Protein 5BY6 (pdb70)

Foldseek 3Di:
DDAPVQLLVLLVVLVCQLVPFDWDADPVRFIWGKDFKDKGKDWCAPQFAPQWFLEHDPVVLLLLVLLCLQVLAQFQVVVVVVVRCVCQVLQDCVLCVVLVNNPAHRRWFFRFRSCQQQANPFDDDTRVDDQPPHHHNLNVVLLVCCQPPQQDPPSKGARDDPVRCSGGSHGDQFGMKHWHDDPQEIEMEIEGAAAASPHGVSSVSRNVSVVQVLSCLQNVGHYTMYMYMYGIYIHGPVCSVVSVVSSVDRIDGGWGKAFQDSANDSSRDDSVRIDTGPRNHDYD/DDAPVQLLVLLVVLVCQVVPFDWAQDPVRQIWRKDFKDKGKDWCPPQFAQQWFLEHDPVLLLLLVLLCLQVLAQFCVVSVVVVRCVCQCFFACVNCVVLVNNVADRRHFFRFRSVQQQANPFDDDTRPDDRVPHHDNLVVVLLVCCQPPQQDFPSKGAGDDPVRCSGGSHRDQFGIKDWHDDPQEIEMEIEGADEASPRGDSSVRNNVRVVQVLSCLQSVGHYGMYMYIYGIYIHGPQCSVQSVSSSVDRTDRGWGKAQQDRDNDDSRDDPVRIDTGPNNHDYHTDTD/DAPVQLLVLLVVLVCQVVPFDWDQDPVRFIKRKDFKDKGKDWCFPQFAQQWFLEHDPVLLLLLVLLCLQVLAQFQVSVVVVVRCPCQVLQACVLCVVLVNNVADRRWFFRFRSNQQQANPFDDDTRPDDRVPHHDNLNVVLLVCCQPPQQDFPSKGARDDPVRCSGGSHRAQQGIKHWHDDPQEIEMETEGAAEASPRGVSSVRNNVSVVQVLSCLQSVGGYGMYMYMYGIYIHGPVCSVLSVSSSVDRIDGGWGKAFQDRDNDSSPDDSVRIDTGPNNHDYHGDD/DAPVQLLVLLVVLVCQVVPFDWDQDPVSFIWGKDFKDKGKAWCAPQFAPQFFLDHDPVVLLLLVLLCLQQLAQFCVVVVVVVRCVCQVLQACVLCVVLVNNVADRRWQFRFRSCQQQANPFDTDTRVDDRVPHHDNLNVVLLVCCQPPQQDPPSKGAGDDPVRCSGGSHGDFFGMKGWHDDPQEIEMEIEGAAAASPRGVSSVSNNVQVVQVLSCLLSVGHYGMYMYMYGIYIHGPVCSVVSVVSSVDGIDGGWGKAFQDSADDSSRDDPVRIDTGPRHHDD

Radius of gyration: 35.72 Å; Cα contacts (8 Å, |Δi|>4): 2442; chains: 4; bounding box: 71×80×104 Å

CATH classification: 3.30.572.10

Organism: Trichinella spiralis (NCBI:txid6334)

InterPro domains:
  IPR000398 Thymidylate synthase [MF_00008] (23-307)
  IPR000398 Thymidylate synthase [PR00108] (65-86)
  IPR000398 Thymidylate synthase [PR00108] (158-177)
  IPR000398 Thymidylate synthase [PR00108] (184-199)
  IPR000398 Thymidylate synthase [PR00108] (202-228)
  IPR000398 Thymidylate synthase [PR00108] (240-257)
  IPR000398 Thymidylate synthase [TIGR03284] (25-307)
  IPR020940 Thymidylate synthase, active site [PS00091] (169-197)
  IPR023451 Thymidylate synthase/dCMP hydroxymethylase domain [PF00303] (25-307)
  IPR023451 Thymidylate synthase/dCMP hydroxymethylase domain [cd00351] (26-260)
  IPR036926 Thymidylate synthase/dCMP hydroxymethylase superfamily [G3DSA:3.30.572.10] (18-307)
  IPR036926 Thymidylate synthase/dCMP hydroxymethylase superfamily [SSF55831] (19-307)
  IPR045097 Thymidylate synthase/dCMP hydroxymethylase [PTHR11548] (14-307)

Sequence (1140 aa):
DYVNQEELNYLNQLKDIIDHGVVRRKNDRTGIGTLSTFGTQSRYCLRDDIFPLLTTKRRVFWRGVVEELLWFISGSTNAKQLSEKNVNNIWDGNSSREEFLDSRGLYNYEEGDLGPVYGFQWRHFGCPYSSMTADYKGKGYYDQLQQQCIKMIREEPESRRIIMTAWNPCDLEKKVALPPCHHCFVQFYVADGELSCQMYQRSSADMGLGVPFNIASYSLLTRMIAHITSLKPGFFIHTIGDAHVVYLTHVDALKVQMERKPRPFPKLKILRNVENIDDFRAEDFELLINNYKKPYPKDYVNQEELNYLNQLKDIIDHGVRRKNDRTGIGTLSTFGTQSRRYCLRDDIFPLLTTKRVFWRGVVEELLWFISGSTNAKQLSEKNVNIWDGNSSRREFLDSSRGLYNYEEEGDLGPVYGFQWRHFGCPYSSMTADYKGKGYDQLQQQQCIKMIREEPESRRIIMTAWNPCDLEEKVALPPCHHCFVQFYVADGELSCQMYQRSADMGLGVPFNIASSYSLLTRMIAHITSLKPGFFIHTIGDAHVYLTHVDALKVQMERKPRPFPKKLKILRRNVEENIDDFRAEDFELIINYKPYPKISMPYVNQEELNYLNQQLKDDIIDHGVRKNDRTGIGTLSTFGTQSRYCLRDDIFPLLTTKRVFWRGVVEELLWFISGSTNAKQLSEKNVNIWDGNSSREFLDSRGLYNNYEEGDLGPVYGFQWRHFGCPYSSMTADYKGKGYDQLQQCIKMIREEPESRRIIMTAWNPCDLEEKVALPPCHHCFVQFYVADGELSCQMYQRSADMGLGVPFNIASYSLLTRMIAHITSLKPGFFIHTIGDAHVYLTHVDALKVQMERKPRPFPKLKILRNVEENIDDFRAEDFELINNYKPYPKISMYVNQEELNYLNQLKDIIDHGVRKNDRTGIGTLSTFGTQSRYCLRDDIFPLLTTKRVFWRGVVEELLWFISGSTNAKQLSEKNVNNIWDGNSSREEFLDSRRGLYNYEEGDLGPVYGFQWRHFGCPYSSMTADYKGKGYDQLQQCIKMIRREEPESRRIIMTAWNPCDLEKVALPPCHHCFVQFYVADGELSCQMYQRSADMGLGVPFNIASSYSLLTRMIAHITSLKKPGFFIHTIGDAHVYLTHVDALKVQMERKPRPFPKLKILRNVENIDDFRAEDFELINYKPYP

Secondary structure (DSSP, 8-state):
----HHHHHHHHHHHHHHHHPEEEE-TTS-EEEEEEEEEEEEE-GGGB----SSS---HHHHHHHHHHHHTT--BTHHHHTTT--TTTGGGSHHHHHHTT-TTSPTTB--S-HHHHHHHBTPPP--TTS--TT-SB-HHHHHHHHHHH-TT-S--EEE---GGGGGGSSS--SEEEEEEEEETTEEEEEEEEEEEETTTTHHHHHHHHHHHHHHHHHHTT-EEEEEEEEEEEEEEEGGGHHHHHHHHHSPP-PPPEEEE-S---SGGG--GGGEEEES------/----HHHHHHHHHHHHHHHHPEEEE-TTSSEEEEEEEEEEEEE-GGGB----TTTT--HHHHHHHHHHHHHT--BHHHHHTTT--TTTGGGSHHHHHHTT-TTSPTTB--S-HHHHHHHBTSPP--TTS--TT-SB-HHHHHHHHHHH-TT-S--EEE---GGGGGGSSS--SEEEEEEEEETTEEEEEEEEEEEETTTTHHHHHHHHHHHHHHHHHHTT-EEEEEEEEEEEEEEEGGGHHHHHHHHTSPPPPPPEEEE-S---SGGG--GGGEEEES--PPPP----/---HHHHHHHHHHHHHHHHPEEEE-TTSSEEEEEEEEEEEEE-GGGB----SSS---HHHHHHHHHHHHTT--BTHHHHTTT--TTTGGGSHHHHHHTT-TTSPTTB--S-HHHHHHHBTPPP--TTS--TT-SB-HHHHHHHHHHH-TT-S--EEE---GGGGGGSSS--SEEEEEEEEETTEEEEEEEEEEEETTTTHHHHHHHHHHHHHHHHHHTT-EEEEEEEEEEEEEEEGGGHHHHHHHTTS-PPPPPEEEE-S---SGGG--GGGEEEES--PPPP---/---HHHHHHHHHHHHHHHHPEEEE-TTSSEEEEEEEEEEEEE-GGGB----SSS---HHHHHHHHHHHHHT--BTHHHHTTT--TTTTTTSHHHHHHHT-TTSPTTB--S-HHHHHHHBTSPP--TTS--TT-SB-HHHHHHHHHHH-TT-S--EEE---GGGTTSSSS--SEEEEEEEEETTEEEEEEEEEEEETTTTHHHHHHHHHHHHHHHHHHHT-EEEEEEEEEEEEEEEGGGHHHHHHHTTSPPPPP-EEEE-S---SGGG--GGGEEEE------

Structure (mmCIF, N/CA/C/O backbone):
data_5BY6
#
_entry.id   5BY6
#
_cell.length_a   51.695
_cell.length_b   65.914
_cell.length_c   96.511
_cell.angle_alpha   85.310
_cell.angle_beta   85.330
_cell.angle_gamma   67.120
#
_symmetry.space_group_name_H-M   'P 1'
#
loop_
_entity.id
_entity.type
_entity.pdbx_description
1 polymer 'Thymidylate synthase'
2 non-polymer "2'-DEOXYURIDINE 5'-MONOPHOSPHATE"
3 non-polymer 2,3-DIHYDROXY-1,4-DITHIOBUTANE
4 non-polymer GLYCEROL
5 water water
#
loop_
_atom_site.group_PDB
_atom_site.id
_atom_site.type_symbol
_atom_site.label_atom_id
_atom_site.label_alt_id
_atom_site.label_comp_id
_atom_site.label_asym_id
_atom_site.label_entity_id
_atom_site.label_seq_id
_atom_site.pdbx_PDB_ins_code
_atom_site.Cartn_x
_atom_site.Cartn_y
_atom_site.Cartn_z
_atom_site.occupancy
_atom_site.B_iso_or_equiv
_atom_site.auth_seq_id
_atom_site.auth_comp_id
_atom_site.auth_asym_id
_atom_site.auth_atom_id
_atom_site.pdbx_PDB_model_num
ATOM 1 N N . ASP A 1 17 ? 4.987 -20.330 18.837 1.00 82.02 17 ASP A N 1
ATOM 2 C CA . ASP A 1 17 ? 3.973 -19.716 17.941 1.00 82.18 17 ASP A CA 1
ATOM 3 C C . ASP A 1 17 ? 4.625 -18.865 16.849 1.00 80.11 17 ASP A C 1
ATOM 4 O O . ASP A 1 17 ? 4.818 -17.648 17.009 1.00 78.41 17 ASP A O 1
ATOM 9 N N . TYR A 1 18 ? 4.941 -19.491 15.722 1.00 77.85 18 TYR A N 1
ATOM 10 C CA . TYR A 1 18 ? 5.468 -18.731 14.614 1.00 71.40 18 TYR A CA 1
ATOM 11 C C . TYR A 1 18 ? 4.324 -18.157 13.774 1.00 66.65 18 TYR A C 1
ATOM 12 O O . TYR A 1 18 ? 3.345 -18.850 13.488 1.00 70.36 18 TYR A O 1
ATOM 21 N N . VAL A 1 19 ? 4.443 -16.890 13.398 1.00 57.44 19 VAL A N 1
ATOM 22 C CA . VAL A 1 19 ? 3.484 -16.286 12.490 1.00 52.33 19 VAL A CA 1
ATOM 23 C C . VAL A 1 19 ? 4.211 -15.881 11.196 1.00 47.23 19 VAL A C 1
ATOM 24 O O . VAL A 1 19 ? 5.244 -15.218 11.224 1.00 45.35 19 VAL A O 1
ATOM 28 N N . ASN A 1 20 ? 3.699 -16.326 10.059 1.00 41.99 20 ASN A N 1
ATOM 29 C CA . ASN A 1 20 ? 4.259 -15.865 8.778 1.00 37.12 20 ASN A CA 1
ATOM 30 C C . ASN A 1 20 ? 3.415 -14.696 8.392 1.00 35.70 20 ASN A C 1
ATOM 31 O O . ASN A 1 20 ? 2.338 -14.846 7.772 1.00 36.01 20 ASN A O 1
ATOM 36 N N . GLN A 1 21 ? 3.900 -13.509 8.731 1.00 35.28 21 GLN A N 1
ATOM 37 C CA . GLN A 1 21 ? 3.059 -12.305 8.611 1.00 36.04 21 GLN A CA 1
ATOM 38 C C . GLN A 1 21 ? 2.819 -11.999 7.150 1.00 32.86 21 GLN A C 1
ATOM 39 O O . GLN A 1 21 ? 1.748 -11.553 6.778 1.00 32.11 21 GLN A O 1
ATOM 45 N N . GLU A 1 22 ? 3.828 -12.221 6.312 1.00 34.04 22 GLU A N 1
ATOM 46 C CA . GLU A 1 22 ? 3.717 -11.902 4.908 1.00 30.66 22 GLU A CA 1
ATOM 47 C C . GLU A 1 22 ? 2.646 -12.760 4.200 1.00 30.13 22 GLU A C 1
ATOM 48 O O . GLU A 1 22 ? 1.808 -12.269 3.397 1.00 26.91 22 GLU A O 1
ATOM 54 N N . GLU A 1 23 ? 2.655 -14.058 4.472 1.00 30.92 23 GLU A N 1
ATOM 55 C CA . GLU A 1 23 ? 1.633 -14.911 3.878 1.00 31.30 23 GLU A CA 1
ATOM 56 C C . GLU A 1 23 ? 0.233 -14.650 4.455 1.00 31.98 23 GLU A C 1
ATOM 57 O O . GLU A 1 23 ? -0.773 -14.693 3.720 1.00 31.14 23 GLU A O 1
ATOM 63 N N . LEU A 1 24 ? 0.153 -14.331 5.741 1.00 33.68 24 LEU A N 1
ATOM 64 C CA . LEU A 1 24 ? -1.100 -13.969 6.336 1.00 34.83 24 LEU A CA 1
ATOM 65 C C . LEU A 1 24 ? -1.735 -12.724 5.629 1.00 32.77 24 LEU A C 1
ATOM 66 O O . LEU A 1 24 ? -2.942 -12.697 5.377 1.00 30.95 24 LEU A O 1
ATOM 71 N N . ASN A 1 25 ? -0.915 -11.723 5.314 1.00 32.38 25 ASN A N 1
ATOM 72 C CA . ASN A 1 25 ? -1.333 -10.555 4.608 1.00 33.35 25 ASN A CA 1
ATOM 73 C C . ASN A 1 25 ? -1.923 -10.899 3.251 1.00 32.58 25 ASN A C 1
ATOM 74 O O . ASN A 1 25 ? -2.897 -10.305 2.786 1.00 29.74 25 ASN A O 1
ATOM 79 N N . TYR A 1 26 ? -1.251 -11.825 2.584 1.00 30.89 26 TYR A N 1
ATOM 80 C CA . TYR A 1 26 ? -1.732 -12.299 1.287 1.00 28.67 26 TYR A CA 1
ATOM 81 C C . TYR A 1 26 ? -3.108 -12.938 1.492 1.00 28.07 26 TYR A C 1
ATOM 82 O O . TYR A 1 26 ? -4.030 -12.609 0.796 1.00 26.29 26 TYR A O 1
ATOM 91 N N . LEU A 1 27 ? -3.283 -13.772 2.516 1.00 30.56 27 LEU A N 1
ATOM 92 C CA . LEU A 1 27 ? -4.588 -14.411 2.791 1.00 31.21 27 LEU A CA 1
ATOM 93 C C . LEU A 1 27 ? -5.657 -13.368 3.112 1.00 31.52 27 LEU A C 1
ATOM 94 O O . LEU A 1 27 ? -6.814 -13.523 2.724 1.00 31.76 27 LEU A O 1
ATOM 99 N N . ASN A 1 28 ? -5.269 -12.316 3.814 1.00 30.23 28 ASN A N 1
ATOM 100 C CA . ASN A 1 28 ? -6.220 -11.264 4.164 1.00 31.31 28 ASN A CA 1
ATOM 101 C C . ASN A 1 28 ? -6.614 -10.477 2.945 1.00 28.87 28 ASN A C 1
ATOM 102 O O . ASN A 1 28 ? -7.794 -10.009 2.826 1.00 27.46 28 ASN A O 1
ATOM 107 N N . GLN A 1 29 ? -5.668 -10.386 1.993 1.00 28.34 29 GLN A N 1
ATOM 108 C CA . GLN A 1 29 ? -5.936 -9.669 0.788 1.00 30.75 29 GLN A CA 1
ATOM 109 C C . GLN A 1 29 ? -6.951 -10.462 -0.042 1.00 28.86 29 GLN A C 1
ATOM 110 O O . GLN A 1 29 ? -7.863 -9.901 -0.583 1.00 27.01 29 GLN A O 1
ATOM 116 N N . LEU A 1 30 ? -6.832 -11.784 -0.078 1.00 28.27 30 LEU A N 1
ATOM 117 C CA . LEU A 1 30 ? -7.825 -12.633 -0.727 1.00 28.44 30 LEU A CA 1
ATOM 118 C C . LEU A 1 30 ? -9.182 -12.442 -0.079 1.00 28.53 30 LEU A C 1
ATOM 119 O O . LEU A 1 30 ? -10.193 -12.271 -0.775 1.00 27.72 30 LEU A O 1
ATOM 124 N N . LYS A 1 31 ? -9.235 -12.456 1.257 1.00 29.51 31 LYS A N 1
ATOM 125 C CA . LYS A 1 31 ? -10.483 -12.323 1.934 1.00 30.80 31 LYS A CA 1
ATOM 126 C C . LYS A 1 31 ? -11.158 -10.986 1.605 1.00 30.81 31 LYS A C 1
ATOM 127 O O . LYS A 1 31 ? -12.346 -10.930 1.408 1.00 30.25 31 LYS A O 1
ATOM 133 N N . ASP A 1 32 ? -10.372 -9.922 1.572 1.00 31.60 32 ASP A N 1
ATOM 134 C CA . ASP A 1 32 ? -10.877 -8.602 1.336 1.00 32.82 32 ASP A CA 1
ATOM 135 C C . ASP A 1 32 ? -11.452 -8.497 -0.085 1.00 31.04 32 ASP A C 1
ATOM 136 O O . ASP A 1 32 ? -12.461 -7.820 -0.304 1.00 30.36 32 ASP A O 1
ATOM 141 N N . ILE A 1 33 ? -10.764 -9.102 -1.033 1.00 26.99 33 ILE A N 1
ATOM 142 C CA . ILE A 1 33 ? -11.252 -9.110 -2.395 1.00 26.97 33 ILE A CA 1
ATOM 143 C C . ILE A 1 33 ? -12.526 -9.937 -2.502 1.00 27.99 33 ILE A C 1
ATOM 144 O O . ILE A 1 33 ? -13.511 -9.516 -3.126 1.00 26.64 33 ILE A O 1
ATOM 149 N N . ILE A 1 34 ? -12.506 -11.118 -1.895 1.00 29.23 34 ILE A N 1
ATOM 150 C CA . ILE A 1 34 ? -13.687 -11.973 -1.877 1.00 31.36 34 ILE A CA 1
ATOM 151 C C . ILE A 1 34 ? -14.902 -11.273 -1.249 1.00 34.14 34 ILE A C 1
ATOM 152 O O . ILE A 1 34 ? -16.007 -11.299 -1.826 1.00 36.21 34 ILE A O 1
ATOM 157 N N . ASP A 1 35 ? -14.695 -10.593 -0.136 1.00 33.42 35 ASP A N 1
ATOM 158 C CA . ASP A 1 35 ? -15.818 -10.051 0.643 1.00 38.04 35 ASP A CA 1
ATOM 159 C C . ASP A 1 35 ? -16.265 -8.692 0.100 1.00 37.50 35 ASP A C 1
ATOM 160 O O . ASP A 1 35 ? -17.435 -8.374 0.116 1.00 35.96 35 ASP A O 1
ATOM 165 N N . HIS A 1 36 ? -15.309 -7.886 -0.364 1.00 36.09 36 HIS A N 1
ATOM 166 C CA . HIS A 1 36 ? -15.609 -6.496 -0.728 1.00 35.17 36 HIS A CA 1
ATOM 167 C C . HIS A 1 36 ? -15.208 -6.098 -2.140 1.00 33.33 36 HIS A C 1
ATOM 168 O O . HIS A 1 36 ? -15.382 -4.956 -2.522 1.00 34.48 36 HIS A O 1
ATOM 175 N N . GLY A 1 37 ? -14.623 -6.989 -2.925 1.00 30.91 37 GLY A N 1
ATOM 176 C CA . GLY A 1 37 ? -14.218 -6.602 -4.261 1.00 29.90 37 GLY A CA 1
ATOM 177 C C . GLY A 1 37 ? -15.428 -6.426 -5.155 1.00 29.92 37 GLY A C 1
ATOM 178 O O . GLY A 1 37 ? -16.485 -6.975 -4.907 1.00 29.34 37 GLY A O 1
ATOM 179 N N . VAL A 1 38 ? -15.262 -5.673 -6.215 1.00 29.09 38 VAL A N 1
ATOM 180 C CA A VAL A 1 38 ? -16.381 -5.377 -7.077 0.50 30.10 38 VAL A CA 1
ATOM 181 C CA B VAL A 1 38 ? -16.351 -5.337 -7.105 0.50 29.93 38 VAL A CA 1
ATOM 182 C C . VAL A 1 38 ? -16.442 -6.424 -8.180 1.00 29.67 38 VAL A C 1
ATOM 183 O O . VAL A 1 38 ? -15.417 -6.942 -8.626 1.00 27.65 38 VAL A O 1
ATOM 190 N N . ARG A 1 39 ? -17.651 -6.764 -8.593 1.00 30.18 39 ARG A N 1
ATOM 191 C CA A ARG A 1 39 ? -17.829 -7.691 -9.707 0.50 30.66 39 ARG A CA 1
ATOM 192 C CA B ARG A 1 39 ? -17.837 -7.683 -9.709 0.50 31.78 39 ARG A CA 1
ATOM 193 C C . ARG A 1 39 ? -17.352 -7.020 -10.981 1.00 32.89 39 ARG A C 1
ATOM 194 O O . ARG A 1 39 ? -17.647 -5.837 -11.248 1.00 32.31 39 ARG A O 1
ATOM 209 N N . LYS A 1 40 ? -16.622 -7.749 -11.773 1.00 30.23 40 LYS A N 1
ATOM 210 C CA . LYS A 1 40 ? -16.101 -7.181 -12.972 1.00 34.71 40 LYS A CA 1
ATOM 211 C C . LYS A 1 40 ? -16.079 -8.339 -13.954 1.00 40.63 40 LYS A C 1
ATOM 212 O O . LYS A 1 40 ? -15.934 -9.507 -13.554 1.00 40.41 40 LYS A O 1
ATOM 218 N N . ASN A 1 41 ? -16.299 -8.055 -15.232 1.00 47.46 41 ASN A N 1
ATOM 219 C CA . ASN A 1 41 ? -16.033 -9.037 -16.274 1.00 52.20 41 ASN A CA 1
ATOM 220 C C . ASN A 1 41 ? -14.585 -8.980 -16.797 1.00 56.60 41 ASN A C 1
ATOM 221 O O . ASN A 1 41 ? -13.963 -7.910 -16.817 1.00 57.27 41 ASN A O 1
ATOM 226 N N . ASP A 1 42 ? -14.029 -10.135 -17.175 1.00 56.81 42 ASP A N 1
ATOM 227 C CA . ASP A 1 42 ? -12.706 -10.183 -17.836 1.00 55.68 42 ASP A CA 1
ATOM 228 C C . ASP A 1 42 ? -12.999 -10.091 -19.324 1.00 54.80 42 ASP A C 1
ATOM 229 O O . ASP A 1 42 ? -14.177 -9.974 -19.700 1.00 47.40 42 ASP A O 1
ATOM 234 N N . ARG A 1 43 ? -11.970 -10.157 -20.172 1.00 63.63 43 ARG A N 1
ATOM 235 C CA . ARG A 1 43 ? -12.175 -9.975 -21.636 1.00 68.61 43 ARG A CA 1
ATOM 236 C C . ARG A 1 43 ? -12.842 -11.177 -22.352 1.00 71.24 43 ARG A C 1
ATOM 237 O O . ARG A 1 43 ? -13.207 -11.055 -23.522 1.00 71.14 43 ARG A O 1
ATOM 245 N N . THR A 1 44 ? -12.986 -12.312 -21.651 1.00 73.55 44 THR A N 1
ATOM 246 C CA . THR A 1 44 ? -13.771 -13.477 -22.122 1.00 78.08 44 THR A CA 1
ATOM 247 C C . THR A 1 44 ? -15.239 -13.562 -21.586 1.00 79.93 44 THR A C 1
ATOM 248 O O . THR A 1 44 ? -15.893 -14.602 -21.749 1.00 84.84 44 THR A O 1
ATOM 252 N N . GLY A 1 45 ? -15.759 -12.507 -20.945 1.00 72.26 45 GLY A N 1
ATOM 253 C CA . GLY A 1 45 ? -17.141 -12.544 -20.370 1.00 73.39 45 GLY A CA 1
ATOM 254 C C . GLY A 1 45 ? -17.310 -13.299 -19.038 1.00 66.72 45 GLY A C 1
ATOM 255 O O . GLY A 1 45 ? -18.404 -13.375 -18.480 1.00 62.29 45 GLY A O 1
ATOM 256 N N . ILE A 1 46 ? -16.201 -13.849 -18.544 1.00 60.23 46 ILE A N 1
ATOM 257 C CA . ILE A 1 46 ? -16.118 -14.564 -17.282 1.00 54.23 46 ILE A CA 1
ATOM 258 C C . ILE A 1 46 ? -16.049 -13.513 -16.175 1.00 44.75 46 ILE A C 1
ATOM 259 O O . ILE A 1 46 ? -15.612 -12.393 -16.405 1.00 49.54 46 ILE A O 1
ATOM 264 N N . GLY A 1 47 ? -16.454 -13.884 -14.977 1.00 35.38 47 GLY A N 1
ATOM 265 C CA . GLY A 1 47 ? -16.560 -12.931 -13.897 1.00 31.60 47 GLY A CA 1
ATOM 266 C C . GLY A 1 47 ? -15.413 -13.007 -12.910 1.00 28.94 47 GLY A C 1
ATOM 267 O O . GLY A 1 47 ? -14.883 -14.088 -12.671 1.00 28.13 47 GLY A O 1
ATOM 268 N N . THR A 1 48 ? -15.029 -11.849 -12.372 1.00 25.35 48 THR A N 1
ATOM 269 C CA . THR A 1 48 ? -14.123 -11.730 -11.292 1.00 24.59 48 THR A CA 1
ATOM 270 C C . THR A 1 48 ? -14.656 -10.839 -10.184 1.00 24.64 48 THR A C 1
ATOM 271 O O . THR A 1 48 ? -15.559 -10.039 -10.403 1.00 23.99 48 THR A O 1
ATOM 275 N N . LEU A 1 49 ? -14.058 -10.946 -9.007 1.00 23.01 49 LEU A N 1
ATOM 276 C CA . LEU A 1 49 ? -14.136 -9.946 -7.984 1.00 23.61 49 LEU A CA 1
ATOM 277 C C . LEU A 1 49 ? -12.791 -9.193 -7.949 1.00 22.97 49 LEU A C 1
ATOM 278 O O . LEU A 1 49 ? -11.718 -9.811 -7.828 1.00 21.08 49 LEU A O 1
ATOM 283 N N . SER A 1 50 ? -12.855 -7.879 -7.917 1.00 23.32 50 SER A N 1
ATOM 284 C CA . SER A 1 50 ? -11.642 -7.080 -8.181 1.00 24.05 50 SER A CA 1
ATOM 285 C C . SER A 1 50 ? -11.505 -5.905 -7.217 1.00 23.52 50 SER A C 1
ATOM 286 O O . SER A 1 50 ? -12.510 -5.328 -6.779 1.00 24.59 50 SER A O 1
ATOM 289 N N . THR A 1 51 ? -10.256 -5.548 -6.930 1.00 22.04 51 THR A N 1
ATOM 290 C CA . THR A 1 51 ? -9.904 -4.274 -6.360 1.00 21.99 51 THR A CA 1
ATOM 291 C C . THR A 1 51 ? -8.774 -3.663 -7.230 1.00 21.00 51 THR A C 1
ATOM 292 O O . THR A 1 51 ? -7.967 -4.402 -7.874 1.00 19.72 51 THR A O 1
ATOM 296 N N . PHE A 1 52 ? -8.639 -2.341 -7.164 1.00 18.32 52 PHE A N 1
ATOM 297 C CA . PHE A 1 52 ? -7.593 -1.617 -7.900 1.00 18.61 52 PHE A CA 1
ATOM 298 C C . PHE A 1 52 ? -6.595 -0.963 -6.949 1.00 18.48 52 PHE A C 1
ATOM 299 O O . PHE A 1 52 ? -6.975 -0.165 -6.071 1.00 18.45 52 PHE A O 1
ATOM 307 N N . GLY A 1 53 ? -5.340 -1.390 -7.053 1.00 17.56 53 GLY A N 1
ATOM 308 C CA . GLY A 1 53 ? -4.224 -0.729 -6.381 1.00 16.63 53 GLY A CA 1
ATOM 309 C C . GLY A 1 53 ? -3.922 -1.356 -5.048 1.00 17.73 53 GLY A C 1
ATOM 310 O O . GLY A 1 53 ? -4.572 -1.007 -4.030 1.00 16.66 53 GLY A O 1
ATOM 311 N N . THR A 1 54 ? -2.908 -2.244 -5.020 1.00 17.50 54 THR A N 1
ATOM 312 C CA . THR A 1 54 ? -2.489 -2.908 -3.830 1.00 19.08 54 THR A CA 1
ATOM 313 C C . THR A 1 54 ? -0.935 -2.846 -3.805 1.00 19.31 54 THR A C 1
ATOM 314 O O . THR A 1 54 ? -0.285 -2.640 -4.874 1.00 18.31 54 THR A O 1
ATOM 318 N N . GLN A 1 55 ? -0.348 -3.059 -2.625 1.00 18.53 55 GLN A N 1
ATOM 319 C CA . GLN A 1 55 ? 1.061 -3.055 -2.454 1.00 18.97 55 GLN A CA 1
ATOM 320 C C . GLN A 1 55 ? 1.404 -3.914 -1.278 1.00 20.69 55 GLN A C 1
ATOM 321 O O . GLN A 1 55 ? 0.814 -3.764 -0.174 1.00 20.64 55 GLN A O 1
ATOM 327 N N . SER A 1 56 ? 2.385 -4.782 -1.509 1.00 20.68 56 SER A N 1
ATOM 328 C CA . SER A 1 56 ? 2.788 -5.777 -0.555 1.00 22.64 56 SER A CA 1
ATOM 329 C C . SER A 1 56 ? 4.331 -5.854 -0.557 1.00 23.29 56 SER A C 1
ATOM 330 O O . SER A 1 56 ? 4.979 -5.833 -1.622 1.00 22.28 56 SER A O 1
ATOM 333 N N . ARG A 1 57 ? 4.892 -6.014 0.629 1.00 23.35 57 ARG A N 1
ATOM 334 C CA . ARG A 1 57 ? 6.344 -6.064 0.839 1.00 25.23 57 ARG A CA 1
ATOM 335 C C . ARG A 1 57 ? 6.778 -7.466 1.306 1.00 25.50 57 ARG A C 1
ATOM 336 O O . ARG A 1 57 ? 6.123 -8.081 2.192 1.00 26.20 57 ARG A O 1
ATOM 344 N N . TYR A 1 58 ? 7.885 -7.955 0.766 1.00 23.13 58 TYR A N 1
ATOM 345 C CA . TYR A 1 58 ? 8.447 -9.265 1.131 1.00 24.49 58 TYR A CA 1
ATOM 346 C C . TYR A 1 58 ? 9.906 -9.052 1.468 1.00 24.77 58 TYR A C 1
ATOM 347 O O . TYR A 1 58 ? 10.650 -8.589 0.650 1.00 22.96 58 TYR A O 1
ATOM 356 N N . CYS A 1 59 ? 10.274 -9.336 2.709 1.00 26.05 59 CYS A N 1
ATOM 357 C CA . CYS A 1 59 ? 11.665 -9.223 3.199 1.00 28.60 59 CYS A CA 1
ATOM 358 C C . CYS A 1 59 ? 12.529 -10.391 2.781 1.00 29.10 59 CYS A C 1
ATOM 359 O O . CYS A 1 59 ? 12.173 -11.538 3.021 1.00 30.17 59 CYS A O 1
ATOM 362 N N . LEU A 1 60 ? 13.681 -10.083 2.176 1.00 28.87 60 LEU A N 1
ATOM 363 C CA . LEU A 1 60 ? 14.588 -11.073 1.619 1.00 28.76 60 LEU A CA 1
ATOM 364 C C . LEU A 1 60 ? 15.763 -11.220 2.529 1.00 31.04 60 LEU A C 1
ATOM 365 O O . LEU A 1 60 ? 16.734 -11.850 2.162 1.00 31.46 60 LEU A O 1
ATOM 370 N N . ARG A 1 61 ? 15.730 -10.637 3.734 1.00 32.80 61 ARG A N 1
ATOM 371 C CA . ARG A 1 61 ? 16.928 -10.745 4.568 1.00 34.49 61 ARG A CA 1
ATOM 372 C C . ARG A 1 61 ? 17.127 -12.170 5.063 1.00 34.61 61 ARG A C 1
ATOM 373 O O . ARG A 1 61 ? 16.190 -12.948 5.101 1.00 33.50 61 ARG A O 1
ATOM 381 N N . ASP A 1 62 ? 18.352 -12.502 5.447 1.00 37.90 62 ASP A N 1
ATOM 382 C CA . ASP A 1 62 ? 18.670 -13.798 6.084 1.00 40.24 62 ASP A CA 1
ATOM 383 C C . ASP A 1 62 ? 18.332 -14.991 5.177 1.00 39.95 62 ASP A C 1
ATOM 384 O O . ASP A 1 62 ? 18.001 -16.073 5.646 1.00 39.51 62 ASP A O 1
ATOM 389 N N . ASP A 1 63 ? 18.415 -14.769 3.863 1.00 38.44 63 ASP A N 1
ATOM 390 C CA . ASP A 1 63 ? 18.056 -15.764 2.856 1.00 38.98 63 ASP A CA 1
ATOM 391 C C . ASP A 1 63 ? 16.605 -16.257 2.813 1.00 36.99 63 ASP A C 1
ATOM 392 O O . ASP A 1 63 ? 16.261 -17.142 2.009 1.00 35.74 63 ASP A O 1
ATOM 397 N N . ILE A 1 64 ? 15.731 -15.637 3.587 1.00 34.68 64 ILE A N 1
ATOM 398 C CA . ILE A 1 64 ? 14.343 -16.038 3.635 1.00 34.29 64 ILE A CA 1
ATOM 399 C C . ILE A 1 64 ? 13.663 -15.765 2.294 1.00 31.25 64 ILE A C 1
ATOM 400 O O . ILE A 1 64 ? 13.889 -14.746 1.680 1.00 31.72 64 ILE A O 1
ATOM 405 N N . PHE A 1 65 ? 12.882 -16.714 1.811 1.00 30.39 65 PHE A N 1
ATOM 406 C CA . PHE A 1 65 ? 12.437 -16.702 0.411 1.00 29.30 65 PHE A CA 1
ATOM 407 C C . PHE A 1 65 ? 10.918 -16.914 0.317 1.00 28.96 65 PHE A C 1
ATOM 408 O O . PHE A 1 65 ? 10.396 -17.963 0.753 1.00 28.97 65 PHE A O 1
ATOM 416 N N . PRO A 1 66 ? 10.205 -15.893 -0.176 1.00 26.92 66 PRO A N 1
ATOM 417 C CA . PRO A 1 66 ? 8.733 -15.848 -0.040 1.00 27.80 66 PRO A CA 1
ATOM 418 C C . PRO A 1 66 ? 8.001 -16.746 -1.051 1.00 26.95 66 PRO A C 1
ATOM 419 O O . PRO A 1 66 ? 7.279 -16.283 -1.911 1.00 26.58 66 PRO A O 1
ATOM 423 N N . LEU A 1 67 ? 8.272 -18.035 -0.958 1.00 29.00 67 LEU A N 1
ATOM 424 C CA . LEU A 1 67 ? 7.499 -19.036 -1.622 1.00 29.02 67 LEU A CA 1
ATOM 425 C C . LEU A 1 67 ? 6.326 -19.485 -0.729 1.00 30.49 67 LEU A C 1
ATOM 426 O O . LEU A 1 67 ? 6.531 -20.053 0.362 1.00 32.32 67 LEU A O 1
ATOM 431 N N . LEU A 1 68 ? 5.097 -19.284 -1.200 1.00 30.83 68 LEU A N 1
ATOM 432 C CA . LEU A 1 68 ? 3.903 -19.508 -0.370 1.00 31.94 68 LEU A CA 1
ATOM 433 C C . LEU A 1 68 ? 3.689 -20.965 0.064 1.00 34.97 68 LEU A C 1
ATOM 434 O O . LEU A 1 68 ? 3.805 -21.888 -0.724 1.00 33.93 68 LEU A O 1
ATOM 439 N N . THR A 1 69 ? 3.334 -21.125 1.333 1.00 34.36 69 THR A N 1
ATOM 440 C CA . THR A 1 69 ? 3.165 -22.398 1.924 1.00 36.08 69 THR A CA 1
ATOM 441 C C . THR A 1 69 ? 1.708 -22.910 1.908 1.00 36.38 69 THR A C 1
ATOM 442 O O . THR A 1 69 ? 1.511 -24.139 1.972 1.00 38.42 69 THR A O 1
ATOM 446 N N . THR A 1 70 ? 0.701 -22.044 1.775 1.00 33.79 70 THR A N 1
ATOM 447 C CA . THR A 1 70 ? -0.700 -22.521 1.838 1.00 34.87 70 THR A CA 1
ATOM 448 C C . THR A 1 70 ? -1.240 -23.161 0.532 1.00 35.74 70 THR A C 1
ATOM 449 O O . THR A 1 70 ? -2.306 -23.769 0.516 1.00 35.10 70 THR A O 1
ATOM 453 N N . LYS A 1 71 ? -0.475 -23.059 -0.548 1.00 37.53 71 LYS A N 1
ATOM 454 C CA . LYS A 1 71 ? -0.723 -23.881 -1.720 1.00 40.50 71 LYS A CA 1
ATOM 455 C C . LYS A 1 71 ? 0.590 -23.936 -2.447 1.00 40.70 71 LYS A C 1
ATOM 456 O O . LYS A 1 71 ? 1.105 -22.870 -2.787 1.00 36.33 71 LYS A O 1
ATOM 462 N N . ARG A 1 72 ? 1.131 -25.162 -2.641 1.00 41.32 72 ARG A N 1
ATOM 463 C CA A ARG A 1 72 ? 2.409 -25.394 -3.374 0.50 41.02 72 ARG A CA 1
ATOM 464 C CA B ARG A 1 72 ? 2.431 -25.350 -3.331 0.50 41.43 72 ARG A CA 1
ATOM 465 C C . ARG A 1 72 ? 2.550 -24.544 -4.650 1.00 37.96 72 ARG A C 1
ATOM 466 O O . ARG A 1 72 ? 1.613 -24.481 -5.463 1.00 39.61 72 ARG A O 1
ATOM 481 N N . VAL A 1 73 ? 3.700 -23.878 -4.811 1.00 34.00 73 VAL A N 1
ATOM 482 C CA . VAL A 1 73 ? 4.003 -23.093 -6.001 1.00 30.72 73 VAL A CA 1
ATOM 483 C C . VAL A 1 73 ? 4.970 -23.877 -6.883 1.00 29.79 73 VAL A C 1
ATOM 484 O O . VAL A 1 73 ? 5.908 -24.525 -6.383 1.00 30.53 73 VAL A O 1
ATOM 488 N N . PHE A 1 74 ? 4.795 -23.755 -8.192 1.00 29.83 74 PHE A N 1
ATOM 489 C CA . PHE A 1 74 ? 5.614 -24.525 -9.174 1.00 28.53 74 PHE A CA 1
ATOM 490 C C . PHE A 1 74 ? 7.017 -23.926 -9.341 1.00 28.11 74 PHE A C 1
ATOM 491 O O . PHE A 1 74 ? 7.344 -23.262 -10.341 1.00 27.65 74 PHE A O 1
ATOM 499 N N . TRP A 1 75 ? 7.846 -24.178 -8.328 1.00 27.99 75 TRP A N 1
ATOM 500 C CA . TRP A 1 75 ? 9.182 -23.612 -8.275 1.00 28.78 75 TRP A CA 1
ATOM 501 C C . TRP A 1 75 ? 10.109 -23.972 -9.463 1.00 28.19 75 TRP A C 1
ATOM 502 O O . TRP A 1 75 ? 10.908 -23.171 -9.905 1.00 27.58 75 TRP A O 1
ATOM 513 N N . ARG A 1 76 ? 10.076 -25.209 -9.906 1.00 28.83 76 ARG A N 1
ATOM 514 C CA . ARG A 1 76 ? 10.857 -25.605 -11.066 1.00 27.40 76 ARG A CA 1
ATOM 515 C C . ARG A 1 76 ? 10.491 -24.784 -12.314 1.00 26.47 76 ARG A C 1
ATOM 516 O O . ARG A 1 76 ? 11.366 -24.401 -13.102 1.00 25.59 76 ARG A O 1
ATOM 524 N N . GLY A 1 77 ? 9.187 -24.450 -12.443 1.00 25.72 77 GLY A N 1
ATOM 525 C CA . GLY A 1 77 ? 8.668 -23.547 -13.478 1.00 24.05 77 GLY A CA 1
ATOM 526 C C . GLY A 1 77 ? 9.150 -22.117 -13.287 1.00 22.98 77 GLY A C 1
ATOM 527 O O . GLY A 1 77 ? 9.580 -21.469 -14.232 1.00 21.21 77 GLY A O 1
ATOM 528 N N . VAL A 1 78 ? 9.118 -21.625 -12.058 1.00 22.78 78 VAL A N 1
ATOM 529 C CA . VAL A 1 78 ? 9.603 -20.249 -11.797 1.00 22.62 78 VAL A CA 1
ATOM 530 C C . VAL A 1 78 ? 11.068 -20.094 -12.251 1.00 22.80 78 VAL A C 1
ATOM 531 O O . VAL A 1 78 ? 11.446 -19.107 -12.936 1.00 24.52 78 VAL A O 1
ATOM 535 N N . VAL A 1 79 ? 11.900 -21.030 -11.814 1.00 23.93 79 VAL A N 1
ATOM 536 C CA . VAL A 1 79 ? 13.329 -21.002 -12.117 1.00 23.04 79 VAL A CA 1
ATOM 537 C C . VAL A 1 79 ? 13.558 -21.055 -13.638 1.00 22.50 79 VAL A C 1
ATOM 538 O O . VAL A 1 79 ? 14.266 -20.258 -14.204 1.00 20.86 79 VAL A O 1
ATOM 542 N N . GLU A 1 80 ? 12.991 -22.041 -14.294 1.00 24.18 80 GLU A N 1
ATOM 543 C CA . GLU A 1 80 ? 13.255 -22.245 -15.734 1.00 24.76 80 GLU A CA 1
ATOM 544 C C . GLU A 1 80 ? 12.686 -21.118 -16.613 1.00 23.23 80 GLU A C 1
ATOM 545 O O . GLU A 1 80 ? 13.361 -20.677 -17.505 1.00 23.82 80 GLU A O 1
ATOM 551 N N . GLU A 1 81 ? 11.461 -20.649 -16.339 1.00 22.96 81 GLU A N 1
ATOM 552 C CA . GLU A 1 81 ? 10.911 -19.481 -17.007 1.00 20.97 81 GLU A CA 1
ATOM 553 C C . GLU A 1 81 ? 11.835 -18.279 -16.876 1.00 20.20 81 GLU A C 1
ATOM 554 O O . GLU A 1 81 ? 12.125 -17.614 -17.863 1.00 18.04 81 GLU A O 1
ATOM 560 N N . LEU A 1 82 ? 12.320 -18.023 -15.663 1.00 18.51 82 LEU A N 1
ATOM 561 C CA . LEU A 1 82 ? 13.150 -16.873 -15.434 1.00 18.82 82 LEU A CA 1
ATOM 562 C C . LEU A 1 82 ? 14.458 -17.002 -16.148 1.00 18.27 82 LEU A C 1
ATOM 563 O O . LEU A 1 82 ? 14.883 -16.056 -16.712 1.00 18.36 82 LEU A O 1
ATOM 568 N N . LEU A 1 83 ? 15.105 -18.146 -16.171 1.00 19.59 83 LEU A N 1
ATOM 569 C CA . LEU A 1 83 ? 16.342 -18.195 -16.865 1.00 20.39 83 LEU A CA 1
ATOM 570 C C . LEU A 1 83 ? 16.095 -18.029 -18.373 1.00 20.08 83 LEU A C 1
ATOM 571 O O . LEU A 1 83 ? 16.943 -17.446 -19.097 1.00 21.49 83 LEU A O 1
ATOM 576 N N . TRP A 1 84 ? 14.964 -18.557 -18.835 1.00 19.92 84 TRP A N 1
ATOM 577 C CA . TRP A 1 84 ? 14.507 -18.363 -20.233 1.00 20.08 84 TRP A CA 1
ATOM 578 C C . TRP A 1 84 ? 14.264 -16.866 -20.575 1.00 20.00 84 TRP A C 1
ATOM 579 O O . TRP A 1 84 ? 14.783 -16.402 -21.625 1.00 21.10 84 TRP A O 1
ATOM 590 N N . PHE A 1 85 ? 13.623 -16.108 -19.692 1.00 21.59 85 PHE A N 1
ATOM 591 C CA . PHE A 1 85 ? 13.398 -14.675 -19.892 1.00 20.84 85 PHE A CA 1
ATOM 592 C C . PHE A 1 85 ? 14.792 -14.024 -20.004 1.00 20.72 85 PHE A C 1
ATOM 593 O O . PHE A 1 85 ? 15.043 -13.263 -20.885 1.00 20.28 85 PHE A O 1
ATOM 601 N N . ILE A 1 86 ? 15.656 -14.274 -19.046 1.00 19.72 86 ILE A N 1
ATOM 602 C CA . ILE A 1 86 ? 16.978 -13.634 -19.030 1.00 21.78 86 ILE A CA 1
ATOM 603 C C . ILE A 1 86 ? 17.759 -13.890 -20.333 1.00 22.44 86 ILE A C 1
ATOM 604 O O . ILE A 1 86 ? 18.392 -12.963 -20.857 1.00 24.54 86 ILE A O 1
ATOM 609 N N . SER A 1 87 ? 17.666 -15.085 -20.883 1.00 21.37 87 SER A N 1
ATOM 610 C CA . SER A 1 87 ? 18.265 -15.408 -22.207 1.00 22.95 87 SER A CA 1
ATOM 611 C C . SER A 1 87 ? 17.770 -14.605 -23.398 1.00 22.78 87 SER A C 1
ATOM 612 O O . SER A 1 87 ? 18.354 -14.671 -24.481 1.00 22.18 87 SER A O 1
ATOM 615 N N . GLY A 1 88 ? 16.666 -13.884 -23.236 1.00 22.05 88 GLY A N 1
ATOM 616 C CA . GLY A 1 88 ? 16.094 -13.126 -24.281 1.00 23.46 88 GLY A CA 1
ATOM 617 C C . GLY A 1 88 ? 15.249 -13.952 -25.220 1.00 23.06 88 GLY A C 1
ATOM 618 O O . GLY A 1 88 ? 14.736 -13.397 -26.150 1.00 25.58 88 GLY A O 1
ATOM 619 N N . SER A 1 89 ? 15.071 -15.255 -24.967 1.00 22.52 89 SER A N 1
ATOM 620 C CA . SER A 1 89 ? 14.278 -16.068 -25.885 1.00 21.94 89 SER A CA 1
ATOM 621 C C . SER A 1 89 ? 12.782 -15.738 -25.911 1.00 20.69 89 SER A C 1
ATOM 622 O O . SER A 1 89 ? 12.171 -15.368 -24.869 1.00 21.96 89 SER A O 1
ATOM 625 N N . THR A 1 90 ? 12.220 -15.915 -27.090 1.00 19.63 90 THR A N 1
ATOM 626 C CA . THR A 1 90 ? 10.801 -15.841 -27.267 1.00 19.96 90 THR A CA 1
ATOM 627 C C . THR A 1 90 ? 10.174 -17.158 -27.794 1.00 19.89 90 THR A C 1
ATOM 628 O O . THR A 1 90 ? 9.089 -17.141 -28.315 1.00 19.82 90 THR A O 1
ATOM 632 N N . ASN A 1 91 ? 10.899 -18.280 -27.689 1.00 20.08 91 ASN A N 1
ATOM 633 C CA . ASN A 1 91 ? 10.474 -19.533 -28.295 1.00 21.84 91 ASN A CA 1
ATOM 634 C C . ASN A 1 91 ? 10.028 -20.429 -27.161 1.00 21.38 91 ASN A C 1
ATOM 635 O O . ASN A 1 91 ? 10.885 -20.858 -26.365 1.00 21.94 91 ASN A O 1
ATOM 640 N N . ALA A 1 92 ? 8.718 -20.636 -27.014 1.00 20.35 92 ALA A N 1
ATOM 641 C CA . ALA A 1 92 ? 8.212 -21.408 -25.888 1.00 20.58 92 ALA A CA 1
ATOM 642 C C . ALA A 1 92 ? 8.665 -22.905 -25.969 1.00 21.70 92 ALA A C 1
ATOM 643 O O . ALA A 1 92 ? 8.649 -23.624 -24.990 1.00 20.65 92 ALA A O 1
ATOM 645 N N . LYS A 1 93 ? 9.046 -23.347 -27.149 1.00 22.51 93 LYS A N 1
ATOM 646 C CA . LYS A 1 93 ? 9.631 -24.730 -27.287 1.00 25.07 93 LYS A CA 1
ATOM 647 C C . LYS A 1 93 ? 10.895 -24.911 -26.468 1.00 24.70 93 LYS A C 1
ATOM 648 O O . LYS A 1 93 ? 11.179 -26.024 -26.024 1.00 24.41 93 LYS A O 1
ATOM 654 N N . GLN A 1 94 ? 11.658 -23.847 -26.247 1.00 25.46 94 GLN A N 1
ATOM 655 C CA . GLN A 1 94 ? 12.843 -23.977 -25.424 1.00 29.18 94 GLN A CA 1
ATOM 656 C C . GLN A 1 94 ? 12.511 -24.251 -23.976 1.00 28.81 94 GLN A C 1
ATOM 657 O O . GLN A 1 94 ? 13.278 -24.918 -23.290 1.00 31.53 94 GLN A O 1
ATOM 663 N N . LEU A 1 95 ? 11.347 -23.816 -23.512 1.00 25.53 95 LEU A N 1
ATOM 664 C CA . LEU A 1 95 ? 10.867 -24.126 -22.154 1.00 25.98 95 LEU A CA 1
ATOM 665 C C . LEU A 1 95 ? 10.232 -25.503 -22.108 1.00 27.11 95 LEU A C 1
ATOM 666 O O . LEU A 1 95 ? 10.497 -26.328 -21.214 1.00 27.50 95 LEU A O 1
ATOM 671 N N . SER A 1 96 ? 9.411 -25.755 -23.118 1.00 27.94 96 SER A N 1
ATOM 672 C CA . SER A 1 96 ? 8.689 -26.993 -23.229 1.00 31.45 96 SER A CA 1
ATOM 673 C C . SER A 1 96 ? 9.623 -28.223 -23.262 1.00 32.08 96 SER A C 1
ATOM 674 O O . SER A 1 96 ? 9.337 -29.270 -22.650 1.00 32.78 96 SER A O 1
ATOM 677 N N . GLU A 1 97 ? 10.764 -28.059 -23.921 1.00 31.27 97 GLU A N 1
ATOM 678 C CA . GLU A 1 97 ? 11.821 -29.091 -23.966 1.00 33.85 97 GLU A CA 1
ATOM 679 C C . GLU A 1 97 ? 12.547 -29.377 -22.648 1.00 33.77 97 GLU A C 1
ATOM 680 O O . GLU A 1 97 ? 13.223 -30.424 -22.546 1.00 33.15 97 GLU A O 1
ATOM 686 N N . LYS A 1 98 ? 12.455 -28.430 -21.720 1.00 30.30 98 LYS A N 1
ATOM 687 C CA . LYS A 1 98 ? 12.793 -28.567 -20.301 1.00 31.92 98 LYS A CA 1
ATOM 688 C C . LYS A 1 98 ? 11.617 -29.024 -19.428 1.00 28.14 98 LYS A C 1
ATOM 689 O O . LYS A 1 98 ? 11.682 -28.978 -18.203 1.00 28.01 98 LYS A O 1
ATOM 695 N N . ASN A 1 99 ? 10.556 -29.514 -20.057 1.00 27.40 99 ASN A N 1
ATOM 696 C CA . ASN A 1 99 ? 9.390 -30.040 -19.332 1.00 27.62 99 ASN A CA 1
ATOM 697 C C . ASN A 1 99 ? 8.662 -28.955 -18.488 1.00 26.91 99 ASN A C 1
ATOM 698 O O . ASN A 1 99 ? 8.178 -29.201 -17.386 1.00 25.59 99 ASN A O 1
ATOM 703 N N . VAL A 1 100 ? 8.632 -27.750 -19.034 1.00 25.85 100 VAL A N 1
ATOM 704 C CA . VAL A 1 100 ? 7.869 -26.637 -18.474 1.00 25.53 100 VAL A CA 1
ATOM 705 C C . VAL A 1 100 ? 6.913 -26.157 -19.579 1.00 25.08 100 VAL A C 1
ATOM 706 O O . VAL A 1 100 ? 7.352 -25.615 -20.592 1.00 23.28 100 VAL A O 1
ATOM 710 N N . ASN A 1 101 ? 5.630 -26.394 -19.378 1.00 25.80 101 ASN A N 1
ATOM 711 C CA A ASN A 1 101 ? 4.674 -26.217 -20.483 0.50 27.32 101 ASN A CA 1
ATOM 712 C CA B ASN A 1 101 ? 4.577 -26.285 -20.400 0.50 27.23 101 ASN A CA 1
ATOM 713 C C . ASN A 1 101 ? 3.769 -24.980 -20.329 1.00 27.26 101 ASN A C 1
ATOM 714 O O . ASN A 1 101 ? 2.751 -24.815 -21.043 1.00 28.03 101 ASN A O 1
ATOM 723 N N . ILE A 1 102 ? 4.149 -24.113 -19.407 1.00 26.01 102 ILE A N 1
ATOM 724 C CA . ILE A 1 102 ? 3.315 -22.964 -19.087 1.00 27.60 102 ILE A CA 1
ATOM 725 C C . ILE A 1 102 ? 3.014 -22.021 -20.263 1.00 24.99 102 ILE A C 1
ATOM 726 O O . ILE A 1 102 ? 1.964 -21.382 -20.219 1.00 24.77 102 ILE A O 1
ATOM 731 N N . TRP A 1 103 ? 3.876 -21.935 -21.290 1.00 23.94 103 TRP A N 1
ATOM 732 C CA . TRP A 1 103 ? 3.633 -21.046 -22.460 1.00 25.75 103 TRP A CA 1
ATOM 733 C C . TRP A 1 103 ? 3.141 -21.756 -23.717 1.00 29.18 103 TRP A C 1
ATOM 734 O O . TRP A 1 103 ? 2.925 -21.118 -24.788 1.00 26.19 103 TRP A O 1
ATOM 745 N N . ASP A 1 104 ? 2.917 -23.072 -23.591 1.00 31.07 104 ASP A N 1
ATOM 746 C CA . ASP A 1 104 ? 2.522 -23.873 -24.718 1.00 31.18 104 ASP A CA 1
ATOM 747 C C . ASP A 1 104 ? 1.141 -23.451 -25.261 1.00 30.97 104 ASP A C 1
ATOM 748 O O . ASP A 1 104 ? 0.973 -23.317 -26.479 1.00 30.15 104 ASP A O 1
ATOM 753 N N . GLY A 1 105 ? 0.194 -23.211 -24.373 1.00 32.01 105 GLY A N 1
ATOM 754 C CA . GLY A 1 105 ? -1.171 -22.832 -24.779 1.00 35.47 105 GLY A CA 1
ATOM 755 C C . GLY A 1 105 ? -1.247 -21.523 -25.593 1.00 34.46 105 GLY A C 1
ATOM 756 O O . GLY A 1 105 ? -2.076 -21.400 -26.495 1.00 36.99 105 GLY A O 1
ATOM 757 N N . ASN A 1 106 ? -0.339 -20.590 -25.336 1.00 31.74 106 ASN A N 1
ATOM 758 C CA . ASN A 1 106 ? -0.327 -19.291 -26.050 1.00 33.40 106 ASN A CA 1
ATOM 759 C C . ASN A 1 106 ? 0.595 -19.216 -27.257 1.00 31.30 106 ASN A C 1
ATOM 760 O O . ASN A 1 106 ? 0.844 -18.113 -27.791 1.00 29.19 106 ASN A O 1
ATOM 765 N N . SER A 1 107 ? 1.141 -20.359 -27.671 1.00 29.42 107 SER A N 1
ATOM 766 C CA . SER A 1 107 ? 2.031 -20.412 -28.815 1.00 29.78 107 SER A CA 1
ATOM 767 C C . SER A 1 107 ? 1.669 -21.544 -29.763 1.00 32.49 107 SER A C 1
ATOM 768 O O . SER A 1 107 ? 2.494 -21.950 -30.589 1.00 31.30 107 SER A O 1
ATOM 771 N N . SER A 1 108 ? 0.450 -22.082 -29.624 1.00 34.28 108 SER A N 1
ATOM 772 C CA . SER A 1 108 ? -0.069 -23.067 -30.557 1.00 35.10 108 SER A CA 1
ATOM 773 C C . SER A 1 108 ? -0.414 -22.433 -31.879 1.00 32.57 108 SER A C 1
ATOM 774 O O . SER A 1 108 ? -0.855 -21.292 -31.901 1.00 36.65 108 SER A O 1
ATOM 777 N N . ARG A 1 109 ? -0.250 -23.154 -32.970 1.00 33.51 109 ARG A N 1
ATOM 778 C CA . ARG A 1 109 ? -0.790 -22.721 -34.284 1.00 36.66 109 ARG A CA 1
ATOM 779 C C . ARG A 1 109 ? -2.133 -22.016 -34.165 1.00 36.93 109 ARG A C 1
ATOM 780 O O . ARG A 1 109 ? -2.321 -20.892 -34.672 1.00 34.07 109 ARG A O 1
ATOM 788 N N . GLU A 1 110 ? -3.052 -22.678 -33.450 1.00 38.65 110 GLU A N 1
ATOM 789 C CA A GLU A 1 110 ? -4.431 -22.194 -33.328 0.50 37.74 110 GLU A CA 1
ATOM 790 C CA B GLU A 1 110 ? -4.435 -22.208 -33.284 0.50 39.80 110 GLU A CA 1
ATOM 791 C C . GLU A 1 110 ? -4.526 -20.893 -32.522 1.00 39.03 110 GLU A C 1
ATOM 792 O O . GLU A 1 110 ? -5.192 -19.942 -32.952 1.00 38.27 110 GLU A O 1
ATOM 803 N N . PHE A 1 111 ? -3.865 -20.823 -31.361 1.00 36.24 111 PHE A N 1
ATOM 804 C CA . PHE A 1 111 ? -3.933 -19.594 -30.590 1.00 33.64 111 PHE A CA 1
ATOM 805 C C . PHE A 1 111 ? -3.268 -18.461 -31.370 1.00 31.00 111 PHE A C 1
ATOM 806 O O . PHE A 1 111 ? -3.747 -17.308 -31.360 1.00 28.19 111 PHE A O 1
ATOM 814 N N . LEU A 1 112 ? -2.152 -18.750 -32.024 1.00 29.89 112 LEU A N 1
ATOM 815 C CA . LEU A 1 112 ? -1.466 -17.676 -32.792 1.00 29.64 112 LEU A CA 1
ATOM 816 C C . LEU A 1 112 ? -2.323 -17.127 -33.922 1.00 29.49 112 LEU A C 1
ATOM 817 O O . LEU A 1 112 ? -2.377 -15.919 -34.134 1.00 28.63 112 LEU A O 1
ATOM 822 N N . ASP A 1 113 ? -3.042 -17.997 -34.594 1.00 33.73 113 ASP A N 1
ATOM 823 C CA . ASP A 1 113 ? -3.999 -17.565 -35.632 1.00 38.91 113 ASP A CA 1
ATOM 824 C C . ASP A 1 113 ? -5.131 -16.691 -35.113 1.00 38.74 113 ASP A C 1
ATOM 825 O O . ASP A 1 113 ? -5.514 -15.746 -35.794 1.00 41.27 113 ASP A O 1
ATOM 830 N N . SER A 1 114 ? -5.635 -16.994 -33.913 1.00 38.54 114 SER A N 1
ATOM 831 C CA . SER A 1 114 ? -6.662 -16.212 -33.246 1.00 35.87 114 SER A CA 1
ATOM 832 C C . SER A 1 114 ? -6.138 -14.805 -32.901 1.00 36.52 114 SER A C 1
ATOM 833 O O . SER A 1 114 ? -6.899 -13.840 -32.806 1.00 34.97 114 SER A O 1
ATOM 836 N N . ARG A 1 115 ? -4.823 -14.661 -32.739 1.00 30.58 115 ARG A N 1
ATOM 837 C CA . ARG A 1 115 ? -4.232 -13.352 -32.490 1.00 30.65 115 ARG A CA 1
ATOM 838 C C . ARG A 1 115 ? -3.835 -12.642 -33.802 1.00 31.24 115 ARG A C 1
ATOM 839 O O . ARG A 1 115 ? -3.224 -11.552 -33.775 1.00 34.63 115 ARG A O 1
ATOM 847 N N . GLY A 1 116 ? -4.143 -13.274 -34.932 1.00 29.10 116 GLY A N 1
ATOM 848 C CA . GLY A 1 116 ? -3.759 -12.741 -36.208 1.00 30.94 116 GLY A CA 1
ATOM 849 C C . GLY A 1 116 ? -2.278 -12.956 -36.535 1.00 30.90 116 GLY A C 1
ATOM 850 O O . GLY A 1 116 ? -1.784 -12.366 -37.495 1.00 33.59 116 GLY A O 1
ATOM 851 N N . LEU A 1 117 ? -1.567 -13.775 -35.758 1.00 27.24 117 LEU A N 1
ATOM 852 C CA . LEU A 1 117 ? -0.126 -13.993 -35.985 1.00 27.98 117 LEU A CA 1
ATOM 853 C C . LEU A 1 117 ? 0.120 -15.200 -36.918 1.00 28.24 117 LEU A C 1
ATOM 854 O O . LEU A 1 117 ? 0.756 -16.175 -36.546 1.00 22.99 117 LEU A O 1
ATOM 859 N N . TYR A 1 118 ? -0.385 -15.080 -38.156 1.00 30.80 118 TYR A N 1
ATOM 860 C CA . TYR A 1 118 ? -0.457 -16.212 -39.090 1.00 32.22 118 TYR A CA 1
ATOM 861 C C . TYR A 1 118 ? 0.923 -16.707 -39.519 1.00 32.13 118 TYR A C 1
ATOM 862 O O . TYR A 1 118 ? 1.078 -17.884 -39.823 1.00 35.92 118 TYR A O 1
ATOM 871 N N . ASN A 1 119 ? 1.895 -15.811 -39.597 1.00 30.01 119 ASN A N 1
ATOM 872 C CA . ASN A 1 119 ? 3.272 -16.138 -40.014 1.00 32.47 119 ASN A CA 1
ATOM 873 C C . ASN A 1 119 ? 4.227 -16.533 -38.908 1.00 30.02 119 ASN A C 1
ATOM 874 O O . ASN A 1 119 ? 5.366 -16.885 -39.204 1.00 32.07 119 ASN A O 1
ATOM 879 N N . TYR A 1 120 ? 3.790 -16.535 -37.652 1.00 26.14 120 TYR A N 1
ATOM 880 C CA . TYR A 1 120 ? 4.619 -17.074 -36.611 1.00 25.74 120 TYR A CA 1
ATOM 881 C C . TYR A 1 120 ? 4.553 -18.623 -36.639 1.00 25.71 120 TYR A C 1
ATOM 882 O O . TYR A 1 120 ? 3.489 -19.230 -36.729 1.00 24.58 120 TYR A O 1
ATOM 891 N N . GLU A 1 121 ? 5.662 -19.269 -36.431 1.00 28.13 121 GLU A N 1
ATOM 892 C CA . GLU A 1 121 ? 5.556 -20.749 -36.369 1.00 31.87 121 GLU A CA 1
ATOM 893 C C . GLU A 1 121 ? 5.211 -21.072 -34.954 1.00 29.42 121 GLU A C 1
ATOM 894 O O . GLU A 1 121 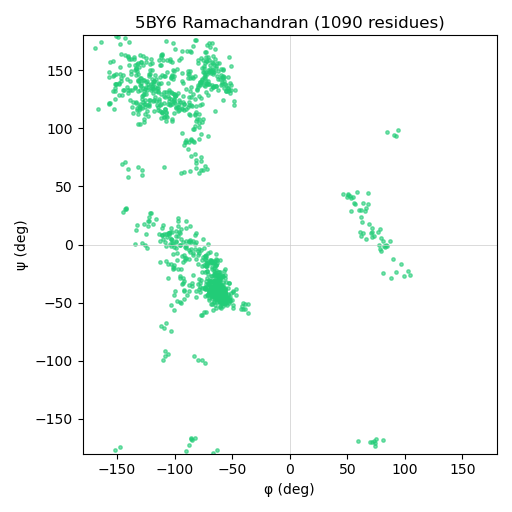? 5.369 -20.224 -34.054 1.00 25.97 121 GLU A O 1
ATOM 900 N N . GLU A 1 122 ? 4.780 -22.305 -34.741 1.00 27.27 122 GLU A N 1
ATOM 901 C CA . GLU A 1 122 ? 4.460 -22.785 -33.415 1.00 28.65 122 GLU A CA 1
ATOM 902 C C . GLU A 1 122 ? 5.672 -22.591 -32.470 1.00 27.85 122 GLU A C 1
ATOM 903 O O . GLU A 1 122 ? 6.796 -22.896 -32.850 1.00 26.20 122 GLU A O 1
ATOM 909 N N . GLY A 1 123 ? 5.397 -22.032 -31.276 1.00 26.58 123 GLY A N 1
ATOM 910 C CA . GLY A 1 123 ? 6.396 -21.744 -30.227 1.00 25.66 123 GLY A CA 1
ATOM 911 C C . GLY A 1 123 ? 6.697 -20.233 -30.200 1.00 24.26 123 GLY A C 1
ATOM 912 O O . GLY A 1 123 ? 7.082 -19.722 -29.176 1.00 24.46 123 GLY A O 1
ATOM 913 N N . ASP A 1 124 ? 6.521 -19.543 -31.321 1.00 22.99 124 ASP A N 1
ATOM 914 C CA . ASP A 1 124 ? 6.828 -18.057 -31.418 1.00 23.16 124 ASP A CA 1
ATOM 915 C C . ASP A 1 124 ? 5.744 -17.149 -30.731 1.00 23.78 124 ASP A C 1
ATOM 916 O O . ASP A 1 124 ? 4.646 -16.897 -31.266 1.00 24.90 124 ASP A O 1
ATOM 921 N N . LEU A 1 125 ? 6.098 -16.620 -29.567 1.00 22.53 125 LEU A N 1
ATOM 922 C CA . LEU A 1 125 ? 5.253 -15.747 -28.795 1.00 21.21 125 LEU A CA 1
ATOM 923 C C . LEU A 1 125 ? 5.362 -14.281 -29.202 1.00 20.55 125 LEU A C 1
ATOM 924 O O . LEU A 1 125 ? 4.733 -13.408 -28.593 1.00 19.61 125 LEU A O 1
ATOM 929 N N . GLY A 1 126 ? 6.248 -13.973 -30.130 1.00 19.85 126 GLY A N 1
ATOM 930 C CA . GLY A 1 126 ? 6.561 -12.575 -30.407 1.00 18.82 126 GLY A CA 1
ATOM 931 C C . GLY A 1 126 ? 7.398 -11.952 -29.282 1.00 17.38 126 GLY A C 1
ATOM 932 O O . GLY A 1 126 ? 7.999 -12.665 -28.458 1.00 16.93 126 GLY A O 1
ATOM 933 N N . PRO A 1 127 ? 7.551 -10.641 -29.323 1.00 17.54 127 PRO A N 1
ATOM 934 C CA . PRO A 1 127 ? 8.502 -9.963 -28.453 1.00 17.55 127 PRO A CA 1
ATOM 935 C C . PRO A 1 127 ? 7.931 -9.730 -27.038 1.00 17.48 127 PRO A C 1
ATOM 936 O O . PRO A 1 127 ? 7.650 -8.589 -26.626 1.00 18.66 127 PRO A O 1
ATOM 940 N N . VAL A 1 128 ? 7.850 -10.835 -26.302 1.00 17.55 128 VAL A N 1
ATOM 941 C CA . VAL A 1 128 ? 7.402 -10.880 -24.900 1.00 16.81 128 VAL A CA 1
ATOM 942 C C . VAL A 1 128 ? 8.555 -10.579 -23.993 1.00 16.37 128 VAL A C 1
ATOM 943 O O . VAL A 1 128 ? 9.639 -10.072 -24.439 1.00 16.83 128 VAL A O 1
ATOM 947 N N . TYR A 1 129 ? 8.366 -10.821 -22.677 1.00 15.55 129 TYR A N 1
ATOM 948 C CA . TYR A 1 129 ? 9.319 -10.366 -21.682 1.00 16.11 129 TYR A CA 1
ATOM 949 C C . TYR A 1 129 ? 10.787 -10.399 -22.031 1.00 17.28 129 TYR A C 1
ATOM 950 O O . TYR A 1 129 ? 11.430 -9.396 -21.965 1.00 18.53 129 TYR A O 1
ATOM 959 N N . GLY A 1 130 ? 11.339 -11.544 -22.365 1.00 18.28 130 GLY A N 1
ATOM 960 C CA . GLY A 1 130 ? 12.794 -11.645 -22.560 1.00 19.46 130 GLY A CA 1
ATOM 961 C C . GLY A 1 130 ? 13.371 -10.756 -23.646 1.00 20.05 130 GLY A C 1
ATOM 962 O O . GLY A 1 130 ? 14.494 -10.251 -23.533 1.00 18.86 130 GLY A O 1
ATOM 963 N N . PHE A 1 131 ? 12.587 -10.606 -24.707 1.00 18.19 131 PHE A N 1
ATOM 964 C CA . PHE A 1 131 ? 12.949 -9.701 -25.794 1.00 17.27 131 PHE A CA 1
ATOM 965 C C . PHE A 1 131 ? 12.917 -8.258 -25.291 1.00 16.05 131 PHE A C 1
ATOM 966 O O . PHE A 1 131 ? 13.804 -7.473 -25.591 1.00 16.20 131 PHE A O 1
ATOM 974 N N . GLN A 1 132 ? 11.912 -7.882 -24.522 1.00 16.95 132 GLN A N 1
ATOM 975 C CA . GLN A 1 132 ? 11.850 -6.484 -24.045 1.00 16.70 132 GLN A CA 1
ATOM 976 C C . GLN A 1 132 ? 12.986 -6.181 -23.043 1.00 17.66 132 GLN A C 1
ATOM 977 O O . GLN A 1 132 ? 13.578 -5.051 -22.983 1.00 16.29 132 GLN A O 1
ATOM 983 N N . TRP A 1 133 ? 13.288 -7.173 -22.218 1.00 16.62 133 TRP A N 1
ATOM 984 C CA . TRP A 1 133 ? 14.321 -7.016 -21.215 1.00 17.75 133 TRP A CA 1
ATOM 985 C C . TRP A 1 133 ? 15.694 -6.801 -21.857 1.00 18.63 133 TRP A C 1
ATOM 986 O O . TRP A 1 133 ? 16.500 -5.972 -21.362 1.00 17.60 133 TRP A O 1
ATOM 997 N N . ARG A 1 134 ? 15.984 -7.559 -22.920 1.00 16.30 134 ARG A N 1
ATOM 998 C CA . ARG A 1 134 ? 17.325 -7.585 -23.440 1.00 17.94 134 ARG A CA 1
ATOM 999 C C . ARG A 1 134 ? 17.505 -6.860 -24.757 1.00 17.60 134 ARG A C 1
ATOM 1000 O O . ARG A 1 134 ? 18.634 -6.655 -25.151 1.00 17.02 134 ARG A O 1
ATOM 1008 N N . HIS A 1 135 ? 16.391 -6.547 -25.429 1.00 16.06 135 HIS A N 1
ATOM 1009 C CA . HIS A 1 135 ? 16.395 -6.014 -26.805 1.00 15.72 135 HIS A CA 1
ATOM 1010 C C . HIS A 1 135 ? 15.367 -4.963 -27.090 1.00 16.07 135 HIS A C 1
ATOM 1011 O O . HIS A 1 135 ? 14.890 -4.820 -28.253 1.00 17.17 135 HIS A O 1
ATOM 1018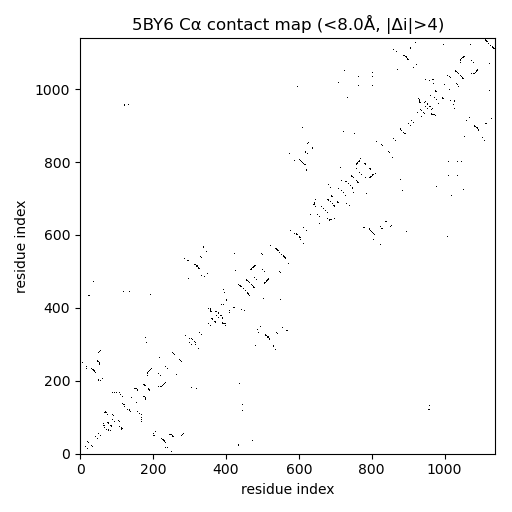 N N . PHE A 1 136 ? 15.057 -4.197 -26.067 1.00 16.53 136 PHE A N 1
ATOM 1019 C CA . PHE A 1 136 ? 14.010 -3.201 -26.168 1.00 16.76 136 PHE A CA 1
ATOM 1020 C C . PHE A 1 136 ? 14.235 -2.262 -27.338 1.00 17.02 136 PHE A C 1
ATOM 1021 O O . PHE A 1 136 ? 15.313 -1.681 -27.542 1.00 16.94 136 PHE A O 1
ATOM 1029 N N . GLY A 1 137 ? 13.172 -2.101 -28.072 1.00 18.32 137 GLY A N 1
ATOM 1030 C CA . GLY A 1 137 ? 13.167 -1.236 -29.236 1.00 19.81 137 GLY A CA 1
ATOM 1031 C C . GLY A 1 137 ? 13.725 -1.798 -30.529 1.00 22.38 137 GLY A C 1
ATOM 1032 O O . GLY A 1 137 ? 13.734 -1.122 -31.538 1.00 23.57 137 GLY A O 1
ATOM 1033 N N . CYS A 1 138 ? 14.216 -3.043 -30.522 1.00 21.21 138 CYS A N 1
ATOM 1034 C CA . CYS A 1 138 ? 14.660 -3.672 -31.728 1.00 20.60 138 CYS A CA 1
ATOM 1035 C C . CYS A 1 138 ? 13.416 -4.143 -32.508 1.00 20.98 138 CYS A C 1
ATOM 1036 O O . CYS A 1 138 ? 12.542 -4.706 -31.897 1.00 18.28 138 CYS A O 1
ATOM 1039 N N . PRO A 1 139 ? 13.371 -3.974 -33.855 1.00 21.01 139 PRO A N 1
ATOM 1040 C CA . PRO A 1 139 ? 12.253 -4.586 -34.603 1.00 22.31 139 PRO A CA 1
ATOM 1041 C C . PRO A 1 139 ? 12.274 -6.072 -34.482 1.00 20.97 139 PRO A C 1
ATOM 1042 O O . PRO A 1 139 ? 13.341 -6.687 -34.608 1.00 20.01 139 PRO A O 1
ATOM 1046 N N . TYR A 1 140 ? 11.118 -6.673 -34.194 1.00 19.38 140 TYR A N 1
ATOM 1047 C CA . TYR A 1 140 ? 11.014 -8.113 -34.142 1.00 20.91 140 TYR A CA 1
ATOM 1048 C C . TYR A 1 140 ? 10.727 -8.756 -35.522 1.00 23.67 140 TYR A C 1
ATOM 1049 O O . TYR A 1 140 ? 9.823 -8.319 -36.237 1.00 26.60 140 TYR A O 1
ATOM 1058 N N . SER A 1 141 ? 11.463 -9.799 -35.894 1.00 23.60 141 SER A N 1
ATOM 1059 C CA . SER A 1 141 ? 11.069 -10.577 -37.056 1.00 25.99 141 SER A CA 1
ATOM 1060 C C . SER A 1 141 ? 10.503 -11.954 -36.627 1.00 26.32 141 SER A C 1
ATOM 1061 O O . SER A 1 141 ? 9.317 -12.252 -36.811 1.00 27.14 141 SER A O 1
ATOM 1064 N N . SER A 1 142 ? 11.350 -12.802 -36.090 1.00 26.32 142 SER A N 1
ATOM 1065 C CA . SER A 1 142 ? 10.877 -14.023 -35.489 1.00 24.73 142 SER A CA 1
ATOM 1066 C C . SER A 1 142 ? 11.823 -14.453 -34.371 1.00 24.90 142 SER A C 1
ATOM 1067 O O . SER A 1 142 ? 12.903 -13.804 -34.067 1.00 22.90 142 SER A O 1
ATOM 1070 N N . MET A 1 143 ? 11.432 -15.566 -33.773 1.00 23.95 143 MET A N 1
ATOM 1071 C CA . MET A 1 143 ? 12.145 -16.165 -32.650 1.00 24.56 143 MET A CA 1
ATOM 1072 C C . MET A 1 143 ? 13.465 -16.804 -33.000 1.00 25.16 143 MET A C 1
ATOM 1073 O O . MET A 1 143 ? 14.218 -17.117 -32.127 1.00 26.53 143 MET A O 1
ATOM 1078 N N . THR A 1 144 ? 13.721 -17.058 -34.254 1.00 27.01 144 THR A N 1
ATOM 1079 C CA . THR A 1 144 ? 14.983 -17.643 -34.642 1.00 29.65 144 THR A CA 1
ATOM 1080 C C . THR A 1 144 ? 16.047 -16.641 -35.032 1.00 27.89 144 THR A C 1
ATOM 1081 O O . THR A 1 144 ? 17.160 -17.070 -35.202 1.00 25.57 144 THR A O 1
ATOM 1085 N N . ALA A 1 145 ? 15.716 -15.349 -35.191 1.00 25.64 145 ALA A N 1
ATOM 1086 C CA . ALA A 1 145 ? 16.695 -14.313 -35.631 1.00 26.69 145 ALA A CA 1
ATOM 1087 C C . ALA A 1 145 ? 17.714 -14.066 -34.522 1.00 26.49 145 ALA A C 1
ATOM 1088 O O . ALA A 1 145 ? 17.389 -14.258 -33.343 1.00 28.38 145 ALA A O 1
ATOM 1090 N N . ASP A 1 146 ? 18.906 -13.608 -34.867 1.00 28.85 146 ASP A N 1
ATOM 1091 C CA . ASP A 1 146 ? 19.880 -13.276 -33.834 1.00 30.40 146 ASP A CA 1
ATOM 1092 C C . ASP A 1 146 ? 19.728 -11.784 -33.535 1.00 25.54 146 ASP A C 1
ATOM 1093 O O . ASP A 1 146 ? 19.909 -10.926 -34.388 1.00 25.48 146 ASP A O 1
ATOM 1098 N N . TYR A 1 147 ? 19.345 -11.488 -32.320 1.00 24.06 147 TYR A N 1
ATOM 1099 C CA . TYR A 1 147 ? 19.194 -10.105 -31.928 1.00 21.75 147 TYR A CA 1
ATOM 1100 C C . TYR A 1 147 ? 20.376 -9.588 -31.084 1.00 22.72 147 TYR A C 1
ATOM 1101 O O . TYR A 1 147 ? 20.312 -8.491 -30.559 1.00 20.21 147 TYR A O 1
ATOM 1110 N N . LYS A 1 148 ? 21.467 -10.361 -31.002 1.00 23.21 148 LYS A N 1
ATOM 1111 C CA . LYS A 1 148 ? 22.596 -10.009 -30.179 1.00 27.13 148 LYS A CA 1
ATOM 1112 C C . LYS A 1 148 ? 23.128 -8.596 -30.543 1.00 25.64 148 LYS A C 1
ATOM 1113 O O . LYS A 1 148 ? 23.272 -8.265 -31.724 1.00 24.41 148 LYS A O 1
ATOM 1119 N N . GLY A 1 149 ? 23.352 -7.745 -29.547 1.00 25.35 149 GLY A N 1
ATOM 1120 C CA . GLY A 1 149 ? 23.831 -6.396 -29.812 1.00 26.13 149 GLY A CA 1
ATOM 1121 C C . GLY A 1 149 ? 22.749 -5.425 -30.291 1.00 26.01 149 GLY A C 1
ATOM 1122 O O . GLY A 1 149 ? 23.071 -4.256 -30.551 1.00 25.81 149 GLY A O 1
ATOM 1123 N N . LYS A 1 150 ? 21.508 -5.904 -30.496 1.00 23.60 150 LYS A N 1
ATOM 1124 C CA . LYS A 1 150 ? 20.428 -5.040 -31.062 1.00 23.25 150 LYS A CA 1
ATOM 1125 C C . LYS A 1 150 ? 19.401 -4.644 -29.966 1.00 21.66 150 LYS A C 1
ATOM 1126 O O . LYS A 1 150 ? 19.121 -5.421 -29.051 1.00 19.48 150 LYS A O 1
ATOM 1132 N N . GLY A 1 151 ? 18.835 -3.459 -30.131 1.00 19.53 151 GLY A N 1
ATOM 1133 C CA . GLY A 1 151 ? 17.978 -2.882 -29.104 1.00 20.66 151 GLY A CA 1
ATOM 1134 C C . GLY A 1 151 ? 18.757 -2.463 -27.858 1.00 19.84 151 GLY A C 1
ATOM 1135 O O . GLY A 1 151 ? 19.998 -2.510 -27.791 1.00 19.53 151 GLY A O 1
ATOM 1136 N N . TYR A 1 152 ? 17.992 -2.142 -26.831 1.00 19.50 152 TYR A N 1
ATOM 1137 C CA A TYR A 1 152 ? 18.500 -1.680 -25.519 0.60 19.87 152 TYR A CA 1
ATOM 1138 C CA B TYR A 1 152 ? 18.576 -1.738 -25.543 0.40 20.28 152 TYR A CA 1
ATOM 1139 C C . TYR A 1 152 ? 18.502 -2.841 -24.510 1.00 19.54 152 TYR A C 1
ATOM 1140 O O . TYR A 1 152 ? 17.432 -3.379 -24.174 1.00 18.73 152 TYR A O 1
ATOM 1157 N N . ASP A 1 153 ? 19.671 -3.232 -24.020 1.00 18.49 153 ASP A N 1
ATOM 1158 C CA . ASP A 1 153 ? 19.741 -4.315 -23.092 1.00 17.54 153 ASP A CA 1
ATOM 1159 C C . ASP A 1 153 ? 19.508 -3.674 -21.700 1.00 17.95 153 ASP A C 1
ATOM 1160 O O . ASP A 1 153 ? 20.411 -3.239 -21.033 1.00 17.24 153 ASP A O 1
ATOM 1165 N N . GLN A 1 154 ? 18.249 -3.637 -21.302 1.00 16.82 154 GLN A N 1
ATOM 1166 C CA . GLN A 1 154 ? 17.857 -2.977 -20.072 1.00 16.22 154 GLN A CA 1
ATOM 1167 C C . GLN A 1 154 ? 18.358 -3.711 -18.879 1.00 16.77 154 GLN A C 1
ATOM 1168 O O . GLN A 1 154 ? 18.738 -3.075 -17.867 1.00 17.53 154 GLN A O 1
ATOM 1174 N N . LEU A 1 155 ? 18.277 -5.032 -18.919 1.00 17.17 155 LEU A N 1
ATOM 1175 C CA . LEU A 1 155 ? 18.796 -5.854 -17.814 1.00 18.81 155 LEU A CA 1
ATOM 1176 C C . LEU A 1 155 ? 20.293 -5.589 -17.509 1.00 20.20 155 LEU A C 1
ATOM 1177 O O . LEU A 1 155 ? 20.650 -5.327 -16.391 1.00 21.14 155 LEU A O 1
ATOM 1182 N N . GLN A 1 156 ? 21.152 -5.559 -18.501 1.00 20.40 156 GLN A N 1
ATOM 1183 C CA . GLN A 1 156 ? 22.538 -5.233 -18.248 1.00 23.18 156 GLN A CA 1
ATOM 1184 C C . GLN A 1 156 ? 22.740 -3.767 -17.866 1.00 22.10 156 GLN A C 1
ATOM 1185 O O . GLN A 1 156 ? 23.620 -3.438 -17.070 1.00 20.42 156 GLN A O 1
ATOM 1191 N N . GLN A 1 157 ? 21.944 -2.872 -18.441 1.00 21.54 157 GLN A N 1
ATOM 1192 C CA A GLN A 1 157 ? 22.070 -1.495 -18.071 0.60 22.63 157 GLN A CA 1
ATOM 1193 C CA B GLN A 1 157 ? 22.022 -1.483 -18.083 0.40 22.01 157 GLN A CA 1
ATOM 1194 C C . GLN A 1 157 ? 21.677 -1.325 -16.595 1.00 23.21 157 GLN A C 1
ATOM 1195 O O . GLN A 1 157 ? 22.323 -0.547 -15.893 1.00 20.40 157 GLN A O 1
ATOM 1206 N N . CYS A 1 158 ? 20.652 -2.062 -16.116 1.00 20.72 158 CYS A N 1
ATOM 1207 C CA . CYS A 1 158 ? 20.274 -1.946 -14.660 1.00 21.08 158 CYS A CA 1
ATOM 1208 C C . CYS A 1 158 ? 21.435 -2.425 -13.765 1.00 21.70 158 CYS A C 1
ATOM 1209 O O . CYS A 1 158 ? 21.774 -1.777 -12.789 1.00 20.52 158 CYS A O 1
ATOM 1212 N N . ILE A 1 159 ? 22.009 -3.587 -14.101 1.00 21.33 159 ILE A N 1
ATOM 1213 C CA . ILE A 1 159 ? 23.192 -4.104 -13.397 1.00 23.56 159 ILE A CA 1
ATOM 1214 C C . ILE A 1 159 ? 24.380 -3.116 -13.389 1.00 24.11 159 ILE A C 1
ATOM 1215 O O . ILE A 1 159 ? 24.979 -2.840 -12.331 1.00 22.59 159 ILE A O 1
ATOM 1220 N N . LYS A 1 160 ? 24.711 -2.557 -14.552 1.00 23.60 160 LYS A N 1
ATOM 1221 C CA . LYS A 1 160 ? 25.733 -1.498 -14.605 1.00 26.15 160 LYS A CA 1
ATOM 1222 C C . LYS A 1 160 ? 25.427 -0.302 -13.647 1.00 24.22 160 LYS A C 1
ATOM 1223 O O . LYS A 1 160 ? 26.296 0.174 -12.881 1.00 24.96 160 LYS A O 1
ATOM 1229 N N . MET A 1 161 ? 24.180 0.161 -13.666 1.00 23.15 161 MET A N 1
ATOM 1230 C CA . MET A 1 161 ? 23.751 1.278 -12.819 1.00 23.34 161 MET A CA 1
ATOM 1231 C C . MET A 1 161 ? 23.820 0.926 -11.362 1.00 22.86 161 MET A C 1
ATOM 1232 O O . MET A 1 161 ? 24.307 1.713 -10.583 1.00 22.11 161 MET A O 1
ATOM 1237 N N . ILE A 1 162 ? 23.474 -0.306 -11.018 1.00 22.27 162 ILE A N 1
ATOM 1238 C CA . ILE A 1 162 ? 23.581 -0.767 -9.628 1.00 23.01 162 ILE A CA 1
ATOM 1239 C C . ILE A 1 162 ? 25.022 -0.688 -9.116 1.00 24.72 162 ILE A C 1
ATOM 1240 O O . ILE A 1 162 ? 25.283 -0.234 -8.002 1.00 25.13 162 ILE A O 1
ATOM 1245 N N . ARG A 1 163 ? 25.947 -1.131 -9.926 1.00 25.49 163 ARG A N 1
ATOM 1246 C CA . ARG A 1 163 ? 27.370 -1.143 -9.554 1.00 27.15 163 ARG A CA 1
ATOM 1247 C C . ARG A 1 163 ? 28.010 0.221 -9.679 1.00 27.33 163 ARG A C 1
ATOM 1248 O O . ARG A 1 163 ? 28.815 0.576 -8.821 1.00 28.80 163 ARG A O 1
ATOM 1256 N N . GLU A 1 164 ? 27.664 1.011 -10.692 1.00 25.44 164 GLU A N 1
ATOM 1257 C CA . GLU A 1 164 ? 28.355 2.263 -10.935 1.00 27.27 164 GLU A CA 1
ATOM 1258 C C . GLU A 1 164 ? 27.687 3.494 -10.318 1.00 28.06 164 GLU A C 1
ATOM 1259 O O . GLU A 1 164 ? 28.380 4.477 -10.010 1.00 27.78 164 GLU A O 1
ATOM 1265 N N . GLU A 1 165 ? 26.365 3.424 -10.131 1.00 29.09 165 GLU A N 1
ATOM 1266 C CA . GLU A 1 165 ? 25.625 4.533 -9.497 1.00 31.80 165 GLU A CA 1
ATOM 1267 C C . GLU A 1 165 ? 24.460 4.001 -8.651 1.00 30.44 165 GLU A C 1
ATOM 1268 O O . GLU A 1 165 ? 23.267 4.183 -9.009 1.00 26.08 165 GLU A O 1
ATOM 1274 N N . PRO A 1 166 ? 24.807 3.332 -7.514 1.00 29.97 166 PRO A N 1
ATOM 1275 C CA . PRO A 1 166 ? 23.797 2.695 -6.705 1.00 28.52 166 PRO A CA 1
ATOM 1276 C C . PRO A 1 166 ? 22.798 3.705 -6.126 1.00 28.88 166 PRO A C 1
ATOM 1277 O O . PRO A 1 166 ? 21.682 3.353 -5.920 1.00 30.32 166 PRO A O 1
ATOM 1281 N N . GLU A 1 167 ? 23.179 4.949 -5.942 1.00 29.42 167 GLU A N 1
ATOM 1282 C CA . GLU A 1 167 ? 22.265 5.982 -5.423 1.00 31.47 167 GLU A CA 1
ATOM 1283 C C . GLU A 1 167 ? 21.137 6.311 -6.398 1.00 28.95 167 GLU A C 1
ATOM 1284 O O . GLU A 1 167 ? 20.151 6.937 -6.019 1.00 26.34 167 GLU A O 1
ATOM 1290 N N . SER A 1 168 ? 21.301 5.894 -7.660 1.00 26.03 168 SER A N 1
ATOM 1291 C CA . SER A 1 168 ? 20.442 6.319 -8.755 1.00 25.50 168 SER A CA 1
ATOM 1292 C C . SER A 1 168 ? 18.951 6.014 -8.511 1.00 22.95 168 SER A C 1
ATOM 1293 O O . SER A 1 168 ? 18.579 4.910 -8.182 1.00 23.21 168 SER A O 1
ATOM 1296 N N . ARG A 1 169 ? 18.113 6.977 -8.791 1.00 22.08 169 ARG A N 1
ATOM 1297 C CA . ARG A 1 169 ? 16.721 6.745 -8.752 1.00 22.19 169 ARG A CA 1
ATOM 1298 C C . ARG A 1 169 ? 16.097 6.425 -10.138 1.00 21.16 169 ARG A C 1
ATOM 1299 O O . ARG A 1 169 ? 14.871 6.485 -10.260 1.00 20.16 169 ARG A O 1
ATOM 1307 N N . ARG A 1 170 ? 16.936 6.002 -11.091 1.00 21.93 170 ARG A N 1
ATOM 1308 C CA . ARG A 1 170 ? 16.543 5.749 -12.453 1.00 22.03 170 ARG A CA 1
ATOM 1309 C C . ARG A 1 170 ? 16.838 4.312 -12.901 1.00 21.66 170 ARG A C 1
ATOM 1310 O O . ARG A 1 170 ? 16.929 4.040 -14.142 1.00 21.28 170 ARG A O 1
ATOM 1318 N N . ILE A 1 171 ? 16.934 3.369 -11.937 1.00 20.53 171 ILE A N 1
ATOM 1319 C CA . ILE A 1 171 ? 17.325 1.991 -12.274 1.00 20.56 171 ILE A CA 1
ATOM 1320 C C . ILE A 1 171 ? 16.057 1.228 -12.641 1.00 20.16 171 ILE A C 1
ATOM 1321 O O . ILE A 1 171 ? 15.458 0.638 -11.755 1.00 17.48 171 ILE A O 1
ATOM 1326 N N . ILE A 1 172 ? 15.681 1.272 -13.932 1.00 17.63 172 ILE A N 1
ATOM 1327 C CA . ILE A 1 172 ? 14.386 0.792 -14.371 1.00 18.18 172 ILE A CA 1
ATOM 1328 C C . ILE A 1 172 ? 14.497 -0.184 -15.489 1.00 17.91 172 ILE A C 1
ATOM 1329 O O . ILE A 1 172 ? 15.317 0.045 -16.394 1.00 16.57 172 ILE A O 1
ATOM 1334 N N . MET A 1 173 ? 13.655 -1.219 -15.459 1.00 16.40 173 MET A N 1
ATOM 1335 C CA . MET A 1 173 ? 13.460 -2.096 -16.593 1.00 17.31 173 MET A CA 1
ATOM 1336 C C . MET A 1 173 ? 11.942 -2.189 -16.985 1.00 17.39 173 MET A C 1
ATOM 1337 O O . MET A 1 173 ? 11.094 -2.514 -16.140 1.00 17.34 173 MET A O 1
ATOM 1342 N N . THR A 1 174 ? 11.586 -1.783 -18.191 1.00 15.15 174 THR A N 1
ATOM 1343 C CA . THR A 1 174 ? 10.218 -1.875 -18.642 1.00 15.98 174 THR A CA 1
ATOM 1344 C C . THR A 1 174 ? 9.974 -3.041 -19.566 1.00 15.38 174 THR A C 1
ATOM 1345 O O . THR A 1 174 ? 10.820 -3.396 -20.396 1.00 17.64 174 THR A O 1
ATOM 1349 N N . ALA A 1 175 ? 8.820 -3.665 -19.420 1.00 16.02 175 ALA A N 1
ATOM 1350 C CA . ALA A 1 175 ? 8.379 -4.656 -20.417 1.00 16.23 175 ALA A CA 1
ATOM 1351 C C . ALA A 1 175 ? 7.239 -4.191 -21.346 1.00 15.90 175 ALA A C 1
ATOM 1352 O O . ALA A 1 175 ? 6.709 -4.998 -22.127 1.00 18.42 175 ALA A O 1
ATOM 1354 N N . TRP A 1 176 ? 6.871 -2.935 -21.259 1.00 14.43 176 TRP A N 1
ATOM 1355 C CA . TRP A 1 176 ? 5.703 -2.380 -21.902 1.00 14.09 176 TRP A CA 1
ATOM 1356 C C . TRP A 1 176 ? 6.136 -1.487 -23.078 1.00 14.94 176 TRP A C 1
ATOM 1357 O O . TRP A 1 176 ? 6.721 -0.419 -22.875 1.00 16.29 176 TRP A O 1
ATOM 1368 N N . ASN A 1 177 ? 5.861 -1.927 -24.297 1.00 14.32 177 ASN A N 1
ATOM 1369 C CA . ASN A 1 177 ? 6.083 -1.172 -25.508 1.00 16.64 177 ASN A CA 1
ATOM 1370 C C . ASN A 1 177 ? 4.799 -1.274 -26.300 1.00 16.43 177 ASN A C 1
ATOM 1371 O O . ASN A 1 177 ? 4.501 -2.332 -26.918 1.00 15.75 177 ASN A O 1
ATOM 1376 N N . PRO A 1 178 ? 3.990 -0.192 -26.303 1.00 17.84 178 PRO A N 1
ATOM 1377 C CA . PRO A 1 178 ? 2.737 -0.276 -26.990 1.00 17.93 178 PRO A CA 1
ATOM 1378 C C . PRO A 1 178 ? 2.906 -0.545 -28.506 1.00 18.59 178 PRO A C 1
ATOM 1379 O O . PRO A 1 178 ? 2.002 -1.118 -29.100 1.00 17.40 178 PRO A O 1
ATOM 1383 N N . CYS A 1 179 ? 4.034 -0.156 -29.103 1.00 18.53 179 CYS A N 1
ATOM 1384 C CA . CYS A 1 179 ? 4.264 -0.475 -30.506 1.00 20.05 179 CYS A CA 1
ATOM 1385 C C . CYS A 1 179 ? 4.376 -1.973 -30.769 1.00 21.67 179 CYS A C 1
ATOM 1386 O O . CYS A 1 179 ? 4.228 -2.384 -31.908 1.00 21.53 179 CYS A O 1
ATOM 1389 N N . ASP A 1 180 ? 4.614 -2.769 -29.738 1.00 19.32 180 ASP A N 1
ATOM 1390 C CA . ASP A 1 180 ? 4.782 -4.199 -29.878 1.00 20.77 180 ASP A CA 1
ATOM 1391 C C . ASP A 1 180 ? 3.512 -4.980 -29.541 1.00 21.86 180 ASP A C 1
ATOM 1392 O O . ASP A 1 180 ? 3.465 -6.204 -29.709 1.00 20.66 180 ASP A O 1
ATOM 1397 N N . LEU A 1 181 ? 2.442 -4.279 -29.101 1.00 22.06 181 LEU A N 1
ATOM 1398 C CA . LEU A 1 181 ? 1.234 -4.959 -28.653 1.00 22.76 181 LEU A CA 1
ATOM 1399 C C . LEU A 1 181 ? 0.604 -5.790 -29.702 1.00 24.20 181 LEU A C 1
ATOM 1400 O O . LEU A 1 181 ? 0.087 -6.833 -29.372 1.00 25.88 181 LEU A O 1
ATOM 1405 N N . GLU A 1 182 ? 0.620 -5.366 -30.966 1.00 23.76 182 GLU A N 1
ATOM 1406 C CA . GLU A 1 182 ? 0.054 -6.236 -31.994 1.00 25.79 182 GLU A CA 1
ATOM 1407 C C . GLU A 1 182 ? 0.946 -7.419 -32.428 1.00 22.78 182 GLU A C 1
ATOM 1408 O O . GLU A 1 182 ? 0.515 -8.195 -33.256 1.00 24.12 182 GLU A O 1
ATOM 1414 N N . LYS A 1 183 ? 2.162 -7.509 -31.932 1.00 20.75 183 LYS A N 1
ATOM 1415 C CA A LYS A 1 183 ? 3.097 -8.573 -32.339 0.50 21.90 183 LYS A CA 1
ATOM 1416 C CA B LYS A 1 183 ? 3.102 -8.569 -32.330 0.50 21.53 183 LYS A CA 1
ATOM 1417 C C . LYS A 1 183 ? 3.174 -9.712 -31.329 1.00 20.59 183 LYS A C 1
ATOM 1418 O O . LYS A 1 183 ? 3.876 -10.696 -31.558 1.00 19.30 183 LYS A O 1
ATOM 1429 N N . VAL A 1 184 ? 2.495 -9.568 -30.172 1.00 20.14 184 VAL A N 1
ATOM 1430 C CA . VAL A 1 184 ? 2.672 -10.482 -29.085 1.00 20.55 184 VAL A CA 1
ATOM 1431 C C . VAL A 1 184 ? 1.457 -11.380 -28.899 1.00 21.53 184 VAL A C 1
ATOM 1432 O O . VAL A 1 184 ? 0.327 -10.967 -29.077 1.00 21.11 184 VAL A O 1
ATOM 1436 N N . ALA A 1 185 ? 1.714 -12.600 -28.514 1.00 21.30 185 ALA A N 1
ATOM 1437 C CA . ALA A 1 185 ? 0.645 -13.579 -28.301 1.00 25.45 185 ALA A CA 1
ATOM 1438 C C . ALA A 1 185 ? -0.276 -13.110 -27.200 1.00 27.33 185 ALA A C 1
ATOM 1439 O O . ALA A 1 185 ? -1.490 -13.299 -27.284 1.00 27.84 185 ALA A O 1
ATOM 1441 N N . LEU A 1 186 ? 0.327 -12.473 -26.193 1.00 28.95 186 LEU A N 1
ATOM 1442 C CA . LEU A 1 186 ? -0.400 -11.814 -25.121 1.00 29.99 186 LEU A CA 1
ATOM 1443 C C . LEU A 1 186 ? 0.425 -10.668 -24.501 1.00 26.45 186 LEU A C 1
ATOM 1444 O O . LEU A 1 186 ? 1.645 -10.708 -24.428 1.00 25.73 186 LEU A O 1
ATOM 1449 N N . PRO A 1 187 ? -0.251 -9.625 -24.101 1.00 22.15 187 PRO A N 1
ATOM 1450 C CA . PRO A 1 187 ? 0.432 -8.417 -23.658 1.00 24.89 187 PRO A CA 1
ATOM 1451 C C . PRO A 1 187 ? 1.034 -8.594 -22.261 1.00 24.76 187 PRO A C 1
ATOM 1452 O O . PRO A 1 187 ? 0.473 -9.305 -21.416 1.00 27.63 187 PRO A O 1
ATOM 1456 N N . PRO A 1 188 ? 2.139 -7.944 -21.988 1.00 22.78 188 PRO A N 1
ATOM 1457 C CA . PRO A 1 188 ? 2.823 -8.236 -20.695 1.00 23.17 188 PRO A CA 1
ATOM 1458 C C . PRO A 1 188 ? 1.948 -7.951 -19.452 1.00 23.11 188 PRO A C 1
ATOM 1459 O O . PRO A 1 188 ? 1.294 -6.883 -19.449 1.00 21.41 188 PRO A O 1
ATOM 1463 N N . CYS A 1 189 ? 1.935 -8.815 -18.434 1.00 22.34 189 CYS A N 1
ATOM 1464 C CA . CYS A 1 189 ? 1.317 -8.463 -17.118 1.00 25.66 189 CYS A CA 1
ATOM 1465 C C . CYS A 1 189 ? 2.256 -7.859 -16.087 1.00 21.62 189 CYS A C 1
ATOM 1466 O O . CYS A 1 189 ? 1.871 -6.978 -15.383 1.00 23.08 189 CYS A O 1
ATOM 1469 N N . HIS A 1 190 ? 3.474 -8.327 -15.984 1.00 18.68 190 HIS A N 1
ATOM 1470 C CA A HIS A 1 190 ? 4.418 -7.775 -15.086 0.65 19.56 190 HIS A CA 1
ATOM 1471 C CA B HIS A 1 190 ? 4.456 -7.708 -15.073 0.35 19.82 190 HIS A CA 1
ATOM 1472 C C . HIS A 1 190 ? 5.261 -6.713 -15.856 1.00 19.63 190 HIS A C 1
ATOM 1473 O O . HIS A 1 190 ? 6.203 -7.026 -16.547 1.00 20.28 190 HIS A O 1
ATOM 1486 N N . CYS A 1 191 ? 4.824 -5.470 -15.752 1.00 17.51 191 CYS A N 1
ATOM 1487 C CA . CYS A 1 191 ? 5.099 -4.437 -16.660 1.00 20.42 191 CYS A CA 1
ATOM 1488 C C . CYS A 1 191 ? 6.330 -3.625 -16.484 1.00 18.38 191 CYS A C 1
ATOM 1489 O O . CYS A 1 191 ? 6.870 -3.159 -17.473 1.00 18.71 191 CYS A O 1
ATOM 1492 N N . PHE A 1 192 ? 6.707 -3.390 -15.254 1.00 17.44 192 PHE A N 1
ATOM 1493 C CA . PHE A 1 192 ? 7.655 -2.333 -14.956 1.00 19.73 192 PHE A CA 1
ATOM 1494 C C . PHE A 1 192 ? 8.418 -2.731 -13.678 1.00 21.03 192 PHE A C 1
ATOM 1495 O O . PHE A 1 192 ? 7.792 -3.199 -12.693 1.00 20.80 192 PHE A O 1
ATOM 1503 N N . VAL A 1 193 ? 9.741 -2.582 -13.680 1.00 20.90 193 VAL A N 1
ATOM 1504 C CA . VAL A 1 193 ? 10.518 -3.005 -12.530 1.00 20.31 193 VAL A CA 1
ATOM 1505 C C . VAL A 1 193 ? 11.464 -1.857 -12.135 1.00 18.98 193 VAL A C 1
ATOM 1506 O O . VAL A 1 193 ? 12.035 -1.193 -12.998 1.00 18.04 193 VAL A O 1
ATOM 1510 N N . GLN A 1 194 ? 11.654 -1.613 -10.873 1.00 17.24 194 GLN A N 1
ATOM 1511 C CA . GLN A 1 194 ? 12.655 -0.671 -10.446 1.00 16.84 194 GLN A CA 1
ATOM 1512 C C . GLN A 1 194 ? 13.521 -1.298 -9.367 1.00 17.75 194 GLN A C 1
ATOM 1513 O O . GLN A 1 194 ? 13.002 -1.968 -8.526 1.00 17.02 194 GLN A O 1
ATOM 1519 N N . PHE A 1 195 ? 14.815 -0.979 -9.378 1.00 18.19 195 PHE A N 1
ATOM 1520 C CA . PHE A 1 195 ? 15.726 -1.375 -8.353 1.00 20.46 195 PHE A CA 1
ATOM 1521 C C . PHE A 1 195 ? 16.215 -0.194 -7.557 1.00 20.05 195 PHE A C 1
ATOM 1522 O O . PHE A 1 195 ? 16.195 0.993 -8.007 1.00 20.84 195 PHE A O 1
ATOM 1530 N N . TYR A 1 196 ? 16.601 -0.507 -6.337 1.00 21.76 196 TYR A N 1
ATOM 1531 C CA . TYR A 1 196 ? 17.014 0.506 -5.337 1.00 22.45 196 TYR A CA 1
ATOM 1532 C C . TYR A 1 196 ? 18.103 -0.057 -4.455 1.00 23.35 196 TYR A C 1
ATOM 1533 O O . TYR A 1 196 ? 18.008 -1.201 -4.043 1.00 22.87 196 TYR A O 1
ATOM 1542 N N . VAL A 1 197 ? 19.094 0.759 -4.114 1.00 24.61 197 VAL A N 1
ATOM 1543 C CA . VAL A 1 197 ? 20.172 0.321 -3.245 1.00 25.91 197 VAL A CA 1
ATOM 1544 C C . VAL A 1 197 ? 20.292 1.303 -2.067 1.00 27.52 197 VAL A C 1
ATOM 1545 O O . VAL A 1 197 ? 20.308 2.507 -2.291 1.00 27.65 197 VAL A O 1
ATOM 1549 N N . ALA A 1 198 ? 20.363 0.776 -0.857 1.00 27.88 198 ALA A N 1
ATOM 1550 C CA . ALA A 1 198 ? 20.622 1.588 0.322 1.00 32.10 198 ALA A CA 1
ATOM 1551 C C . ALA A 1 198 ? 21.309 0.712 1.362 1.00 35.55 198 ALA A C 1
ATOM 1552 O O . ALA A 1 198 ? 20.939 -0.461 1.536 1.00 33.08 198 ALA A O 1
ATOM 1554 N N . ASP A 1 199 ? 22.323 1.281 2.023 1.00 39.42 199 ASP A N 1
ATOM 1555 C CA . ASP A 1 199 ? 22.968 0.576 3.125 1.00 42.82 199 ASP A CA 1
ATOM 1556 C C . ASP A 1 199 ? 23.419 -0.826 2.690 1.00 40.46 199 ASP A C 1
ATOM 1557 O O . ASP A 1 199 ? 23.229 -1.794 3.427 1.00 40.73 199 ASP A O 1
ATOM 1562 N N . GLY A 1 200 ? 23.937 -0.942 1.479 1.00 36.95 200 GLY A N 1
ATOM 1563 C CA . GLY A 1 200 ? 24.446 -2.235 0.995 1.00 37.47 200 GLY A CA 1
ATOM 1564 C C . GLY A 1 200 ? 23.422 -3.336 0.668 1.00 35.15 200 GLY A C 1
ATOM 1565 O O . GLY A 1 200 ? 23.776 -4.519 0.516 1.00 32.51 200 GLY A O 1
ATOM 1566 N N . GLU A 1 201 ? 22.143 -2.965 0.568 1.00 32.15 201 GLU A N 1
ATOM 1567 C CA . GLU A 1 201 ? 21.113 -3.941 0.267 1.00 31.74 201 GLU A CA 1
ATOM 1568 C C . GLU A 1 201 ? 20.400 -3.592 -1.020 1.00 28.88 201 GLU A C 1
ATOM 1569 O O . GLU A 1 201 ? 20.062 -2.403 -1.211 1.00 28.22 201 GLU A O 1
ATOM 1575 N N . LEU A 1 202 ? 20.049 -4.613 -1.808 1.00 28.03 202 LEU A N 1
ATOM 1576 C CA . LEU A 1 202 ? 19.337 -4.393 -3.012 1.00 26.32 202 LEU A CA 1
ATOM 1577 C C . LEU A 1 202 ? 17.836 -4.722 -2.862 1.00 25.95 202 LEU A C 1
ATOM 1578 O O . LEU A 1 202 ? 17.464 -5.816 -2.423 1.00 25.68 202 LEU A O 1
ATOM 1583 N N . SER A 1 203 ? 17.007 -3.771 -3.302 1.00 24.65 203 SER A N 1
ATOM 1584 C CA . SER A 1 203 ? 15.543 -3.956 -3.371 1.00 23.84 203 SER A CA 1
ATOM 1585 C C . SER A 1 203 ? 15.002 -3.833 -4.740 1.00 21.85 203 SER A C 1
ATOM 1586 O O . SER A 1 203 ? 15.600 -3.192 -5.644 1.00 21.20 203 SER A O 1
ATOM 1589 N N . CYS A 1 204 ? 13.865 -4.460 -4.919 1.00 20.94 204 CYS A N 1
ATOM 1590 C CA . CYS A 1 204 ? 13.193 -4.420 -6.188 1.00 20.30 204 CYS A CA 1
ATOM 1591 C C . CYS A 1 204 ? 11.666 -4.132 -6.044 1.00 19.29 204 CYS A C 1
ATOM 1592 O O . CYS A 1 204 ? 10.990 -4.764 -5.242 1.00 20.05 204 CYS A O 1
ATOM 1595 N N . GLN A 1 205 ? 11.132 -3.259 -6.874 1.00 17.71 205 GLN A N 1
ATOM 1596 C CA . GLN A 1 205 ? 9.688 -3.070 -6.937 1.00 16.14 205 GLN A CA 1
ATOM 1597 C C . GLN A 1 205 ? 9.245 -3.500 -8.303 1.00 16.00 205 GLN A C 1
ATOM 1598 O O . GLN A 1 205 ? 9.818 -3.039 -9.308 1.00 16.18 205 GLN A O 1
ATOM 1604 N N . MET A 1 206 ? 8.170 -4.268 -8.379 1.00 15.70 206 MET A N 1
ATOM 1605 C CA . MET A 1 206 ? 7.566 -4.637 -9.689 1.00 15.72 206 MET A CA 1
ATOM 1606 C C . MET A 1 206 ? 6.099 -4.191 -9.699 1.00 15.77 206 MET A C 1
ATOM 1607 O O . MET A 1 206 ? 5.383 -4.387 -8.747 1.00 15.15 206 MET A O 1
ATOM 1612 N N . TYR A 1 207 ? 5.680 -3.642 -10.811 1.00 15.25 207 TYR A N 1
ATOM 1613 C CA . TYR A 1 207 ? 4.331 -3.205 -11.064 1.00 15.15 207 TYR A CA 1
ATOM 1614 C C . TYR A 1 207 ? 3.662 -4.175 -12.007 1.00 14.73 207 TYR A C 1
ATOM 1615 O O . TYR A 1 207 ? 4.100 -4.401 -13.194 1.00 14.53 207 TYR A O 1
ATOM 1624 N N . GLN A 1 208 ? 2.560 -4.735 -11.494 1.00 13.92 208 GLN A N 1
ATOM 1625 C CA . GLN A 1 208 ? 1.804 -5.761 -12.206 1.00 15.14 208 GLN A CA 1
ATOM 1626 C C . GLN A 1 208 ? 0.411 -5.194 -12.553 1.00 14.49 208 GLN A C 1
ATOM 1627 O O . GLN A 1 208 ? -0.358 -4.888 -11.667 1.00 15.01 208 GLN A O 1
ATOM 1633 N N . ARG A 1 209 ? 0.095 -5.050 -13.822 1.00 13.89 209 ARG A N 1
ATOM 1634 C CA . ARG A 1 209 ? -1.204 -4.394 -14.189 1.00 15.69 209 ARG A CA 1
ATOM 1635 C C . ARG A 1 209 ? -2.415 -5.229 -13.807 1.00 15.56 209 ARG A C 1
ATOM 1636 O O . ARG A 1 209 ? -3.503 -4.696 -13.673 1.00 16.09 209 ARG A O 1
ATOM 1644 N N . SER A 1 210 ? -2.266 -6.535 -13.828 1.00 16.09 210 SER A N 1
ATOM 1645 C CA A SER A 1 210 ? -3.400 -7.450 -13.650 0.50 17.45 210 SER A CA 1
ATOM 1646 C CA B SER A 1 210 ? -3.391 -7.452 -13.700 0.50 15.58 210 SER A CA 1
ATOM 1647 C C . SER A 1 210 ? -2.860 -8.657 -12.998 1.00 17.01 210 SER A C 1
ATOM 1648 O O . SER A 1 210 ? -1.905 -9.221 -13.448 1.00 15.37 210 SER A O 1
ATOM 1653 N N . ALA A 1 211 ? -3.455 -9.025 -11.878 1.00 17.78 211 ALA A N 1
ATOM 1654 C CA . ALA A 1 211 ? -2.955 -10.139 -11.122 1.00 18.18 211 ALA A CA 1
ATOM 1655 C C . ALA A 1 211 ? -4.115 -11.024 -10.671 1.00 18.89 211 ALA A C 1
ATOM 1656 O O . ALA A 1 211 ? -4.996 -10.551 -9.928 1.00 19.72 211 ALA A O 1
ATOM 1658 N N . ASP A 1 212 ? -4.088 -12.306 -11.046 1.00 17.62 212 ASP A N 1
ATOM 1659 C CA . ASP A 1 212 ? -4.998 -13.337 -10.505 1.00 18.79 212 ASP A CA 1
ATOM 1660 C C . ASP A 1 212 ? -4.400 -13.779 -9.194 1.00 19.44 212 ASP A C 1
ATOM 1661 O O . ASP A 1 212 ? -3.343 -14.472 -9.157 1.00 18.73 212 ASP A O 1
ATOM 1666 N N . MET A 1 213 ? -5.069 -13.438 -8.105 1.00 21.32 213 MET A N 1
ATOM 1667 C CA . MET A 1 213 ? -4.505 -13.649 -6.775 1.00 23.04 213 MET A CA 1
ATOM 1668 C C . MET A 1 213 ? -4.326 -15.093 -6.445 1.00 25.58 213 MET A C 1
ATOM 1669 O O . MET A 1 213 ? -3.435 -15.439 -5.647 1.00 26.26 213 MET A O 1
ATOM 1674 N N . GLY A 1 214 ? -5.216 -15.927 -6.980 1.00 27.52 214 GLY A N 1
ATOM 1675 C CA . GLY A 1 214 ? -5.166 -17.390 -6.734 1.00 30.42 214 GLY A CA 1
ATOM 1676 C C . GLY A 1 214 ? -4.047 -18.044 -7.501 1.00 29.81 214 GLY A C 1
ATOM 1677 O O . GLY A 1 214 ? -3.192 -18.646 -6.930 1.00 33.30 214 GLY A O 1
ATOM 1678 N N . LEU A 1 215 ? -4.029 -17.929 -8.807 1.00 30.18 215 LEU A N 1
ATOM 1679 C CA . LEU A 1 215 ? -3.133 -18.709 -9.604 1.00 32.14 215 LEU A CA 1
ATOM 1680 C C . LEU A 1 215 ? -1.920 -17.986 -10.083 1.00 31.51 215 LEU A C 1
ATOM 1681 O O . LEU A 1 215 ? -0.949 -18.632 -10.418 1.00 31.58 215 LEU A O 1
ATOM 1686 N N . GLY A 1 216 ? -1.924 -16.657 -10.140 1.00 25.81 216 GLY A N 1
ATOM 1687 C CA . GLY A 1 216 ? -0.799 -15.977 -10.735 1.00 25.08 216 GLY A CA 1
ATOM 1688 C C . GLY A 1 216 ? 0.130 -15.435 -9.671 1.00 25.38 216 GLY A C 1
ATOM 1689 O O . GLY A 1 216 ? 1.327 -15.764 -9.668 1.00 24.37 216 GLY A O 1
ATOM 1690 N N . VAL A 1 217 ? -0.436 -14.606 -8.771 1.00 23.27 217 VAL A N 1
ATOM 1691 C CA . VAL A 1 217 ? 0.368 -13.949 -7.734 1.00 23.70 217 VAL A CA 1
ATOM 1692 C C . VAL A 1 217 ? 1.496 -14.777 -7.021 1.00 21.81 217 VAL A C 1
ATOM 1693 O O . VAL A 1 217 ? 2.617 -14.318 -6.896 1.00 21.62 217 VAL A O 1
ATOM 1697 N N . PRO A 1 218 ? 1.199 -15.961 -6.533 1.00 21.96 218 PRO A N 1
ATOM 1698 C CA . PRO A 1 218 ? 2.247 -16.677 -5.847 1.00 22.55 218 PRO A CA 1
ATOM 1699 C C . PRO A 1 218 ? 3.497 -16.992 -6.715 1.00 22.45 218 PRO A C 1
ATOM 1700 O O . PRO A 1 218 ? 4.656 -16.828 -6.264 1.00 20.28 218 PRO A O 1
ATOM 1704 N N . PHE A 1 219 ? 3.252 -17.359 -7.969 1.00 22.70 219 PHE A N 1
ATOM 1705 C CA . PHE A 1 219 ? 4.300 -17.611 -8.922 1.00 23.14 219 PHE A CA 1
ATOM 1706 C C . PHE A 1 219 ? 5.024 -16.274 -9.223 1.00 22.08 219 PHE A C 1
ATOM 1707 O O . PHE A 1 219 ? 6.241 -16.216 -9.218 1.00 19.96 219 PHE A O 1
ATOM 1715 N N . ASN A 1 220 ? 4.270 -15.177 -9.423 1.00 21.91 220 ASN A N 1
ATOM 1716 C CA . ASN A 1 220 ? 4.912 -13.916 -9.679 1.00 21.06 220 ASN A CA 1
ATOM 1717 C C . ASN A 1 220 ? 5.862 -13.448 -8.576 1.00 20.56 220 ASN A C 1
ATOM 1718 O O . ASN A 1 220 ? 6.920 -12.930 -8.812 1.00 20.02 220 ASN A O 1
ATOM 1723 N N . ILE A 1 221 ? 5.446 -13.583 -7.326 1.00 19.68 221 ILE A N 1
ATOM 1724 C CA . ILE A 1 221 ? 6.252 -13.141 -6.201 1.00 20.05 221 ILE A CA 1
ATOM 1725 C C . ILE A 1 221 ? 7.544 -13.889 -6.245 1.00 20.53 221 ILE A C 1
ATOM 1726 O O . ILE A 1 221 ? 8.624 -13.338 -5.938 1.00 19.97 221 ILE A O 1
ATOM 1731 N N . ALA A 1 222 ? 7.450 -15.177 -6.561 1.00 20.36 222 ALA A N 1
ATOM 1732 C CA . ALA A 1 222 ? 8.636 -15.975 -6.539 1.00 21.17 222 ALA A CA 1
ATOM 1733 C C . ALA A 1 222 ? 9.585 -15.595 -7.681 1.00 21.63 222 ALA A C 1
ATOM 1734 O O . ALA A 1 222 ? 10.783 -15.528 -7.422 1.00 22.52 222 ALA A O 1
ATOM 1736 N N . SER A 1 223 ? 9.099 -15.320 -8.909 1.00 22.00 223 SER A N 1
ATOM 1737 C CA . SER A 1 223 ? 9.987 -14.976 -10.006 1.00 21.53 223 SER A CA 1
ATOM 1738 C C . SER A 1 223 ? 10.805 -13.725 -9.706 1.00 20.93 223 SER A C 1
ATOM 1739 O O . SER A 1 223 ? 12.005 -13.702 -9.833 1.00 19.03 223 SER A O 1
ATOM 1742 N N . TYR A 1 224 ? 10.124 -12.678 -9.270 1.00 20.52 224 TYR A N 1
ATOM 1743 C CA . TYR A 1 224 ? 10.806 -11.402 -8.972 1.00 19.58 224 TYR A CA 1
ATOM 1744 C C . TYR A 1 224 ? 11.719 -11.414 -7.764 1.00 20.40 224 TYR A C 1
ATOM 1745 O O . TYR A 1 224 ? 12.752 -10.749 -7.807 1.00 21.59 224 TYR A O 1
ATOM 1754 N N . SER A 1 225 ? 11.358 -12.136 -6.709 1.00 21.64 225 SER A N 1
ATOM 1755 C CA . SER A 1 225 ? 12.212 -12.306 -5.550 1.00 21.51 225 SER A CA 1
ATOM 1756 C C . SER A 1 225 ? 13.460 -13.038 -6.032 1.00 21.63 225 SER A C 1
ATOM 1757 O O . SER A 1 225 ? 14.587 -12.757 -5.649 1.00 21.57 225 SER A O 1
ATOM 1760 N N . LEU A 1 226 ? 13.285 -14.000 -6.914 1.00 22.56 226 LEU A N 1
ATOM 1761 C CA . LEU A 1 226 ? 14.441 -14.809 -7.320 1.00 23.02 226 LEU A CA 1
ATOM 1762 C C . LEU A 1 226 ? 15.296 -13.893 -8.213 1.00 23.92 226 LEU A C 1
ATOM 1763 O O . LEU A 1 226 ? 16.527 -13.937 -8.132 1.00 22.37 226 LEU A O 1
ATOM 1768 N N . LEU A 1 227 ? 14.649 -13.010 -8.991 1.00 21.31 227 LEU A N 1
ATOM 1769 C CA . LEU A 1 227 ? 15.495 -12.157 -9.870 1.00 22.15 227 LEU A CA 1
ATOM 1770 C C . LEU A 1 227 ? 16.301 -11.219 -8.986 1.00 21.01 227 LEU A C 1
ATOM 1771 O O . LEU A 1 227 ? 17.438 -10.935 -9.226 1.00 21.18 227 LEU A O 1
ATOM 1776 N N . THR A 1 228 ? 15.682 -10.777 -7.912 1.00 21.45 228 THR A N 1
ATOM 1777 C CA . THR A 1 228 ? 16.344 -9.885 -6.953 1.00 21.40 228 THR A CA 1
ATOM 1778 C C . THR A 1 228 ? 17.573 -10.496 -6.324 1.00 21.95 228 THR A C 1
ATOM 1779 O O . THR A 1 228 ? 18.610 -9.852 -6.240 1.00 22.77 228 THR A O 1
ATOM 1783 N N . ARG A 1 229 ? 17.473 -11.738 -5.908 1.00 21.91 229 ARG A N 1
ATOM 1784 C CA . ARG A 1 229 ? 18.626 -12.507 -5.409 1.00 22.68 229 ARG A CA 1
ATOM 1785 C C . ARG A 1 229 ? 19.749 -12.705 -6.412 1.00 22.90 229 ARG A C 1
ATOM 1786 O O . ARG A 1 229 ? 20.921 -12.630 -6.101 1.00 22.23 229 ARG A O 1
ATOM 1794 N N . MET A 1 230 ? 19.361 -12.999 -7.639 1.00 22.53 230 MET A N 1
ATOM 1795 C CA . MET A 1 230 ? 20.322 -13.134 -8.725 1.00 22.89 230 MET A CA 1
ATOM 1796 C C . MET A 1 230 ? 21.128 -11.883 -8.931 1.00 22.68 230 MET A C 1
ATOM 1797 O O . MET A 1 230 ? 22.368 -11.910 -8.987 1.00 22.33 230 MET A O 1
ATOM 1802 N N . ILE A 1 231 ? 20.423 -10.745 -8.970 1.00 22.67 231 ILE A N 1
ATOM 1803 C CA . ILE A 1 231 ? 21.109 -9.511 -9.276 1.00 23.39 231 ILE A CA 1
ATOM 1804 C C . ILE A 1 231 ? 21.958 -9.068 -8.083 1.00 25.45 231 ILE A C 1
ATOM 1805 O O . ILE A 1 231 ? 23.084 -8.583 -8.252 1.00 26.34 231 ILE A O 1
ATOM 1810 N N . ALA A 1 232 ? 21.452 -9.251 -6.861 1.00 25.07 232 ALA A N 1
ATOM 1811 C CA . ALA A 1 232 ? 22.229 -8.907 -5.702 1.00 26.76 232 ALA A CA 1
ATOM 1812 C C . ALA A 1 232 ? 23.531 -9.765 -5.676 1.00 28.67 232 ALA A C 1
ATOM 1813 O O . ALA A 1 232 ? 24.603 -9.303 -5.314 1.00 29.19 232 ALA A O 1
ATOM 1815 N N . HIS A 1 233 ? 23.444 -11.016 -6.076 1.00 28.86 233 HIS A N 1
ATOM 1816 C CA . HIS A 1 233 ? 24.646 -11.820 -6.122 1.00 30.35 233 HIS A CA 1
ATOM 1817 C C . HIS A 1 233 ? 25.729 -11.282 -7.073 1.00 31.39 233 HIS A C 1
ATOM 1818 O O . HIS A 1 233 ? 26.893 -11.162 -6.698 1.00 30.75 233 HIS A O 1
ATOM 1825 N N . ILE A 1 234 ? 25.362 -10.939 -8.298 1.00 30.32 234 ILE A N 1
ATOM 1826 C CA . ILE A 1 234 ? 26.399 -10.542 -9.269 1.00 33.06 234 ILE A CA 1
ATOM 1827 C C . ILE A 1 234 ? 26.725 -9.029 -9.199 1.00 35.26 234 ILE A C 1
ATOM 1828 O O . ILE A 1 234 ? 27.564 -8.512 -9.959 1.00 34.27 234 ILE A O 1
ATOM 1833 N N . THR A 1 235 ? 26.085 -8.313 -8.251 1.00 33.61 235 THR A N 1
ATOM 1834 C CA . THR A 1 235 ? 26.487 -6.943 -7.954 1.00 31.86 235 THR A CA 1
ATOM 1835 C C . THR A 1 235 ? 27.047 -6.801 -6.594 1.00 32.14 235 THR A C 1
ATOM 1836 O O . THR A 1 235 ? 27.261 -5.696 -6.144 1.00 32.08 235 THR A O 1
ATOM 1840 N N . SER A 1 236 ? 27.290 -7.918 -5.904 1.00 33.54 236 SER A N 1
ATOM 1841 C CA . SER A 1 236 ? 27.975 -7.868 -4.633 1.00 34.25 236 SER A CA 1
ATOM 1842 C C . SER A 1 236 ? 27.212 -7.142 -3.540 1.00 33.98 236 SER A C 1
ATOM 1843 O O . SER A 1 236 ? 27.818 -6.651 -2.606 1.00 36.32 236 SER A O 1
ATOM 1846 N N . LEU A 1 237 ? 25.874 -7.170 -3.622 1.00 32.00 237 LEU A N 1
ATOM 1847 C CA . LEU A 1 237 ? 24.978 -6.605 -2.593 1.00 31.31 237 LEU A CA 1
ATOM 1848 C C . LEU A 1 237 ? 24.227 -7.671 -1.815 1.00 31.60 237 LEU A C 1
ATOM 1849 O O . LEU A 1 237 ? 24.157 -8.839 -2.238 1.00 30.15 237 LEU A O 1
ATOM 1854 N N . LYS A 1 238 ? 23.761 -7.279 -0.615 1.00 32.19 238 LYS A N 1
ATOM 1855 C CA . LYS A 1 238 ? 22.896 -8.128 0.176 1.00 34.37 238 LYS A CA 1
ATOM 1856 C C . LYS A 1 238 ? 21.454 -7.872 -0.271 1.00 32.76 238 LYS A C 1
ATOM 1857 O O . LYS A 1 238 ? 21.162 -6.781 -0.703 1.00 32.27 238 LYS A O 1
ATOM 1863 N N . PRO A 1 239 ? 20.564 -8.879 -0.194 1.00 31.70 239 PRO A N 1
ATOM 1864 C CA . PRO A 1 239 ? 19.157 -8.701 -0.550 1.00 31.27 239 PRO A CA 1
ATOM 1865 C C . PRO A 1 239 ? 18.338 -7.951 0.537 1.00 30.12 239 PRO A C 1
ATOM 1866 O O . PRO A 1 239 ? 18.558 -8.177 1.730 1.00 29.89 239 PRO A O 1
ATOM 1870 N N . GLY A 1 240 ? 17.448 -7.052 0.106 1.00 27.59 240 GLY A N 1
ATOM 1871 C CA . GLY A 1 240 ? 16.577 -6.343 1.014 1.00 28.65 240 GLY A CA 1
ATOM 1872 C C . GLY A 1 240 ? 15.125 -6.798 0.859 1.00 28.32 240 GLY A C 1
ATOM 1873 O O . GLY A 1 240 ? 14.730 -7.774 1.435 1.00 29.59 240 GLY A O 1
ATOM 1874 N N . PHE A 1 241 ? 14.330 -6.022 0.131 1.00 26.60 241 PHE A N 1
ATOM 1875 C CA . PHE A 1 241 ? 12.927 -6.298 -0.071 1.00 26.59 241 PHE A CA 1
ATOM 1876 C C . PHE A 1 241 ? 12.535 -6.433 -1.534 1.00 24.55 241 PHE A C 1
ATOM 1877 O O . PHE A 1 241 ? 13.085 -5.771 -2.430 1.00 25.30 241 PHE A O 1
ATOM 1885 N N . PHE A 1 242 ? 11.569 -7.305 -1.724 1.00 23.13 242 PHE A N 1
ATOM 1886 C CA . PHE A 1 242 ? 10.733 -7.275 -2.889 1.00 21.01 242 PHE A CA 1
ATOM 1887 C C . PHE A 1 242 ? 9.357 -6.636 -2.599 1.00 20.26 242 PHE A C 1
ATOM 1888 O O . PHE A 1 242 ? 8.639 -7.032 -1.682 1.00 19.57 242 PHE A O 1
ATOM 1896 N N . ILE A 1 243 ? 9.069 -5.603 -3.366 1.00 19.47 243 ILE A N 1
ATOM 1897 C CA . ILE A 1 243 ? 7.784 -4.878 -3.305 1.00 19.06 243 ILE A CA 1
ATOM 1898 C C . ILE A 1 243 ? 6.955 -5.137 -4.518 1.00 16.91 243 ILE A C 1
ATOM 1899 O O . ILE A 1 243 ? 7.352 -4.892 -5.649 1.00 15.77 243 ILE A O 1
ATOM 1904 N N . HIS A 1 244 ? 5.752 -5.661 -4.269 1.00 17.38 244 HIS A N 1
ATOM 1905 C CA . HIS A 1 244 ? 4.839 -6.008 -5.306 1.00 16.94 244 HIS A CA 1
ATOM 1906 C C . HIS A 1 244 ? 3.700 -5.052 -5.329 1.00 16.29 244 HIS A C 1
ATOM 1907 O O . HIS A 1 244 ? 2.883 -4.982 -4.378 1.00 16.76 244 HIS A O 1
ATOM 1914 N N . THR A 1 245 ? 3.600 -4.333 -6.426 1.00 15.43 245 THR A N 1
ATOM 1915 C CA . THR A 1 245 ? 2.486 -3.430 -6.584 1.00 16.52 245 THR A CA 1
ATOM 1916 C C . THR A 1 245 ? 1.581 -3.868 -7.716 1.00 16.01 245 THR A C 1
ATOM 1917 O O . THR A 1 245 ? 2.103 -4.132 -8.820 1.00 14.88 245 THR A O 1
ATOM 1921 N N . ILE A 1 246 ? 0.254 -3.904 -7.471 1.00 15.69 246 ILE A N 1
ATOM 1922 C CA . ILE A 1 246 ? -0.756 -4.359 -8.430 1.00 15.41 246 ILE A CA 1
ATOM 1923 C C . ILE A 1 246 ? -1.735 -3.290 -8.814 1.00 16.88 246 ILE A C 1
ATOM 1924 O O . ILE A 1 246 ? -2.125 -2.482 -7.950 1.00 16.27 246 ILE A O 1
ATOM 1929 N N . GLY A 1 247 ? -2.107 -3.262 -10.132 1.00 15.38 247 GLY A N 1
ATOM 1930 C CA . GLY A 1 247 ? -3.327 -2.561 -10.649 1.00 16.26 247 GLY A CA 1
ATOM 1931 C C . GLY A 1 247 ? -4.572 -3.366 -10.340 1.00 16.49 247 GLY A C 1
ATOM 1932 O O . GLY A 1 247 ? -5.025 -3.395 -9.191 1.00 16.06 247 GLY A O 1
ATOM 1933 N N . ASP A 1 248 ? -5.090 -4.121 -11.314 1.00 17.34 248 ASP A N 1
ATOM 1934 C CA . ASP A 1 248 ? -6.324 -4.910 -11.062 1.00 16.82 248 ASP A CA 1
ATOM 1935 C C . ASP A 1 248 ? -5.971 -6.251 -10.374 1.00 17.08 248 ASP A C 1
ATOM 1936 O O . ASP A 1 248 ? -5.512 -7.202 -11.027 1.00 15.83 248 ASP A O 1
ATOM 1941 N N . ALA A 1 249 ? -6.140 -6.302 -9.071 1.00 17.05 249 ALA A N 1
ATOM 1942 C CA . ALA A 1 249 ? -5.970 -7.473 -8.262 1.00 18.26 249 ALA A CA 1
ATOM 1943 C C . ALA A 1 249 ? -7.337 -8.183 -8.154 1.00 19.86 249 ALA A C 1
ATOM 1944 O O . ALA A 1 249 ? -8.335 -7.575 -7.627 1.00 20.11 249 ALA A O 1
ATOM 1946 N N . HIS A 1 250 ? -7.393 -9.446 -8.593 1.00 18.87 250 HIS A N 1
ATOM 1947 C CA . HIS A 1 250 ? -8.666 -10.117 -8.727 1.00 20.26 250 HIS A CA 1
ATOM 1948 C C . HIS A 1 250 ? -8.639 -11.599 -8.446 1.00 21.57 250 HIS A C 1
ATOM 1949 O O . HIS A 1 250 ? -7.569 -12.247 -8.384 1.00 22.15 250 HIS A O 1
ATOM 1956 N N . VAL A 1 251 ? -9.820 -12.129 -8.237 1.00 22.53 251 VAL A N 1
ATOM 1957 C CA A VAL A 1 251 ? -10.007 -13.602 -8.116 0.50 22.90 251 VAL A CA 1
ATOM 1958 C CA B VAL A 1 251 ? -10.070 -13.593 -8.038 0.50 23.23 251 VAL A CA 1
ATOM 1959 C C . VAL A 1 251 ? -11.161 -13.986 -9.000 1.00 23.25 251 VAL A C 1
ATOM 1960 O O . VAL A 1 251 ? -12.173 -13.246 -9.136 1.00 22.61 251 VAL A O 1
ATOM 1967 N N . TYR A 1 252 ? -11.045 -15.108 -9.655 1.00 24.79 252 TYR A N 1
ATOM 1968 C CA . TYR A 1 252 ? -12.136 -15.542 -10.544 1.00 26.25 252 TYR A CA 1
ATOM 1969 C C . TYR A 1 252 ? -13.260 -16.113 -9.716 1.00 26.74 252 TYR A C 1
ATOM 1970 O O . TYR A 1 252 ? -12.994 -16.785 -8.724 1.00 27.13 252 TYR A O 1
ATOM 1979 N N . LEU A 1 253 ? -14.517 -15.814 -10.095 1.00 27.77 253 LEU A N 1
ATOM 1980 C CA . LEU A 1 253 ? -15.693 -16.378 -9.389 1.00 30.47 253 LEU A CA 1
ATOM 1981 C C . LEU A 1 253 ? -15.692 -17.877 -9.280 1.00 31.28 253 LEU A C 1
ATOM 1982 O O . LEU A 1 253 ? -16.116 -18.431 -8.286 1.00 31.82 253 LEU A O 1
ATOM 1987 N N . THR A 1 254 ? -15.229 -18.554 -10.312 1.00 33.26 254 THR A N 1
ATOM 1988 C CA . THR A 1 254 ? -15.174 -20.038 -10.245 1.00 34.39 254 THR A CA 1
ATOM 1989 C C . THR A 1 254 ? -14.133 -20.565 -9.255 1.00 35.08 254 THR A C 1
ATOM 1990 O O . THR A 1 254 ? -14.181 -21.761 -8.925 1.00 38.39 254 THR A O 1
ATOM 1994 N N . HIS A 1 255 ? -13.188 -19.727 -8.808 1.00 33.03 255 HIS A N 1
ATOM 1995 C CA . HIS A 1 255 ? -12.147 -20.143 -7.854 1.00 34.76 255 HIS A CA 1
ATOM 1996 C C . HIS A 1 255 ? -12.578 -19.898 -6.434 1.00 35.64 255 HIS A C 1
ATOM 1997 O O . HIS A 1 255 ? -11.899 -20.342 -5.496 1.00 35.40 255 HIS A O 1
ATOM 2004 N N . VAL A 1 256 ? -13.647 -19.121 -6.239 1.00 35.42 256 VAL A N 1
ATOM 2005 C CA . VAL A 1 256 ? -13.930 -18.605 -4.915 1.00 35.56 256 VAL A CA 1
ATOM 2006 C C . VAL A 1 256 ? -14.059 -19.682 -3.864 1.00 38.37 256 VAL A C 1
ATOM 2007 O O . VAL A 1 256 ? -13.568 -19.515 -2.754 1.00 40.35 256 VAL A O 1
ATOM 2011 N N . ASP A 1 257 ? -14.696 -20.796 -4.200 1.00 41.85 257 ASP A N 1
ATOM 2012 C CA . ASP A 1 257 ? -14.849 -21.885 -3.228 1.00 45.04 257 ASP A CA 1
ATOM 2013 C C . ASP A 1 257 ? -13.524 -22.490 -2.800 1.00 44.32 257 ASP A C 1
ATOM 2014 O O . ASP A 1 257 ? -13.295 -22.695 -1.608 1.00 46.84 257 ASP A O 1
ATOM 2019 N N . ALA A 1 258 ? -12.647 -22.740 -3.757 1.00 44.32 258 ALA A N 1
ATOM 2020 C CA . ALA A 1 258 ? -11.340 -23.336 -3.471 1.00 42.66 258 ALA A CA 1
ATOM 2021 C C . ALA A 1 258 ? -10.501 -22.373 -2.648 1.00 44.02 258 ALA A C 1
ATOM 2022 O O . ALA A 1 258 ? -9.766 -22.786 -1.760 1.00 43.65 258 ALA A O 1
ATOM 2024 N N . LEU A 1 259 ? -10.617 -21.076 -2.918 1.00 40.92 259 LEU A N 1
ATOM 2025 C CA . LEU A 1 259 ? -9.768 -20.122 -2.195 1.00 41.24 259 LEU A CA 1
ATOM 2026 C C . LEU A 1 259 ? -10.234 -19.975 -0.750 1.00 42.00 259 LEU A C 1
ATOM 2027 O O . LEU A 1 259 ? -9.417 -19.744 0.136 1.00 42.50 259 LEU A O 1
ATOM 2032 N N . LYS A 1 260 ? -11.536 -20.121 -0.524 1.00 44.24 260 LYS A N 1
ATOM 2033 C CA . LYS A 1 260 ? -12.073 -20.123 0.852 1.00 47.03 260 LYS A CA 1
ATOM 2034 C C . LYS A 1 260 ? -11.463 -21.219 1.688 1.00 49.05 260 LYS A C 1
ATOM 2035 O O . LYS A 1 260 ? -11.231 -21.049 2.885 1.00 52.08 260 LYS A O 1
ATOM 2041 N N . VAL A 1 261 ? -11.263 -22.365 1.066 1.00 48.06 261 VAL A N 1
ATOM 2042 C CA . VAL A 1 261 ? -10.620 -23.503 1.723 1.00 50.06 261 VAL A CA 1
ATOM 2043 C C . VAL A 1 261 ? -9.156 -23.183 1.985 1.00 47.32 261 VAL A C 1
ATOM 2044 O O . VAL A 1 261 ? -8.671 -23.329 3.085 1.00 52.40 261 VAL A O 1
ATOM 2048 N N . GLN A 1 262 ? -8.445 -22.737 0.984 1.00 43.40 262 GLN A N 1
ATOM 2049 C CA . GLN A 1 262 ? -7.078 -22.303 1.227 1.00 42.61 262 GLN A CA 1
ATOM 2050 C C . GLN A 1 262 ? -6.967 -21.313 2.391 1.00 42.87 262 GLN A C 1
ATOM 2051 O O . GLN A 1 262 ? -6.034 -21.398 3.183 1.00 44.13 262 GLN A O 1
ATOM 2057 N N . MET A 1 263 ? -7.900 -20.362 2.474 1.00 42.19 263 MET A N 1
ATOM 2058 C CA . MET A 1 263 ? -7.848 -19.333 3.517 1.00 42.85 263 MET A CA 1
ATOM 2059 C C . MET A 1 263 ? -7.990 -19.870 4.956 1.00 46.33 263 MET A C 1
ATOM 2060 O O . MET A 1 263 ? -7.557 -19.203 5.903 1.00 48.03 263 MET A O 1
ATOM 2065 N N . GLU A 1 264 ? -8.563 -21.057 5.128 1.00 46.28 264 GLU A N 1
ATOM 2066 C CA . GLU A 1 264 ? -8.600 -21.680 6.480 1.00 50.60 264 GLU A CA 1
ATOM 2067 C C . GLU A 1 264 ? -7.227 -22.199 6.931 1.00 49.93 264 GLU A C 1
ATOM 2068 O O . GLU A 1 264 ? -6.999 -22.397 8.119 1.00 50.66 264 GLU A O 1
ATOM 2074 N N . ARG A 1 265 ? -6.305 -22.394 5.992 1.00 47.11 265 ARG A N 1
ATOM 2075 C CA . ARG A 1 265 ? -4.999 -22.966 6.314 1.00 47.52 265 ARG A CA 1
ATOM 2076 C C . ARG A 1 265 ? -4.096 -21.963 7.016 1.00 47.44 265 ARG A C 1
ATOM 2077 O O . ARG A 1 265 ? -4.204 -20.769 6.784 1.00 47.08 265 ARG A O 1
ATOM 2085 N N . LYS A 1 266 ? -3.230 -22.465 7.899 1.00 48.05 266 LYS A N 1
ATOM 2086 C CA . LYS A 1 266 ? -2.333 -21.621 8.677 1.00 47.99 266 LYS A CA 1
ATOM 2087 C C . LYS A 1 266 ? -1.007 -21.627 7.961 1.00 44.26 266 LYS A C 1
ATOM 2088 O O . LYS A 1 266 ? -0.389 -22.681 7.864 1.00 42.68 266 LYS A O 1
ATOM 2094 N N . PRO A 1 267 ? -0.548 -20.460 7.497 1.00 41.27 267 PRO A N 1
ATOM 2095 C CA . PRO A 1 267 ? 0.720 -20.420 6.793 1.00 41.18 267 PRO A CA 1
ATOM 2096 C C . PRO A 1 267 ? 1.852 -20.959 7.634 1.00 41.64 267 PRO A C 1
ATOM 2097 O O . PRO A 1 267 ? 1.798 -20.838 8.881 1.00 38.72 267 PRO A O 1
ATOM 2101 N N . ARG A 1 268 ? 2.854 -21.540 6.961 1.00 41.37 268 ARG A N 1
ATOM 2102 C CA . ARG A 1 268 ? 4.057 -22.034 7.635 1.00 41.94 268 ARG A CA 1
ATOM 2103 C C . ARG A 1 268 ? 5.224 -21.134 7.342 1.00 40.57 268 ARG A C 1
ATOM 2104 O O . ARG A 1 268 ? 5.110 -20.193 6.508 1.00 40.77 268 ARG A O 1
ATOM 2112 N N . PRO A 1 269 ? 6.371 -21.405 7.971 1.00 40.54 269 PRO A N 1
ATOM 2113 C CA . PRO A 1 269 ? 7.425 -20.456 7.688 1.00 39.61 269 PRO A CA 1
ATOM 2114 C C . PRO A 1 269 ? 7.927 -20.583 6.244 1.00 36.97 269 PRO A C 1
ATOM 2115 O O . PRO A 1 269 ? 7.883 -21.694 5.674 1.00 37.11 269 PRO A O 1
ATOM 2119 N N . PHE A 1 270 ? 8.362 -19.458 5.661 1.00 33.88 270 PHE A N 1
ATOM 2120 C CA . PHE A 1 270 ? 8.975 -19.468 4.346 1.00 32.66 270 PHE A CA 1
ATOM 2121 C C . PHE A 1 270 ? 10.260 -20.290 4.303 1.00 33.71 270 PHE A C 1
ATOM 2122 O O . PHE A 1 270 ? 11.002 -20.306 5.283 1.00 34.32 270 PHE A O 1
ATOM 2130 N N . PRO A 1 271 ? 10.562 -20.897 3.141 1.00 34.44 271 PRO A N 1
ATOM 2131 C CA . PRO A 1 271 ? 11.830 -21.550 2.923 1.00 35.57 271 PRO A CA 1
ATOM 2132 C C . PRO A 1 271 ? 12.979 -20.532 2.883 1.00 36.49 271 PRO A C 1
ATOM 2133 O O . PRO A 1 271 ? 12.744 -19.282 2.890 1.00 32.92 271 PRO A O 1
ATOM 2137 N N . LYS A 1 272 ? 14.210 -21.044 2.828 1.00 37.19 272 LYS A N 1
ATOM 2138 C CA . LYS A 1 272 ? 15.340 -20.200 2.496 1.00 37.95 272 LYS A CA 1
ATOM 2139 C C . LYS A 1 272 ? 15.882 -20.578 1.115 1.00 36.85 272 LYS A C 1
ATOM 2140 O O . LYS A 1 272 ? 15.492 -21.595 0.570 1.00 37.00 272 LYS A O 1
ATOM 2146 N N . LEU A 1 273 ? 16.680 -19.678 0.531 1.00 36.09 273 LEU A N 1
ATOM 2147 C CA . LEU A 1 273 ? 17.293 -19.857 -0.767 1.00 35.52 273 LEU A CA 1
ATOM 2148 C C . LEU A 1 273 ? 18.771 -19.470 -0.697 1.00 36.94 273 LEU A C 1
ATOM 2149 O O . LEU A 1 273 ? 19.120 -18.331 -0.360 1.00 35.92 273 LEU A O 1
ATOM 2154 N N . LYS A 1 274 ? 19.628 -20.423 -1.036 1.00 38.30 274 LYS A N 1
ATOM 2155 C CA . LYS A 1 274 ? 21.088 -20.198 -1.195 1.00 40.25 274 LYS A CA 1
ATOM 2156 C C . LYS A 1 274 ? 21.508 -20.320 -2.642 1.00 37.35 274 LYS A C 1
ATOM 2157 O O . LYS A 1 274 ? 20.990 -21.146 -3.359 1.00 36.14 274 LYS A O 1
ATOM 2163 N N . ILE A 1 275 ? 22.490 -19.513 -3.023 1.00 36.37 275 ILE A N 1
ATOM 2164 C CA . ILE A 1 275 ? 23.117 -19.587 -4.323 1.00 35.56 275 ILE A CA 1
ATOM 2165 C C . ILE A 1 275 ? 24.436 -20.341 -4.166 1.00 38.70 275 ILE A C 1
ATOM 2166 O O . ILE A 1 275 ? 25.276 -19.931 -3.365 1.00 42.14 275 ILE A O 1
ATOM 2171 N N . LEU A 1 276 ? 24.636 -21.414 -4.933 1.00 38.93 276 LEU A N 1
ATOM 2172 C CA . LEU A 1 276 ? 25.726 -22.381 -4.654 1.00 41.34 276 LEU A CA 1
ATOM 2173 C C . LEU A 1 276 ? 27.042 -22.197 -5.380 1.00 42.26 276 LEU A C 1
ATOM 2174 O O . LEU A 1 276 ? 27.939 -23.005 -5.197 1.00 43.75 276 LEU A O 1
ATOM 2179 N N . ARG A 1 277 ? 27.194 -21.141 -6.148 1.00 40.20 277 ARG A N 1
ATOM 2180 C CA . ARG A 1 277 ? 28.354 -20.965 -6.979 1.00 40.99 277 ARG A CA 1
ATOM 2181 C C . ARG A 1 277 ? 28.631 -19.453 -7.056 1.00 40.48 277 ARG A C 1
ATOM 2182 O O . ARG A 1 277 ? 27.700 -18.641 -6.928 1.00 37.35 277 ARG A O 1
ATOM 2190 N N . ASN A 1 278 ? 29.891 -19.077 -7.267 1.00 40.34 278 ASN A N 1
ATOM 2191 C CA . ASN A 1 278 ? 30.243 -17.705 -7.643 1.00 39.69 278 ASN A CA 1
ATOM 2192 C C . ASN A 1 278 ? 29.988 -17.479 -9.114 1.00 38.90 278 ASN A C 1
ATOM 2193 O O . ASN A 1 278 ? 30.853 -17.727 -9.944 1.00 37.83 278 ASN A O 1
ATOM 2198 N N . VAL A 1 279 ? 28.785 -17.018 -9.433 1.00 36.84 279 VAL A N 1
ATOM 2199 C CA . VAL A 1 279 ? 28.304 -16.962 -10.813 1.00 36.90 279 VAL A CA 1
ATOM 2200 C C . VAL A 1 279 ? 28.960 -15.775 -11.540 1.00 37.72 279 VAL A C 1
ATOM 2201 O O . VAL A 1 279 ? 29.216 -14.735 -10.948 1.00 39.85 279 VAL A O 1
ATOM 2205 N N . GLU A 1 280 ? 29.307 -15.973 -12.799 1.00 39.20 280 GLU A N 1
ATOM 2206 C CA . GLU A 1 280 ? 30.150 -15.005 -13.520 1.00 40.48 280 GLU A CA 1
ATOM 2207 C C . GLU A 1 280 ? 29.356 -13.674 -13.797 1.00 39.75 280 GLU A C 1
ATOM 2208 O O . GLU A 1 280 ? 29.856 -12.598 -13.494 1.00 39.73 280 GLU A O 1
ATOM 2214 N N . ASN A 1 281 ? 28.126 -13.790 -14.313 1.00 34.64 281 ASN A N 1
ATOM 2215 C CA . ASN A 1 281 ? 27.319 -12.657 -14.747 1.00 32.80 281 ASN A CA 1
ATOM 2216 C C . ASN A 1 281 ? 25.870 -13.142 -14.889 1.00 29.41 281 ASN A C 1
ATOM 2217 O O . ASN A 1 281 ? 25.588 -14.328 -14.745 1.00 28.83 281 ASN A O 1
ATOM 2222 N N . ILE A 1 282 ? 24.960 -12.221 -15.169 1.00 27.93 282 ILE A N 1
ATOM 2223 C CA . ILE A 1 282 ? 23.543 -12.528 -15.170 1.00 27.25 282 ILE A CA 1
ATOM 2224 C C . ILE A 1 282 ? 23.200 -13.588 -16.213 1.00 27.47 282 ILE A C 1
ATOM 2225 O O . ILE A 1 282 ? 22.237 -14.328 -16.023 1.00 27.30 282 ILE A O 1
ATOM 2230 N N . ASP A 1 283 ? 23.967 -13.681 -17.291 1.00 27.16 283 ASP A N 1
ATOM 2231 C CA . ASP A 1 283 ? 23.707 -14.741 -18.243 1.00 28.35 283 ASP A CA 1
ATOM 2232 C C . ASP A 1 283 ? 24.309 -16.143 -17.921 1.00 29.73 283 ASP A C 1
ATOM 2233 O O . ASP A 1 283 ? 24.054 -17.064 -18.690 1.00 27.18 283 ASP A O 1
ATOM 2238 N N . ASP A 1 284 ? 25.024 -16.294 -16.796 1.00 29.17 284 ASP A N 1
ATOM 2239 C CA . ASP A 1 284 ? 25.801 -17.528 -16.488 1.00 30.37 284 ASP A CA 1
ATOM 2240 C C . ASP A 1 284 ? 25.027 -18.369 -15.474 1.00 29.30 284 ASP A C 1
ATOM 2241 O O . ASP A 1 284 ? 25.561 -19.377 -15.011 1.00 28.76 284 ASP A O 1
ATOM 2246 N N . PHE A 1 285 ? 23.824 -17.923 -15.050 1.00 28.36 285 PHE A N 1
ATOM 2247 C CA . PHE A 1 285 ? 23.073 -18.664 -14.000 1.00 28.51 285 PHE A CA 1
ATOM 2248 C C . PHE A 1 285 ? 22.492 -19.948 -14.572 1.00 30.45 285 PHE A C 1
ATOM 2249 O O . PHE A 1 285 ? 22.050 -19.980 -15.707 1.00 30.36 285 PHE A O 1
ATOM 2257 N N . ARG A 1 286 ? 22.482 -20.988 -13.752 1.00 32.62 286 ARG A N 1
ATOM 2258 C CA . ARG A 1 286 ? 21.998 -22.325 -14.121 1.00 31.91 286 ARG A CA 1
ATOM 2259 C C . ARG A 1 286 ? 21.061 -22.797 -13.054 1.00 30.41 286 ARG A C 1
ATOM 2260 O O . ARG A 1 286 ? 21.175 -22.346 -11.878 1.00 29.87 286 ARG A O 1
ATOM 2268 N N . ALA A 1 287 ? 20.112 -23.659 -13.419 1.00 28.31 287 ALA A N 1
ATOM 2269 C CA . ALA A 1 287 ? 19.095 -24.063 -12.477 1.00 29.81 287 ALA A CA 1
ATOM 2270 C C . ALA A 1 287 ? 19.662 -24.698 -11.228 1.00 31.32 287 ALA A C 1
ATOM 2271 O O . ALA A 1 287 ? 19.118 -24.544 -10.194 1.00 30.51 287 ALA A O 1
ATOM 2273 N N . GLU A 1 288 ? 20.772 -25.444 -11.348 1.00 33.31 288 GLU A N 1
ATOM 2274 C CA . GLU A 1 288 ? 21.386 -26.089 -10.196 1.00 34.79 288 GLU A CA 1
ATOM 2275 C C . GLU A 1 288 ? 22.110 -25.174 -9.231 1.00 35.57 288 GLU A C 1
ATOM 2276 O O . GLU A 1 288 ? 22.550 -25.609 -8.174 1.00 37.34 288 GLU A O 1
ATOM 2282 N N . ASP A 1 289 ? 22.278 -23.907 -9.596 1.00 35.29 289 ASP A N 1
ATOM 2283 C CA . ASP A 1 289 ? 22.831 -22.899 -8.690 1.00 35.28 289 ASP A CA 1
ATOM 2284 C C . ASP A 1 289 ? 21.938 -22.526 -7.516 1.00 34.67 289 ASP A C 1
ATOM 2285 O O . ASP A 1 289 ? 22.409 -21.855 -6.617 1.00 35.88 289 ASP A O 1
ATOM 2290 N N . PHE A 1 290 ? 20.667 -22.901 -7.513 1.00 34.76 290 PHE A N 1
ATOM 2291 C CA . PHE A 1 290 ? 19.736 -22.436 -6.498 1.00 34.78 290 PHE A CA 1
ATOM 2292 C C . PHE A 1 290 ? 19.321 -23.625 -5.684 1.00 36.63 290 PHE A C 1
ATOM 2293 O O . PHE A 1 290 ? 18.958 -24.617 -6.272 1.00 36.86 290 PHE A O 1
ATOM 2301 N N . GLU A 1 291 ? 19.384 -23.488 -4.354 1.00 35.37 291 GLU A N 1
ATOM 2302 C CA . GLU A 1 291 ? 18.956 -24.521 -3.409 1.00 38.20 291 GLU A CA 1
ATOM 2303 C C . GLU A 1 291 ? 17.878 -23.941 -2.508 1.00 36.78 291 GLU A C 1
ATOM 2304 O O . GLU A 1 291 ? 18.125 -22.980 -1.822 1.00 34.16 291 GLU A O 1
ATOM 2310 N N . LEU A 1 292 ? 16.711 -24.572 -2.541 1.00 37.06 292 LEU A N 1
ATOM 2311 C CA A LEU A 1 292 ? 15.566 -24.149 -1.774 0.50 37.88 292 LEU A CA 1
ATOM 2312 C CA B LEU A 1 292 ? 15.530 -24.171 -1.800 0.50 38.26 292 LEU A CA 1
ATOM 2313 C C . LEU A 1 292 ? 15.530 -25.005 -0.524 1.00 40.46 292 LEU A C 1
ATOM 2314 O O . LEU A 1 292 ? 15.369 -26.214 -0.593 1.00 41.51 292 LEU A O 1
ATOM 2323 N N . ILE A 1 293 ? 15.720 -24.376 0.632 1.00 41.62 293 ILE A N 1
ATOM 2324 C CA . ILE A 1 293 ? 15.815 -25.145 1.885 1.00 44.63 293 ILE A CA 1
ATOM 2325 C C . ILE A 1 293 ? 14.497 -25.098 2.665 1.00 45.23 293 ILE A C 1
ATOM 2326 O O . ILE A 1 293 ? 13.918 -24.007 2.858 1.00 41.44 293 ILE A O 1
ATOM 2331 N N . ASN A 1 294 ? 14.025 -26.285 3.052 1.00 45.04 294 ASN A N 1
ATOM 2332 C CA A ASN A 1 294 ? 12.877 -26.396 3.954 0.60 45.36 294 ASN A CA 1
ATOM 2333 C CA B ASN A 1 294 ? 12.847 -26.496 3.896 0.40 45.80 294 ASN A CA 1
ATOM 2334 C C . ASN A 1 294 ? 11.545 -25.816 3.406 1.00 44.68 294 ASN A C 1
ATOM 2335 O O . ASN A 1 294 ? 10.781 -25.247 4.163 1.00 43.69 294 ASN A O 1
ATOM 2344 N N . TYR A 1 295 ? 11.273 -25.947 2.105 1.00 43.40 295 TYR A N 1
ATOM 2345 C CA . TYR A 1 295 ? 9.982 -25.560 1.553 1.00 42.14 295 TYR A CA 1
ATOM 2346 C C . TYR A 1 295 ? 9.001 -26.664 1.891 1.00 44.08 295 TYR A C 1
ATOM 2347 O O . TYR A 1 295 ? 9.230 -27.822 1.536 1.00 46.72 295 TYR A O 1
ATOM 2356 N N . LYS A 1 296 ? 7.955 -26.303 2.628 1.00 43.60 296 LYS A N 1
ATOM 2357 C CA A LYS A 1 296 ? 7.026 -27.263 3.196 0.50 44.50 296 LYS A CA 1
ATOM 2358 C CA B LYS A 1 296 ? 7.031 -27.260 3.217 0.50 44.62 296 LYS A CA 1
ATOM 2359 C C . LYS A 1 296 ? 5.581 -26.820 3.039 1.00 43.80 296 LYS A C 1
ATOM 2360 O O . LYS A 1 296 ? 4.883 -26.538 4.018 1.00 44.44 296 LYS A O 1
ATOM 2371 N N . PRO A 1 297 ? 5.103 -26.782 1.791 1.00 41.85 297 PRO A N 1
ATOM 2372 C CA . PRO A 1 297 ? 3.744 -26.290 1.533 1.00 40.83 297 PRO A CA 1
ATOM 2373 C C . PRO A 1 297 ? 2.705 -27.310 1.895 1.00 41.40 297 PRO A C 1
ATOM 2374 O O . PRO A 1 297 ? 3.038 -28.477 2.042 1.00 43.13 297 PRO A O 1
ATOM 2378 N N . TYR A 1 298 ? 1.471 -26.880 2.081 1.00 40.74 298 TYR A N 1
ATOM 2379 C CA . TYR A 1 298 ? 0.321 -27.783 2.082 1.00 43.96 298 TYR A CA 1
ATOM 2380 C C . TYR A 1 298 ? 0.216 -28.295 0.659 1.00 47.33 298 TYR A C 1
ATOM 2381 O O . TYR A 1 298 ? 1.027 -27.914 -0.164 1.00 49.03 298 TYR A O 1
ATOM 2390 N N . PRO A 1 299 ? -0.776 -29.142 0.347 1.00 52.10 299 PRO A N 1
ATOM 2391 C CA . PRO A 1 299 ? -0.872 -29.646 -1.045 1.00 57.04 299 PRO A CA 1
ATOM 2392 C C . PRO A 1 299 ? -1.130 -28.648 -2.219 1.00 58.98 299 PRO A C 1
ATOM 2393 O O . PRO A 1 299 ? -1.216 -27.441 -2.026 1.00 54.45 299 PRO A O 1
ATOM 2397 N N . LYS A 1 300 ? -1.259 -29.225 -3.413 1.00 65.37 300 LYS A N 1
ATOM 2398 C CA . LYS A 1 300 ? -1.643 -28.563 -4.670 1.00 66.25 300 LYS A CA 1
ATOM 2399 C C . LYS A 1 300 ? -0.423 -28.368 -5.556 1.00 67.71 300 LYS A C 1
ATOM 2400 O O . LYS A 1 300 ? -0.551 -27.971 -6.724 1.00 72.30 300 LYS A O 1
ATOM 2406 N N . ASP B 1 17 ? -13.481 18.614 15.035 1.00 75.71 17 ASP B N 1
ATOM 2407 C CA . ASP B 1 17 ? -13.773 19.254 13.725 1.00 74.21 17 ASP B CA 1
ATOM 2408 C C . ASP B 1 17 ? -13.655 18.223 12.585 1.00 71.10 17 ASP B C 1
ATOM 2409 O O . ASP B 1 17 ? -13.671 17.006 12.817 1.00 69.99 17 ASP B O 1
ATOM 2414 N N . TYR B 1 18 ? -13.563 18.703 11.351 1.00 64.40 18 TYR B N 1
ATOM 2415 C CA . TYR B 1 18 ? -13.312 17.821 10.234 1.00 58.51 18 TYR B CA 1
ATOM 2416 C C . TYR B 1 18 ? -11.858 17.305 10.258 1.00 52.81 18 TYR B C 1
ATOM 2417 O O . TYR B 1 18 ? -10.922 18.056 10.532 1.00 49.14 18 TYR B O 1
ATOM 2426 N N . VAL B 1 19 ? -11.683 16.018 9.968 1.00 49.27 19 VAL B N 1
ATOM 2427 C CA . VAL B 1 19 ? -10.356 15.405 9.886 1.00 45.79 19 VAL B CA 1
ATOM 2428 C C . VAL B 1 19 ? -10.028 15.023 8.440 1.00 39.56 19 VAL B C 1
ATOM 2429 O O . VAL B 1 19 ? -10.666 14.167 7.844 1.00 37.67 19 VAL B O 1
ATOM 2433 N N . ASN B 1 20 ? -9.038 15.688 7.869 1.00 35.42 20 ASN B N 1
ATOM 2434 C CA . ASN B 1 20 ? -8.552 15.339 6.523 1.00 32.04 20 ASN B CA 1
ATOM 2435 C C . ASN B 1 20 ? -7.556 14.179 6.621 1.00 30.29 20 ASN B C 1
ATOM 2436 O O . ASN B 1 20 ? -6.347 14.383 6.760 1.00 28.07 20 ASN B O 1
ATOM 2441 N N . GLN B 1 21 ? -8.078 12.962 6.576 1.00 29.45 21 GLN B N 1
ATOM 2442 C CA . GLN B 1 21 ? -7.246 11.783 6.745 1.00 30.92 21 GLN B CA 1
ATOM 2443 C C . GLN B 1 21 ? -6.180 11.578 5.646 1.00 28.34 21 GLN B C 1
ATOM 2444 O O . GLN B 1 21 ? -5.089 11.131 5.927 1.00 28.20 21 GLN B O 1
ATOM 2450 N N . GLU B 1 22 ? -6.494 11.881 4.401 1.00 25.55 22 GLU B N 1
ATOM 2451 C CA . GLU B 1 22 ? -5.529 11.699 3.316 1.00 25.57 22 GLU B CA 1
ATOM 2452 C C . GLU B 1 22 ? -4.357 12.684 3.489 1.00 24.82 22 GLU B C 1
ATOM 2453 O O . GLU B 1 22 ? -3.186 12.352 3.298 1.00 23.85 22 GLU B O 1
ATOM 2459 N N . GLU B 1 23 ? -4.651 13.895 3.912 1.00 25.38 23 GLU B N 1
ATOM 2460 C CA . GLU B 1 23 ? -3.566 14.830 4.134 1.00 27.09 23 GLU B CA 1
ATOM 2461 C C . GLU B 1 23 ? -2.754 14.510 5.384 1.00 27.46 23 GLU B C 1
ATOM 2462 O O . GLU B 1 23 ? -1.533 14.579 5.360 1.00 28.18 23 GLU B O 1
ATOM 2468 N N . LEU B 1 24 ? -3.405 14.064 6.433 1.00 30.33 24 LEU B N 1
ATOM 2469 C CA . LEU B 1 24 ? -2.686 13.533 7.626 1.00 32.18 24 LEU B CA 1
ATOM 2470 C C . LEU B 1 24 ? -1.732 12.351 7.274 1.00 31.05 24 LEU B C 1
ATOM 2471 O O . LEU B 1 24 ? -0.639 12.225 7.822 1.00 30.22 24 LEU B O 1
ATOM 2476 N N . ASN B 1 25 ? -2.177 11.485 6.365 1.00 29.96 25 ASN B N 1
ATOM 2477 C CA . ASN B 1 25 ? -1.365 10.372 5.930 1.00 28.73 25 ASN B CA 1
ATOM 2478 C C . ASN B 1 25 ? -0.103 10.855 5.222 1.00 27.77 25 ASN B C 1
ATOM 2479 O O . ASN B 1 25 ? 0.967 10.251 5.348 1.00 25.90 25 ASN B O 1
ATOM 2484 N N . TYR B 1 26 ? -0.243 11.865 4.406 1.00 26.11 26 TYR B N 1
ATOM 2485 C CA . TYR B 1 26 ? 0.901 12.450 3.753 1.00 27.24 26 TYR B CA 1
ATOM 2486 C C . TYR B 1 26 ? 1.848 12.969 4.846 1.00 28.99 26 TYR B C 1
ATOM 2487 O O . TYR B 1 26 ? 3.086 12.686 4.810 1.00 29.35 26 TYR B O 1
ATOM 2496 N N . LEU B 1 27 ? 1.301 13.710 5.802 1.00 28.47 27 LEU B N 1
ATOM 2497 C CA . LEU B 1 27 ? 2.166 14.269 6.833 1.00 30.29 27 LEU B CA 1
ATOM 2498 C C . LEU B 1 27 ? 2.881 13.182 7.637 1.00 29.13 27 LEU B C 1
ATOM 2499 O O . LEU B 1 27 ? 3.997 13.379 8.019 1.00 28.01 27 LEU B O 1
ATOM 2504 N N . ASN B 1 28 ? 2.190 12.086 7.920 1.00 30.54 28 ASN B N 1
ATOM 2505 C CA . ASN B 1 28 ? 2.745 10.864 8.575 1.00 32.37 28 ASN B CA 1
ATOM 2506 C C . ASN B 1 28 ? 3.853 10.151 7.783 1.00 31.17 28 ASN B C 1
ATOM 2507 O O . ASN B 1 28 ? 4.818 9.608 8.337 1.00 29.59 28 ASN B O 1
ATOM 2512 N N . GLN B 1 29 ? 3.696 10.140 6.476 1.00 30.23 29 GLN B N 1
ATOM 2513 C CA . GLN B 1 29 ? 4.723 9.626 5.594 1.00 30.93 29 GLN B CA 1
ATOM 2514 C C . GLN B 1 29 ? 5.945 10.568 5.570 1.00 30.67 29 GLN B C 1
ATOM 2515 O O . GLN B 1 29 ? 7.130 10.125 5.616 1.00 29.66 29 GLN B O 1
ATOM 2521 N N . LEU B 1 30 ? 5.702 11.860 5.556 1.00 29.65 30 LEU B N 1
ATOM 2522 C CA . LEU B 1 30 ? 6.798 12.802 5.785 1.00 32.89 30 LEU B CA 1
ATOM 2523 C C . LEU B 1 30 ? 7.553 12.465 7.087 1.00 33.89 30 LEU B C 1
ATOM 2524 O O . LEU B 1 30 ? 8.815 12.355 7.109 1.00 31.50 30 LEU B O 1
ATOM 2529 N N . LYS B 1 31 ? 6.772 12.256 8.156 1.00 33.23 31 LYS B N 1
ATOM 2530 C CA . LYS B 1 31 ? 7.356 12.026 9.523 1.00 36.92 31 LYS B CA 1
ATOM 2531 C C . LYS B 1 31 ? 8.211 10.781 9.569 1.00 38.09 31 LYS B C 1
ATOM 2532 O O . LYS B 1 31 ? 9.287 10.738 10.232 1.00 37.20 31 LYS B O 1
ATOM 2538 N N . ASP B 1 32 ? 7.687 9.755 8.901 1.00 37.89 32 ASP B N 1
ATOM 2539 C CA . ASP B 1 32 ? 8.340 8.468 8.794 1.00 39.05 32 ASP B CA 1
ATOM 2540 C C . ASP B 1 32 ? 9.643 8.488 8.062 1.00 37.66 32 ASP B C 1
ATOM 2541 O O . ASP B 1 32 ? 10.556 7.788 8.464 1.00 38.28 32 ASP B O 1
ATOM 2546 N N . ILE B 1 33 ? 9.680 9.171 6.916 1.00 34.45 33 ILE B N 1
ATOM 2547 C CA . ILE B 1 33 ? 10.916 9.324 6.163 1.00 32.78 33 ILE B CA 1
ATOM 2548 C C . ILE B 1 33 ? 11.922 10.145 6.984 1.00 34.54 33 ILE B C 1
ATOM 2549 O O . ILE B 1 33 ? 13.116 9.808 7.084 1.00 34.09 33 ILE B O 1
ATOM 2554 N N . ILE B 1 34 ? 11.447 11.219 7.597 1.00 33.67 34 ILE B N 1
ATOM 2555 C CA . ILE B 1 34 ? 12.333 12.093 8.359 1.00 35.31 34 ILE B CA 1
ATOM 2556 C C . ILE B 1 34 ? 12.873 11.332 9.531 1.00 36.99 34 ILE B C 1
ATOM 2557 O O . ILE B 1 34 ? 14.052 11.385 9.728 1.00 36.59 34 ILE B O 1
ATOM 2562 N N . ASP B 1 35 ? 12.048 10.542 10.221 1.00 38.82 35 ASP B N 1
ATOM 2563 C CA . ASP B 1 35 ? 12.501 9.870 11.443 1.00 43.60 35 ASP B CA 1
ATOM 2564 C C . ASP B 1 35 ? 13.212 8.563 11.179 1.00 44.30 35 ASP B C 1
ATOM 2565 O O . ASP B 1 35 ? 14.092 8.204 11.944 1.00 42.27 35 ASP B O 1
ATOM 2570 N N . HIS B 1 36 ? 12.808 7.847 10.130 1.00 42.03 36 HIS B N 1
ATOM 2571 C CA . HIS B 1 36 ? 13.284 6.479 9.917 1.00 43.88 36 HIS B CA 1
ATOM 2572 C C . HIS B 1 36 ? 13.857 6.230 8.516 1.00 40.34 36 HIS B C 1
ATOM 2573 O O . HIS B 1 36 ? 14.371 5.147 8.253 1.00 40.15 36 HIS B O 1
ATOM 2580 N N . GLY B 1 37 ? 13.889 7.248 7.672 1.00 38.76 37 GLY B N 1
ATOM 2581 C CA . GLY B 1 37 ? 14.418 7.081 6.317 1.00 37.73 37 GLY B CA 1
ATOM 2582 C C . GLY B 1 37 ? 15.914 6.797 6.338 1.00 38.71 37 GLY B C 1
ATOM 2583 O O . GLY B 1 37 ? 16.617 7.237 7.220 1.00 38.76 37 GLY B O 1
ATOM 2584 N N . VAL B 1 38 ? 16.400 6.065 5.348 1.00 36.83 38 VAL B N 1
ATOM 2585 C CA . VAL B 1 38 ? 17.850 5.861 5.191 1.00 39.25 38 VAL B CA 1
ATOM 2586 C C . VAL B 1 38 ? 18.485 7.082 4.518 1.00 37.29 38 VAL B C 1
ATOM 2587 O O . VAL B 1 38 ? 17.988 7.663 3.583 1.00 34.97 38 VAL B O 1
ATOM 2591 N N . ARG B 1 39 ? 19.599 7.449 5.054 1.00 41.22 39 ARG B N 1
ATOM 2592 C CA A ARG B 1 39 ? 20.450 8.474 4.478 0.50 43.27 39 ARG B CA 1
ATOM 2593 C CA B ARG B 1 39 ? 20.487 8.453 4.493 0.50 43.13 39 ARG B CA 1
ATOM 2594 C C . ARG B 1 39 ? 21.082 7.906 3.197 1.00 45.58 39 ARG B C 1
ATOM 2595 O O . ARG B 1 39 ? 21.564 6.777 3.150 1.00 43.70 39 ARG B O 1
ATOM 2610 N N . LYS B 1 40 ? 21.017 8.685 2.140 1.00 46.08 40 LYS B N 1
ATOM 2611 C CA . LYS B 1 40 ? 21.342 8.199 0.861 1.00 46.31 40 LYS B CA 1
ATOM 2612 C C . LYS B 1 40 ? 21.820 9.457 0.182 1.00 50.61 40 LYS B C 1
ATOM 2613 O O . LYS B 1 40 ? 21.133 10.465 0.209 1.00 53.64 40 LYS B O 1
ATOM 2619 N N . ASN B 1 41 ? 23.020 9.476 -0.371 1.00 52.61 41 ASN B N 1
ATOM 2620 C CA . ASN B 1 41 ? 23.345 10.657 -1.142 1.00 57.37 41 ASN B CA 1
ATOM 2621 C C . ASN B 1 41 ? 22.740 10.485 -2.522 1.00 56.99 41 ASN B C 1
ATOM 2622 O O . ASN B 1 41 ? 22.091 9.482 -2.816 1.00 56.25 41 ASN B O 1
ATOM 2627 N N . ASP B 1 42 ? 22.846 11.492 -3.355 1.00 55.73 42 ASP B N 1
ATOM 2628 C CA . ASP B 1 42 ? 22.148 11.384 -4.599 1.00 57.29 42 ASP B CA 1
ATOM 2629 C C . ASP B 1 42 ? 22.868 12.189 -5.639 1.00 57.19 42 ASP B C 1
ATOM 2630 O O . ASP B 1 42 ? 23.941 12.709 -5.395 1.00 55.09 42 ASP B O 1
ATOM 2635 N N . ARG B 1 43 ? 22.268 12.222 -6.813 1.00 58.76 43 ARG B N 1
ATOM 2636 C CA . ARG B 1 43 ? 22.891 12.760 -7.989 1.00 62.46 43 ARG B CA 1
ATOM 2637 C C . ARG B 1 43 ? 23.185 14.227 -7.744 1.00 62.05 43 ARG B C 1
ATOM 2638 O O . ARG B 1 43 ? 24.183 14.742 -8.236 1.00 58.85 43 ARG B O 1
ATOM 2646 N N . THR B 1 44 ? 22.304 14.880 -6.971 1.00 62.58 44 THR B N 1
ATOM 2647 C CA . THR B 1 44 ? 22.351 16.323 -6.760 1.00 62.12 44 THR B CA 1
ATOM 2648 C C . THR B 1 44 ? 23.463 16.773 -5.823 1.00 62.02 44 THR B C 1
ATOM 2649 O O . THR B 1 44 ? 23.786 17.957 -5.787 1.00 62.17 44 THR B O 1
ATOM 2653 N N . GLY B 1 45 ? 24.012 15.857 -5.034 1.00 58.61 45 GLY B N 1
ATOM 2654 C CA . GLY B 1 45 ? 25.006 16.206 -4.056 1.00 58.78 45 GLY B CA 1
ATOM 2655 C C . GLY B 1 45 ? 24.399 16.614 -2.727 1.00 59.36 45 GLY B C 1
ATOM 2656 O O . GLY B 1 45 ? 25.040 16.431 -1.698 1.00 63.42 45 GLY B O 1
ATOM 2657 N N . ILE B 1 46 ? 23.185 17.170 -2.720 1.00 56.78 46 ILE B N 1
ATOM 2658 C CA . ILE B 1 46 ? 22.443 17.322 -1.457 1.00 56.43 46 ILE B CA 1
ATOM 2659 C C . ILE B 1 46 ? 22.240 15.873 -1.051 1.00 51.31 46 ILE B C 1
ATOM 2660 O O . ILE B 1 46 ? 22.203 14.995 -1.925 1.00 57.12 46 ILE B O 1
ATOM 2665 N N . GLY B 1 47 ? 22.131 15.588 0.235 1.00 44.80 47 GLY B N 1
ATOM 2666 C CA . GLY B 1 47 ? 21.736 14.243 0.632 1.00 39.82 47 GLY B CA 1
ATOM 2667 C C . GLY B 1 47 ? 20.224 14.162 0.716 1.00 36.05 47 GLY B C 1
ATOM 2668 O O . GLY B 1 47 ? 19.559 15.190 0.735 1.00 34.78 47 GLY B O 1
ATOM 2669 N N . THR B 1 48 ? 19.694 12.946 0.796 1.00 32.80 48 THR B N 1
ATOM 2670 C CA . THR B 1 48 ? 18.290 12.729 1.087 1.00 33.35 48 THR B CA 1
ATOM 2671 C C . THR B 1 48 ? 18.109 11.748 2.257 1.00 32.65 48 THR B C 1
ATOM 2672 O O . THR B 1 48 ? 19.031 11.013 2.629 1.00 31.14 48 THR B O 1
ATOM 2676 N N . LEU B 1 49 ? 16.911 11.763 2.836 1.00 31.44 49 LEU B N 1
ATOM 2677 C CA . LEU B 1 49 ? 16.437 10.686 3.674 1.00 31.94 49 LEU B CA 1
ATOM 2678 C C . LEU B 1 49 ? 15.414 9.988 2.783 1.00 31.10 49 LEU B C 1
ATOM 2679 O O . LEU B 1 49 ? 14.655 10.653 2.101 1.00 30.19 49 LEU B O 1
ATOM 2684 N N . SER B 1 50 ? 15.399 8.669 2.788 1.00 30.42 50 SER B N 1
ATOM 2685 C CA . SER B 1 50 ? 14.735 7.965 1.714 1.00 29.25 50 SER B CA 1
ATOM 2686 C C . SER B 1 50 ? 14.087 6.669 2.193 1.00 28.17 50 SER B C 1
ATOM 2687 O O . SER B 1 50 ? 14.574 6.021 3.100 1.00 30.11 50 SER B O 1
ATOM 2690 N N . THR B 1 51 ? 12.928 6.358 1.630 1.00 27.21 51 THR B N 1
ATOM 2691 C CA . THR B 1 51 ? 12.330 5.022 1.725 1.00 27.74 51 THR B CA 1
ATOM 2692 C C . THR B 1 51 ? 11.958 4.566 0.305 1.00 24.41 51 THR B C 1
ATOM 2693 O O . THR B 1 51 ? 11.738 5.356 -0.597 1.00 24.27 51 THR B O 1
ATOM 2697 N N . PHE B 1 52 ? 11.861 3.266 0.127 1.00 24.17 52 PHE B N 1
ATOM 2698 C CA . PHE B 1 52 ? 11.546 2.725 -1.184 1.00 21.37 52 PHE B CA 1
ATOM 2699 C C . PHE B 1 52 ? 10.253 1.949 -1.107 1.00 21.73 52 PHE B C 1
ATOM 2700 O O . PHE B 1 52 ? 10.115 1.062 -0.305 1.00 21.38 52 PHE B O 1
ATOM 2708 N N . GLY B 1 53 ? 9.278 2.322 -1.939 1.00 21.42 53 GLY B N 1
ATOM 2709 C CA . GLY B 1 53 ? 8.029 1.579 -2.114 1.00 20.76 53 GLY B CA 1
ATOM 2710 C C . GLY B 1 53 ? 6.948 2.051 -1.161 1.00 22.20 53 GLY B C 1
ATOM 2711 O O . GLY B 1 53 ? 6.873 1.618 0.019 1.00 22.34 53 GLY B O 1
ATOM 2712 N N . THR B 1 54 ? 6.123 2.976 -1.642 1.00 22.04 54 THR B N 1
ATOM 2713 C CA . THR B 1 54 ? 4.984 3.441 -0.864 1.00 22.27 54 THR B CA 1
ATOM 2714 C C . THR B 1 54 ? 3.761 3.508 -1.767 1.00 21.45 54 THR B C 1
ATOM 2715 O O . THR B 1 54 ? 3.876 3.600 -3.008 1.00 19.68 54 THR B O 1
ATOM 2719 N N . GLN B 1 55 ? 2.581 3.495 -1.163 1.00 19.49 55 GLN B N 1
ATOM 2720 C CA . GLN B 1 55 ? 1.332 3.597 -1.909 1.00 19.80 55 GLN B CA 1
ATOM 2721 C C . GLN B 1 55 ? 0.264 4.363 -1.126 1.00 21.54 55 GLN B C 1
ATOM 2722 O O . GLN B 1 55 ? 0.074 4.088 0.062 1.00 22.74 55 GLN B O 1
ATOM 2728 N N . SER B 1 56 ? -0.342 5.370 -1.752 1.00 20.28 56 SER B N 1
ATOM 2729 C CA . SER B 1 56 ? -1.365 6.213 -1.070 1.00 21.59 56 SER B CA 1
ATOM 2730 C C . SER B 1 56 ? -2.572 6.377 -2.019 1.00 20.99 56 SER B C 1
ATOM 2731 O O . SER B 1 56 ? -2.400 6.412 -3.255 1.00 19.38 56 SER B O 1
ATOM 2734 N N . ARG B 1 57 ? -3.768 6.433 -1.416 1.00 20.03 57 ARG B N 1
ATOM 2735 C CA A ARG B 1 57 ? -5.039 6.529 -2.147 0.50 20.53 57 ARG B CA 1
ATOM 2736 C CA B ARG B 1 57 ? -5.049 6.500 -2.087 0.50 20.85 57 ARG B CA 1
ATOM 2737 C C . ARG B 1 57 ? -5.723 7.860 -1.807 1.00 19.95 57 ARG B C 1
ATOM 2738 O O . ARG B 1 57 ? -5.743 8.293 -0.641 1.00 18.80 57 ARG B O 1
ATOM 2753 N N . TYR B 1 58 ? -6.258 8.491 -2.844 1.00 18.32 58 TYR B N 1
ATOM 2754 C CA . TYR B 1 58 ? -6.969 9.721 -2.793 1.00 19.51 58 TYR B CA 1
ATOM 2755 C C . TYR B 1 58 ? -8.370 9.607 -3.431 1.00 20.68 58 TYR B C 1
ATOM 2756 O O . TYR B 1 58 ? -8.506 9.279 -4.624 1.00 19.89 58 TYR B O 1
ATOM 2765 N N . CYS B 1 59 ? -9.400 9.891 -2.637 1.00 20.72 59 CYS B N 1
ATOM 2766 C CA . CYS B 1 59 ? -10.757 9.722 -3.095 1.00 22.21 59 CYS B CA 1
ATOM 2767 C C . CYS B 1 59 ? -11.213 10.966 -3.825 1.00 23.72 59 CYS B C 1
ATOM 2768 O O . CYS B 1 59 ? -11.062 12.071 -3.304 1.00 23.03 59 CYS B O 1
ATOM 2771 N N . LEU B 1 60 ? -11.709 10.776 -5.051 1.00 22.24 60 LEU B N 1
ATOM 2772 C CA . LEU B 1 60 ? -12.152 11.852 -5.932 1.00 23.31 60 LEU B CA 1
ATOM 2773 C C . LEU B 1 60 ? -13.675 11.976 -5.993 1.00 23.89 60 LEU B C 1
ATOM 2774 O O . LEU B 1 60 ? -14.201 12.715 -6.784 1.00 23.17 60 LEU B O 1
ATOM 2779 N N . ARG B 1 61 ? -14.370 11.194 -5.191 1.00 25.87 61 ARG B N 1
ATOM 2780 C CA . ARG B 1 61 ? -15.834 11.265 -5.123 1.00 29.12 61 ARG B CA 1
ATOM 2781 C C . ARG B 1 61 ? -16.365 12.600 -4.613 1.00 28.17 61 ARG B C 1
ATOM 2782 O O . ARG B 1 61 ? -15.673 13.286 -3.877 1.00 27.34 61 ARG B O 1
ATOM 2790 N N . ASP B 1 62 ? -17.584 12.947 -5.021 1.00 29.49 62 ASP B N 1
ATOM 2791 C CA . ASP B 1 62 ? -18.290 14.145 -4.550 1.00 30.96 62 ASP B CA 1
ATOM 2792 C C . ASP B 1 62 ? -17.548 15.424 -4.910 1.00 29.52 62 ASP B C 1
ATOM 2793 O O . ASP B 1 62 ? -17.617 16.430 -4.203 1.00 30.59 62 ASP B O 1
ATOM 2798 N N . ASP B 1 63 ? -16.819 15.363 -6.025 1.00 29.33 63 ASP B N 1
ATOM 2799 C CA . ASP B 1 63 ? -15.932 16.414 -6.553 1.00 28.61 63 ASP B CA 1
ATOM 2800 C C . ASP B 1 63 ? -14.767 16.809 -5.654 1.00 26.40 63 ASP B C 1
ATOM 2801 O O . ASP B 1 63 ? -14.111 17.806 -5.910 1.00 24.20 63 ASP B O 1
ATOM 2806 N N . ILE B 1 64 ? -14.502 16.049 -4.600 1.00 25.99 64 ILE B N 1
ATOM 2807 C CA . ILE B 1 64 ? -13.419 16.423 -3.717 1.00 25.91 64 ILE B CA 1
ATOM 2808 C C . ILE B 1 64 ? -12.083 16.211 -4.385 1.00 24.10 64 ILE B C 1
ATOM 2809 O O . ILE B 1 64 ? -11.845 15.201 -5.069 1.00 21.93 64 ILE B O 1
ATOM 2814 N N . PHE B 1 65 ? -11.200 17.180 -4.179 1.00 22.12 65 PHE B N 1
ATOM 2815 C CA . PHE B 1 65 ? -9.997 17.276 -4.966 1.00 21.40 65 PHE B CA 1
ATOM 2816 C C . PHE B 1 65 ? -8.774 17.434 -4.075 1.00 21.23 65 PHE B C 1
ATOM 2817 O O . PHE B 1 65 ? -8.677 18.445 -3.385 1.00 20.18 65 PHE B O 1
ATOM 2825 N N . PRO B 1 66 ? -7.818 16.444 -4.119 1.00 20.41 66 PRO B N 1
ATOM 2826 C CA . PRO B 1 66 ? -6.703 16.383 -3.171 1.00 20.35 66 PRO B CA 1
ATOM 2827 C C . PRO B 1 66 ? -5.565 17.362 -3.429 1.00 20.37 66 PRO B C 1
ATOM 2828 O O . PRO B 1 66 ? -4.434 17.021 -3.760 1.00 20.47 66 PRO B O 1
ATOM 2832 N N . LEU B 1 67 ? -5.906 18.629 -3.312 1.00 22.75 67 LEU B N 1
ATOM 2833 C CA . LEU B 1 67 ? -4.942 19.703 -3.282 1.00 23.22 67 LEU B CA 1
ATOM 2834 C C . LEU B 1 67 ? -4.601 20.022 -1.832 1.00 26.16 67 LEU B C 1
ATOM 2835 O O . LEU B 1 67 ? -5.447 20.511 -1.033 1.00 24.42 67 LEU B O 1
ATOM 2840 N N . LEU B 1 68 ? -3.326 19.833 -1.493 1.00 26.52 68 LEU B N 1
ATOM 2841 C CA . LEU B 1 68 ? -2.920 19.964 -0.089 1.00 27.41 68 LEU B CA 1
ATOM 2842 C C . LEU B 1 68 ? -3.170 21.350 0.500 1.00 29.03 68 LEU B C 1
ATOM 2843 O O . LEU B 1 68 ? -2.965 22.377 -0.177 1.00 28.53 68 LEU B O 1
ATOM 2848 N N . THR B 1 69 ? -3.573 21.352 1.782 1.00 27.93 69 THR B N 1
ATOM 2849 C CA . THR B 1 69 ? -3.958 22.570 2.489 1.00 31.62 69 THR B CA 1
ATOM 2850 C C . THR B 1 69 ? -2.925 23.055 3.497 1.00 32.43 69 THR B C 1
ATOM 2851 O O . THR B 1 69 ? -3.010 24.193 3.941 1.00 32.98 69 THR B O 1
ATOM 2855 N N . THR B 1 70 ? -1.978 22.213 3.891 1.00 32.18 70 THR B N 1
ATOM 2856 C CA . THR B 1 70 ? -0.962 22.663 4.849 1.00 31.87 70 THR B CA 1
ATOM 2857 C C . THR B 1 70 ? 0.125 23.497 4.183 1.00 32.51 70 THR B C 1
ATOM 2858 O O . THR B 1 70 ? 1.008 24.020 4.850 1.00 33.06 70 THR B O 1
ATOM 2862 N N . LYS B 1 71 ? 0.050 23.633 2.862 1.00 33.60 71 LYS B N 1
ATOM 2863 C CA . LYS B 1 71 ? 0.784 24.666 2.127 1.00 35.30 71 LYS B CA 1
ATOM 2864 C C . LYS B 1 71 ? 0.047 24.981 0.851 1.00 36.48 71 LYS B C 1
ATOM 2865 O O . LYS B 1 71 ? -0.728 24.147 0.370 1.00 38.43 71 LYS B O 1
ATOM 2871 N N . ARG B 1 72 ? 0.289 26.158 0.290 1.00 36.58 72 ARG B N 1
ATOM 2872 C CA . ARG B 1 72 ? -0.351 26.553 -0.951 1.00 37.89 72 ARG B CA 1
ATOM 2873 C C . ARG B 1 72 ? 0.374 25.873 -2.095 1.00 36.11 72 ARG B C 1
ATOM 2874 O O . ARG B 1 72 ? 1.513 26.172 -2.364 1.00 37.89 72 ARG B O 1
ATOM 2882 N N . VAL B 1 73 ? -0.313 24.954 -2.749 1.00 31.48 73 VAL B N 1
ATOM 2883 C CA . VAL B 1 73 ? 0.194 24.299 -3.942 1.00 30.22 73 VAL B CA 1
ATOM 2884 C C . VAL B 1 73 ? -0.037 25.181 -5.176 1.00 30.36 73 VAL B C 1
ATOM 2885 O O . VAL B 1 73 ? -1.084 25.874 -5.280 1.00 31.37 73 VAL B O 1
ATOM 2889 N N . PHE B 1 74 ? 0.920 25.125 -6.118 1.00 29.71 74 PHE B N 1
ATOM 2890 C CA . PHE B 1 74 ? 0.918 25.892 -7.367 1.00 29.22 74 PHE B CA 1
ATOM 2891 C C . PHE B 1 74 ? -0.069 25.395 -8.399 1.00 27.80 74 PHE B C 1
ATOM 2892 O O . PHE B 1 74 ? 0.314 24.888 -9.534 1.00 27.82 74 PHE B O 1
ATOM 2900 N N . TRP B 1 75 ? -1.336 25.569 -8.051 1.00 27.46 75 TRP B N 1
ATOM 2901 C CA . TRP B 1 75 ? -2.461 25.088 -8.877 1.00 26.96 75 TRP B CA 1
ATOM 2902 C C . TRP B 1 75 ? -2.397 25.557 -10.324 1.00 28.27 75 TRP B C 1
ATOM 2903 O O . TRP B 1 75 ? -2.661 24.783 -11.259 1.00 26.94 75 TRP B O 1
ATOM 2914 N N . ARG B 1 76 ? -2.115 26.832 -10.528 1.00 28.16 76 ARG B N 1
ATOM 2915 C CA . ARG B 1 76 ? -2.117 27.355 -11.881 1.00 29.15 76 ARG B CA 1
ATOM 2916 C C . ARG B 1 76 ? -1.040 26.632 -12.740 1.00 29.44 76 ARG B C 1
ATOM 2917 O O . ARG B 1 76 ? -1.197 26.453 -13.952 1.00 28.63 76 ARG B O 1
ATOM 2925 N N . GLY B 1 77 ? 0.073 26.268 -12.088 1.00 28.13 77 GLY B N 1
ATOM 2926 C CA . GLY B 1 77 ? 1.117 25.520 -12.701 1.00 26.01 77 GLY B CA 1
ATOM 2927 C C . GLY B 1 77 ? 0.650 24.133 -13.043 1.00 24.44 77 GLY B C 1
ATOM 2928 O O . GLY B 1 77 ? 0.953 23.592 -14.124 1.00 22.16 77 GLY B O 1
ATOM 2929 N N . VAL B 1 78 ? -0.053 23.505 -12.102 1.00 24.16 78 VAL B N 1
ATOM 2930 C CA . VAL B 1 78 ? -0.526 22.143 -12.357 1.00 22.51 78 VAL B CA 1
ATOM 2931 C C . VAL B 1 78 ? -1.391 22.141 -13.620 1.00 21.98 78 VAL B C 1
ATOM 2932 O O . VAL B 1 78 ? -1.189 21.333 -14.537 1.00 21.33 78 VAL B O 1
ATOM 2936 N N . VAL B 1 79 ? -2.361 23.075 -13.690 1.00 22.25 79 VAL B N 1
ATOM 2937 C CA . VAL B 1 79 ? -3.277 23.091 -14.804 1.00 21.96 79 VAL B CA 1
ATOM 2938 C C . VAL B 1 79 ? -2.578 23.367 -16.108 1.00 22.02 79 VAL B C 1
ATOM 2939 O O . VAL B 1 79 ? -2.730 22.632 -17.042 1.00 22.85 79 VAL B O 1
ATOM 2943 N N . GLU B 1 80 ? -1.828 24.457 -16.197 1.00 23.88 80 GLU B N 1
ATOM 2944 C CA . GLU B 1 80 ? -1.130 24.781 -17.471 1.00 25.02 80 GLU B CA 1
ATOM 2945 C C . GLU B 1 80 ? -0.137 23.651 -17.922 1.00 23.60 80 GLU B C 1
ATOM 2946 O O . GLU B 1 80 ? -0.082 23.311 -19.089 1.00 23.30 80 GLU B O 1
ATOM 2952 N N . GLU B 1 81 ? 0.640 23.101 -17.014 1.00 22.79 81 GLU B N 1
ATOM 2953 C CA . GLU B 1 81 ? 1.569 22.036 -17.402 1.00 23.23 81 GLU B CA 1
ATOM 2954 C C . GLU B 1 81 ? 0.801 20.832 -17.958 1.00 23.48 81 GLU B C 1
ATOM 2955 O O . GLU B 1 81 ? 1.195 20.227 -18.982 1.00 22.96 81 GLU B O 1
ATOM 2961 N N . LEU B 1 82 ? -0.293 20.483 -17.340 1.00 22.34 82 LEU B N 1
ATOM 2962 C CA . LEU B 1 82 ? -1.010 19.298 -17.824 1.00 22.66 82 LEU B CA 1
ATOM 2963 C C . LEU B 1 82 ? -1.634 19.511 -19.190 1.00 22.81 82 LEU B C 1
ATOM 2964 O O . LEU B 1 82 ? -1.591 18.630 -20.007 1.00 22.17 82 LEU B O 1
ATOM 2969 N N . LEU B 1 83 ? -2.136 20.712 -19.464 1.00 22.16 83 LEU B N 1
ATOM 2970 C CA . LEU B 1 83 ? -2.681 21.019 -20.752 1.00 23.04 83 LEU B CA 1
ATOM 2971 C C . LEU B 1 83 ? -1.585 20.981 -21.817 1.00 23.35 83 LEU B C 1
ATOM 2972 O O . LEU B 1 83 ? -1.825 20.595 -22.963 1.00 23.69 83 LEU B O 1
ATOM 2977 N N . TRP B 1 84 ? -0.386 21.401 -21.414 1.00 24.25 84 TRP B N 1
ATOM 2978 C CA . TRP B 1 84 ? 0.788 21.424 -22.280 1.00 25.54 84 TRP B CA 1
ATOM 2979 C C . TRP B 1 84 ? 1.280 19.961 -22.531 1.00 25.14 84 TRP B C 1
ATOM 2980 O O . TRP B 1 84 ? 1.560 19.631 -23.695 1.00 28.04 84 TRP B O 1
ATOM 2991 N N . PHE B 1 85 ? 1.334 19.117 -21.497 1.00 23.31 85 PHE B N 1
ATOM 2992 C CA . PHE B 1 85 ? 1.588 17.623 -21.661 1.00 23.54 85 PHE B CA 1
ATOM 2993 C C . PHE B 1 85 ? 0.599 17.083 -22.646 1.00 22.90 85 PHE B C 1
ATOM 2994 O O . PHE B 1 85 ? 0.999 16.437 -23.603 1.00 23.84 85 PHE B O 1
ATOM 3002 N N . ILE B 1 86 ? -0.692 17.389 -22.446 1.00 22.07 86 ILE B N 1
ATOM 3003 C CA . ILE B 1 86 ? -1.751 16.839 -23.328 1.00 21.88 86 ILE B CA 1
ATOM 3004 C C . ILE B 1 86 ? -1.518 17.280 -24.785 1.00 22.27 86 ILE B C 1
ATOM 3005 O O . ILE B 1 86 ? -1.752 16.522 -25.691 1.00 22.32 86 ILE B O 1
ATOM 3010 N N . SER B 1 87 ? -1.082 18.508 -25.026 1.00 24.41 87 SER B N 1
ATOM 3011 C CA . SER B 1 87 ? -0.861 18.960 -26.395 1.00 25.60 87 SER B CA 1
ATOM 3012 C C . SER B 1 87 ? 0.237 18.205 -27.127 1.00 26.22 87 SER B C 1
ATOM 3013 O O . SER B 1 87 ? 0.338 18.283 -28.357 1.00 28.48 87 SER B O 1
ATOM 3016 N N . GLY B 1 88 ? 1.044 17.426 -26.418 1.00 26.16 88 GLY B N 1
ATOM 3017 C CA . GLY B 1 88 ? 2.113 16.709 -27.024 1.00 25.08 88 GLY B CA 1
ATOM 3018 C C . GLY B 1 88 ? 3.355 17.571 -27.177 1.00 26.58 88 GLY B C 1
ATOM 3019 O O . GLY B 1 88 ? 4.357 17.083 -27.678 1.00 28.55 88 GLY B O 1
ATOM 3020 N N . SER B 1 89 ? 3.319 18.835 -26.764 1.00 26.08 89 SER B N 1
ATOM 3021 C CA . SER B 1 89 ? 4.474 19.727 -26.941 1.00 27.58 89 SER B CA 1
ATOM 3022 C C . SER B 1 89 ? 5.689 19.324 -26.127 1.00 27.74 89 SER B C 1
ATOM 3023 O O . SER B 1 89 ? 5.582 18.849 -24.984 1.00 26.79 89 SER B O 1
ATOM 3026 N N . THR B 1 90 ? 6.856 19.609 -26.667 1.00 29.96 90 THR B N 1
ATOM 3027 C CA . THR B 1 90 ? 8.113 19.476 -25.893 1.00 29.29 90 THR B CA 1
ATOM 3028 C C . THR B 1 90 ? 8.884 20.816 -25.846 1.00 30.30 90 THR B C 1
ATOM 3029 O O . THR B 1 90 ? 10.109 20.898 -25.551 1.00 30.07 90 THR B O 1
ATOM 3033 N N . ASN B 1 91 ? 8.166 21.891 -26.102 1.00 30.36 91 ASN B N 1
ATOM 3034 C CA . ASN B 1 91 ? 8.800 23.245 -26.115 1.00 30.26 91 ASN B CA 1
ATOM 3035 C C . ASN B 1 91 ? 8.399 24.023 -24.874 1.00 30.49 91 ASN B C 1
ATOM 3036 O O . ASN B 1 91 ? 7.229 24.433 -24.737 1.00 28.48 91 ASN B O 1
ATOM 3041 N N . ALA B 1 92 ? 9.365 24.229 -23.974 1.00 30.68 92 ALA B N 1
ATOM 3042 C CA . ALA B 1 92 ? 9.085 24.898 -22.688 1.00 32.03 92 ALA B CA 1
ATOM 3043 C C . ALA B 1 92 ? 8.575 26.334 -22.847 1.00 33.52 92 ALA B C 1
ATOM 3044 O O . ALA B 1 92 ? 7.911 26.896 -21.952 1.00 32.20 92 ALA B O 1
ATOM 3046 N N . LYS B 1 93 ? 8.905 26.934 -23.982 1.00 37.03 93 LYS B N 1
ATOM 3047 C CA . LYS B 1 93 ? 8.493 28.300 -24.267 1.00 39.96 93 LYS B CA 1
ATOM 3048 C C . LYS B 1 93 ? 6.977 28.423 -24.397 1.00 40.36 93 LYS B C 1
ATOM 3049 O O . LYS B 1 93 ? 6.410 29.458 -24.016 1.00 40.96 93 LYS B O 1
ATOM 3055 N N . GLN B 1 94 ? 6.320 27.369 -24.889 1.00 40.22 94 GLN B N 1
ATOM 3056 C CA . GLN B 1 94 ? 4.857 27.363 -24.954 1.00 42.43 94 GLN B CA 1
ATOM 3057 C C . GLN B 1 94 ? 4.243 27.440 -23.551 1.00 41.27 94 GLN B C 1
ATOM 3058 O O . GLN B 1 94 ? 3.144 27.944 -23.383 1.00 45.31 94 GLN B O 1
ATOM 3064 N N . LEU B 1 95 ? 4.980 26.975 -22.546 1.00 39.22 95 LEU B N 1
ATOM 3065 C CA . LEU B 1 95 ? 4.533 27.004 -21.149 1.00 37.55 95 LEU B CA 1
ATOM 3066 C C . LEU B 1 95 ? 4.892 28.298 -20.511 1.00 37.73 95 LEU B C 1
ATOM 3067 O O . LEU B 1 95 ? 4.098 28.853 -19.717 1.00 38.82 95 LEU B O 1
ATOM 3072 N N . SER B 1 96 ? 6.096 28.765 -20.838 1.00 37.15 96 SER B N 1
ATOM 3073 C CA . SER B 1 96 ? 6.592 30.050 -20.365 1.00 39.83 96 SER B CA 1
ATOM 3074 C C . SER B 1 96 ? 5.690 31.224 -20.770 1.00 40.47 96 SER B C 1
ATOM 3075 O O . SER B 1 96 ? 5.488 32.154 -19.976 1.00 40.96 96 SER B O 1
ATOM 3078 N N . GLU B 1 97 ? 5.149 31.180 -21.981 1.00 40.63 97 GLU B N 1
ATOM 3079 C CA . GLU B 1 97 ? 4.156 32.174 -22.422 1.00 45.60 97 GLU B CA 1
ATOM 3080 C C . GLU B 1 97 ? 2.873 32.192 -21.542 1.00 42.48 97 GLU B C 1
ATOM 3081 O O . GLU B 1 97 ? 2.168 33.196 -21.513 1.00 44.17 97 GLU B O 1
ATOM 3087 N N . LYS B 1 98 ? 2.569 31.091 -20.851 1.00 39.55 98 LYS B N 1
ATOM 3088 C CA . LYS B 1 98 ? 1.500 31.045 -19.859 1.00 38.33 98 LYS B CA 1
ATOM 3089 C C . LYS B 1 98 ? 1.945 31.481 -18.424 1.00 37.16 98 LYS B C 1
ATOM 3090 O O . LYS B 1 98 ? 1.215 31.292 -17.431 1.00 35.85 98 LYS B O 1
ATOM 3096 N N . ASN B 1 99 ? 3.103 32.137 -18.335 1.00 37.41 99 ASN B N 1
ATOM 3097 C CA . ASN B 1 99 ? 3.742 32.509 -17.080 1.00 38.17 99 ASN B CA 1
ATOM 3098 C C . ASN B 1 99 ? 3.862 31.392 -16.133 1.00 36.22 99 ASN B C 1
ATOM 3099 O O . ASN B 1 99 ? 3.600 31.559 -14.934 1.00 35.46 99 ASN B O 1
ATOM 3104 N N . VAL B 1 100 ? 4.262 30.238 -16.672 1.00 34.31 100 VAL B N 1
ATOM 3105 C CA . VAL B 1 100 ? 4.592 29.107 -15.864 1.00 33.46 100 VAL B CA 1
ATOM 3106 C C . VAL B 1 100 ? 6.013 28.719 -16.259 1.00 33.74 100 VAL B C 1
ATOM 3107 O O . VAL B 1 100 ? 6.297 28.354 -17.407 1.00 31.77 100 VAL B O 1
ATOM 3111 N N . ASN B 1 101 ? 6.927 28.853 -15.319 1.00 35.37 101 ASN B N 1
ATOM 3112 C CA . ASN B 1 101 ? 8.347 28.839 -15.688 1.00 37.64 101 ASN B CA 1
ATOM 3113 C C . ASN B 1 101 ? 9.089 27.599 -15.206 1.00 36.41 101 ASN B C 1
ATOM 3114 O O . ASN B 1 101 ? 10.317 27.516 -15.281 1.00 35.26 101 ASN B O 1
ATOM 3119 N N . ILE B 1 102 ? 8.332 26.593 -14.788 1.00 35.02 102 ILE B N 1
ATOM 3120 C CA . ILE B 1 102 ? 8.950 25.471 -14.112 1.00 35.20 102 ILE B CA 1
ATOM 3121 C C . ILE B 1 102 ? 9.878 24.601 -14.994 1.00 33.69 102 ILE B C 1
ATOM 3122 O O . ILE B 1 102 ? 10.698 23.900 -14.449 1.00 33.75 102 ILE B O 1
ATOM 3127 N N . TRP B 1 103 ? 9.743 24.628 -16.320 1.00 32.38 103 TRP B N 1
ATOM 3128 C CA . TRP B 1 103 ? 10.640 23.896 -17.205 1.00 33.06 103 TRP B CA 1
ATOM 3129 C C . TRP B 1 103 ? 11.745 24.733 -17.828 1.00 35.18 103 TRP B C 1
ATOM 3130 O O . TRP B 1 103 ? 12.546 24.230 -18.622 1.00 33.09 103 TRP B O 1
ATOM 3141 N N . ASP B 1 104 ? 11.814 26.018 -17.470 1.00 36.10 104 ASP B N 1
ATOM 3142 C CA . ASP B 1 104 ? 12.786 26.918 -18.107 1.00 39.18 104 ASP B CA 1
ATOM 3143 C C . ASP B 1 104 ? 14.224 26.569 -17.741 1.00 41.40 104 ASP B C 1
ATOM 3144 O O . ASP B 1 104 ? 15.107 26.654 -18.598 1.00 43.96 104 ASP B O 1
ATOM 3149 N N . GLY B 1 105 ? 14.463 26.222 -16.469 1.00 43.26 105 GLY B N 1
ATOM 3150 C CA . GLY B 1 105 ? 15.789 25.784 -15.984 1.00 44.75 105 GLY B CA 1
ATOM 3151 C C . GLY B 1 105 ? 16.404 24.696 -16.849 1.00 45.21 105 GLY B C 1
ATOM 3152 O O . GLY B 1 105 ? 17.558 24.767 -17.308 1.00 45.22 105 GLY B O 1
ATOM 3153 N N . ASN B 1 106 ? 15.598 23.693 -17.136 1.00 47.44 106 ASN B N 1
ATOM 3154 C CA . ASN B 1 106 ? 16.060 22.550 -17.894 1.00 46.82 106 ASN B CA 1
ATOM 3155 C C . ASN B 1 106 ? 16.077 22.711 -19.405 1.00 47.43 106 ASN B C 1
ATOM 3156 O O . ASN B 1 106 ? 16.346 21.752 -20.106 1.00 45.48 106 ASN B O 1
ATOM 3161 N N . SER B 1 107 ? 15.836 23.915 -19.924 1.00 47.97 107 SER B N 1
ATOM 3162 C CA . SER B 1 107 ? 15.840 24.111 -21.385 1.00 48.75 107 SER B CA 1
ATOM 3163 C C . SER B 1 107 ? 16.623 25.341 -21.862 1.00 48.93 107 SER B C 1
ATOM 3164 O O . SER B 1 107 ? 16.516 25.734 -23.027 1.00 49.32 107 SER B O 1
ATOM 3167 N N . SER B 1 108 ? 17.417 25.937 -20.978 1.00 51.53 108 SER B N 1
ATOM 3168 C CA . SER B 1 108 ? 18.262 27.077 -21.363 1.00 53.35 108 SER B CA 1
ATOM 3169 C C . SER B 1 108 ? 19.403 26.578 -22.270 1.00 54.14 108 SER B C 1
ATOM 3170 O O . SER B 1 108 ? 19.803 25.396 -22.181 1.00 48.32 108 SER B O 1
ATOM 3173 N N . ARG B 1 109 ? 19.854 27.461 -23.171 1.00 55.37 109 ARG B N 1
ATOM 3174 C CA A ARG B 1 109 ? 21.039 27.224 -24.008 0.50 58.34 109 ARG B CA 1
ATOM 3175 C CA B ARG B 1 109 ? 21.045 27.230 -24.003 0.50 57.72 109 ARG B CA 1
ATOM 3176 C C . ARG B 1 109 ? 22.121 26.550 -23.145 1.00 59.42 109 ARG B C 1
ATOM 3177 O O . ARG B 1 109 ? 22.532 25.414 -23.403 1.00 57.63 109 ARG B O 1
ATOM 3192 N N . GLU B 1 110 ? 22.525 27.257 -22.092 1.00 64.28 110 GLU B N 1
ATOM 3193 C CA . GLU B 1 110 ? 23.515 26.812 -21.125 1.00 68.97 110 GLU B CA 1
ATOM 3194 C C . GLU B 1 110 ? 23.234 25.397 -20.600 1.00 68.04 110 GLU B C 1
ATOM 3195 O O . GLU B 1 110 ? 24.079 24.518 -20.676 1.00 73.57 110 GLU B O 1
ATOM 3201 N N . PHE B 1 111 ? 22.044 25.149 -20.077 1.00 70.13 111 PHE B N 1
ATOM 3202 C CA . PHE B 1 111 ? 21.799 23.863 -19.415 1.00 69.58 111 PHE B CA 1
ATOM 3203 C C . PHE B 1 111 ? 21.852 22.660 -20.362 1.00 69.30 111 PHE B C 1
ATOM 3204 O O . PHE B 1 111 ? 22.263 21.568 -19.956 1.00 70.45 111 PHE B O 1
ATOM 3212 N N . LEU B 1 112 ? 21.409 22.853 -21.603 1.00 67.40 112 LEU B N 1
ATOM 3213 C CA . LEU B 1 112 ? 21.372 21.776 -22.602 1.00 62.28 112 LEU B CA 1
ATOM 3214 C C . LEU B 1 112 ? 22.785 21.356 -23.041 1.00 65.02 112 LEU B C 1
ATOM 3215 O O . LEU B 1 112 ? 23.051 20.173 -23.260 1.00 64.87 112 LEU B O 1
ATOM 3220 N N . ASP B 1 113 ? 23.674 22.335 -23.188 1.00 67.05 113 ASP B N 1
ATOM 3221 C CA . ASP B 1 113 ? 25.084 22.070 -23.484 1.00 69.29 113 ASP B CA 1
ATOM 3222 C C . ASP B 1 113 ? 25.715 21.095 -22.498 1.00 72.76 113 ASP B C 1
ATOM 3223 O O . ASP B 1 113 ? 26.585 20.304 -22.873 1.00 73.14 113 ASP B O 1
ATOM 3228 N N . SER B 1 114 ? 25.260 21.159 -21.245 1.00 75.03 114 SER B N 1
ATOM 3229 C CA A SER B 1 114 ? 25.792 20.327 -20.166 0.50 73.68 114 SER B CA 1
ATOM 3230 C CA B SER B 1 114 ? 25.803 20.333 -20.177 0.50 73.01 114 SER B CA 1
ATOM 3231 C C . SER B 1 114 ? 25.388 18.865 -20.320 1.00 75.00 114 SER B C 1
ATOM 3232 O O . SER B 1 114 ? 26.223 17.973 -20.116 1.00 78.42 114 SER B O 1
ATOM 3237 N N . ARG B 1 115 ? 24.119 18.596 -20.681 1.00 69.22 115 ARG B N 1
ATOM 3238 C CA . ARG B 1 115 ? 23.707 17.205 -21.000 1.00 66.15 115 ARG B CA 1
ATOM 3239 C C . ARG B 1 115 ? 24.227 16.781 -22.395 1.00 64.20 115 ARG B C 1
ATOM 3240 O O . ARG B 1 115 ? 23.904 15.679 -22.865 1.00 67.34 115 ARG B O 1
ATOM 3248 N N . GLY B 1 116 ? 25.025 17.640 -23.048 1.00 58.58 116 GLY B N 1
ATOM 3249 C CA . GLY B 1 116 ? 25.542 17.381 -24.399 1.00 59.50 116 GLY B CA 1
ATOM 3250 C C . GLY B 1 116 ? 24.504 17.380 -25.527 1.00 56.54 116 GLY B C 1
ATOM 3251 O O . GLY B 1 116 ? 24.624 16.602 -26.472 1.00 55.37 116 GLY B O 1
ATOM 3252 N N . LEU B 1 117 ? 23.489 18.247 -25.408 1.00 52.16 117 LEU B N 1
ATOM 3253 C CA . LEU B 1 117 ? 22.414 18.420 -26.393 1.00 49.10 117 LEU B CA 1
ATOM 3254 C C . LEU B 1 117 ? 22.694 19.778 -27.010 1.00 51.69 117 LEU B C 1
ATOM 3255 O O . LEU B 1 117 ? 21.937 20.742 -26.781 1.00 47.68 117 LEU B O 1
ATOM 3260 N N . TYR B 1 118 ? 23.814 19.860 -27.745 1.00 54.28 118 TYR B N 1
ATOM 3261 C CA . TYR B 1 118 ? 24.277 21.126 -28.297 1.00 59.04 118 TYR B CA 1
ATOM 3262 C C . TYR B 1 118 ? 23.440 21.504 -29.506 1.00 58.22 118 TYR B C 1
ATOM 3263 O O . TYR B 1 118 ? 23.464 22.656 -29.929 1.00 59.60 118 TYR B O 1
ATOM 3272 N N . ASN B 1 119 ? 22.736 20.546 -30.094 1.00 55.27 119 ASN B N 1
ATOM 3273 C CA . ASN B 1 119 ? 21.960 20.840 -31.305 1.00 58.49 119 ASN B CA 1
ATOM 3274 C C . ASN B 1 119 ? 20.488 21.253 -31.034 1.00 54.74 119 ASN B C 1
ATOM 3275 O O . ASN B 1 119 ? 19.779 21.671 -31.952 1.00 54.43 119 ASN B O 1
ATOM 3280 N N . TYR B 1 120 ? 20.029 21.126 -29.791 1.00 48.81 120 TYR B N 1
ATOM 3281 C CA . TYR B 1 120 ? 18.696 21.572 -29.446 1.00 45.42 120 TYR B CA 1
ATOM 3282 C C . TYR B 1 120 ? 18.653 23.117 -29.288 1.00 45.54 120 TYR B C 1
ATOM 3283 O O . TYR B 1 120 ? 19.514 23.684 -28.667 1.00 44.96 120 TYR B O 1
ATOM 3292 N N . GLU B 1 121 ? 17.613 23.761 -29.808 1.00 44.92 121 GLU B N 1
ATOM 3293 C CA A GLU B 1 121 ? 17.403 25.189 -29.565 0.50 45.50 121 GLU B CA 1
ATOM 3294 C CA B GLU B 1 121 ? 17.360 25.188 -29.591 0.50 45.91 121 GLU B CA 1
ATOM 3295 C C . GLU B 1 121 ? 16.781 25.409 -28.187 1.00 44.85 121 GLU B C 1
ATOM 3296 O O . GLU B 1 121 ? 16.171 24.507 -27.606 1.00 41.35 121 GLU B O 1
ATOM 3307 N N . GLU B 1 122 ? 16.983 26.604 -27.645 1.00 45.24 122 GLU B N 1
ATOM 3308 C CA . GLU B 1 122 ? 16.471 26.957 -26.326 1.00 46.45 122 GLU B CA 1
ATOM 3309 C C . GLU B 1 122 ? 14.981 26.626 -26.245 1.00 43.78 122 GLU B C 1
ATOM 3310 O O . GLU B 1 122 ? 14.239 26.888 -27.171 1.00 44.58 122 GLU B O 1
ATOM 3316 N N . GLY B 1 123 ? 14.561 26.046 -25.134 1.00 41.96 123 GLY B N 1
ATOM 3317 C CA . GLY B 1 123 ? 13.216 25.493 -25.002 1.00 39.14 123 GLY B CA 1
ATOM 3318 C C . GLY B 1 123 ? 13.062 24.021 -25.356 1.00 36.56 123 GLY B C 1
ATOM 3319 O O . GLY B 1 123 ? 12.096 23.364 -24.928 1.00 33.72 123 GLY B O 1
ATOM 3320 N N . ASP B 1 124 ? 13.959 23.489 -26.167 1.00 35.96 124 ASP B N 1
ATOM 3321 C CA . ASP B 1 124 ? 13.793 22.070 -26.548 1.00 34.47 124 ASP B CA 1
ATOM 3322 C C . ASP B 1 124 ? 14.183 21.117 -25.446 1.00 32.94 124 ASP B C 1
ATOM 3323 O O . ASP B 1 124 ? 15.362 20.899 -25.182 1.00 32.66 124 ASP B O 1
ATOM 3328 N N . LEU B 1 125 ? 13.162 20.494 -24.870 1.00 31.85 125 LEU B N 1
ATOM 3329 C CA . LEU B 1 125 ? 13.319 19.554 -23.803 1.00 31.06 125 LEU B CA 1
ATOM 3330 C C . LEU B 1 125 ? 13.579 18.119 -24.273 1.00 29.15 125 LEU B C 1
ATOM 3331 O O . LEU B 1 125 ? 13.739 17.238 -23.455 1.00 29.09 125 LEU B O 1
ATOM 3336 N N . GLY B 1 126 ? 13.508 17.865 -25.553 1.00 27.93 126 GLY B N 1
ATOM 3337 C CA . GLY B 1 126 ? 13.532 16.492 -26.013 1.00 28.05 126 GLY B CA 1
ATOM 3338 C C . GLY B 1 126 ? 12.204 15.781 -25.759 1.00 26.64 126 GLY B C 1
ATOM 3339 O O . GLY B 1 126 ? 11.172 16.442 -25.457 1.00 25.42 126 GLY B O 1
ATOM 3340 N N . PRO B 1 127 ? 12.202 14.446 -25.902 1.00 25.46 127 PRO B N 1
ATOM 3341 C CA . PRO B 1 127 ? 10.899 13.755 -25.874 1.00 25.14 127 PRO B CA 1
ATOM 3342 C C . PRO B 1 127 ? 10.477 13.435 -24.480 1.00 25.16 127 PRO B C 1
ATOM 3343 O O . PRO B 1 127 ? 10.530 12.295 -24.041 1.00 25.14 127 PRO B O 1
ATOM 3347 N N . VAL B 1 128 ? 10.019 14.457 -23.801 1.00 25.08 128 VAL B N 1
ATOM 3348 C CA . VAL B 1 128 ? 9.509 14.307 -22.454 1.00 25.28 128 VAL B CA 1
ATOM 3349 C C . VAL B 1 128 ? 8.021 13.916 -22.498 1.00 23.93 128 VAL B C 1
ATOM 3350 O O . VAL B 1 128 ? 7.516 13.473 -23.521 1.00 22.13 128 VAL B O 1
ATOM 3354 N N . TYR B 1 129 ? 7.376 14.027 -21.353 1.00 25.40 129 TYR B N 1
ATOM 3355 C CA . TYR B 1 129 ? 6.081 13.421 -21.113 1.00 24.51 129 TYR B CA 1
ATOM 3356 C C . TYR B 1 129 ? 5.117 13.568 -22.282 1.00 25.69 129 TYR B C 1
ATOM 3357 O O . TYR B 1 129 ? 4.563 12.580 -22.759 1.00 25.86 129 TYR B O 1
ATOM 3366 N N . GLY B 1 130 ? 4.871 14.786 -22.723 1.00 23.63 130 GLY B N 1
ATOM 3367 C CA . GLY B 1 130 ? 3.891 14.950 -23.767 1.00 25.44 130 GLY B CA 1
ATOM 3368 C C . GLY B 1 130 ? 4.148 14.199 -25.055 1.00 24.50 130 GLY B C 1
ATOM 3369 O O . GLY B 1 130 ? 3.193 13.712 -25.712 1.00 26.17 130 GLY B O 1
ATOM 3370 N N . PHE B 1 131 ? 5.419 14.100 -25.442 1.00 23.33 131 PHE B N 1
ATOM 3371 C CA . PHE B 1 131 ? 5.786 13.393 -26.638 1.00 21.57 131 PHE B CA 1
ATOM 3372 C C . PHE B 1 131 ? 5.513 11.910 -26.411 1.00 20.69 131 PHE B C 1
ATOM 3373 O O . PHE B 1 131 ? 4.961 11.254 -27.290 1.00 21.68 131 PHE B O 1
ATOM 3381 N N . GLN B 1 132 ? 5.857 11.405 -25.235 1.00 20.29 132 GLN B N 1
ATOM 3382 C CA . GLN B 1 132 ? 5.667 9.976 -24.944 1.00 21.42 132 GLN B CA 1
ATOM 3383 C C . GLN B 1 132 ? 4.179 9.623 -24.898 1.00 19.96 132 GLN B C 1
ATOM 3384 O O . GLN B 1 132 ? 3.803 8.583 -25.360 1.00 18.22 132 GLN B O 1
ATOM 3390 N N . TRP B 1 133 ? 3.367 10.521 -24.379 1.00 19.14 133 TRP B N 1
ATOM 3391 C CA . TRP B 1 133 ? 1.932 10.261 -24.282 1.00 20.87 133 TRP B CA 1
ATOM 3392 C C . TRP B 1 133 ? 1.254 10.207 -25.674 1.00 21.50 133 TRP B C 1
ATOM 3393 O O . TRP B 1 133 ? 0.337 9.396 -25.882 1.00 20.82 133 TRP B O 1
ATOM 3404 N N . ARG B 1 134 ? 1.665 11.107 -26.572 1.00 21.56 134 ARG B N 1
ATOM 3405 C CA . ARG B 1 134 ? 0.975 11.286 -27.834 1.00 20.89 134 ARG B CA 1
ATOM 3406 C C . ARG B 1 134 ? 1.635 10.630 -29.032 1.00 21.37 134 ARG B C 1
ATOM 3407 O O . ARG B 1 134 ? 0.962 10.431 -30.044 1.00 22.13 134 ARG B O 1
ATOM 3415 N N . HIS B 1 135 ? 2.920 10.303 -28.938 1.00 21.11 135 HIS B N 1
ATOM 3416 C CA . HIS B 1 135 ? 3.761 9.954 -30.064 1.00 22.60 135 HIS B CA 1
ATOM 3417 C C . HIS B 1 135 ? 4.789 8.823 -29.710 1.00 23.29 135 HIS B C 1
ATOM 3418 O O . HIS B 1 135 ? 5.889 8.810 -30.256 1.00 23.72 135 HIS B O 1
ATOM 3425 N N . PHE B 1 136 ? 4.444 7.920 -28.786 1.00 21.26 136 PHE B N 1
ATOM 3426 C CA . PHE B 1 136 ? 5.400 6.978 -28.283 1.00 22.02 136 PHE B CA 1
ATOM 3427 C C . PHE B 1 136 ? 6.021 6.204 -29.475 1.00 22.09 136 PHE B C 1
ATOM 3428 O O . PHE B 1 136 ? 5.338 5.744 -30.376 1.00 22.17 136 PHE B O 1
ATOM 3436 N N . GLY B 1 137 ? 7.322 6.040 -29.385 1.00 23.87 137 GLY B N 1
ATOM 3437 C CA . GLY B 1 137 ? 8.088 5.236 -30.346 1.00 24.56 137 GLY B CA 1
ATOM 3438 C C . GLY B 1 137 ? 8.398 5.931 -31.655 1.00 25.08 137 GLY B C 1
ATOM 3439 O O . GLY B 1 137 ? 9.055 5.357 -32.477 1.00 27.83 137 GLY B O 1
ATOM 3440 N N . CYS B 1 138 ? 7.888 7.137 -31.896 1.00 27.03 138 CYS B N 1
ATOM 3441 C CA . CYS B 1 138 ? 8.276 7.927 -33.071 1.00 26.84 138 CYS B CA 1
ATOM 3442 C C . CYS B 1 138 ? 9.708 8.440 -32.827 1.00 27.65 138 CYS B C 1
ATOM 3443 O O . CYS B 1 138 ? 10.041 8.826 -31.710 1.00 26.37 138 CYS B O 1
ATOM 3446 N N . PRO B 1 139 ? 10.560 8.451 -33.849 1.00 28.72 139 PRO B N 1
ATOM 3447 C CA . PRO B 1 139 ? 11.883 9.056 -33.598 1.00 31.02 139 PRO B CA 1
ATOM 3448 C C . PRO B 1 139 ? 11.776 10.572 -33.346 1.00 30.49 139 PRO B C 1
ATOM 3449 O O . PRO B 1 139 ? 11.045 11.262 -34.014 1.00 30.71 139 PRO B O 1
ATOM 3453 N N . TYR B 1 140 ? 12.467 11.062 -32.344 1.00 32.22 140 TYR B N 1
ATOM 3454 C CA . TYR B 1 140 ? 12.487 12.478 -32.095 1.00 32.90 140 TYR B CA 1
ATOM 3455 C C . TYR B 1 140 ? 13.609 13.170 -32.828 1.00 35.06 140 TYR B C 1
ATOM 3456 O O . TYR B 1 140 ? 14.723 12.700 -32.762 1.00 35.69 140 TYR B O 1
ATOM 3465 N N . SER B 1 141 ? 13.317 14.309 -33.487 1.00 34.50 141 SER B N 1
ATOM 3466 C CA . SER B 1 141 ? 14.350 15.128 -34.127 1.00 37.02 141 SER B CA 1
ATOM 3467 C C . SER B 1 141 ? 14.495 16.387 -33.311 1.00 37.53 141 SER B C 1
ATOM 3468 O O . SER B 1 141 ? 15.473 16.526 -32.605 1.00 36.83 141 SER B O 1
ATOM 3471 N N . SER B 1 142 ? 13.494 17.266 -33.384 1.00 37.61 142 SER B N 1
ATOM 3472 C CA . SER B 1 142 ? 13.446 18.509 -32.582 1.00 39.08 142 SER B CA 1
ATOM 3473 C C . SER B 1 142 ? 12.005 18.868 -32.237 1.00 39.44 142 SER B C 1
ATOM 3474 O O . SER B 1 142 ? 11.036 18.234 -32.706 1.00 37.22 142 SER B O 1
ATOM 3477 N N . MET B 1 143 ? 11.874 19.883 -31.387 1.00 40.16 143 MET B N 1
ATOM 3478 C CA . MET B 1 143 ? 10.582 20.296 -30.872 1.00 39.35 143 MET B CA 1
ATOM 3479 C C . MET B 1 143 ? 9.703 20.935 -31.939 1.00 42.49 143 MET B C 1
ATOM 3480 O O . MET B 1 143 ? 8.485 21.106 -31.726 1.00 46.32 143 MET B O 1
ATOM 3485 N N . THR B 1 144 ? 10.312 21.278 -33.064 1.00 43.08 144 THR B N 1
ATOM 3486 C CA . THR B 1 144 ? 9.637 21.925 -34.182 1.00 46.71 144 THR B CA 1
ATOM 3487 C C . THR B 1 144 ? 9.316 21.012 -35.363 1.00 46.93 144 THR B C 1
ATOM 3488 O O . THR B 1 144 ? 8.862 21.501 -36.392 1.00 51.26 144 THR B O 1
ATOM 3492 N N . ALA B 1 145 ? 9.585 19.703 -35.248 1.00 42.88 145 ALA B N 1
ATOM 3493 C CA . ALA B 1 145 ? 9.226 18.784 -36.305 1.00 39.95 145 ALA B CA 1
ATOM 3494 C C . ALA B 1 145 ? 7.767 18.454 -36.213 1.00 37.70 145 ALA B C 1
ATOM 3495 O O . ALA B 1 145 ? 7.125 18.624 -35.161 1.00 36.65 145 ALA B O 1
ATOM 3497 N N . ASP B 1 146 ? 7.223 18.005 -37.331 1.00 37.88 146 ASP B N 1
ATOM 3498 C CA . ASP B 1 146 ? 5.825 17.620 -37.394 1.00 38.21 146 ASP B CA 1
ATOM 3499 C C . ASP B 1 146 ? 5.685 16.149 -36.958 1.00 36.38 146 ASP B C 1
ATOM 3500 O O . ASP B 1 146 ? 6.146 15.254 -37.645 1.00 36.19 146 ASP B O 1
ATOM 3505 N N . TYR B 1 147 ? 5.060 15.937 -35.805 1.00 35.04 147 TYR B N 1
ATOM 3506 C CA . TYR B 1 147 ? 4.852 14.586 -35.286 1.00 34.30 147 TYR B CA 1
ATOM 3507 C C . TYR B 1 147 ? 3.406 14.125 -35.475 1.00 35.83 147 TYR B C 1
ATOM 3508 O O . TYR B 1 147 ? 3.068 13.003 -35.082 1.00 33.86 147 TYR B O 1
ATOM 3517 N N . LYS B 1 148 ? 2.548 14.984 -36.072 1.00 39.21 148 LYS B N 1
ATOM 3518 C CA . LYS B 1 148 ? 1.107 14.717 -36.134 1.00 41.36 148 LYS B CA 1
ATOM 3519 C C . LYS B 1 148 ? 0.838 13.385 -36.847 1.00 41.84 148 LYS B C 1
ATOM 3520 O O . LYS B 1 148 ? 1.326 13.146 -37.927 1.00 45.94 148 LYS B O 1
ATOM 3526 N N . GLY B 1 149 ? 0.120 12.484 -36.192 1.00 42.94 149 GLY B N 1
ATOM 3527 C CA . GLY B 1 149 ? -0.087 11.127 -36.715 1.00 41.01 149 GLY B CA 1
ATOM 3528 C C . GLY B 1 149 ? 1.108 10.186 -36.708 1.00 40.12 149 GLY B C 1
ATOM 3529 O O . GLY B 1 149 ? 1.033 9.059 -37.234 1.00 40.92 149 GLY B O 1
ATOM 3530 N N . LYS B 1 150 ? 2.225 10.593 -36.114 1.00 36.99 150 LYS B N 1
ATOM 3531 C CA . LYS B 1 150 ? 3.352 9.656 -35.965 1.00 33.01 150 LYS B CA 1
ATOM 3532 C C . LYS B 1 150 ? 3.380 9.124 -34.540 1.00 29.50 150 LYS B C 1
ATOM 3533 O O . LYS B 1 150 ? 2.997 9.826 -33.562 1.00 26.71 150 LYS B O 1
ATOM 3539 N N . GLY B 1 151 ? 3.885 7.897 -34.415 1.00 27.00 151 GLY B N 1
ATOM 3540 C CA . GLY B 1 151 ? 4.016 7.232 -33.127 1.00 25.43 151 GLY B CA 1
ATOM 3541 C C . GLY B 1 151 ? 2.679 6.771 -32.624 1.00 24.55 151 GLY B C 1
ATOM 3542 O O . GLY B 1 151 ? 1.670 6.959 -33.322 1.00 25.98 151 GLY B O 1
ATOM 3543 N N . TYR B 1 152 ? 2.651 6.271 -31.386 1.00 21.66 152 TYR B N 1
ATOM 3544 C CA . TYR B 1 152 ? 1.481 5.654 -30.807 1.00 22.01 152 TYR B CA 1
ATOM 3545 C C . TYR B 1 152 ? 0.824 6.613 -29.817 1.00 21.46 152 TYR B C 1
ATOM 3546 O O . TYR B 1 152 ? 1.462 7.042 -28.838 1.00 18.46 152 TYR B O 1
ATOM 3555 N N . ASP B 1 153 ? -0.455 6.942 -30.090 1.00 20.51 153 ASP B N 1
ATOM 3556 C CA . ASP B 1 153 ? -1.151 7.948 -29.317 1.00 21.28 153 ASP B CA 1
ATOM 3557 C C . ASP B 1 153 ? -1.788 7.244 -28.135 1.00 20.06 153 ASP B C 1
ATOM 3558 O O . ASP B 1 153 ? -2.953 6.906 -28.148 1.00 20.25 153 ASP B O 1
ATOM 3563 N N . GLN B 1 154 ? -0.981 7.030 -27.120 1.00 18.36 154 GLN B N 1
ATOM 3564 C CA . GLN B 1 154 ? -1.428 6.313 -25.894 1.00 18.24 154 GLN B CA 1
ATOM 3565 C C . GLN B 1 154 ? -2.622 7.009 -25.197 1.00 18.75 154 GLN B C 1
ATOM 3566 O O . GLN B 1 154 ? -3.572 6.324 -24.767 1.00 19.06 154 GLN B O 1
ATOM 3572 N N . LEU B 1 155 ? -2.554 8.325 -25.058 1.00 17.64 155 LEU B N 1
ATOM 3573 C CA . LEU B 1 155 ? -3.608 8.995 -24.372 1.00 19.33 155 LEU B CA 1
ATOM 3574 C C . LEU B 1 155 ? -4.962 8.756 -25.053 1.00 20.80 155 LEU B C 1
ATOM 3575 O O . LEU B 1 155 ? -5.930 8.420 -24.394 1.00 20.81 155 LEU B O 1
ATOM 3580 N N . GLN B 1 156 ? -5.042 8.855 -26.381 1.00 21.61 156 GLN B N 1
ATOM 3581 C CA A GLN B 1 156 ? -6.324 8.693 -27.051 0.50 23.19 156 GLN B CA 1
ATOM 3582 C CA B GLN B 1 156 ? -6.317 8.693 -27.053 0.50 22.22 156 GLN B CA 1
ATOM 3583 C C . GLN B 1 156 ? -6.703 7.228 -27.068 1.00 22.23 156 GLN B C 1
ATOM 3584 O O . GLN B 1 156 ? -7.899 6.889 -27.014 1.00 21.28 156 GLN B O 1
ATOM 3595 N N . GLN B 1 157 ? -5.711 6.328 -27.155 1.00 21.27 157 GLN B N 1
ATOM 3596 C CA A GLN B 1 157 ? -6.008 4.925 -27.024 0.50 20.20 157 GLN B CA 1
ATOM 3597 C CA B GLN B 1 157 ? -6.035 4.937 -27.031 0.50 21.51 157 GLN B CA 1
ATOM 3598 C C . GLN B 1 157 ? -6.588 4.593 -25.638 1.00 19.55 157 GLN B C 1
ATOM 3599 O O . GLN B 1 157 ? -7.479 3.744 -25.525 1.00 19.44 157 GLN B O 1
ATOM 3610 N N . CYS B 1 158 ? -6.091 5.218 -24.579 1.00 17.47 158 CYS B N 1
ATOM 3611 C CA . CYS B 1 158 ? -6.642 4.917 -23.242 1.00 17.90 158 CYS B CA 1
ATOM 3612 C C . CYS B 1 158 ? -8.075 5.418 -23.196 1.00 19.03 158 CYS B C 1
ATOM 3613 O O . CYS B 1 158 ? -8.967 4.706 -22.773 1.00 18.00 158 CYS B O 1
ATOM 3616 N N . ILE B 1 159 ? -8.302 6.626 -23.720 1.00 18.47 159 ILE B N 1
ATOM 3617 C CA . ILE B 1 159 ? -9.664 7.161 -23.790 1.00 20.01 159 ILE B CA 1
ATOM 3618 C C . ILE B 1 159 ? -10.652 6.255 -24.539 1.00 21.20 159 ILE B C 1
ATOM 3619 O O . ILE B 1 159 ? -11.765 5.928 -24.038 1.00 20.31 159 ILE B O 1
ATOM 3624 N N . LYS B 1 160 ? -10.227 5.778 -25.717 1.00 21.73 160 LYS B N 1
ATOM 3625 C CA . LYS B 1 160 ? -11.037 4.882 -26.476 1.00 23.44 160 LYS B CA 1
ATOM 3626 C C . LYS B 1 160 ? -11.322 3.610 -25.689 1.00 21.55 160 LYS B C 1
ATOM 3627 O O . LYS B 1 160 ? -12.452 3.141 -25.684 1.00 21.04 160 LYS B O 1
ATOM 3633 N N . MET B 1 161 ? -10.319 3.053 -25.012 1.00 20.18 161 MET B N 1
ATOM 3634 C CA . MET B 1 161 ? -10.567 1.805 -24.292 1.00 21.71 161 MET B CA 1
ATOM 3635 C C . MET B 1 161 ? -11.526 2.030 -23.109 1.00 20.33 161 MET B C 1
ATOM 3636 O O . MET B 1 161 ? -12.367 1.216 -22.812 1.00 21.30 161 MET B O 1
ATOM 3641 N N . ILE B 1 162 ? -11.355 3.128 -22.416 1.00 19.74 162 ILE B N 1
ATOM 3642 C CA . ILE B 1 162 ? -12.276 3.434 -21.332 1.00 21.29 162 ILE B CA 1
ATOM 3643 C C . ILE B 1 162 ? -13.750 3.508 -21.861 1.00 21.81 162 ILE B C 1
ATOM 3644 O O . ILE B 1 162 ? -14.682 2.980 -21.235 1.00 22.17 162 ILE B O 1
ATOM 3649 N N . ARG B 1 163 ? -13.938 4.081 -23.039 1.00 22.36 163 ARG B N 1
ATOM 3650 C CA . ARG B 1 163 ? -15.281 4.206 -23.640 1.00 23.26 163 ARG B CA 1
ATOM 3651 C C . ARG B 1 163 ? -15.821 2.887 -24.174 1.00 23.53 163 ARG B C 1
ATOM 3652 O O . ARG B 1 163 ? -17.045 2.616 -24.094 1.00 21.70 163 ARG B O 1
ATOM 3660 N N . GLU B 1 164 ? -14.923 2.081 -24.748 1.00 22.68 164 GLU B N 1
ATOM 3661 C CA . GLU B 1 164 ? -15.340 0.918 -25.539 1.00 25.07 164 GLU B CA 1
ATOM 3662 C C . GLU B 1 164 ? -15.131 -0.395 -24.845 1.00 25.50 164 GLU B C 1
ATOM 3663 O O . GLU B 1 164 ? -15.859 -1.336 -25.102 1.00 25.92 164 GLU B O 1
ATOM 3669 N N . GLU B 1 165 ? -14.136 -0.453 -23.967 1.00 23.60 165 GLU B N 1
ATOM 3670 C CA . GLU B 1 165 ? -13.809 -1.648 -23.289 1.00 24.86 165 GLU B CA 1
ATOM 3671 C C . GLU B 1 165 ? -13.449 -1.353 -21.823 1.00 22.18 165 GLU B C 1
ATOM 3672 O O . GLU B 1 165 ? -12.307 -1.682 -21.401 1.00 22.48 165 GLU B O 1
ATOM 3678 N N . PRO B 1 166 ? -14.388 -0.728 -21.056 1.00 21.35 166 PRO B N 1
ATOM 3679 C CA . PRO B 1 166 ? -14.091 -0.237 -19.706 1.00 20.81 166 PRO B CA 1
ATOM 3680 C C . PRO B 1 166 ? -13.550 -1.309 -18.750 1.00 21.55 166 PRO B C 1
ATOM 3681 O O . PRO B 1 166 ? -12.795 -0.987 -17.827 1.00 20.95 166 PRO B O 1
ATOM 3685 N N . GLU B 1 167 ? -13.931 -2.553 -18.962 1.00 22.24 167 GLU B N 1
ATOM 3686 C CA . GLU B 1 167 ? -13.478 -3.650 -18.083 1.00 23.05 167 GLU B CA 1
ATOM 3687 C C . GLU B 1 167 ? -11.978 -4.041 -18.288 1.00 21.17 167 GLU B C 1
ATOM 3688 O O . GLU B 1 167 ? -11.390 -4.797 -17.472 1.00 20.25 167 GLU B O 1
ATOM 3694 N N . SER B 1 168 ? -11.349 -3.523 -19.334 1.00 19.20 168 SER B N 1
ATOM 3695 C CA . SER B 1 168 ? -9.986 -3.964 -19.672 1.00 18.90 168 SER B CA 1
ATOM 3696 C C . SER B 1 168 ? -8.956 -3.734 -18.541 1.00 18.76 168 SER B C 1
ATOM 3697 O O . SER B 1 168 ? -8.917 -2.685 -17.918 1.00 17.59 168 SER B O 1
ATOM 3700 N N . ARG B 1 169 ? -8.065 -4.716 -18.362 1.00 16.27 169 ARG B N 1
ATOM 3701 C CA . ARG B 1 169 ? -6.980 -4.578 -17.434 1.00 16.71 169 ARG B CA 1
ATOM 3702 C C . ARG B 1 169 ? -5.652 -4.083 -18.063 1.00 15.52 169 ARG B C 1
ATOM 3703 O O . ARG B 1 169 ? -4.566 -4.278 -17.495 1.00 16.13 169 ARG B O 1
ATOM 3711 N N . ARG B 1 170 ? -5.752 -3.590 -19.284 1.00 16.45 170 ARG B N 1
ATOM 3712 C CA . ARG B 1 170 ? -4.630 -3.191 -20.134 1.00 16.97 170 ARG B CA 1
ATOM 3713 C C . ARG B 1 170 ? -4.731 -1.700 -20.516 1.00 16.49 170 ARG B C 1
ATOM 3714 O O . ARG B 1 170 ? -4.206 -1.314 -21.579 1.00 15.12 170 ARG B O 1
ATOM 3722 N N . ILE B 1 171 ? -5.370 -0.850 -19.696 1.00 14.93 171 ILE B N 1
ATOM 3723 C CA . ILE B 1 171 ? -5.511 0.596 -20.084 1.00 14.39 171 ILE B CA 1
ATOM 3724 C C . ILE B 1 171 ? -4.306 1.334 -19.536 1.00 14.58 171 ILE B C 1
ATOM 3725 O O . ILE B 1 171 ? -4.312 1.801 -18.390 1.00 14.71 171 ILE B O 1
ATOM 3730 N N . ILE B 1 172 ? -3.261 1.406 -20.324 1.00 13.44 172 ILE B N 1
ATOM 3731 C CA . ILE B 1 172 ? -1.931 1.767 -19.824 1.00 14.85 172 ILE B CA 1
ATOM 3732 C C . ILE B 1 172 ? -1.376 2.899 -20.613 1.00 14.51 172 ILE B C 1
ATOM 3733 O O . ILE B 1 172 ? -1.553 2.972 -21.873 1.00 14.78 172 ILE B O 1
ATOM 3738 N N . MET B 1 173 ? -0.701 3.789 -19.942 1.00 13.79 173 MET B N 1
ATOM 3739 C CA . MET B 1 173 ? 0.027 4.825 -20.646 1.00 14.74 173 MET B CA 1
ATOM 3740 C C . MET B 1 173 ? 1.443 4.896 -20.038 1.00 15.11 173 MET B C 1
ATOM 3741 O O . MET B 1 173 ? 1.585 5.032 -18.787 1.00 14.63 173 MET B O 1
ATOM 3746 N N . THR B 1 174 ? 2.467 4.625 -20.838 1.00 14.89 174 THR B N 1
ATOM 3747 C CA . THR B 1 174 ? 3.809 4.688 -20.348 1.00 15.04 174 THR B CA 1
ATOM 3748 C C . THR B 1 174 ? 4.545 5.969 -20.769 1.00 17.17 174 THR B C 1
ATOM 3749 O O . THR B 1 174 ? 4.441 6.382 -21.877 1.00 18.37 174 THR B O 1
ATOM 3753 N N . ALA B 1 175 ? 5.406 6.485 -19.907 1.00 18.75 175 ALA B N 1
ATOM 3754 C CA . ALA B 1 175 ? 6.328 7.561 -20.317 1.00 19.88 175 ALA B CA 1
ATOM 3755 C C . ALA B 1 175 ? 7.765 7.132 -20.412 1.00 19.48 175 ALA B C 1
ATOM 3756 O O . ALA B 1 175 ? 8.630 7.983 -20.603 1.00 19.79 175 ALA B O 1
ATOM 3758 N N . TRP B 1 176 ? 8.043 5.806 -20.301 1.00 18.63 176 TRP B N 1
ATOM 3759 C CA . TRP B 1 176 ? 9.362 5.328 -20.205 1.00 18.93 176 TRP B CA 1
ATOM 3760 C C . TRP B 1 176 ? 9.765 4.614 -21.453 1.00 18.83 176 TRP B C 1
ATOM 3761 O O . TRP B 1 176 ? 9.247 3.537 -21.794 1.00 18.06 176 TRP B O 1
ATOM 3772 N N . ASN B 1 177 ? 10.665 5.262 -22.190 1.00 19.54 177 ASN B N 1
ATOM 3773 C CA . ASN B 1 177 ? 11.287 4.629 -23.337 1.00 19.58 177 ASN B CA 1
ATOM 3774 C C . ASN B 1 177 ? 12.803 4.691 -23.248 1.00 20.77 177 ASN B C 1
ATOM 3775 O O . ASN B 1 177 ? 13.394 5.743 -23.478 1.00 19.61 177 ASN B O 1
ATOM 3780 N N . PRO B 1 178 ? 13.441 3.555 -22.938 1.00 20.93 178 PRO B N 1
ATOM 3781 C CA . PRO B 1 178 ? 14.899 3.535 -22.810 1.00 22.73 178 PRO B CA 1
ATOM 3782 C C . PRO B 1 178 ? 15.584 4.112 -24.048 1.00 23.50 178 PRO B C 1
ATOM 3783 O O . PRO B 1 178 ? 16.627 4.729 -23.916 1.00 24.36 178 PRO B O 1
ATOM 3787 N N . CYS B 1 179 ? 15.017 3.934 -25.231 1.00 23.03 179 CYS B N 1
ATOM 3788 C CA . CYS B 1 179 ? 15.689 4.506 -26.401 1.00 27.39 179 CYS B CA 1
ATOM 3789 C C . CYS B 1 179 ? 15.731 6.044 -26.404 1.00 29.76 179 CYS B C 1
ATOM 3790 O O . CYS B 1 179 ? 16.473 6.638 -27.203 1.00 29.06 179 CYS B O 1
ATOM 3793 N N . ASP B 1 180 ? 14.915 6.686 -25.569 1.00 28.20 180 ASP B N 1
ATOM 3794 C CA . ASP B 1 180 ? 14.835 8.153 -25.565 1.00 29.46 180 ASP B CA 1
ATOM 3795 C C . ASP B 1 180 ? 15.580 8.791 -24.409 1.00 32.63 180 ASP B C 1
ATOM 3796 O O . ASP B 1 180 ? 15.602 10.040 -24.278 1.00 29.31 180 ASP B O 1
ATOM 3801 N N . LEU B 1 181 ? 16.183 7.969 -23.536 1.00 32.37 181 LEU B N 1
ATOM 3802 C CA . LEU B 1 181 ? 16.713 8.533 -22.270 1.00 34.78 181 LEU B CA 1
ATOM 3803 C C . LEU B 1 181 ? 17.852 9.516 -22.496 1.00 37.04 181 LEU B C 1
ATOM 3804 O O . LEU B 1 181 ? 17.974 10.489 -21.764 1.00 40.08 181 LEU B O 1
ATOM 3809 N N . GLU B 1 182 ? 18.643 9.309 -23.527 1.00 39.46 182 GLU B N 1
ATOM 3810 C CA A GLU B 1 182 ? 19.785 10.191 -23.741 0.50 40.66 182 GLU B CA 1
ATOM 3811 C CA B GLU B 1 182 ? 19.790 10.151 -23.837 0.50 42.11 182 GLU B CA 1
ATOM 3812 C C . GLU B 1 182 ? 19.362 11.481 -24.494 1.00 42.46 182 GLU B C 1
ATOM 3813 O O . GLU B 1 182 ? 20.185 12.317 -24.795 1.00 38.21 182 GLU B O 1
ATOM 3824 N N . LYS B 1 183 ? 18.056 11.665 -24.728 1.00 39.60 183 LYS B N 1
ATOM 3825 C CA . LYS B 1 183 ? 17.570 12.787 -25.507 1.00 40.00 183 LYS B CA 1
ATOM 3826 C C . LYS B 1 183 ? 16.875 13.858 -24.742 1.00 35.62 183 LYS B C 1
ATOM 3827 O O . LYS B 1 183 ? 16.473 14.840 -25.345 1.00 34.87 183 LYS B O 1
ATOM 3833 N N . VAL B 1 184 ? 16.753 13.678 -23.441 1.00 34.46 184 VAL B N 1
ATOM 3834 C CA . VAL B 1 184 ? 15.986 14.560 -22.573 1.00 36.08 184 VAL B CA 1
ATOM 3835 C C . VAL B 1 184 ? 16.915 15.005 -21.482 1.00 38.73 184 VAL B C 1
ATOM 3836 O O . VAL B 1 184 ? 17.888 14.327 -21.204 1.00 37.27 184 VAL B O 1
ATOM 3840 N N . ALA B 1 185 ? 16.621 16.138 -20.857 1.00 43.42 185 ALA B N 1
ATOM 3841 C CA . ALA B 1 185 ? 17.469 16.641 -19.780 1.00 45.41 185 ALA B CA 1
ATOM 3842 C C . ALA B 1 185 ? 17.372 15.748 -18.554 1.00 46.86 185 ALA B C 1
ATOM 3843 O O . ALA B 1 185 ? 18.369 15.453 -17.843 1.00 42.76 185 ALA B O 1
ATOM 3845 N N . LEU B 1 186 ? 16.140 15.313 -18.301 1.00 43.70 186 LEU B N 1
ATOM 3846 C CA . LEU B 1 186 ? 15.876 14.499 -17.165 1.00 43.24 186 LEU B CA 1
ATOM 3847 C C . LEU B 1 186 ? 14.867 13.450 -17.557 1.00 39.28 186 LEU B C 1
ATOM 3848 O O . LEU B 1 186 ? 13.887 13.744 -18.288 1.00 36.85 186 LEU B O 1
ATOM 3853 N N . PRO B 1 187 ? 15.149 12.216 -17.134 1.00 33.71 187 PRO B N 1
ATOM 3854 C CA . PRO B 1 187 ? 14.275 11.129 -17.458 1.00 31.94 187 PRO B CA 1
ATOM 3855 C C . PRO B 1 187 ? 12.937 11.315 -16.709 1.00 31.11 187 PRO B C 1
ATOM 3856 O O . PRO B 1 187 ? 12.937 11.818 -15.578 1.00 30.51 187 PRO B O 1
ATOM 3860 N N . PRO B 1 188 ? 11.835 10.850 -17.283 1.00 30.31 188 PRO B N 1
ATOM 3861 C CA . PRO B 1 188 ? 10.534 11.054 -16.651 1.00 29.39 188 PRO B CA 1
ATOM 3862 C C . PRO B 1 188 ? 10.513 10.496 -15.234 1.00 26.74 188 PRO B C 1
ATOM 3863 O O . PRO B 1 188 ? 11.083 9.434 -14.995 1.00 26.68 188 PRO B O 1
ATOM 3867 N N . CYS B 1 189 ? 9.923 11.217 -14.303 1.00 24.63 189 CYS B N 1
ATOM 3868 C CA . CYS B 1 189 ? 9.702 10.712 -12.908 1.00 26.76 189 CYS B CA 1
ATOM 3869 C C . CYS B 1 189 ? 8.374 9.981 -12.740 1.00 23.95 189 CYS B C 1
ATOM 3870 O O . CYS B 1 189 ? 8.319 8.960 -12.071 1.00 23.94 189 CYS B O 1
ATOM 3873 N N . HIS B 1 190 ? 7.319 10.523 -13.306 1.00 23.48 190 HIS B N 1
ATOM 3874 C CA A HIS B 1 190 ? 6.037 9.850 -13.277 0.60 23.11 190 HIS B CA 1
ATOM 3875 C CA B HIS B 1 190 ? 6.016 9.809 -13.297 0.40 23.37 190 HIS B CA 1
ATOM 3876 C C . HIS B 1 190 ? 5.920 8.967 -14.554 1.00 23.58 190 HIS B C 1
ATOM 3877 O O . HIS B 1 190 ? 5.648 9.465 -15.635 1.00 23.49 190 HIS B O 1
ATOM 3890 N N . CYS B 1 191 ? 6.229 7.674 -14.399 1.00 20.09 191 CYS B N 1
ATOM 3891 C CA . CYS B 1 191 ? 6.628 6.818 -15.490 1.00 22.59 191 CYS B CA 1
ATOM 3892 C C . CYS B 1 191 ? 5.566 6.071 -16.151 1.00 20.83 191 CYS B C 1
ATOM 3893 O O . CYS B 1 191 ? 5.684 5.756 -17.292 1.00 23.37 191 CYS B O 1
ATOM 3896 N N . PHE B 1 192 ? 4.651 5.575 -15.336 1.00 19.20 192 PHE B N 1
ATOM 3897 C CA . PHE B 1 192 ? 3.722 4.543 -15.749 1.00 20.12 192 PHE B CA 1
ATOM 3898 C C . PHE B 1 192 ? 2.310 4.860 -15.139 1.00 19.16 192 PHE B C 1
ATOM 3899 O O . PHE B 1 192 ? 2.227 5.144 -13.963 1.00 17.92 192 PHE B O 1
ATOM 3907 N N . VAL B 1 193 ? 1.269 4.788 -15.963 1.00 16.81 193 VAL B N 1
ATOM 3908 C CA . VAL B 1 193 ? -0.120 5.074 -15.598 1.00 16.93 193 VAL B CA 1
ATOM 3909 C C . VAL B 1 193 ? -1.039 3.995 -16.064 1.00 16.11 193 VAL B C 1
ATOM 3910 O O . VAL B 1 193 ? -0.939 3.557 -17.229 1.00 16.41 193 VAL B O 1
ATOM 3914 N N . GLN B 1 194 ? -1.908 3.538 -15.153 1.00 14.20 194 GLN B N 1
ATOM 3915 C CA . GLN B 1 194 ? -2.961 2.608 -15.455 1.00 14.14 194 GLN B CA 1
ATOM 3916 C C . GLN B 1 194 ? -4.334 3.145 -15.065 1.00 14.61 194 GLN B C 1
ATOM 3917 O O . GLN B 1 194 ? -4.510 3.645 -13.961 1.00 14.47 194 GLN B O 1
ATOM 3923 N N . PHE B 1 195 ? -5.302 3.020 -15.964 1.00 15.53 195 PHE B N 1
ATOM 3924 C CA . PHE B 1 195 ? -6.741 3.383 -15.655 1.00 17.62 195 PHE B CA 1
ATOM 3925 C C . PHE B 1 195 ? -7.573 2.140 -15.402 1.00 17.66 195 PHE B C 1
ATOM 3926 O O . PHE B 1 195 ? -7.229 1.089 -15.855 1.00 16.78 195 PHE B O 1
ATOM 3934 N N . TYR B 1 196 ? -8.673 2.301 -14.687 1.00 16.57 196 TYR B N 1
ATOM 3935 C CA . TYR B 1 196 ? -9.485 1.172 -14.239 1.00 16.83 196 TYR B CA 1
ATOM 3936 C C . TYR B 1 196 ? -10.887 1.648 -14.120 1.00 17.25 196 TYR B C 1
ATOM 3937 O O . TYR B 1 196 ? -11.131 2.792 -13.658 1.00 16.05 196 TYR B O 1
ATOM 3946 N N . VAL B 1 197 ? -11.849 0.831 -14.558 1.00 17.24 197 VAL B N 1
ATOM 3947 C CA . VAL B 1 197 ? -13.269 1.250 -14.435 1.00 18.08 197 VAL B CA 1
ATOM 3948 C C . VAL B 1 197 ? -14.053 0.168 -13.753 1.00 19.61 197 VAL B C 1
ATOM 3949 O O . VAL B 1 197 ? -13.958 -0.983 -14.155 1.00 18.19 197 VAL B O 1
ATOM 3953 N N . ALA B 1 198 ? -14.795 0.543 -12.707 1.00 20.25 198 ALA B N 1
ATOM 3954 C CA . ALA B 1 198 ? -15.680 -0.355 -12.042 1.00 21.52 198 ALA B CA 1
ATOM 3955 C C . ALA B 1 198 ? -16.902 0.387 -11.472 1.00 22.44 198 ALA B C 1
ATOM 3956 O O . ALA B 1 198 ? -16.788 1.531 -11.037 1.00 21.28 198 ALA B O 1
ATOM 3958 N N . ASP B 1 199 ? -18.085 -0.214 -11.621 1.00 25.99 199 ASP B N 1
ATOM 3959 C CA . ASP B 1 199 ? -19.363 0.362 -11.115 1.00 26.67 199 ASP B CA 1
ATOM 3960 C C . ASP B 1 199 ? -19.435 1.833 -11.492 1.00 26.74 199 ASP B C 1
ATOM 3961 O O . ASP B 1 199 ? -19.741 2.668 -10.647 1.00 25.69 199 ASP B O 1
ATOM 3966 N N . GLY B 1 200 ? -19.053 2.148 -12.750 1.00 26.40 200 GLY B N 1
ATOM 3967 C CA . GLY B 1 200 ? -19.281 3.457 -13.332 1.00 26.32 200 GLY B CA 1
ATOM 3968 C C . GLY B 1 200 ? -18.313 4.559 -12.894 1.00 24.67 200 GLY B C 1
ATOM 3969 O O . GLY B 1 200 ? -18.595 5.750 -13.068 1.00 24.82 200 GLY B O 1
ATOM 3970 N N . GLU B 1 201 ? -17.223 4.171 -12.272 1.00 23.55 201 GLU B N 1
ATOM 3971 C CA . GLU B 1 201 ? -16.269 5.111 -11.673 1.00 22.30 201 GLU B CA 1
ATOM 3972 C C . GLU B 1 201 ? -14.932 4.819 -12.322 1.00 20.42 201 GLU B C 1
ATOM 3973 O O . GLU B 1 201 ? -14.485 3.682 -12.339 1.00 20.40 201 GLU B O 1
ATOM 3979 N N . LEU B 1 202 ? -14.219 5.847 -12.705 1.00 20.55 202 LEU B N 1
ATOM 3980 C CA . LEU B 1 202 ? -12.871 5.753 -13.220 1.00 20.05 202 LEU B CA 1
ATOM 3981 C C . LEU B 1 202 ? -11.829 5.997 -12.167 1.00 18.62 202 LEU B C 1
ATOM 3982 O O . LEU B 1 202 ? -11.874 7.096 -11.592 1.00 18.85 202 LEU B O 1
ATOM 3987 N N . SER B 1 203 ? -10.865 5.058 -11.947 1.00 17.00 203 SER B N 1
ATOM 3988 C CA . SER B 1 203 ? -9.681 5.282 -11.158 1.00 16.35 203 SER B CA 1
ATOM 3989 C C . SER B 1 203 ? -8.375 5.259 -11.956 1.00 16.09 203 SER B C 1
ATOM 3990 O O . SER B 1 203 ? -8.328 4.785 -13.068 1.00 15.45 203 SER B O 1
ATOM 3993 N N . CYS B 1 204 ? -7.347 5.879 -11.389 1.00 15.81 204 CYS B N 1
ATOM 3994 C CA . CYS B 1 204 ? -6.042 6.013 -12.009 1.00 16.37 204 CYS B CA 1
ATOM 3995 C C . CYS B 1 204 ? -4.992 5.687 -10.989 1.00 16.44 204 CYS B C 1
ATOM 3996 O O . CYS B 1 204 ? -5.044 6.141 -9.836 1.00 15.12 204 CYS B O 1
ATOM 3999 N N . GLN B 1 205 ? -4.003 4.882 -11.398 1.00 15.63 205 GLN B N 1
ATOM 4000 C CA . GLN B 1 205 ? -2.823 4.587 -10.583 1.00 14.26 205 GLN B CA 1
ATOM 4001 C C . GLN B 1 205 ? -1.645 5.101 -11.403 1.00 14.03 205 GLN B C 1
ATOM 4002 O O . GLN B 1 205 ? -1.512 4.852 -12.616 1.00 13.48 205 GLN B O 1
ATOM 4008 N N . MET B 1 206 ? -0.761 5.792 -10.755 1.00 13.74 206 MET B N 1
ATOM 4009 C CA . MET B 1 206 ? 0.418 6.300 -11.406 1.00 14.39 206 MET B CA 1
ATOM 4010 C C . MET B 1 206 ? 1.618 5.811 -10.611 1.00 13.80 206 MET B C 1
ATOM 4011 O O . MET B 1 206 ? 1.642 5.988 -9.331 1.00 13.55 206 MET B O 1
ATOM 4016 N N . TYR B 1 207 ? 2.601 5.305 -11.330 1.00 12.37 207 TYR B N 1
ATOM 4017 C CA . TYR B 1 207 ? 3.900 4.888 -10.703 1.00 13.71 207 TYR B CA 1
ATOM 4018 C C . TYR B 1 207 ? 4.981 5.920 -10.848 1.00 15.55 207 TYR B C 1
ATOM 4019 O O . TYR B 1 207 ? 5.306 6.317 -11.986 1.00 16.56 207 TYR B O 1
ATOM 4028 N N . GLN B 1 208 ? 5.455 6.449 -9.707 1.00 15.50 208 GLN B N 1
ATOM 4029 C CA . GLN B 1 208 ? 6.483 7.456 -9.706 1.00 16.36 208 GLN B CA 1
ATOM 4030 C C . GLN B 1 208 ? 7.816 6.840 -9.205 1.00 16.15 208 GLN B C 1
ATOM 4031 O O . GLN B 1 208 ? 7.982 6.595 -7.981 1.00 17.69 208 GLN B O 1
ATOM 4037 N N . ARG B 1 209 ? 8.797 6.756 -10.075 1.00 14.98 209 ARG B N 1
ATOM 4038 C CA . ARG B 1 209 ? 10.147 6.158 -9.726 1.00 17.32 209 ARG B CA 1
ATOM 4039 C C . ARG B 1 209 ? 10.916 6.923 -8.693 1.00 16.84 209 ARG B C 1
ATOM 4040 O O . ARG B 1 209 ? 11.686 6.337 -7.954 1.00 15.99 209 ARG B O 1
ATOM 4048 N N . SER B 1 210 ? 10.627 8.238 -8.596 1.00 17.80 210 SER B N 1
ATOM 4049 C CA . SER B 1 210 ? 11.399 9.196 -7.803 1.00 18.70 210 SER B CA 1
ATOM 4050 C C . SER B 1 210 ? 10.510 10.343 -7.356 1.00 17.96 210 SER B C 1
ATOM 4051 O O . SER B 1 210 ? 9.933 10.966 -8.167 1.00 17.44 210 SER B O 1
ATOM 4054 N N . ALA B 1 211 ? 10.304 10.510 -6.056 1.00 18.75 211 ALA B N 1
ATOM 4055 C CA . ALA B 1 211 ? 9.420 11.529 -5.566 1.00 20.68 211 ALA B CA 1
ATOM 4056 C C . ALA B 1 211 ? 10.019 12.366 -4.422 1.00 22.36 211 ALA B C 1
ATOM 4057 O O . ALA B 1 211 ? 10.354 11.827 -3.372 1.00 22.77 211 ALA B O 1
ATOM 4059 N N . ASP B 1 212 ? 10.198 13.643 -4.698 1.00 23.52 212 ASP B N 1
ATOM 4060 C CA . ASP B 1 212 ? 10.610 14.639 -3.719 1.00 26.07 212 ASP B CA 1
ATOM 4061 C C . ASP B 1 212 ? 9.356 14.996 -2.901 1.00 26.84 212 ASP B C 1
ATOM 4062 O O . ASP B 1 212 ? 8.442 15.685 -3.390 1.00 26.77 212 ASP B O 1
ATOM 4067 N N . MET B 1 213 ? 9.294 14.480 -1.678 1.00 28.07 213 MET B N 1
ATOM 4068 C CA . MET B 1 213 ? 8.078 14.512 -0.861 1.00 29.84 213 MET B CA 1
ATOM 4069 C C . MET B 1 213 ? 7.702 15.961 -0.533 1.00 28.53 213 MET B C 1
ATOM 4070 O O . MET B 1 213 ? 6.525 16.265 -0.407 1.00 28.66 213 MET B O 1
ATOM 4075 N N . GLY B 1 214 ? 8.691 16.848 -0.453 1.00 29.67 214 GLY B N 1
ATOM 4076 C CA . GLY B 1 214 ? 8.402 18.242 -0.199 1.00 30.91 214 GLY B CA 1
ATOM 4077 C C . GLY B 1 214 ? 7.872 18.983 -1.405 1.00 31.47 214 GLY B C 1
ATOM 4078 O O . GLY B 1 214 ? 6.791 19.559 -1.387 1.00 35.04 214 GLY B O 1
ATOM 4079 N N . LEU B 1 215 ? 8.675 19.027 -2.450 1.00 31.52 215 LEU B N 1
ATOM 4080 C CA . LEU B 1 215 ? 8.444 19.958 -3.516 1.00 32.70 215 LEU B CA 1
ATOM 4081 C C . LEU B 1 215 ? 7.687 19.314 -4.609 1.00 33.15 215 LEU B C 1
ATOM 4082 O O . LEU B 1 215 ? 7.009 20.011 -5.329 1.00 34.69 215 LEU B O 1
ATOM 4087 N N . GLY B 1 216 ? 7.818 18.011 -4.785 1.00 26.10 216 GLY B N 1
ATOM 4088 C CA . GLY B 1 216 ? 7.155 17.404 -5.909 1.00 25.39 216 GLY B CA 1
ATOM 4089 C C . GLY B 1 216 ? 5.834 16.724 -5.690 1.00 25.10 216 GLY B C 1
ATOM 4090 O O . GLY B 1 216 ? 4.904 16.980 -6.436 1.00 27.09 216 GLY B O 1
ATOM 4091 N N . VAL B 1 217 ? 5.741 15.862 -4.687 1.00 23.29 217 VAL B N 1
ATOM 4092 C CA . VAL B 1 217 ? 4.537 15.077 -4.467 1.00 22.95 217 VAL B CA 1
ATOM 4093 C C . VAL B 1 217 ? 3.144 15.837 -4.465 1.00 22.66 217 VAL B C 1
ATOM 4094 O O . VAL B 1 217 ? 2.238 15.420 -5.190 1.00 24.06 217 VAL B O 1
ATOM 4098 N N . PRO B 1 218 ? 2.970 16.912 -3.686 1.00 22.45 218 PRO B N 1
ATOM 4099 C CA . PRO B 1 218 ? 1.699 17.659 -3.697 1.00 22.24 218 PRO B CA 1
ATOM 4100 C C . PRO B 1 218 ? 1.293 18.080 -5.088 1.00 23.00 218 PRO B C 1
ATOM 4101 O O . PRO B 1 218 ? 0.129 17.923 -5.511 1.00 22.50 218 PRO B O 1
ATOM 4105 N N . PHE B 1 219 ? 2.250 18.561 -5.847 1.00 22.82 219 PHE B N 1
ATOM 4106 C CA . PHE B 1 219 ? 1.978 18.944 -7.257 1.00 22.61 219 PHE B CA 1
ATOM 4107 C C . PHE B 1 219 ? 1.619 17.769 -8.159 1.00 21.57 219 PHE B C 1
ATOM 4108 O O . PHE B 1 219 ? 0.646 17.797 -8.907 1.00 19.59 219 PHE B O 1
ATOM 4116 N N . ASN B 1 220 ? 2.388 16.696 -7.993 1.00 22.83 220 ASN B N 1
ATOM 4117 C CA . ASN B 1 220 ? 2.221 15.466 -8.719 1.00 20.91 220 ASN B CA 1
ATOM 4118 C C . ASN B 1 220 ? 0.864 14.824 -8.474 1.00 19.46 220 ASN B C 1
ATOM 4119 O O . ASN B 1 220 ? 0.205 14.412 -9.415 1.00 17.28 220 ASN B O 1
ATOM 4124 N N . ILE B 1 221 ? 0.414 14.821 -7.228 1.00 19.86 221 ILE B N 1
ATOM 4125 C CA . ILE B 1 221 ? -0.913 14.305 -6.889 1.00 19.84 221 ILE B CA 1
ATOM 4126 C C . ILE B 1 221 ? -2.055 15.082 -7.556 1.00 19.38 221 ILE B C 1
ATOM 4127 O O . ILE B 1 221 ? -3.043 14.520 -8.009 1.00 17.84 221 ILE B O 1
ATOM 4132 N N . ALA B 1 222 ? -1.924 16.412 -7.514 1.00 19.27 222 ALA B N 1
ATOM 4133 C CA . ALA B 1 222 ? -2.873 17.306 -8.143 1.00 19.28 222 ALA B CA 1
ATOM 4134 C C . ALA B 1 222 ? -2.916 17.085 -9.691 1.00 19.19 222 ALA B C 1
ATOM 4135 O O . ALA B 1 222 ? -4.000 17.030 -10.298 1.00 18.81 222 ALA B O 1
ATOM 4137 N N . SER B 1 223 ? -1.730 16.897 -10.295 1.00 19.09 223 SER B N 1
ATOM 4138 C CA A SER B 1 223 ? -1.605 16.682 -11.747 0.50 18.90 223 SER B CA 1
ATOM 4139 C CA B SER B 1 223 ? -1.579 16.665 -11.742 0.50 18.88 223 SER B CA 1
ATOM 4140 C C . SER B 1 223 ? -2.415 15.443 -12.184 1.00 18.88 223 SER B C 1
ATOM 4141 O O . SER B 1 223 ? -3.303 15.557 -13.038 1.00 18.06 223 SER B O 1
ATOM 4146 N N . TYR B 1 224 ? -2.127 14.299 -11.570 1.00 18.42 224 TYR B N 1
ATOM 4147 C CA . TYR B 1 224 ? -2.843 13.054 -11.926 1.00 19.31 224 TYR B CA 1
ATOM 4148 C C . TYR B 1 224 ? -4.289 12.972 -11.530 1.00 19.11 224 TYR B C 1
ATOM 4149 O O . TYR B 1 224 ? -5.087 12.369 -12.256 1.00 18.94 224 TYR B O 1
ATOM 4158 N N . SER B 1 225 ? -4.648 13.622 -10.411 1.00 18.93 225 SER B N 1
ATOM 4159 C CA . SER B 1 225 ? -6.028 13.739 -10.031 1.00 19.04 225 SER B CA 1
ATOM 4160 C C . SER B 1 225 ? -6.785 14.554 -11.038 1.00 19.29 225 SER B C 1
ATOM 4161 O O . SER B 1 225 ? -7.942 14.238 -11.345 1.00 18.99 225 SER B O 1
ATOM 4164 N N . LEU B 1 226 ? -6.170 15.591 -11.539 1.00 19.02 226 LEU B N 1
ATOM 4165 C CA . LEU B 1 226 ? -6.840 16.432 -12.508 1.00 20.06 226 LEU B CA 1
ATOM 4166 C C . LEU B 1 226 ? -6.987 15.697 -13.839 1.00 20.13 226 LEU B C 1
ATOM 4167 O O . LEU B 1 226 ? -8.060 15.749 -14.456 1.00 20.68 226 LEU B O 1
ATOM 4172 N N . LEU B 1 227 ? -5.930 14.991 -14.262 1.00 19.45 227 LEU B N 1
ATOM 4173 C CA . LEU B 1 227 ? -6.031 14.188 -15.464 1.00 18.23 227 LEU B CA 1
ATOM 4174 C C . LEU B 1 227 ? -7.196 13.178 -15.351 1.00 18.17 227 LEU B C 1
ATOM 4175 O O . LEU B 1 227 ? -7.967 12.959 -16.328 1.00 17.86 227 LEU B O 1
ATOM 4180 N N . THR B 1 228 ? -7.315 12.566 -14.186 1.00 17.88 228 THR B N 1
ATOM 4181 C CA . THR B 1 228 ? -8.388 11.583 -13.941 1.00 17.78 228 THR B CA 1
ATOM 4182 C C . THR B 1 228 ? -9.790 12.245 -14.054 1.00 18.77 228 THR B C 1
ATOM 4183 O O . THR B 1 228 ? -10.724 11.688 -14.634 1.00 18.70 228 THR B O 1
ATOM 4187 N N . ARG B 1 229 ? -9.922 13.442 -13.480 1.00 17.98 229 ARG B N 1
ATOM 4188 C CA . ARG B 1 229 ? -11.140 14.217 -13.614 1.00 18.22 229 ARG B CA 1
ATOM 4189 C C . ARG B 1 229 ? -11.461 14.546 -15.055 1.00 17.73 229 ARG B C 1
ATOM 4190 O O . ARG B 1 229 ? -12.580 14.414 -15.468 1.00 17.39 229 ARG B O 1
ATOM 4198 N N . MET B 1 230 ? -10.468 14.951 -15.823 1.00 18.21 230 MET B N 1
ATOM 4199 C CA . MET B 1 230 ? -10.655 15.308 -17.233 1.00 18.69 230 MET B CA 1
ATOM 4200 C C . MET B 1 230 ? -11.172 14.086 -18.027 1.00 19.14 230 MET B C 1
ATOM 4201 O O . MET B 1 230 ? -12.141 14.162 -18.747 1.00 18.65 230 MET B O 1
ATOM 4206 N N . ILE B 1 231 ? -10.534 12.933 -17.839 1.00 19.23 231 ILE B N 1
ATOM 4207 C CA . ILE B 1 231 ? -10.880 11.797 -18.646 1.00 19.22 231 ILE B CA 1
ATOM 4208 C C . ILE B 1 231 ? -12.255 11.309 -18.242 1.00 18.68 231 ILE B C 1
ATOM 4209 O O . ILE B 1 231 ? -13.043 10.931 -19.087 1.00 19.73 231 ILE B O 1
ATOM 4214 N N . ALA B 1 232 ? -12.541 11.313 -16.939 1.00 18.08 232 ALA B N 1
ATOM 4215 C CA . ALA B 1 232 ? -13.849 10.904 -16.414 1.00 19.14 232 ALA B CA 1
ATOM 4216 C C . ALA B 1 232 ? -14.976 11.769 -17.036 1.00 21.59 232 ALA B C 1
ATOM 4217 O O . ALA B 1 232 ? -16.054 11.268 -17.474 1.00 20.29 232 ALA B O 1
ATOM 4219 N N . HIS B 1 233 ? -14.640 13.044 -17.145 1.00 21.28 233 HIS B N 1
ATOM 4220 C CA . HIS B 1 233 ? -15.565 14.003 -17.662 1.00 24.28 233 HIS B CA 1
ATOM 4221 C C . HIS B 1 233 ? -15.875 13.737 -19.135 1.00 24.05 233 HIS B C 1
ATOM 4222 O O . HIS B 1 233 ? -17.013 13.743 -19.526 1.00 24.60 233 HIS B O 1
ATOM 4229 N N . ILE B 1 234 ? -14.858 13.556 -19.958 1.00 23.77 234 ILE B N 1
ATOM 4230 C CA . ILE B 1 234 ? -15.152 13.267 -21.383 1.00 24.95 234 ILE B CA 1
ATOM 4231 C C . ILE B 1 234 ? -15.687 11.833 -21.686 1.00 25.58 234 ILE B C 1
ATOM 4232 O O . ILE B 1 234 ? -16.128 11.577 -22.790 1.00 26.28 234 ILE B O 1
ATOM 4237 N N . THR B 1 235 ? -15.600 10.908 -20.733 1.00 23.98 235 THR B N 1
ATOM 4238 C CA . THR B 1 235 ? -16.089 9.554 -20.925 1.00 24.06 235 THR B CA 1
ATOM 4239 C C . THR B 1 235 ? -17.403 9.304 -20.170 1.00 26.43 235 THR B C 1
ATOM 4240 O O . THR B 1 235 ? -17.843 8.142 -20.029 1.00 25.26 235 THR B O 1
ATOM 4244 N N . SER B 1 236 ? -17.988 10.372 -19.640 1.00 28.42 236 SER B N 1
ATOM 4245 C CA . SER B 1 236 ? -19.262 10.310 -18.882 1.00 32.75 236 SER B CA 1
ATOM 4246 C C . SER B 1 236 ? -19.211 9.271 -17.765 1.00 31.75 236 SER B C 1
ATOM 4247 O O . SER B 1 236 ? -20.160 8.485 -17.570 1.00 34.14 236 SER B O 1
ATOM 4250 N N . LEU B 1 237 ? -18.082 9.230 -17.066 1.00 27.84 237 LEU B N 1
ATOM 4251 C CA . LEU B 1 237 ? -17.941 8.401 -15.848 1.00 24.89 237 LEU B CA 1
ATOM 4252 C C . LEU B 1 237 ? -17.821 9.278 -14.621 1.00 25.46 237 LEU B C 1
ATOM 4253 O O . LEU B 1 237 ? -17.412 10.471 -14.700 1.00 23.76 237 LEU B O 1
ATOM 4258 N N . LYS B 1 238 ? -18.068 8.670 -13.462 1.00 24.23 238 LYS B N 1
ATOM 4259 C CA . LYS B 1 238 ? -17.747 9.314 -12.210 1.00 25.85 238 LYS B CA 1
ATOM 4260 C C . LYS B 1 238 ? -16.284 9.083 -11.812 1.00 24.05 238 LYS B C 1
ATOM 4261 O O . LYS B 1 238 ? -15.687 7.998 -12.035 1.00 22.94 238 LYS B O 1
ATOM 4267 N N . PRO B 1 239 ? -15.699 10.087 -11.216 1.00 24.29 239 PRO B N 1
ATOM 4268 C CA . PRO B 1 239 ? -14.322 9.942 -10.745 1.00 23.58 239 PRO B CA 1
ATOM 4269 C C . PRO B 1 239 ? -14.300 8.990 -9.562 1.00 23.17 239 PRO B C 1
ATOM 4270 O O . PRO B 1 239 ? -15.198 9.065 -8.724 1.00 22.86 239 PRO B O 1
ATOM 4274 N N . GLY B 1 240 ? -13.334 8.084 -9.463 1.00 22.01 240 GLY B N 1
ATOM 4275 C CA . GLY B 1 240 ? -13.241 7.206 -8.288 1.00 21.05 240 GLY B CA 1
ATOM 4276 C C . GLY B 1 240 ? -12.073 7.550 -7.375 1.00 21.69 240 GLY B C 1
ATOM 4277 O O . GLY B 1 240 ? -12.207 8.443 -6.522 1.00 21.01 240 GLY B O 1
ATOM 4278 N N . PHE B 1 241 ? -10.942 6.849 -7.548 1.00 18.55 241 PHE B N 1
ATOM 4279 C CA . PHE B 1 241 ? -9.701 7.074 -6.864 1.00 20.06 241 PHE B CA 1
ATOM 4280 C C . PHE B 1 241 ? -8.498 7.382 -7.716 1.00 19.10 241 PHE B C 1
ATOM 4281 O O . PHE B 1 241 ? -8.340 6.900 -8.848 1.00 16.68 241 PHE B O 1
ATOM 4289 N N . PHE B 1 242 ? -7.623 8.210 -7.153 1.00 19.67 242 PHE B N 1
ATOM 4290 C CA . PHE B 1 242 ? -6.242 8.327 -7.654 1.00 18.81 242 PHE B CA 1
ATOM 4291 C C . PHE B 1 242 ? -5.350 7.595 -6.673 1.00 18.62 242 PHE B C 1
ATOM 4292 O O . PHE B 1 242 ? -5.359 7.899 -5.467 1.00 17.36 242 PHE B O 1
ATOM 4300 N N . ILE B 1 243 ? -4.597 6.635 -7.173 1.00 16.16 243 ILE B N 1
ATOM 4301 C CA . ILE B 1 243 ? -3.633 5.843 -6.339 1.00 16.97 243 ILE B CA 1
ATOM 4302 C C . ILE B 1 243 ? -2.228 6.168 -6.790 1.00 16.06 243 ILE B C 1
ATOM 4303 O O . ILE B 1 243 ? -1.838 6.057 -7.979 1.00 15.16 243 ILE B O 1
ATOM 4308 N N . HIS B 1 244 ? -1.432 6.607 -5.847 1.00 16.71 244 HIS B N 1
ATOM 4309 C CA . HIS B 1 244 ? -0.068 7.083 -6.135 1.00 17.47 244 HIS B CA 1
ATOM 4310 C C . HIS B 1 244 ? 0.923 6.109 -5.567 1.00 18.04 244 HIS B C 1
ATOM 4311 O O . HIS B 1 244 ? 1.068 6.060 -4.308 1.00 16.62 244 HIS B O 1
ATOM 4318 N N . THR B 1 245 ? 1.674 5.447 -6.451 1.00 16.88 245 THR B N 1
ATOM 4319 C CA . THR B 1 245 ? 2.685 4.489 -6.042 1.00 16.59 245 THR B CA 1
ATOM 4320 C C . THR B 1 245 ? 4.073 5.086 -6.315 1.00 17.31 245 THR B C 1
ATOM 4321 O O . THR B 1 245 ? 4.371 5.649 -7.405 1.00 16.35 245 THR B O 1
ATOM 4325 N N . ILE B 1 246 ? 4.960 5.015 -5.314 1.00 17.78 246 ILE B N 1
ATOM 4326 C CA . ILE B 1 246 ? 6.287 5.625 -5.458 1.00 19.24 246 ILE B CA 1
ATOM 4327 C C . ILE B 1 246 ? 7.387 4.576 -5.267 1.00 19.52 246 ILE B C 1
ATOM 4328 O O . ILE B 1 246 ? 7.207 3.642 -4.447 1.00 19.05 246 ILE B O 1
ATOM 4333 N N . GLY B 1 247 ? 8.486 4.735 -6.035 1.00 17.92 247 GLY B N 1
ATOM 4334 C CA . GLY B 1 247 ? 9.694 4.008 -5.846 1.00 18.44 247 GLY B CA 1
ATOM 4335 C C . GLY B 1 247 ? 10.537 4.685 -4.763 1.00 20.44 247 GLY B C 1
ATOM 4336 O O . GLY B 1 247 ? 10.332 4.477 -3.527 1.00 20.54 247 GLY B O 1
ATOM 4337 N N . ASP B 1 248 ? 11.479 5.524 -5.168 1.00 21.51 248 ASP B N 1
ATOM 4338 C CA . ASP B 1 248 ? 12.257 6.247 -4.153 1.00 22.06 248 ASP B CA 1
ATOM 4339 C C . ASP B 1 248 ? 11.549 7.494 -3.621 1.00 22.15 248 ASP B C 1
ATOM 4340 O O . ASP B 1 248 ? 11.561 8.501 -4.311 1.00 23.06 248 ASP B O 1
ATOM 4345 N N . ALA B 1 249 ? 10.954 7.413 -2.431 1.00 21.33 249 ALA B N 1
ATOM 4346 C CA . ALA B 1 249 ? 10.237 8.529 -1.813 1.00 21.68 249 ALA B CA 1
ATOM 4347 C C . ALA B 1 249 ? 11.253 9.187 -0.850 1.00 22.40 249 ALA B C 1
ATOM 4348 O O . ALA B 1 249 ? 11.744 8.522 0.032 1.00 21.96 249 ALA B O 1
ATOM 4350 N N . HIS B 1 250 ? 11.557 10.466 -1.051 1.00 24.09 250 HIS B N 1
ATOM 4351 C CA . HIS B 1 250 ? 12.642 11.112 -0.357 1.00 24.49 250 HIS B CA 1
ATOM 4352 C C . HIS B 1 250 ? 12.355 12.499 0.078 1.00 26.27 250 HIS B C 1
ATOM 4353 O O . HIS B 1 250 ? 11.517 13.172 -0.506 1.00 25.26 250 HIS B O 1
ATOM 4360 N N . VAL B 1 251 ? 13.054 12.913 1.122 1.00 27.22 251 VAL B N 1
ATOM 4361 C CA . VAL B 1 251 ? 13.127 14.329 1.462 1.00 30.44 251 VAL B CA 1
ATOM 4362 C C . VAL B 1 251 ? 14.559 14.815 1.388 1.00 31.47 251 VAL B C 1
ATOM 4363 O O . VAL B 1 251 ? 15.448 14.140 1.877 1.00 31.35 251 VAL B O 1
ATOM 4367 N N . TYR B 1 252 ? 14.776 15.977 0.750 1.00 32.85 252 TYR B N 1
ATOM 4368 C CA . TYR B 1 252 ? 16.107 16.575 0.714 1.00 35.67 252 TYR B CA 1
ATOM 4369 C C . TYR B 1 252 ? 16.459 17.102 2.090 1.00 38.40 252 TYR B C 1
ATOM 4370 O O . TYR B 1 252 ? 15.596 17.638 2.800 1.00 40.35 252 TYR B O 1
ATOM 4379 N N . LEU B 1 253 ? 17.711 16.929 2.498 1.00 39.49 253 LEU B N 1
ATOM 4380 C CA . LEU B 1 253 ? 18.086 17.254 3.863 1.00 40.92 253 LEU B CA 1
ATOM 4381 C C . LEU B 1 253 ? 17.846 18.735 4.119 1.00 42.41 253 LEU B C 1
ATOM 4382 O O . LEU B 1 253 ? 17.507 19.119 5.255 1.00 44.63 253 LEU B O 1
ATOM 4387 N N . THR B 1 254 ? 17.984 19.556 3.078 1.00 41.53 254 THR B N 1
ATOM 4388 C CA . THR B 1 254 ? 17.870 21.004 3.224 1.00 43.94 254 THR B CA 1
ATOM 4389 C C . THR B 1 254 ? 16.405 21.434 3.466 1.00 43.39 254 THR B C 1
ATOM 4390 O O . THR B 1 254 ? 16.158 22.514 3.937 1.00 43.05 254 THR B O 1
ATOM 4394 N N . HIS B 1 255 ? 15.463 20.564 3.142 1.00 40.77 255 HIS B N 1
ATOM 4395 C CA . HIS B 1 255 ? 14.048 20.822 3.279 1.00 41.12 255 HIS B CA 1
ATOM 4396 C C . HIS B 1 255 ? 13.479 20.477 4.663 1.00 40.22 255 HIS B C 1
ATOM 4397 O O . HIS B 1 255 ? 12.329 20.800 4.952 1.00 41.02 255 HIS B O 1
ATOM 4404 N N . VAL B 1 256 ? 14.237 19.772 5.487 1.00 40.30 256 VAL B N 1
ATOM 4405 C CA . VAL B 1 256 ? 13.670 19.140 6.694 1.00 40.91 256 VAL B CA 1
ATOM 4406 C C . VAL B 1 256 ? 13.091 20.153 7.699 1.00 40.81 256 VAL B C 1
ATOM 4407 O O . VAL B 1 256 ? 11.981 19.993 8.244 1.00 38.33 256 VAL B O 1
ATOM 4411 N N . ASP B 1 257 ? 13.809 21.234 7.944 1.00 41.93 257 ASP B N 1
ATOM 4412 C CA . ASP B 1 257 ? 13.266 22.205 8.918 1.00 41.88 257 ASP B CA 1
ATOM 4413 C C . ASP B 1 257 ? 11.974 22.821 8.491 1.00 40.27 257 ASP B C 1
ATOM 4414 O O . ASP B 1 257 ? 11.092 23.068 9.339 1.00 40.59 257 ASP B O 1
ATOM 4419 N N . ALA B 1 258 ? 11.841 23.056 7.194 1.00 38.86 258 ALA B N 1
ATOM 4420 C CA . ALA B 1 258 ? 10.637 23.646 6.626 1.00 39.43 258 ALA B CA 1
ATOM 4421 C C . ALA B 1 258 ? 9.475 22.660 6.599 1.00 38.24 258 ALA B C 1
ATOM 4422 O O . ALA B 1 258 ? 8.296 23.029 6.771 1.00 35.74 258 ALA B O 1
ATOM 4424 N N . LEU B 1 259 ? 9.809 21.397 6.339 1.00 37.21 259 LEU B N 1
ATOM 4425 C CA . LEU B 1 259 ? 8.790 20.355 6.390 1.00 37.60 259 LEU B CA 1
ATOM 4426 C C . LEU B 1 259 ? 8.339 20.132 7.822 1.00 37.73 259 LEU B C 1
ATOM 4427 O O . LEU B 1 259 ? 7.194 19.767 8.063 1.00 36.38 259 LEU B O 1
ATOM 4432 N N . LYS B 1 260 ? 9.257 20.342 8.755 1.00 39.23 260 LYS B N 1
ATOM 4433 C CA . LYS B 1 260 ? 8.929 20.323 10.204 1.00 41.35 260 LYS B CA 1
ATOM 4434 C C . LYS B 1 260 ? 7.814 21.296 10.566 1.00 38.91 260 LYS B C 1
ATOM 4435 O O . LYS B 1 260 ? 6.910 20.946 11.254 1.00 38.81 260 LYS B O 1
ATOM 4441 N N . VAL B 1 261 ? 7.908 22.511 10.064 1.00 37.60 261 VAL B N 1
ATOM 4442 C CA . VAL B 1 261 ? 6.875 23.489 10.205 1.00 37.38 261 VAL B CA 1
ATOM 4443 C C . VAL B 1 261 ? 5.540 23.013 9.633 1.00 35.56 261 VAL B C 1
ATOM 4444 O O . VAL B 1 261 ? 4.460 23.129 10.258 1.00 34.29 261 VAL B O 1
ATOM 4448 N N . GLN B 1 262 ? 5.601 22.508 8.408 1.00 33.67 262 GLN B N 1
ATOM 4449 C CA . GLN B 1 262 ? 4.409 22.082 7.718 1.00 32.96 262 GLN B CA 1
ATOM 4450 C C . GLN B 1 262 ? 3.728 20.969 8.512 1.00 32.42 262 GLN B C 1
ATOM 4451 O O . GLN B 1 262 ? 2.544 20.922 8.598 1.00 32.73 262 GLN B O 1
ATOM 4457 N N . MET B 1 263 ? 4.506 20.083 9.108 1.00 32.93 263 MET B N 1
ATOM 4458 C CA . MET B 1 263 ? 3.919 18.967 9.820 1.00 34.73 263 MET B CA 1
ATOM 4459 C C . MET B 1 263 ? 3.167 19.368 11.084 1.00 36.12 263 MET B C 1
ATOM 4460 O O . MET B 1 263 ? 2.387 18.592 11.573 1.00 37.64 263 MET B O 1
ATOM 4465 N N . GLU B 1 264 ? 3.341 20.585 11.573 1.00 35.85 264 GLU B N 1
ATOM 4466 C CA . GLU B 1 264 ? 2.621 20.976 12.770 1.00 37.44 264 GLU B CA 1
ATOM 4467 C C . GLU B 1 264 ? 1.307 21.610 12.420 1.00 37.17 264 GLU B C 1
ATOM 4468 O O . GLU B 1 264 ? 0.558 21.982 13.316 1.00 36.45 264 GLU B O 1
ATOM 4474 N N . ARG B 1 265 ? 1.032 21.758 11.132 1.00 36.05 265 ARG B N 1
ATOM 4475 C CA . ARG B 1 265 ? -0.195 22.410 10.725 1.00 37.50 265 ARG B CA 1
ATOM 4476 C C . ARG B 1 265 ? -1.306 21.389 10.636 1.00 37.52 265 ARG B C 1
ATOM 4477 O O . ARG B 1 265 ? -1.078 20.208 10.321 1.00 36.22 265 ARG B O 1
ATOM 4485 N N . LYS B 1 266 ? -2.495 21.880 10.955 1.00 37.31 266 LYS B N 1
ATOM 4486 C CA . LYS B 1 266 ? -3.690 21.077 10.918 1.00 37.93 266 LYS B CA 1
ATOM 4487 C C . LYS B 1 266 ? -4.344 21.151 9.548 1.00 33.61 266 LYS B C 1
ATOM 4488 O O . LYS B 1 266 ? -4.724 22.219 9.101 1.00 30.61 266 LYS B O 1
ATOM 4494 N N . PRO B 1 267 ? -4.417 20.012 8.867 1.00 32.47 267 PRO B N 1
ATOM 4495 C CA . PRO B 1 267 ? -5.011 20.032 7.530 1.00 31.84 267 PRO B CA 1
ATOM 4496 C C . PRO B 1 267 ? -6.470 20.453 7.536 1.00 34.29 267 PRO B C 1
ATOM 4497 O O . PRO B 1 267 ? -7.245 20.071 8.442 1.00 35.54 267 PRO B O 1
ATOM 4501 N N . ARG B 1 268 ? -6.829 21.215 6.515 1.00 33.64 268 ARG B N 1
ATOM 4502 C CA . ARG B 1 268 ? -8.161 21.598 6.284 1.00 32.64 268 ARG B CA 1
ATOM 4503 C C . ARG B 1 268 ? -8.848 20.660 5.340 1.00 31.05 268 ARG B C 1
ATOM 4504 O O . ARG B 1 268 ? -8.176 19.874 4.659 1.00 29.41 268 ARG B O 1
ATOM 4512 N N . PRO B 1 269 ? -10.195 20.746 5.260 1.00 30.69 269 PRO B N 1
ATOM 4513 C CA . PRO B 1 269 ? -10.845 19.927 4.211 1.00 30.81 269 PRO B CA 1
ATOM 4514 C C . PRO B 1 269 ? -10.324 20.316 2.802 1.00 29.20 269 PRO B C 1
ATOM 4515 O O . PRO B 1 269 ? -10.008 21.505 2.512 1.00 28.78 269 PRO B O 1
ATOM 4519 N N . PHE B 1 270 ? -10.238 19.319 1.939 1.00 28.01 270 PHE B N 1
ATOM 4520 C CA . PHE B 1 270 ? -9.796 19.575 0.579 1.00 27.29 270 PHE B CA 1
ATOM 4521 C C . PHE B 1 270 ? -10.844 20.448 -0.105 1.00 27.06 270 PHE B C 1
ATOM 4522 O O . PHE B 1 270 ? -12.009 20.395 0.226 1.00 25.57 270 PHE B O 1
ATOM 4530 N N . PRO B 1 271 ? -10.413 21.200 -1.118 1.00 28.13 271 PRO B N 1
ATOM 4531 C CA . PRO B 1 271 ? -11.381 21.868 -1.990 1.00 28.58 271 PRO B CA 1
ATOM 4532 C C . PRO B 1 271 ? -12.174 20.862 -2.877 1.00 28.50 271 PRO B C 1
ATOM 4533 O O . PRO B 1 271 ? -11.883 19.631 -2.904 1.00 25.36 271 PRO B O 1
ATOM 4537 N N . LYS B 1 272 ? -13.208 21.392 -3.529 1.00 28.98 272 LYS B N 1
ATOM 4538 C CA A LYS B 1 272 ? -13.905 20.716 -4.600 0.50 29.60 272 LYS B CA 1
ATOM 4539 C CA B LYS B 1 272 ? -13.867 20.701 -4.602 0.50 29.03 272 LYS B CA 1
ATOM 4540 C C . LYS B 1 272 ? -13.408 21.268 -5.946 1.00 29.28 272 LYS B C 1
ATOM 4541 O O . LYS B 1 272 ? -12.896 22.390 -6.023 1.00 27.82 272 LYS B O 1
ATOM 4552 N N . LEU B 1 273 ? -13.477 20.448 -6.999 1.00 28.28 273 LEU B N 1
ATOM 4553 C CA . LEU B 1 273 ? -13.107 20.910 -8.342 1.00 27.97 273 LEU B CA 1
ATOM 4554 C C . LEU B 1 273 ? -14.329 20.687 -9.228 1.00 29.19 273 LEU B C 1
ATOM 4555 O O . LEU B 1 273 ? -14.894 19.589 -9.256 1.00 25.48 273 LEU B O 1
ATOM 4560 N N . LYS B 1 274 ? -14.778 21.764 -9.876 1.00 28.59 274 LYS B N 1
ATOM 4561 C CA . LYS B 1 274 ? -15.851 21.712 -10.834 1.00 29.17 274 LYS B CA 1
ATOM 4562 C C . LYS B 1 274 ? -15.305 21.945 -12.227 1.00 26.90 274 LYS B C 1
ATOM 4563 O O . LYS B 1 274 ? -14.329 22.690 -12.399 1.00 26.79 274 LYS B O 1
ATOM 4569 N N . ILE B 1 275 ? -15.891 21.282 -13.213 1.00 24.70 275 ILE B N 1
ATOM 4570 C CA . ILE B 1 275 ? -15.580 21.524 -14.606 1.00 25.68 275 ILE B CA 1
ATOM 4571 C C . ILE B 1 275 ? -16.770 22.320 -15.170 1.00 27.79 275 ILE B C 1
ATOM 4572 O O . ILE B 1 275 ? -17.924 21.901 -15.055 1.00 28.71 275 ILE B O 1
ATOM 4577 N N . LEU B 1 276 ? -16.492 23.459 -15.773 1.00 28.16 276 LEU B N 1
ATOM 4578 C CA . LEU B 1 276 ? -17.541 24.460 -16.020 1.00 30.21 276 LEU B CA 1
ATOM 4579 C C . LEU B 1 276 ? -18.289 24.367 -17.347 1.00 32.00 276 LEU B C 1
ATOM 4580 O O . LEU B 1 276 ? -19.227 25.136 -17.567 1.00 32.08 276 LEU B O 1
ATOM 4585 N N . ARG B 1 277 ? -17.804 23.566 -18.272 1.00 31.49 277 ARG B N 1
ATOM 4586 C CA A ARG B 1 277 ? -18.536 23.293 -19.480 0.50 32.55 277 ARG B CA 1
ATOM 4587 C CA B ARG B 1 277 ? -18.490 23.303 -19.514 0.50 33.98 277 ARG B CA 1
ATOM 4588 C C . ARG B 1 277 ? -18.373 21.860 -19.931 1.00 33.20 277 ARG B C 1
ATOM 4589 O O . ARG B 1 277 ? -17.522 21.096 -19.418 1.00 30.31 277 ARG B O 1
ATOM 4604 N N . ASN B 1 278 ? -19.221 21.484 -20.870 1.00 34.79 278 ASN B N 1
ATOM 4605 C CA . ASN B 1 278 ? -19.140 20.176 -21.487 1.00 37.14 278 ASN B CA 1
ATOM 4606 C C . ASN B 1 278 ? -17.997 20.108 -22.487 1.00 36.09 278 ASN B C 1
ATOM 4607 O O . ASN B 1 278 ? -17.956 20.845 -23.443 1.00 36.94 278 ASN B O 1
ATOM 4612 N N . VAL B 1 279 ? -17.070 19.210 -22.272 1.00 35.18 279 VAL B N 1
ATOM 4613 C CA . VAL B 1 279 ? -15.917 19.085 -23.142 1.00 34.98 279 VAL B CA 1
ATOM 4614 C C . VAL B 1 279 ? -16.000 17.660 -23.695 1.00 33.97 279 VAL B C 1
ATOM 4615 O O . VAL B 1 279 ? -16.281 16.744 -22.937 1.00 29.24 279 VAL B O 1
ATOM 4619 N N . GLU B 1 280 ? -15.771 17.484 -24.995 1.00 34.67 280 GLU B N 1
ATOM 4620 C CA A GLU B 1 280 ? -15.997 16.192 -25.643 0.50 36.24 280 GLU B CA 1
ATOM 4621 C CA B GLU B 1 280 ? -15.995 16.174 -25.609 0.50 35.38 280 GLU B CA 1
ATOM 4622 C C . GLU B 1 280 ? -14.724 15.412 -25.794 1.00 33.79 280 GLU B C 1
ATOM 4623 O O . GLU B 1 280 ? -14.753 14.186 -25.803 1.00 33.60 280 GLU B O 1
ATOM 4634 N N . ASN B 1 281 ? -13.605 16.110 -25.961 1.00 31.98 281 ASN B N 1
ATOM 4635 C CA . ASN B 1 281 ? -12.373 15.360 -26.141 1.00 32.30 281 ASN B CA 1
ATOM 4636 C C . ASN B 1 281 ? -11.254 15.981 -25.435 1.00 28.97 281 ASN B C 1
ATOM 4637 O O . ASN B 1 281 ? -11.353 17.130 -25.058 1.00 29.02 281 ASN B O 1
ATOM 4642 N N . ILE B 1 282 ? -10.206 15.191 -25.243 1.00 26.48 282 ILE B N 1
ATOM 4643 C CA . ILE B 1 282 ? -9.151 15.499 -24.323 1.00 25.79 282 ILE B CA 1
ATOM 4644 C C . ILE B 1 282 ? -8.389 16.754 -24.695 1.00 24.86 282 ILE B C 1
ATOM 4645 O O . ILE B 1 282 ? -7.926 17.439 -23.814 1.00 23.57 282 ILE B O 1
ATOM 4650 N N . ASP B 1 283 ? -8.270 17.048 -25.976 1.00 25.20 283 ASP B N 1
ATOM 4651 C CA . ASP B 1 283 ? -7.507 18.200 -26.417 1.00 28.46 283 ASP B CA 1
ATOM 4652 C C . ASP B 1 283 ? -8.306 19.504 -26.348 1.00 29.16 283 ASP B C 1
ATOM 4653 O O . ASP B 1 283 ? -7.764 20.504 -26.670 1.00 29.74 283 ASP B O 1
ATOM 4658 N N . ASP B 1 284 ? -9.579 19.462 -25.986 1.00 30.52 284 ASP B N 1
ATOM 4659 C CA . ASP B 1 284 ? -10.466 20.634 -26.062 1.00 31.48 284 ASP B CA 1
ATOM 4660 C C . ASP B 1 284 ? -10.582 21.437 -24.722 1.00 30.57 284 ASP B C 1
ATOM 4661 O O . ASP B 1 284 ? -11.299 22.460 -24.656 1.00 30.23 284 ASP B O 1
ATOM 4666 N N . PHE B 1 285 ? -9.911 21.009 -23.676 1.00 27.91 285 PHE B N 1
ATOM 4667 C CA . PHE B 1 285 ? -9.968 21.735 -22.399 1.00 29.22 285 PHE B CA 1
ATOM 4668 C C . PHE B 1 285 ? -9.170 23.042 -22.428 1.00 30.25 285 PHE B C 1
ATOM 4669 O O . PHE B 1 285 ? -8.137 23.108 -23.122 1.00 30.59 285 PHE B O 1
ATOM 4677 N N . ARG B 1 286 ? -9.655 24.060 -21.699 1.00 29.61 286 ARG B N 1
ATOM 4678 C CA . ARG B 1 286 ? -8.884 25.275 -21.418 1.00 30.53 286 ARG B CA 1
ATOM 4679 C C . ARG B 1 286 ? -8.742 25.473 -19.929 1.00 27.74 286 ARG B C 1
ATOM 4680 O O . ARG B 1 286 ? -9.533 24.951 -19.153 1.00 25.65 286 ARG B O 1
ATOM 4688 N N . ALA B 1 287 ? -7.700 26.183 -19.521 1.00 27.55 287 ALA B N 1
ATOM 4689 C CA . ALA B 1 287 ? -7.478 26.478 -18.087 1.00 28.40 287 ALA B CA 1
ATOM 4690 C C . ALA B 1 287 ? -8.699 26.969 -17.367 1.00 28.61 287 ALA B C 1
ATOM 4691 O O . ALA B 1 287 ? -8.952 26.566 -16.233 1.00 28.62 287 ALA B O 1
ATOM 4693 N N . GLU B 1 288 ? -9.495 27.793 -18.048 1.00 29.17 288 GLU B N 1
ATOM 4694 C CA . GLU B 1 288 ? -10.698 28.387 -17.454 1.00 30.25 288 GLU B CA 1
ATOM 4695 C C . GLU B 1 288 ? -11.846 27.424 -17.316 1.00 28.96 288 GLU B C 1
ATOM 4696 O O . GLU B 1 288 ? -12.883 27.781 -16.814 1.00 28.14 288 GLU B O 1
ATOM 4702 N N . ASP B 1 289 ? -11.680 26.186 -17.798 1.00 26.67 289 ASP B N 1
ATOM 4703 C CA . ASP B 1 289 ? -12.706 25.185 -17.606 1.00 26.64 289 ASP B CA 1
ATOM 4704 C C . ASP B 1 289 ? -12.795 24.659 -16.188 1.00 25.70 289 ASP B C 1
ATOM 4705 O O . ASP B 1 289 ? -13.739 23.979 -15.865 1.00 26.77 289 ASP B O 1
ATOM 4710 N N . PHE B 1 290 ? -11.844 24.984 -15.334 1.00 26.03 290 PHE B N 1
ATOM 4711 C CA . PHE B 1 290 ? -11.729 24.376 -14.028 1.00 26.21 290 PHE B CA 1
ATOM 4712 C C . PHE B 1 290 ? -11.912 25.396 -12.930 1.00 28.41 290 PHE B C 1
ATOM 4713 O O . PHE B 1 290 ? -11.292 26.494 -12.956 1.00 29.47 290 PHE B O 1
ATOM 4721 N N . GLU B 1 291 ? -12.696 25.012 -11.932 1.00 27.96 291 GLU B N 1
ATOM 4722 C CA . GLU B 1 291 ? -13.003 25.917 -10.851 1.00 30.93 291 GLU B CA 1
ATOM 4723 C C . GLU B 1 291 ? -12.747 25.201 -9.560 1.00 29.72 291 GLU B C 1
ATOM 4724 O O . GLU B 1 291 ? -13.387 24.215 -9.279 1.00 26.89 291 GLU B O 1
ATOM 4730 N N . LEU B 1 292 ? -11.826 25.704 -8.775 1.00 31.65 292 LEU B N 1
ATOM 4731 C CA . LEU B 1 292 ? -11.595 25.156 -7.414 1.00 36.06 292 LEU B CA 1
ATOM 4732 C C . LEU B 1 292 ? -12.504 25.845 -6.429 1.00 37.88 292 LEU B C 1
ATOM 4733 O O . LEU B 1 292 ? -12.498 27.052 -6.359 1.00 41.18 292 LEU B O 1
ATOM 4738 N N . ILE B 1 293 ? -13.265 25.087 -5.651 1.00 36.80 293 ILE B N 1
ATOM 4739 C CA A ILE B 1 293 ? -14.190 25.633 -4.676 0.50 39.00 293 ILE B CA 1
ATOM 4740 C CA B ILE B 1 293 ? -14.155 25.678 -4.677 0.50 39.09 293 ILE B CA 1
ATOM 4741 C C . ILE B 1 293 ? -13.617 25.493 -3.262 1.00 38.52 293 ILE B C 1
ATOM 4742 O O . ILE B 1 293 ? -13.387 24.366 -2.789 1.00 37.47 293 ILE B O 1
ATOM 4751 N N . ASN B 1 294 ? -13.387 26.612 -2.597 1.00 35.57 294 ASN B N 1
ATOM 4752 C CA . ASN B 1 294 ? -13.063 26.593 -1.199 1.00 37.40 294 ASN B CA 1
ATOM 4753 C C . ASN B 1 294 ? -11.664 25.963 -0.936 1.00 35.59 294 ASN B C 1
ATOM 4754 O O . ASN B 1 294 ? -11.501 25.172 -0.038 1.00 35.39 294 ASN B O 1
ATOM 4759 N N . TYR B 1 295 ? -10.663 26.331 -1.723 1.00 35.72 295 TYR B N 1
ATOM 4760 C CA . TYR B 1 295 ? -9.298 25.970 -1.417 1.00 34.63 295 TYR B CA 1
ATOM 4761 C C . TYR B 1 295 ? -8.808 26.963 -0.407 1.00 36.27 295 TYR B C 1
ATOM 4762 O O . TYR B 1 295 ? -8.823 28.171 -0.683 1.00 36.62 295 TYR B O 1
ATOM 4771 N N . LYS B 1 296 ? -8.439 26.477 0.774 1.00 36.72 296 LYS B N 1
ATOM 4772 C CA . LYS B 1 296 ? -8.093 27.345 1.923 1.00 38.57 296 LYS B CA 1
ATOM 4773 C C . LYS B 1 296 ? -6.758 26.947 2.491 1.00 36.77 296 LYS B C 1
ATOM 4774 O O . LYS B 1 296 ? -6.666 26.578 3.658 1.00 38.25 296 LYS B O 1
ATOM 4780 N N . PRO B 1 297 ? -5.697 27.016 1.683 1.00 35.60 297 PRO B N 1
ATOM 4781 C CA . PRO B 1 297 ? -4.408 26.560 2.159 1.00 34.05 297 PRO B CA 1
ATOM 4782 C C . PRO B 1 297 ? -3.785 27.502 3.172 1.00 34.94 297 PRO B C 1
ATOM 4783 O O . PRO B 1 297 ? -4.159 28.683 3.203 1.00 34.20 297 PRO B O 1
ATOM 4787 N N . TYR B 1 298 ? -2.870 26.975 3.984 1.00 33.96 298 TYR B N 1
ATOM 4788 C CA . TYR B 1 298 ? -1.994 27.781 4.826 1.00 37.21 298 TYR B CA 1
ATOM 4789 C C . TYR B 1 298 ? -1.014 28.421 3.869 1.00 39.09 298 TYR B C 1
ATOM 4790 O O . TYR B 1 298 ? -0.939 28.010 2.675 1.00 46.26 298 TYR B O 1
ATOM 4799 N N . PRO B 1 299 ? -0.195 29.346 4.356 1.00 41.26 299 PRO B N 1
ATOM 4800 C CA . PRO B 1 299 ? 0.768 29.936 3.414 1.00 44.14 299 PRO B CA 1
ATOM 4801 C C . PRO B 1 299 ? 1.809 28.980 2.750 1.00 46.59 299 PRO B C 1
ATOM 4802 O O . PRO B 1 299 ? 2.176 27.917 3.274 1.00 43.03 299 PRO B O 1
ATOM 4806 N N . LYS B 1 300 ? 2.290 29.415 1.597 1.00 51.00 300 LYS B N 1
ATOM 4807 C CA . LYS B 1 300 ? 3.324 28.696 0.877 1.00 54.04 300 LYS B CA 1
ATOM 4808 C C . LYS B 1 300 ? 4.544 28.544 1.763 1.00 54.75 300 LYS B C 1
ATOM 4809 O O . LYS B 1 300 ? 4.819 29.389 2.635 1.00 53.18 300 LYS B O 1
ATOM 4815 N N . ILE B 1 301 ? 5.271 27.462 1.521 1.00 49.58 301 ILE B N 1
ATOM 4816 C CA . ILE B 1 301 ? 6.517 27.174 2.202 1.00 52.71 301 ILE B CA 1
ATOM 4817 C C . ILE B 1 301 ? 7.621 27.048 1.119 1.00 55.20 301 ILE B C 1
ATOM 4818 O O . ILE B 1 301 ? 7.474 26.254 0.158 1.00 51.63 301 ILE B O 1
ATOM 4823 N N . SER B 1 302 ? 8.677 27.859 1.280 1.00 57.97 302 SER B N 1
ATOM 4824 C CA . SER B 1 302 ? 9.869 27.891 0.419 1.00 61.04 302 SER B CA 1
ATOM 4825 C C . SER B 1 302 ? 10.865 26.822 0.845 1.00 62.47 302 SER B C 1
ATOM 4826 O O . SER B 1 302 ? 11.207 26.734 2.015 1.00 61.88 302 SER B O 1
ATOM 4829 N N . MET B 1 303 ? 11.338 26.016 -0.100 1.00 63.53 303 MET B N 1
ATOM 4830 C CA . MET B 1 303 ? 12.372 25.038 0.198 1.00 67.24 303 MET B CA 1
ATOM 4831 C C . MET B 1 303 ? 13.404 25.002 -0.940 1.00 70.84 303 MET B C 1
ATOM 4832 O O . MET B 1 303 ? 13.023 24.780 -2.091 1.00 69.61 303 MET B O 1
ATOM 4837 N N . PRO B 1 304 ? 14.711 25.212 -0.642 1.00 78.56 304 PRO B N 1
ATOM 4838 C CA . PRO B 1 304 ? 15.753 25.070 -1.689 1.00 78.30 304 PRO B CA 1
ATOM 4839 C C . PRO B 1 304 ? 15.494 23.956 -2.722 1.00 79.98 304 PRO B C 1
ATOM 4840 O O . PRO B 1 304 ? 15.059 24.223 -3.847 1.00 77.60 304 PRO B O 1
ATOM 4844 N N . TYR C 1 18 ? 8.140 -33.156 -83.017 1.00 56.81 18 TYR C N 1
ATOM 4845 C CA . TYR C 1 18 ? 8.384 -32.434 -81.735 1.00 56.06 18 TYR C CA 1
ATOM 4846 C C . TYR C 1 18 ? 9.876 -32.165 -81.538 1.00 54.44 18 TYR C C 1
ATOM 4847 O O . TYR C 1 18 ? 10.729 -33.005 -81.821 1.00 58.95 18 TYR C O 1
ATOM 4856 N N . VAL C 1 19 ? 10.176 -31.003 -80.991 1.00 49.36 19 VAL C N 1
ATOM 4857 C CA . VAL C 1 19 ? 11.533 -30.541 -80.912 1.00 44.54 19 VAL C CA 1
ATOM 4858 C C . VAL C 1 19 ? 11.798 -30.204 -79.453 1.00 40.29 19 VAL C C 1
ATOM 4859 O O . VAL C 1 19 ? 11.096 -29.360 -78.836 1.00 39.69 19 VAL C O 1
ATOM 4863 N N . ASN C 1 20 ? 12.798 -30.872 -78.880 1.00 33.43 20 ASN C N 1
ATOM 4864 C CA . ASN C 1 20 ? 13.210 -30.509 -77.540 1.00 29.32 20 ASN C CA 1
ATOM 4865 C C . ASN C 1 20 ? 14.196 -29.397 -77.594 1.00 27.74 20 ASN C C 1
ATOM 4866 O O . ASN C 1 20 ? 15.376 -29.647 -77.644 1.00 27.13 20 ASN C O 1
ATOM 4871 N N . GLN C 1 21 ? 13.699 -28.169 -77.559 1.00 28.15 21 GLN C N 1
ATOM 4872 C CA . GLN C 1 21 ? 14.520 -27.022 -77.757 1.00 28.69 21 GLN C CA 1
ATOM 4873 C C . GLN C 1 21 ? 15.495 -26.801 -76.605 1.00 27.83 21 GLN C C 1
ATOM 4874 O O . GLN C 1 21 ? 16.605 -26.364 -76.827 1.00 29.02 21 GLN C O 1
ATOM 4880 N N . GLU C 1 22 ? 15.075 -27.052 -75.370 1.00 25.56 22 GLU C N 1
ATOM 4881 C CA . GLU C 1 22 ? 16.011 -26.951 -74.277 1.00 25.38 22 GLU C CA 1
ATOM 4882 C C . GLU C 1 22 ? 17.232 -27.871 -74.454 1.00 24.91 22 GLU C C 1
ATOM 4883 O O . GLU C 1 22 ? 18.373 -27.484 -74.256 1.00 23.27 22 GLU C O 1
ATOM 4889 N N . GLU C 1 23 ? 17.004 -29.095 -74.852 1.00 26.22 23 GLU C N 1
ATOM 4890 C CA . GLU C 1 23 ? 18.128 -29.982 -74.987 1.00 26.02 23 GLU C CA 1
ATOM 4891 C C . GLU C 1 23 ? 18.985 -29.638 -76.221 1.00 26.04 23 GLU C C 1
ATOM 4892 O O . GLU C 1 23 ? 20.198 -29.738 -76.167 1.00 25.84 23 GLU C O 1
ATOM 4898 N N . LEU C 1 24 ? 18.337 -29.245 -77.301 1.00 27.41 24 LEU C N 1
ATOM 4899 C CA . LEU C 1 24 ? 19.033 -28.714 -78.466 1.00 29.70 24 LEU C CA 1
ATOM 4900 C C . LEU C 1 24 ? 19.970 -27.566 -78.136 1.00 28.32 24 LEU C C 1
ATOM 4901 O O . LEU C 1 24 ? 21.115 -27.519 -78.602 1.00 26.90 24 LEU C O 1
ATOM 4906 N N . ASN C 1 25 ? 19.468 -26.682 -77.266 1.00 28.01 25 ASN C N 1
ATOM 4907 C CA . ASN C 1 25 ? 20.182 -25.563 -76.802 1.00 27.49 25 ASN C CA 1
ATOM 4908 C C . ASN C 1 25 ? 21.465 -25.989 -76.128 1.00 25.97 25 ASN C C 1
ATOM 4909 O O . ASN C 1 25 ? 22.508 -25.405 -76.333 1.00 23.88 25 ASN C O 1
ATOM 4914 N N . TYR C 1 26 ? 21.375 -27.019 -75.318 1.00 25.45 26 TYR C N 1
ATOM 4915 C CA . TYR C 1 26 ? 22.539 -27.550 -74.606 1.00 24.61 26 TYR C CA 1
ATOM 4916 C C . TYR C 1 26 ? 23.562 -28.155 -75.588 1.00 26.74 26 TYR C C 1
ATOM 4917 O O . TYR C 1 26 ? 24.806 -27.919 -75.483 1.00 26.52 26 TYR C O 1
ATOM 4926 N N . LEU C 1 27 ? 23.022 -28.846 -76.580 1.00 27.04 27 LEU C N 1
ATOM 4927 C CA . LEU C 1 27 ? 23.824 -29.453 -77.624 1.00 29.03 27 LEU C CA 1
ATOM 4928 C C . LEU C 1 27 ? 24.489 -28.354 -78.498 1.00 29.25 27 LEU C C 1
ATOM 4929 O O . LEU C 1 27 ? 25.617 -28.535 -78.923 1.00 29.09 27 LEU C O 1
ATOM 4934 N N . ASN C 1 28 ? 23.783 -27.249 -78.762 1.00 28.89 28 ASN C N 1
ATOM 4935 C CA . ASN C 1 28 ? 24.406 -26.093 -79.480 1.00 29.73 28 ASN C CA 1
ATOM 4936 C C . ASN C 1 28 ? 25.505 -25.418 -78.634 1.00 28.24 28 ASN C C 1
ATOM 4937 O O . ASN C 1 28 ? 26.475 -24.963 -79.166 1.00 28.91 28 ASN C O 1
ATOM 4942 N N . GLN C 1 29 ? 25.324 -25.362 -77.319 1.00 25.42 29 GLN C N 1
ATOM 4943 C CA A GLN C 1 29 ? 26.341 -24.884 -76.409 0.50 25.57 29 GLN C CA 1
ATOM 4944 C CA B GLN C 1 29 ? 26.355 -24.879 -76.434 0.50 25.20 29 GLN C CA 1
ATOM 4945 C C . GLN C 1 29 ? 27.580 -25.798 -76.460 1.00 26.08 29 GLN C C 1
ATOM 4946 O O . GLN C 1 29 ? 28.712 -25.334 -76.514 1.00 23.81 29 GLN C O 1
ATOM 4957 N N . LEU C 1 30 ? 27.364 -27.118 -76.432 1.00 26.00 30 LEU C N 1
ATOM 4958 C CA . LEU C 1 30 ? 28.492 -28.048 -76.556 1.00 27.92 30 LEU C CA 1
ATOM 4959 C C . LEU C 1 30 ? 29.262 -27.732 -77.824 1.00 28.75 30 LEU C C 1
ATOM 4960 O O . LEU C 1 30 ? 30.502 -27.603 -77.789 1.00 29.82 30 LEU C O 1
ATOM 4965 N N . LYS C 1 31 ? 28.536 -27.621 -78.947 1.00 29.49 31 LYS C N 1
ATOM 4966 C CA . LYS C 1 31 ? 29.185 -27.353 -80.210 1.00 32.31 31 LYS C CA 1
ATOM 4967 C C . LYS C 1 31 ? 30.008 -26.058 -80.230 1.00 32.37 31 LYS C C 1
ATOM 4968 O O . LYS C 1 31 ? 31.131 -26.020 -80.769 1.00 32.97 31 LYS C O 1
ATOM 4974 N N . ASP C 1 32 ? 29.410 -24.990 -79.717 1.00 31.95 32 ASP C N 1
ATOM 4975 C CA A ASP C 1 32 ? 30.031 -23.675 -79.692 0.50 33.14 32 ASP C CA 1
ATOM 4976 C CA B ASP C 1 32 ? 30.048 -23.694 -79.742 0.50 33.14 32 ASP C CA 1
ATOM 4977 C C . ASP C 1 32 ? 31.329 -23.663 -78.875 1.00 32.41 32 ASP C C 1
ATOM 4978 O O . ASP C 1 32 ? 32.289 -22.918 -79.227 1.00 34.08 32 ASP C O 1
ATOM 4987 N N . ILE C 1 33 ? 31.368 -24.463 -77.795 1.00 28.48 33 ILE C N 1
ATOM 4988 C CA . ILE C 1 33 ? 32.571 -24.579 -76.934 1.00 28.82 33 ILE C CA 1
ATOM 4989 C C . ILE C 1 33 ? 33.687 -25.382 -77.627 1.00 31.79 33 ILE C C 1
ATOM 4990 O O . ILE C 1 33 ? 34.844 -25.001 -77.595 1.00 30.70 33 ILE C O 1
ATOM 4995 N N . ILE C 1 34 ? 33.304 -26.487 -78.251 1.00 31.51 34 ILE C N 1
ATOM 4996 C CA . ILE C 1 34 ? 34.200 -27.291 -79.115 1.00 34.87 34 ILE C CA 1
ATOM 4997 C C . ILE C 1 34 ? 34.743 -26.547 -80.306 1.00 37.23 34 ILE C C 1
ATOM 4998 O O . ILE C 1 34 ? 35.926 -26.613 -80.559 1.00 37.77 34 ILE C O 1
ATOM 5003 N N . ASP C 1 35 ? 33.890 -25.812 -81.003 1.00 39.01 35 ASP C N 1
ATOM 5004 C CA . ASP C 1 35 ? 34.310 -25.103 -82.193 1.00 42.74 35 ASP C CA 1
ATOM 5005 C C . ASP C 1 35 ? 35.078 -23.824 -81.919 1.00 43.25 35 ASP C C 1
ATOM 5006 O O . ASP C 1 35 ? 35.933 -23.440 -82.705 1.00 40.96 35 ASP C O 1
ATOM 5011 N N . HIS C 1 36 ? 34.746 -23.129 -80.836 1.00 41.99 36 HIS C N 1
ATOM 5012 C CA . HIS C 1 36 ? 35.244 -21.785 -80.641 1.00 42.95 36 HIS C CA 1
ATOM 5013 C C . HIS C 1 36 ? 35.760 -21.538 -79.245 1.00 39.90 36 HIS C C 1
ATOM 5014 O O . HIS C 1 36 ? 36.206 -20.450 -78.971 1.00 38.54 36 HIS C O 1
ATOM 5021 N N . GLY C 1 37 ? 35.722 -22.531 -78.368 1.00 35.65 37 GLY C N 1
ATOM 5022 C CA . GLY C 1 37 ? 36.183 -22.310 -77.026 1.00 34.88 37 GLY C CA 1
ATOM 5023 C C . GLY C 1 37 ? 37.676 -22.084 -77.023 1.00 35.95 37 GLY C C 1
ATOM 5024 O O . GLY C 1 37 ? 38.401 -22.518 -77.927 1.00 34.26 37 GLY C O 1
ATOM 5025 N N . VAL C 1 38 ? 38.154 -21.417 -75.990 1.00 35.31 38 VAL C N 1
ATOM 5026 C CA . VAL C 1 38 ? 39.579 -21.195 -75.879 1.00 37.49 38 VAL C CA 1
ATOM 5027 C C . VAL C 1 38 ? 40.190 -22.396 -75.185 1.00 36.29 38 VAL C C 1
ATOM 5028 O O . VAL C 1 38 ? 39.606 -22.991 -74.258 1.00 32.63 38 VAL C O 1
ATOM 5032 N N . ARG C 1 39 ? 41.368 -22.740 -75.640 1.00 37.51 39 ARG C N 1
ATOM 5033 C CA . ARG C 1 39 ? 42.191 -23.740 -75.023 1.00 41.04 39 ARG C CA 1
ATOM 5034 C C . ARG C 1 39 ? 42.709 -23.189 -73.726 1.00 42.98 39 ARG C C 1
ATOM 5035 O O . ARG C 1 39 ? 43.189 -22.063 -73.703 1.00 40.93 39 ARG C O 1
ATOM 5043 N N . LYS C 1 40 ? 42.533 -23.965 -72.654 1.00 43.17 40 LYS C N 1
ATOM 5044 C CA . LYS C 1 40 ? 42.970 -23.646 -71.298 1.00 44.02 40 LYS C CA 1
ATOM 5045 C C . LYS C 1 40 ? 43.593 -24.928 -70.695 1.00 46.96 40 LYS C C 1
ATOM 5046 O O . LYS C 1 40 ? 43.000 -26.004 -70.773 1.00 48.03 40 LYS C O 1
ATOM 5052 N N . ASN C 1 41 ? 44.760 -24.848 -70.076 1.00 48.65 41 ASN C N 1
ATOM 5053 C CA . ASN C 1 41 ? 45.234 -26.003 -69.301 1.00 54.83 41 ASN C CA 1
ATOM 5054 C C . ASN C 1 41 ? 44.967 -25.931 -67.820 1.00 57.34 41 ASN C C 1
ATOM 5055 O O . ASN C 1 41 ? 45.574 -25.133 -67.091 1.00 61.29 41 ASN C O 1
ATOM 5060 N N . ASP C 1 42 ? 44.133 -26.847 -67.374 1.00 56.01 42 ASP C N 1
ATOM 5061 C CA . ASP C 1 42 ? 43.518 -26.751 -66.072 1.00 58.71 42 ASP C CA 1
ATOM 5062 C C . ASP C 1 42 ? 44.372 -27.365 -64.949 1.00 61.42 42 ASP C C 1
ATOM 5063 O O . ASP C 1 42 ? 45.542 -27.711 -65.140 1.00 58.52 42 ASP C O 1
ATOM 5068 N N . ARG C 1 43 ? 43.767 -27.432 -63.765 1.00 64.40 43 ARG C N 1
ATOM 5069 C CA . ARG C 1 43 ? 44.389 -28.013 -62.586 1.00 71.20 43 ARG C CA 1
ATOM 5070 C C . ARG C 1 43 ? 44.663 -29.508 -62.802 1.00 72.41 43 ARG C C 1
ATOM 5071 O O . ARG C 1 43 ? 45.792 -29.941 -62.576 1.00 74.95 43 ARG C O 1
ATOM 5079 N N . THR C 1 44 ? 43.665 -30.281 -63.276 1.00 71.19 44 THR C N 1
ATOM 5080 C CA . THR C 1 44 ? 43.860 -31.732 -63.459 1.00 71.66 44 THR C CA 1
ATOM 5081 C C . THR C 1 44 ? 44.935 -32.042 -64.509 1.00 73.28 44 THR C C 1
ATOM 5082 O O . THR C 1 44 ? 45.305 -33.201 -64.680 1.00 75.82 44 THR C O 1
ATOM 5086 N N . GLY C 1 45 ? 45.417 -31.016 -65.215 1.00 73.03 45 GLY C N 1
ATOM 5087 C CA . GLY C 1 45 ? 46.611 -31.133 -66.062 1.00 75.19 45 GLY C CA 1
ATOM 5088 C C . GLY C 1 45 ? 46.256 -31.394 -67.507 1.00 70.65 45 GLY C C 1
ATOM 5089 O O . GLY C 1 45 ? 47.096 -31.238 -68.408 1.00 68.99 45 GLY C O 1
ATOM 5090 N N . ILE C 1 46 ? 45.020 -31.811 -67.751 1.00 66.39 46 ILE C N 1
ATOM 5091 C CA . ILE C 1 46 ? 44.626 -32.050 -69.117 1.00 64.70 46 ILE C CA 1
ATOM 5092 C C . ILE C 1 46 ? 43.943 -30.798 -69.650 1.00 57.14 46 ILE C C 1
ATOM 5093 O O . ILE C 1 46 ? 43.542 -29.913 -68.876 1.00 61.09 46 ILE C O 1
ATOM 5098 N N . GLY C 1 47 ? 43.885 -30.682 -70.964 1.00 48.94 47 GLY C N 1
ATOM 5099 C CA . GLY C 1 47 ? 43.284 -29.526 -71.588 1.00 44.71 47 GLY C CA 1
ATOM 5100 C C . GLY C 1 47 ? 41.759 -29.472 -71.529 1.00 38.91 47 GLY C C 1
ATOM 5101 O O . GLY C 1 47 ? 41.072 -30.497 -71.402 1.00 35.81 47 GLY C O 1
ATOM 5102 N N . THR C 1 48 ? 41.254 -28.256 -71.626 1.00 34.96 48 THR C N 1
ATOM 5103 C CA . THR C 1 48 ? 39.854 -27.999 -71.805 1.00 31.43 48 THR C CA 1
ATOM 5104 C C . THR C 1 48 ? 39.725 -26.991 -72.940 1.00 32.65 48 THR C C 1
ATOM 5105 O O . THR C 1 48 ? 40.686 -26.276 -73.306 1.00 32.85 48 THR C O 1
ATOM 5109 N N . LEU C 1 49 ? 38.554 -27.014 -73.553 1.00 30.93 49 LEU C N 1
ATOM 5110 C CA . LEU C 1 49 ? 38.050 -25.956 -74.387 1.00 30.85 49 LEU C CA 1
ATOM 5111 C C . LEU C 1 49 ? 37.000 -25.284 -73.499 1.00 28.58 49 LEU C C 1
ATOM 5112 O O . LEU C 1 49 ? 36.183 -25.968 -72.850 1.00 25.20 49 LEU C O 1
ATOM 5117 N N . SER C 1 50 ? 37.077 -23.946 -73.425 1.00 27.76 50 SER C N 1
ATOM 5118 C CA . SER C 1 50 ? 36.382 -23.196 -72.372 1.00 26.89 50 SER C CA 1
ATOM 5119 C C . SER C 1 50 ? 35.726 -21.915 -72.932 1.00 25.98 50 SER C C 1
ATOM 5120 O O . SER C 1 50 ? 36.249 -21.284 -73.876 1.00 26.07 50 SER C O 1
ATOM 5123 N N . THR C 1 51 ? 34.600 -21.560 -72.344 1.00 24.71 51 THR C N 1
ATOM 5124 C CA . THR C 1 51 ? 33.970 -20.230 -72.491 1.00 25.54 51 THR C CA 1
ATOM 5125 C C . THR C 1 51 ? 33.563 -19.749 -71.086 1.00 22.38 51 THR C C 1
ATOM 5126 O O . THR C 1 51 ? 33.343 -20.538 -70.195 1.00 20.85 51 THR C O 1
ATOM 5130 N N . PHE C 1 52 ? 33.529 -18.436 -70.917 1.00 21.44 52 PHE C N 1
ATOM 5131 C CA . PHE C 1 52 ? 33.186 -17.831 -69.646 1.00 20.35 52 PHE C CA 1
ATOM 5132 C C . PHE C 1 52 ? 31.869 -17.084 -69.723 1.00 20.07 52 PHE C C 1
ATOM 5133 O O . PHE C 1 52 ? 31.759 -16.173 -70.502 1.00 20.53 52 PHE C O 1
ATOM 5141 N N . GLY C 1 53 ? 30.888 -17.466 -68.920 1.00 19.52 53 GLY C N 1
ATOM 5142 C CA . GLY C 1 53 ? 29.640 -16.725 -68.771 1.00 19.96 53 GLY C CA 1
ATOM 5143 C C . GLY C 1 53 ? 28.529 -17.165 -69.692 1.00 20.77 53 GLY C C 1
ATOM 5144 O O . GLY C 1 53 ? 28.494 -16.787 -70.887 1.00 20.79 53 GLY C O 1
ATOM 5145 N N . THR C 1 54 ? 27.683 -18.072 -69.188 1.00 20.75 54 THR C N 1
ATOM 5146 C CA . THR C 1 54 ? 26.571 -18.590 -69.970 1.00 19.76 54 THR C CA 1
ATOM 5147 C C . THR C 1 54 ? 25.355 -18.653 -69.071 1.00 20.28 54 THR C C 1
ATOM 5148 O O . THR C 1 54 ? 25.492 -18.662 -67.831 1.00 19.58 54 THR C O 1
ATOM 5152 N N . GLN C 1 55 ? 24.165 -18.688 -69.684 1.00 18.67 55 GLN C N 1
ATOM 5153 C CA . GLN C 1 55 ? 22.906 -18.761 -68.975 1.00 19.14 55 GLN C CA 1
ATOM 5154 C C . GLN C 1 55 ? 21.824 -19.540 -69.790 1.00 19.22 55 GLN C C 1
ATOM 5155 O O . GLN C 1 55 ? 21.659 -19.338 -70.956 1.00 19.83 55 GLN C O 1
ATOM 5161 N N . SER C 1 56 ? 21.203 -20.504 -69.159 1.00 18.85 56 SER C N 1
ATOM 5162 C CA . SER C 1 56 ? 20.183 -21.316 -69.783 1.00 19.61 56 SER C CA 1
ATOM 5163 C C . SER C 1 56 ? 19.009 -21.461 -68.871 1.00 19.39 56 SER C C 1
ATOM 5164 O O . SER C 1 56 ? 19.152 -21.433 -67.687 1.00 17.39 56 SER C O 1
ATOM 5167 N N . ARG C 1 57 ? 17.833 -21.609 -69.452 1.00 19.43 57 ARG C N 1
ATOM 5168 C CA . ARG C 1 57 ? 16.600 -21.668 -68.735 1.00 20.78 57 ARG C CA 1
ATOM 5169 C C . ARG C 1 57 ? 15.908 -23.029 -69.048 1.00 19.46 57 ARG C C 1
ATOM 5170 O O . ARG C 1 57 ? 15.777 -23.425 -70.184 1.00 16.75 57 ARG C O 1
ATOM 5178 N N . TYR C 1 58 ? 15.368 -23.630 -68.030 1.00 18.73 58 TYR C N 1
ATOM 5179 C CA . TYR C 1 58 ? 14.657 -24.884 -68.145 1.00 18.89 58 TYR C CA 1
ATOM 5180 C C . TYR C 1 58 ? 13.266 -24.710 -67.542 1.00 19.08 58 TYR C C 1
ATOM 5181 O O . TYR C 1 58 ? 13.143 -24.332 -66.375 1.00 18.65 58 TYR C O 1
ATOM 5190 N N . CYS C 1 59 ? 12.228 -24.995 -68.325 1.00 20.34 59 CYS C N 1
ATOM 5191 C CA . CYS C 1 59 ? 10.856 -24.789 -67.892 1.00 21.40 59 CYS C CA 1
ATOM 5192 C C . CYS C 1 59 ? 10.337 -26.017 -67.148 1.00 22.04 59 CYS C C 1
ATOM 5193 O O . CYS C 1 59 ? 10.442 -27.127 -67.647 1.00 21.73 59 CYS C O 1
ATOM 5196 N N . LEU C 1 60 ? 9.891 -25.837 -65.897 1.00 22.33 60 LEU C N 1
ATOM 5197 C CA . LEU C 1 60 ? 9.402 -26.925 -65.040 1.00 22.10 60 LEU C CA 1
ATOM 5198 C C . LEU C 1 60 ? 7.860 -27.052 -64.998 1.00 23.71 60 LEU C C 1
ATOM 5199 O O . LEU C 1 60 ? 7.303 -27.781 -64.184 1.00 24.07 60 LEU C O 1
ATOM 5204 N N . ARG C 1 61 ? 7.178 -26.357 -65.887 1.00 25.25 61 ARG C N 1
ATOM 5205 C CA . ARG C 1 61 ? 5.726 -26.308 -65.871 1.00 27.77 61 ARG C CA 1
ATOM 5206 C C . ARG C 1 61 ? 5.183 -27.682 -66.325 1.00 27.96 61 ARG C C 1
ATOM 5207 O O . ARG C 1 61 ? 5.897 -28.443 -66.945 1.00 25.10 61 ARG C O 1
ATOM 5215 N N . ASP C 1 62 ? 3.917 -27.955 -66.019 1.00 32.71 62 ASP C N 1
ATOM 5216 C CA . ASP C 1 62 ? 3.226 -29.194 -66.426 1.00 34.54 62 ASP C CA 1
ATOM 5217 C C . ASP C 1 62 ? 3.982 -30.474 -66.024 1.00 32.48 62 ASP C C 1
ATOM 5218 O O . ASP C 1 62 ? 3.892 -31.524 -66.682 1.00 31.96 62 ASP C O 1
ATOM 5223 N N . ASP C 1 63 ? 4.743 -30.363 -64.936 1.00 30.41 63 ASP C N 1
ATOM 5224 C CA . ASP C 1 63 ? 5.584 -31.440 -64.395 1.00 30.08 63 ASP C CA 1
ATOM 5225 C C . ASP C 1 63 ? 6.757 -31.873 -65.252 1.00 25.28 63 ASP C C 1
ATOM 5226 O O . ASP C 1 63 ? 7.434 -32.841 -64.922 1.00 22.86 63 ASP C O 1
ATOM 5231 N N . ILE C 1 64 ? 6.990 -31.198 -66.350 1.00 24.92 64 ILE C N 1
ATOM 5232 C CA . ILE C 1 64 ? 8.084 -31.564 -67.255 1.00 24.99 64 ILE C CA 1
ATOM 5233 C C . ILE C 1 64 ? 9.423 -31.381 -66.553 1.00 23.48 64 ILE C C 1
ATOM 5234 O O . ILE C 1 64 ? 9.653 -30.394 -65.846 1.00 22.39 64 ILE C O 1
ATOM 5239 N N . PHE C 1 65 ? 10.311 -32.333 -66.720 1.00 21.92 65 PHE C N 1
ATOM 5240 C CA . PHE C 1 65 ? 11.514 -32.347 -65.916 1.00 21.89 65 PHE C CA 1
ATOM 5241 C C . PHE C 1 65 ? 12.740 -32.513 -66.794 1.00 21.03 65 PHE C C 1
ATOM 5242 O O . PHE C 1 65 ? 12.847 -33.539 -67.492 1.00 19.65 65 PHE C O 1
ATOM 5250 N N . PRO C 1 66 ? 13.696 -31.521 -66.737 1.00 20.44 66 PRO C N 1
ATOM 5251 C CA . PRO C 1 66 ? 14.840 -31.449 -67.699 1.00 20.87 66 PRO C CA 1
ATOM 5252 C C . PRO C 1 66 ? 15.991 -32.475 -67.487 1.00 20.24 66 PRO C C 1
ATOM 5253 O O . PRO C 1 66 ? 17.150 -32.145 -67.222 1.00 19.99 66 PRO C O 1
ATOM 5257 N N . LEU C 1 67 ? 15.646 -33.739 -67.654 1.00 21.58 67 LEU C N 1
ATOM 5258 C CA . LEU C 1 67 ? 16.627 -34.783 -67.567 1.00 21.62 67 LEU C CA 1
ATOM 5259 C C . LEU C 1 67 ? 16.999 -35.119 -68.976 1.00 22.90 67 LEU C C 1
ATOM 5260 O O . LEU C 1 67 ? 16.144 -35.576 -69.772 1.00 22.50 67 LEU C O 1
ATOM 5265 N N . LEU C 1 68 ? 18.259 -34.924 -69.326 1.00 21.70 68 LEU C N 1
ATOM 5266 C CA . LEU C 1 68 ? 18.638 -35.031 -70.756 1.00 23.65 68 LEU C CA 1
ATOM 5267 C C . LEU C 1 68 ? 18.425 -36.416 -71.318 1.00 25.36 68 LEU C C 1
ATOM 5268 O O . LEU C 1 68 ? 18.608 -37.412 -70.625 1.00 24.56 68 LEU C O 1
ATOM 5273 N N . THR C 1 69 ? 18.039 -36.423 -72.597 1.00 26.74 69 THR C N 1
ATOM 5274 C CA . THR C 1 69 ? 17.684 -37.648 -73.300 1.00 28.80 69 THR C CA 1
ATOM 5275 C C . THR C 1 69 ? 18.761 -38.142 -74.248 1.00 30.06 69 THR C C 1
ATOM 5276 O O . THR C 1 69 ? 18.713 -39.321 -74.660 1.00 32.47 69 THR C O 1
ATOM 5280 N N . THR C 1 70 ? 19.729 -37.296 -74.612 1.00 29.47 70 THR C N 1
ATOM 5281 C CA . THR C 1 70 ? 20.771 -37.736 -75.568 1.00 29.61 70 THR C CA 1
ATOM 5282 C C . THR C 1 70 ? 21.872 -38.619 -74.929 1.00 31.36 70 THR C C 1
ATOM 5283 O O . THR C 1 70 ? 22.739 -39.180 -75.631 1.00 28.71 70 THR C O 1
ATOM 5287 N N . LYS C 1 71 ? 21.820 -38.743 -73.593 1.00 33.68 71 LYS C N 1
ATOM 5288 C CA . LYS C 1 71 ? 22.542 -39.785 -72.878 1.00 35.41 71 LYS C CA 1
ATOM 5289 C C . LYS C 1 71 ? 21.862 -40.036 -71.523 1.00 38.16 71 LYS C C 1
ATOM 5290 O O . LYS C 1 71 ? 21.316 -39.093 -70.936 1.00 44.33 71 LYS C O 1
ATOM 5296 N N . ARG C 1 72 ? 21.912 -41.262 -71.015 1.00 35.88 72 ARG C N 1
ATOM 5297 C CA . ARG C 1 72 ? 21.283 -41.612 -69.740 1.00 36.68 72 ARG C CA 1
ATOM 5298 C C . ARG C 1 72 ? 21.968 -40.870 -68.606 1.00 34.70 72 ARG C C 1
ATOM 5299 O O . ARG C 1 72 ? 23.160 -41.012 -68.345 1.00 36.58 72 ARG C O 1
ATOM 5307 N N . VAL C 1 73 ? 21.213 -39.988 -67.969 1.00 29.87 73 VAL C N 1
ATOM 5308 C CA . VAL C 1 73 ? 21.724 -39.316 -66.793 1.00 26.21 73 VAL C CA 1
ATOM 5309 C C . VAL C 1 73 ? 21.503 -40.203 -65.531 1.00 26.08 73 VAL C C 1
ATOM 5310 O O . VAL C 1 73 ? 20.505 -40.909 -65.476 1.00 25.44 73 VAL C O 1
ATOM 5314 N N . PHE C 1 74 ? 22.460 -40.180 -64.604 1.00 24.45 74 PHE C N 1
ATOM 5315 C CA . PHE C 1 74 ? 22.477 -40.963 -63.351 1.00 25.18 74 PHE C CA 1
ATOM 5316 C C . PHE C 1 74 ? 21.451 -40.432 -62.325 1.00 25.22 74 PHE C C 1
ATOM 5317 O O . PHE C 1 74 ? 21.816 -39.890 -61.276 1.00 22.85 74 PHE C O 1
ATOM 5325 N N . TRP C 1 75 ? 20.164 -40.549 -62.693 1.00 23.85 75 TRP C N 1
ATOM 5326 C CA . TRP C 1 75 ? 19.058 -40.052 -61.882 1.00 23.27 75 TRP C CA 1
ATOM 5327 C C . TRP C 1 75 ? 19.078 -40.518 -60.439 1.00 23.13 75 TRP C C 1
ATOM 5328 O O . TRP C 1 75 ? 18.829 -39.759 -59.533 1.00 22.29 75 TRP C O 1
ATOM 5339 N N . ARG C 1 76 ? 19.282 -41.810 -60.235 1.00 23.32 76 ARG C N 1
ATOM 5340 C CA . ARG C 1 76 ? 19.278 -42.348 -58.891 1.00 24.31 76 ARG C CA 1
ATOM 5341 C C . ARG C 1 76 ? 20.383 -41.669 -58.035 1.00 23.58 76 ARG C C 1
ATOM 5342 O O . ARG C 1 76 ? 20.168 -41.455 -56.837 1.00 22.26 76 ARG C O 1
ATOM 5350 N N . GLY C 1 77 ? 21.527 -41.340 -58.652 1.00 22.34 77 GLY C N 1
ATOM 5351 C CA . GLY C 1 77 ? 22.567 -40.558 -57.978 1.00 22.01 77 GLY C CA 1
ATOM 5352 C C . GLY C 1 77 ? 22.144 -39.139 -57.638 1.00 20.20 77 GLY C C 1
ATOM 5353 O O . GLY C 1 77 ? 22.352 -38.635 -56.521 1.00 19.37 77 GLY C O 1
ATOM 5354 N N . VAL C 1 78 ? 21.486 -38.530 -58.582 1.00 20.06 78 VAL C N 1
ATOM 5355 C CA . VAL C 1 78 ? 20.975 -37.119 -58.396 1.00 18.59 78 VAL C CA 1
ATOM 5356 C C . VAL C 1 78 ? 20.084 -37.110 -57.130 1.00 18.54 78 VAL C C 1
ATOM 5357 O O . VAL C 1 78 ? 20.257 -36.284 -56.237 1.00 16.84 78 VAL C O 1
ATOM 5361 N N . VAL C 1 79 ? 19.147 -38.071 -57.043 1.00 18.24 79 VAL C N 1
ATOM 5362 C CA . VAL C 1 79 ? 18.193 -38.085 -55.972 1.00 18.53 79 VAL C CA 1
ATOM 5363 C C . VAL C 1 79 ? 18.871 -38.369 -54.661 1.00 19.05 79 VAL C C 1
ATOM 5364 O O . VAL C 1 79 ? 18.669 -37.624 -53.733 1.00 20.62 79 VAL C O 1
ATOM 5368 N N . GLU C 1 80 ? 19.667 -39.417 -54.552 1.00 19.92 80 GLU C N 1
ATOM 5369 C CA . GLU C 1 80 ? 20.304 -39.771 -53.248 1.00 22.13 80 GLU C CA 1
ATOM 5370 C C . GLU C 1 80 ? 21.294 -38.687 -52.809 1.00 20.75 80 GLU C C 1
ATOM 5371 O O . GLU C 1 80 ? 21.322 -38.316 -51.664 1.00 21.17 80 GLU C O 1
ATOM 5377 N N . GLU C 1 81 ? 22.039 -38.114 -53.740 1.00 20.05 81 GLU C N 1
ATOM 5378 C CA . GLU C 1 81 ? 22.973 -37.035 -53.351 1.00 20.35 81 GLU C CA 1
ATOM 5379 C C . GLU C 1 81 ? 22.235 -35.829 -52.821 1.00 19.89 81 GLU C C 1
ATOM 5380 O O . GLU C 1 81 ? 22.601 -35.308 -51.765 1.00 20.48 81 GLU C O 1
ATOM 5386 N N . LEU C 1 82 ? 21.139 -35.465 -53.456 1.00 18.90 82 LEU C N 1
ATOM 5387 C CA . LEU C 1 82 ? 20.404 -34.290 -52.962 1.00 19.67 82 LEU C CA 1
ATOM 5388 C C . LEU C 1 82 ? 19.786 -34.467 -51.598 1.00 19.31 82 LEU C C 1
ATOM 5389 O O . LEU C 1 82 ? 19.846 -33.555 -50.792 1.00 19.25 82 LEU C O 1
ATOM 5394 N N . LEU C 1 83 ? 19.171 -35.609 -51.342 1.00 20.45 83 LEU C N 1
ATOM 5395 C CA . LEU C 1 83 ? 18.656 -35.917 -50.026 1.00 22.21 83 LEU C CA 1
ATOM 5396 C C . LEU C 1 83 ? 19.760 -35.901 -49.004 1.00 23.39 83 LEU C C 1
ATOM 5397 O O . LEU C 1 83 ? 19.553 -35.470 -47.822 1.00 25.69 83 LEU C O 1
ATOM 5402 N N . TRP C 1 84 ? 20.937 -36.341 -49.419 1.00 23.90 84 TRP C N 1
ATOM 5403 C CA . TRP C 1 84 ? 22.108 -36.365 -48.539 1.00 25.28 84 TRP C CA 1
ATOM 5404 C C . TRP C 1 84 ? 22.563 -34.936 -48.191 1.00 24.23 84 TRP C C 1
ATOM 5405 O O . TRP C 1 84 ? 22.781 -34.633 -47.028 1.00 25.99 84 TRP C O 1
ATOM 5416 N N . PHE C 1 85 ? 22.592 -34.063 -49.170 1.00 23.36 85 PHE C N 1
ATOM 5417 C CA . PHE C 1 85 ? 22.923 -32.601 -48.990 1.00 23.01 85 PHE C CA 1
ATOM 5418 C C . PHE C 1 85 ? 21.912 -31.980 -48.004 1.00 23.44 85 PHE C C 1
ATOM 5419 O O . PHE C 1 85 ? 22.322 -31.362 -47.055 1.00 23.60 85 PHE C O 1
ATOM 5427 N N . ILE C 1 86 ? 20.605 -32.205 -48.233 1.00 21.65 86 ILE C N 1
ATOM 5428 C CA . ILE C 1 86 ? 19.554 -31.648 -47.440 1.00 20.96 86 ILE C CA 1
ATOM 5429 C C . ILE C 1 86 ? 19.760 -32.091 -46.033 1.00 23.01 86 ILE C C 1
ATOM 5430 O O . ILE C 1 86 ? 19.547 -31.289 -45.155 1.00 22.07 86 ILE C O 1
ATOM 5435 N N . SER C 1 87 ? 20.173 -33.350 -45.811 1.00 23.50 87 SER C N 1
ATOM 5436 C CA . SER C 1 87 ? 20.358 -33.864 -44.500 1.00 25.99 87 SER C CA 1
ATOM 5437 C C . SER C 1 87 ? 21.446 -33.127 -43.725 1.00 26.98 87 SER C C 1
ATOM 5438 O O . SER C 1 87 ? 21.557 -33.296 -42.532 1.00 28.60 87 SER C O 1
ATOM 5441 N N . GLY C 1 88 ? 22.259 -32.320 -44.382 1.00 25.14 88 GLY C N 1
ATOM 5442 C CA . GLY C 1 88 ? 23.356 -31.710 -43.689 1.00 24.41 88 GLY C CA 1
ATOM 5443 C C . GLY C 1 88 ? 24.562 -32.561 -43.548 1.00 24.66 88 GLY C C 1
ATOM 5444 O O . GLY C 1 88 ? 25.556 -32.082 -43.065 1.00 24.89 88 GLY C O 1
ATOM 5445 N N . SER C 1 89 ? 24.516 -33.787 -44.022 1.00 24.64 89 SER C N 1
ATOM 5446 C CA . SER C 1 89 ? 25.694 -34.699 -43.929 1.00 26.17 89 SER C CA 1
ATOM 5447 C C . SER C 1 89 ? 26.925 -34.320 -44.751 1.00 25.57 89 SER C C 1
ATOM 5448 O O . SER C 1 89 ? 26.815 -33.818 -45.834 1.00 26.47 89 SER C O 1
ATOM 5451 N N . THR C 1 90 ? 28.088 -34.635 -44.218 1.00 26.50 90 THR C N 1
ATOM 5452 C CA . THR C 1 90 ? 29.364 -34.513 -44.893 1.00 26.46 90 THR C CA 1
ATOM 5453 C C . THR C 1 90 ? 30.112 -35.852 -44.932 1.00 27.49 90 THR C C 1
ATOM 5454 O O . THR C 1 90 ? 31.346 -35.924 -45.177 1.00 27.63 90 THR C O 1
ATOM 5458 N N . ASN C 1 91 ? 29.371 -36.926 -44.658 1.00 28.14 91 ASN C N 1
ATOM 5459 C CA . ASN C 1 91 ? 29.956 -38.259 -44.611 1.00 29.00 91 ASN C CA 1
ATOM 5460 C C . ASN C 1 91 ? 29.618 -39.006 -45.877 1.00 29.87 91 ASN C C 1
ATOM 5461 O O . ASN C 1 91 ? 28.475 -39.424 -46.067 1.00 29.53 91 ASN C O 1
ATOM 5466 N N . ALA C 1 92 ? 30.605 -39.159 -46.758 1.00 30.45 92 ALA C N 1
ATOM 5467 C CA . ALA C 1 92 ? 30.416 -39.906 -48.026 1.00 32.09 92 ALA C CA 1
ATOM 5468 C C . ALA C 1 92 ? 29.948 -41.357 -47.869 1.00 34.12 92 ALA C C 1
ATOM 5469 O O . ALA C 1 92 ? 29.386 -41.949 -48.800 1.00 32.53 92 ALA C O 1
ATOM 5471 N N . LYS C 1 93 ? 30.193 -41.937 -46.712 1.00 37.60 93 LYS C N 1
ATOM 5472 C CA . LYS C 1 93 ? 29.811 -43.355 -46.459 1.00 41.70 93 LYS C CA 1
ATOM 5473 C C . LYS C 1 93 ? 28.310 -43.484 -46.433 1.00 42.24 93 LYS C C 1
ATOM 5474 O O . LYS C 1 93 ? 27.778 -44.522 -46.821 1.00 42.97 93 LYS C O 1
ATOM 5480 N N . GLN C 1 94 ? 27.625 -42.419 -45.982 1.00 42.72 94 GLN C N 1
ATOM 5481 C CA . GLN C 1 94 ? 26.168 -42.416 -45.976 1.00 42.99 94 GLN C CA 1
ATOM 5482 C C . GLN C 1 94 ? 25.588 -42.524 -47.387 1.00 42.56 94 GLN C C 1
ATOM 5483 O O . GLN C 1 94 ? 24.464 -42.967 -47.561 1.00 46.30 94 GLN C O 1
ATOM 5489 N N . LEU C 1 95 ? 26.357 -42.126 -48.391 1.00 41.19 95 LEU C N 1
ATOM 5490 C CA . LEU C 1 95 ? 25.950 -42.185 -49.796 1.00 39.31 95 LEU C CA 1
ATOM 5491 C C . LEU C 1 95 ? 26.372 -43.487 -50.434 1.00 41.90 95 LEU C C 1
ATOM 5492 O O . LEU C 1 95 ? 25.575 -44.165 -51.123 1.00 42.13 95 LEU C O 1
ATOM 5497 N N . SER C 1 96 ? 27.633 -43.830 -50.179 1.00 38.94 96 SER C N 1
ATOM 5498 C CA . SER C 1 96 ? 28.232 -45.058 -50.580 1.00 40.82 96 SER C CA 1
ATOM 5499 C C . SER C 1 96 ? 27.327 -46.231 -50.176 1.00 42.14 96 SER C C 1
ATOM 5500 O O . SER C 1 96 ? 27.157 -47.180 -50.936 1.00 42.09 96 SER C O 1
ATOM 5503 N N . GLU C 1 97 ? 26.752 -46.137 -48.980 1.00 41.34 97 GLU C N 1
ATOM 5504 C CA . GLU C 1 97 ? 25.838 -47.177 -48.431 1.00 44.72 97 GLU C CA 1
ATOM 5505 C C . GLU C 1 97 ? 24.593 -47.333 -49.307 1.00 41.78 97 GLU C C 1
ATOM 5506 O O . GLU C 1 97 ? 24.008 -48.375 -49.351 1.00 41.13 97 GLU C O 1
ATOM 5512 N N . LYS C 1 98 ? 24.177 -46.263 -49.967 1.00 39.74 98 LYS C N 1
ATOM 5513 C CA . LYS C 1 98 ? 23.056 -46.284 -50.881 1.00 38.66 98 LYS C CA 1
ATOM 5514 C C . LYS C 1 98 ? 23.503 -46.598 -52.305 1.00 36.89 98 LYS C C 1
ATOM 5515 O O . LYS C 1 98 ? 22.789 -46.292 -53.240 1.00 35.70 98 LYS C O 1
ATOM 5521 N N . ASN C 1 99 ? 24.680 -47.205 -52.469 1.00 36.82 99 ASN C N 1
ATOM 5522 C CA . ASN C 1 99 ? 25.263 -47.540 -53.786 1.00 35.78 99 ASN C CA 1
ATOM 5523 C C . ASN C 1 99 ? 25.397 -46.399 -54.730 1.00 34.37 99 ASN C C 1
ATOM 5524 O O . ASN C 1 99 ? 25.183 -46.534 -55.939 1.00 32.44 99 ASN C O 1
ATOM 5529 N N . VAL C 1 100 ? 25.814 -45.270 -54.177 1.00 32.39 100 VAL C N 1
ATOM 5530 C CA . VAL C 1 100 ? 26.103 -44.082 -54.943 1.00 30.96 100 VAL C CA 1
ATOM 5531 C C . VAL C 1 100 ? 27.534 -43.713 -54.530 1.00 31.94 100 VAL C C 1
ATOM 5532 O O . VAL C 1 100 ? 27.797 -43.331 -53.356 1.00 29.85 100 VAL C O 1
ATOM 5536 N N . ASN C 1 101 ? 28.459 -43.839 -55.467 1.00 32.63 101 ASN C N 1
ATOM 5537 C CA . ASN C 1 101 ? 29.884 -43.795 -55.090 1.00 36.58 101 ASN C CA 1
ATOM 5538 C C . ASN C 1 101 ? 30.564 -42.549 -55.570 1.00 34.52 101 ASN C C 1
ATOM 5539 O O . ASN C 1 101 ? 31.787 -42.477 -55.621 1.00 34.70 101 ASN C O 1
ATOM 5544 N N . ILE C 1 102 ? 29.775 -41.567 -55.931 1.00 32.99 102 ILE C N 1
ATOM 5545 C CA . ILE C 1 102 ? 30.316 -40.387 -56.609 1.00 33.43 102 ILE C CA 1
ATOM 5546 C C . ILE C 1 102 ? 31.285 -39.568 -55.734 1.00 31.46 102 ILE C C 1
ATOM 5547 O O . ILE C 1 102 ? 32.166 -38.902 -56.268 1.00 31.74 102 ILE C O 1
ATOM 5552 N N . TRP C 1 103 ? 31.144 -39.639 -54.419 1.00 30.26 103 TRP C N 1
ATOM 5553 C CA . TRP C 1 103 ? 32.040 -38.932 -53.499 1.00 31.75 103 TRP C CA 1
ATOM 5554 C C . TRP C 1 103 ? 33.162 -39.795 -52.882 1.00 34.90 103 TRP C C 1
ATOM 5555 O O . TRP C 1 103 ? 33.890 -39.313 -52.005 1.00 34.20 103 TRP C O 1
ATOM 5566 N N . ASP C 1 104 ? 33.313 -41.048 -53.336 1.00 34.68 104 ASP C N 1
ATOM 5567 C CA . ASP C 1 104 ? 34.299 -41.948 -52.736 1.00 39.02 104 ASP C CA 1
ATOM 5568 C C . ASP C 1 104 ? 35.765 -41.583 -53.050 1.00 40.04 104 ASP C C 1
ATOM 5569 O O . ASP C 1 104 ? 36.612 -41.584 -52.157 1.00 39.96 104 ASP C O 1
ATOM 5574 N N . GLY C 1 105 ? 36.059 -41.246 -54.298 1.00 40.46 105 GLY C N 1
ATOM 5575 C CA . GLY C 1 105 ? 37.430 -40.909 -54.680 1.00 43.66 105 GLY C CA 1
ATOM 5576 C C . GLY C 1 105 ? 37.948 -39.701 -53.915 1.00 44.40 105 GLY C C 1
ATOM 5577 O O . GLY C 1 105 ? 39.082 -39.676 -53.431 1.00 45.80 105 GLY C O 1
ATOM 5578 N N . ASN C 1 106 ? 37.082 -38.711 -53.744 1.00 44.35 106 ASN C N 1
ATOM 5579 C CA . ASN C 1 106 ? 37.447 -37.489 -53.011 1.00 43.85 106 ASN C CA 1
ATOM 5580 C C . ASN C 1 106 ? 37.390 -37.569 -51.499 1.00 41.51 106 ASN C C 1
ATOM 5581 O O . ASN C 1 106 ? 37.683 -36.594 -50.811 1.00 40.20 106 ASN C O 1
ATOM 5586 N N . SER C 1 107 ? 37.055 -38.740 -50.966 1.00 41.55 107 SER C N 1
ATOM 5587 C CA . SER C 1 107 ? 37.075 -38.938 -49.511 1.00 42.01 107 SER C CA 1
ATOM 5588 C C . SER C 1 107 ? 37.912 -40.160 -49.052 1.00 43.20 107 SER C C 1
ATOM 5589 O O . SER C 1 107 ? 37.758 -40.628 -47.921 1.00 41.49 107 SER C O 1
ATOM 5592 N N . SER C 1 108 ? 38.780 -40.658 -49.937 1.00 45.94 108 SER C N 1
ATOM 5593 C CA . SER C 1 108 ? 39.686 -41.782 -49.623 1.00 50.03 108 SER C CA 1
ATOM 5594 C C . SER C 1 108 ? 40.802 -41.315 -48.706 1.00 52.33 108 SER C C 1
ATOM 5595 O O . SER C 1 108 ? 41.263 -40.186 -48.855 1.00 51.07 108 SER C O 1
ATOM 5598 N N . ARG C 1 109 ? 41.246 -42.187 -47.795 1.00 54.12 109 ARG C N 1
ATOM 5599 C CA . ARG C 1 109 ? 42.400 -41.915 -46.909 1.00 57.96 109 ARG C CA 1
ATOM 5600 C C . ARG C 1 109 ? 43.496 -41.181 -47.676 1.00 58.38 109 ARG C C 1
ATOM 5601 O O . ARG C 1 109 ? 43.988 -40.149 -47.257 1.00 57.53 109 ARG C O 1
ATOM 5609 N N . GLU C 1 110 ? 43.846 -41.754 -48.816 1.00 62.76 110 GLU C N 1
ATOM 5610 C CA . GLU C 1 110 ? 44.906 -41.246 -49.689 1.00 65.05 110 GLU C CA 1
ATOM 5611 C C . GLU C 1 110 ? 44.598 -39.848 -50.188 1.00 60.94 110 GLU C C 1
ATOM 5612 O O . GLU C 1 110 ? 45.452 -38.966 -50.088 1.00 59.29 110 GLU C O 1
ATOM 5618 N N . PHE C 1 111 ? 43.387 -39.632 -50.715 1.00 56.45 111 PHE C N 1
ATOM 5619 C CA . PHE C 1 111 ? 43.030 -38.292 -51.197 1.00 52.15 111 PHE C CA 1
ATOM 5620 C C . PHE C 1 111 ? 43.027 -37.252 -50.070 1.00 50.75 111 PHE C C 1
ATOM 5621 O O . PHE C 1 111 ? 43.471 -36.124 -50.263 1.00 53.40 111 PHE C O 1
ATOM 5629 N N . LEU C 1 112 ? 42.512 -37.621 -48.903 1.00 50.22 112 LEU C N 1
ATOM 5630 C CA . LEU C 1 112 ? 42.450 -36.714 -47.768 1.00 48.85 112 LEU C CA 1
ATOM 5631 C C . LEU C 1 112 ? 43.853 -36.312 -47.250 1.00 54.04 112 LEU C C 1
ATOM 5632 O O . LEU C 1 112 ? 44.036 -35.200 -46.789 1.00 53.02 112 LEU C O 1
ATOM 5637 N N . ASP C 1 113 ? 44.820 -37.223 -47.321 1.00 57.53 113 ASP C N 1
ATOM 5638 C CA . ASP C 1 113 ? 46.200 -36.933 -46.908 1.00 61.95 113 ASP C CA 1
ATOM 5639 C C . ASP C 1 113 ? 46.921 -36.007 -47.867 1.00 62.97 113 ASP C C 1
ATOM 5640 O O . ASP C 1 113 ? 47.908 -35.380 -47.494 1.00 65.99 113 ASP C O 1
ATOM 5645 N N . SER C 1 114 ? 46.460 -35.964 -49.108 1.00 62.27 114 SER C N 1
ATOM 5646 C CA . SER C 1 114 ? 47.061 -35.112 -50.123 1.00 64.89 114 SER C CA 1
ATOM 5647 C C . SER C 1 114 ? 46.484 -33.702 -50.023 1.00 64.25 114 SER C C 1
ATOM 5648 O O . SER C 1 114 ? 47.131 -32.728 -50.397 1.00 66.80 114 SER C O 1
ATOM 5651 N N . ARG C 1 115 ? 45.271 -33.590 -49.502 1.00 61.32 115 ARG C N 1
ATOM 5652 C CA . ARG C 1 115 ? 44.744 -32.294 -49.103 1.00 58.76 115 ARG C CA 1
ATOM 5653 C C . ARG C 1 115 ? 45.264 -31.880 -47.711 1.00 56.60 115 ARG C C 1
ATOM 5654 O O . ARG C 1 115 ? 44.764 -30.907 -47.126 1.00 58.10 115 ARG C O 1
ATOM 5662 N N . GLY C 1 116 ? 46.237 -32.607 -47.168 1.00 54.70 116 GLY C N 1
ATOM 5663 C CA . GLY C 1 116 ? 46.742 -32.322 -45.820 1.00 53.82 116 GLY C CA 1
ATOM 5664 C C . GLY C 1 116 ? 45.702 -32.490 -44.729 1.00 51.64 116 GLY C C 1
ATOM 5665 O O . GLY C 1 116 ? 45.863 -31.951 -43.640 1.00 49.59 116 GLY C O 1
ATOM 5666 N N . LEU C 1 117 ? 44.624 -33.230 -45.021 1.00 49.48 117 LEU C N 1
ATOM 5667 C CA . LEU C 1 117 ? 43.547 -33.488 -44.060 1.00 48.54 117 LEU C CA 1
ATOM 5668 C C . LEU C 1 117 ? 43.804 -34.828 -43.348 1.00 51.28 117 LEU C C 1
ATOM 5669 O O . LEU C 1 117 ? 42.982 -35.754 -43.427 1.00 48.57 117 LEU C O 1
ATOM 5674 N N . TYR C 1 118 ? 44.937 -34.903 -42.638 1.00 52.40 118 TYR C N 1
ATOM 5675 C CA . TYR C 1 118 ? 45.459 -36.192 -42.105 1.00 56.39 118 TYR C CA 1
ATOM 5676 C C . TYR C 1 118 ? 44.630 -36.674 -40.916 1.00 56.91 118 TYR C C 1
ATOM 5677 O O . TYR C 1 118 ? 44.618 -37.872 -40.602 1.00 59.22 118 TYR C O 1
ATOM 5686 N N . ASN C 1 119 ? 43.968 -35.724 -40.255 1.00 56.00 119 ASN C N 1
ATOM 5687 C CA A ASN C 1 119 ? 43.101 -35.995 -39.112 0.50 56.91 119 ASN C CA 1
ATOM 5688 C CA B ASN C 1 119 ? 43.110 -36.028 -39.102 0.50 56.38 119 ASN C CA 1
ATOM 5689 C C . ASN C 1 119 ? 41.629 -36.315 -39.476 1.00 55.03 119 ASN C C 1
ATOM 5690 O O . ASN C 1 119 ? 40.825 -36.646 -38.593 1.00 53.02 119 ASN C O 1
ATOM 5699 N N . TYR C 1 120 ? 41.243 -36.183 -40.765 1.00 50.59 120 TYR C N 1
ATOM 5700 C CA . TYR C 1 120 ? 39.873 -36.595 -41.185 1.00 46.91 120 TYR C CA 1
ATOM 5701 C C . TYR C 1 120 ? 39.800 -38.114 -41.376 1.00 48.14 120 TYR C C 1
ATOM 5702 O O . TYR C 1 120 ? 40.682 -38.699 -41.978 1.00 47.19 120 TYR C O 1
ATOM 5711 N N . GLU C 1 121 ? 38.743 -38.741 -40.873 1.00 48.76 121 GLU C N 1
ATOM 5712 C CA . GLU C 1 121 ? 38.508 -40.162 -41.123 1.00 50.83 121 GLU C CA 1
ATOM 5713 C C . GLU C 1 121 ? 38.018 -40.370 -42.554 1.00 48.44 121 GLU C C 1
ATOM 5714 O O . GLU C 1 121 ? 37.416 -39.481 -43.168 1.00 45.79 121 GLU C O 1
ATOM 5720 N N . GLU C 1 122 ? 38.316 -41.544 -43.105 1.00 48.26 122 GLU C N 1
ATOM 5721 C CA . GLU C 1 122 ? 37.925 -41.876 -44.467 1.00 46.56 122 GLU C CA 1
ATOM 5722 C C . GLU C 1 122 ? 36.438 -41.644 -44.560 1.00 43.81 122 GLU C C 1
ATOM 5723 O O . GLU C 1 122 ? 35.716 -42.007 -43.645 1.00 44.25 122 GLU C O 1
ATOM 5729 N N . GLY C 1 123 ? 36.000 -40.991 -45.631 1.00 40.29 123 GLY C N 1
ATOM 5730 C CA . GLY C 1 123 ? 34.626 -40.523 -45.735 1.00 38.79 123 GLY C CA 1
ATOM 5731 C C . GLY C 1 123 ? 34.379 -39.027 -45.414 1.00 37.92 123 GLY C C 1
ATOM 5732 O O . GLY C 1 123 ? 33.396 -38.437 -45.883 1.00 34.66 123 GLY C O 1
ATOM 5733 N N . ASP C 1 124 ? 35.236 -38.439 -44.579 1.00 37.53 124 ASP C N 1
ATOM 5734 C CA . ASP C 1 124 ? 34.948 -37.100 -44.054 1.00 37.15 124 ASP C CA 1
ATOM 5735 C C . ASP C 1 124 ? 35.374 -36.126 -45.089 1.00 35.16 124 ASP C C 1
ATOM 5736 O O . ASP C 1 124 ? 36.581 -35.975 -45.359 1.00 35.17 124 ASP C O 1
ATOM 5741 N N . LEU C 1 125 ? 34.384 -35.460 -45.655 1.00 33.77 125 LEU C N 1
ATOM 5742 C CA . LEU C 1 125 ? 34.610 -34.533 -46.749 1.00 32.65 125 LEU C CA 1
ATOM 5743 C C . LEU C 1 125 ? 34.875 -33.119 -46.303 1.00 30.58 125 LEU C C 1
ATOM 5744 O O . LEU C 1 125 ? 35.110 -32.268 -47.148 1.00 28.92 125 LEU C O 1
ATOM 5749 N N . GLY C 1 126 ? 34.817 -32.853 -44.997 1.00 30.58 126 GLY C N 1
ATOM 5750 C CA . GLY C 1 126 ? 34.818 -31.496 -44.514 1.00 28.31 126 GLY C CA 1
ATOM 5751 C C . GLY C 1 126 ? 33.498 -30.765 -44.813 1.00 27.37 126 GLY C C 1
ATOM 5752 O O . GLY C 1 126 ? 32.515 -31.371 -45.211 1.00 24.76 126 GLY C O 1
ATOM 5753 N N . PRO C 1 127 ? 33.463 -29.432 -44.594 1.00 26.87 127 PRO C N 1
ATOM 5754 C CA . PRO C 1 127 ? 32.155 -28.796 -44.682 1.00 25.80 127 PRO C CA 1
ATOM 5755 C C . PRO C 1 127 ? 31.743 -28.481 -46.085 1.00 23.89 127 PRO C C 1
ATOM 5756 O O . PRO C 1 127 ? 31.758 -27.323 -46.526 1.00 25.42 127 PRO C O 1
ATOM 5760 N N . VAL C 1 128 ? 31.309 -29.494 -46.786 1.00 24.59 128 VAL C N 1
ATOM 5761 C CA . VAL C 1 128 ? 30.836 -29.350 -48.109 1.00 23.62 128 VAL C CA 1
ATOM 5762 C C . VAL C 1 128 ? 29.371 -28.880 -48.083 1.00 22.09 128 VAL C C 1
ATOM 5763 O O . VAL C 1 128 ? 28.864 -28.387 -47.062 1.00 21.64 128 VAL C O 1
ATOM 5767 N N . TYR C 1 129 ? 28.742 -28.975 -49.228 1.00 21.18 129 TYR C N 1
ATOM 5768 C CA . TYR C 1 129 ? 27.416 -28.433 -49.474 1.00 22.20 129 TYR C CA 1
ATOM 5769 C C . TYR C 1 129 ? 26.436 -28.574 -48.328 1.00 23.68 129 TYR C C 1
ATOM 5770 O O . TYR C 1 129 ? 25.845 -27.596 -47.915 1.00 23.80 129 TYR C O 1
ATOM 5779 N N . GLY C 1 130 ? 26.215 -29.771 -47.840 1.00 22.67 130 GLY C N 1
ATOM 5780 C CA . GLY C 1 130 ? 25.104 -29.975 -46.867 1.00 23.69 130 GLY C CA 1
ATOM 5781 C C . GLY C 1 130 ? 25.335 -29.189 -45.599 1.00 23.42 130 GLY C C 1
ATOM 5782 O O . GLY C 1 130 ? 24.406 -28.607 -45.050 1.00 24.04 130 GLY C O 1
ATOM 5783 N N . PHE C 1 131 ? 26.592 -29.121 -45.186 1.00 22.96 131 PHE C N 1
ATOM 5784 C CA . PHE C 1 131 ? 26.999 -28.372 -44.009 1.00 22.48 131 PHE C CA 1
ATOM 5785 C C . PHE C 1 131 ? 26.741 -26.929 -44.228 1.00 20.59 131 PHE C C 1
ATOM 5786 O O . PHE C 1 131 ? 26.253 -26.247 -43.318 1.00 21.16 131 PHE C O 1
ATOM 5794 N N . GLN C 1 132 ? 27.122 -26.419 -45.388 1.00 19.53 132 GLN C N 1
ATOM 5795 C CA . GLN C 1 132 ? 26.970 -24.989 -45.716 1.00 20.36 132 GLN C CA 1
ATOM 5796 C C . GLN C 1 132 ? 25.494 -24.592 -45.828 1.00 19.33 132 GLN C C 1
ATOM 5797 O O . GLN C 1 132 ? 25.100 -23.527 -45.396 1.00 18.86 132 GLN C O 1
ATOM 5803 N N . TRP C 1 133 ? 24.678 -25.460 -46.406 1.00 18.83 133 TRP C N 1
ATOM 5804 C CA . TRP C 1 133 ? 23.251 -25.195 -46.521 1.00 19.33 133 TRP C CA 1
ATOM 5805 C C . TRP C 1 133 ? 22.531 -25.171 -45.130 1.00 20.05 133 TRP C C 1
ATOM 5806 O O . TRP C 1 133 ? 21.610 -24.359 -44.926 1.00 19.83 133 TRP C O 1
ATOM 5817 N N . ARG C 1 134 ? 22.902 -26.073 -44.235 1.00 20.13 134 ARG C N 1
ATOM 5818 C CA . ARG C 1 134 ? 22.184 -26.247 -42.953 1.00 20.34 134 ARG C CA 1
ATOM 5819 C C . ARG C 1 134 ? 22.853 -25.590 -41.753 1.00 20.61 134 ARG C C 1
ATOM 5820 O O . ARG C 1 134 ? 22.172 -25.337 -40.770 1.00 20.87 134 ARG C O 1
ATOM 5828 N N . HIS C 1 135 ? 24.142 -25.303 -41.833 1.00 20.01 135 HIS C N 1
ATOM 5829 C CA . HIS C 1 135 ? 24.952 -24.980 -40.682 1.00 21.53 135 HIS C CA 1
ATOM 5830 C C . HIS C 1 135 ? 25.956 -23.874 -41.023 1.00 20.52 135 HIS C C 1
ATOM 5831 O O . HIS C 1 135 ? 27.032 -23.856 -40.477 1.00 22.04 135 HIS C O 1
ATOM 5838 N N . PHE C 1 136 ? 25.619 -22.970 -41.937 1.00 20.69 136 PHE C N 1
ATOM 5839 C CA . PHE C 1 136 ? 26.564 -21.988 -42.373 1.00 20.88 136 PHE C CA 1
ATOM 5840 C C . PHE C 1 136 ? 27.192 -21.243 -41.210 1.00 20.32 136 PHE C C 1
ATOM 5841 O O . PHE C 1 136 ? 26.484 -20.704 -40.344 1.00 21.04 136 PHE C O 1
ATOM 5849 N N . GLY C 1 137 ? 28.514 -21.177 -41.238 1.00 21.44 137 GLY C N 1
ATOM 5850 C CA . GLY C 1 137 ? 29.305 -20.342 -40.302 1.00 23.53 137 GLY C CA 1
ATOM 5851 C C . GLY C 1 137 ? 29.610 -20.997 -38.963 1.00 26.83 137 GLY C C 1
ATOM 5852 O O . GLY C 1 137 ? 30.237 -20.413 -38.122 1.00 29.78 137 GLY C O 1
ATOM 5853 N N . CYS C 1 138 ? 29.137 -22.202 -38.742 1.00 28.31 138 CYS C N 1
ATOM 5854 C CA . CYS C 1 138 ? 29.442 -22.962 -37.570 1.00 31.65 138 CYS C CA 1
ATOM 5855 C C . CYS C 1 138 ? 30.821 -23.598 -37.804 1.00 32.43 138 CYS C C 1
ATOM 5856 O O . CYS C 1 138 ? 31.069 -24.139 -38.879 1.00 29.31 138 CYS C O 1
ATOM 5859 N N . PRO C 1 139 ? 31.726 -23.502 -36.820 1.00 33.25 139 PRO C N 1
ATOM 5860 C CA . PRO C 1 139 ? 33.040 -24.086 -37.058 1.00 34.61 139 PRO C CA 1
ATOM 5861 C C . PRO C 1 139 ? 32.936 -25.633 -37.186 1.00 33.85 139 PRO C C 1
ATOM 5862 O O . PRO C 1 139 ? 32.221 -26.282 -36.426 1.00 34.51 139 PRO C O 1
ATOM 5866 N N . TYR C 1 140 ? 33.615 -26.190 -38.155 1.00 32.00 140 TYR C N 1
ATOM 5867 C CA . TYR C 1 140 ? 33.536 -27.621 -38.410 1.00 32.81 140 TYR C CA 1
ATOM 5868 C C . TYR C 1 140 ? 34.654 -28.280 -37.656 1.00 35.99 140 TYR C C 1
ATOM 5869 O O . TYR C 1 140 ? 35.768 -27.752 -37.653 1.00 36.31 140 TYR C O 1
ATOM 5878 N N . SER C 1 141 ? 34.364 -29.426 -37.037 1.00 38.30 141 SER C N 1
ATOM 5879 C CA . SER C 1 141 ? 35.358 -30.250 -36.359 1.00 40.18 141 SER C CA 1
ATOM 5880 C C . SER C 1 141 ? 35.497 -31.547 -37.174 1.00 39.48 141 SER C C 1
ATOM 5881 O O . SER C 1 141 ? 36.492 -31.737 -37.873 1.00 38.79 141 SER C O 1
ATOM 5884 N N . SER C 1 142 ? 34.463 -32.376 -37.144 1.00 38.04 142 SER C N 1
ATOM 5885 C CA . SER C 1 142 ? 34.389 -33.569 -38.003 1.00 40.36 142 SER C CA 1
ATOM 5886 C C . SER C 1 142 ? 32.942 -33.891 -38.345 1.00 39.15 142 SER C C 1
ATOM 5887 O O . SER C 1 142 ? 32.008 -33.216 -37.878 1.00 37.13 142 SER C O 1
ATOM 5890 N N . MET C 1 143 ? 32.791 -34.937 -39.151 1.00 39.65 143 MET C N 1
ATOM 5891 C CA . MET C 1 143 ? 31.511 -35.374 -39.675 1.00 38.94 143 MET C CA 1
ATOM 5892 C C . MET C 1 143 ? 30.618 -36.024 -38.629 1.00 42.17 143 MET C C 1
ATOM 5893 O O . MET C 1 143 ? 29.426 -36.187 -38.889 1.00 44.52 143 MET C O 1
ATOM 5898 N N . THR C 1 144 ? 31.173 -36.428 -37.487 1.00 43.70 144 THR C N 1
ATOM 5899 C CA . THR C 1 144 ? 30.378 -37.097 -36.449 1.00 46.47 144 THR C CA 1
ATOM 5900 C C . THR C 1 144 ? 29.904 -36.188 -35.325 1.00 48.76 144 THR C C 1
ATOM 5901 O O . THR C 1 144 ? 29.037 -36.585 -34.539 1.00 52.00 144 THR C O 1
ATOM 5905 N N . ALA C 1 145 ? 30.465 -34.976 -35.245 1.00 49.63 145 ALA C N 1
ATOM 5906 C CA . ALA C 1 145 ? 30.061 -34.001 -34.238 1.00 48.29 145 ALA C CA 1
ATOM 5907 C C . ALA C 1 145 ? 28.612 -33.596 -34.414 1.00 45.83 145 ALA C C 1
ATOM 5908 O O . ALA C 1 145 ? 28.065 -33.711 -35.491 1.00 44.07 145 ALA C O 1
ATOM 5910 N N . ASP C 1 146 ? 27.991 -33.127 -33.342 1.00 47.52 146 ASP C N 1
ATOM 5911 C CA . ASP C 1 146 ? 26.598 -32.690 -33.408 1.00 50.72 146 ASP C CA 1
ATOM 5912 C C . ASP C 1 146 ? 26.488 -31.200 -33.816 1.00 45.72 146 ASP C C 1
ATOM 5913 O O . ASP C 1 146 ? 27.023 -30.308 -33.153 1.00 46.29 146 ASP C O 1
ATOM 5918 N N . TYR C 1 147 ? 25.814 -30.960 -34.926 1.00 42.16 147 TYR C N 1
ATOM 5919 C CA . TYR C 1 147 ? 25.634 -29.596 -35.441 1.00 39.93 147 TYR C CA 1
ATOM 5920 C C . TYR C 1 147 ? 24.180 -29.141 -35.374 1.00 41.66 147 TYR C C 1
ATOM 5921 O O . TYR C 1 147 ? 23.867 -28.044 -35.804 1.00 39.42 147 TYR C O 1
ATOM 5930 N N . LYS C 1 148 ? 23.302 -29.977 -34.816 1.00 46.95 148 LYS C N 1
ATOM 5931 C CA . LYS C 1 148 ? 21.892 -29.621 -34.600 1.00 50.00 148 LYS C CA 1
ATOM 5932 C C . LYS C 1 148 ? 21.722 -28.242 -33.941 1.00 47.41 148 LYS C C 1
ATOM 5933 O O . LYS C 1 148 ? 22.255 -27.978 -32.866 1.00 48.68 148 LYS C O 1
ATOM 5939 N N . GLY C 1 149 ? 20.971 -27.369 -34.593 1.00 44.22 149 GLY C N 1
ATOM 5940 C CA . GLY C 1 149 ? 20.738 -26.029 -34.094 1.00 42.69 149 GLY C CA 1
ATOM 5941 C C . GLY C 1 149 ? 21.900 -25.055 -34.185 1.00 40.54 149 GLY C C 1
ATOM 5942 O O . GLY C 1 149 ? 21.781 -23.940 -33.680 1.00 39.59 149 GLY C O 1
ATOM 5943 N N . LYS C 1 150 ? 23.006 -25.427 -34.846 1.00 38.35 150 LYS C N 1
ATOM 5944 C CA . LYS C 1 150 ? 24.218 -24.554 -34.889 1.00 34.79 150 LYS C CA 1
ATOM 5945 C C . LYS C 1 150 ? 24.441 -24.023 -36.328 1.00 30.29 150 LYS C C 1
ATOM 5946 O O . LYS C 1 150 ? 23.991 -24.638 -37.288 1.00 28.90 150 LYS C O 1
ATOM 5952 N N . GLY C 1 151 ? 25.101 -22.872 -36.434 1.00 27.23 151 GLY C N 1
ATOM 5953 C CA . GLY C 1 151 ? 25.171 -22.124 -37.674 1.00 25.51 151 GLY C CA 1
ATOM 5954 C C . GLY C 1 151 ? 23.840 -21.698 -38.251 1.00 23.84 151 GLY C C 1
ATOM 5955 O O . GLY C 1 151 ? 22.799 -21.872 -37.674 1.00 25.53 151 GLY C O 1
ATOM 5956 N N . TYR C 1 152 ? 23.875 -21.228 -39.464 1.00 22.74 152 TYR C N 1
ATOM 5957 C CA . TYR C 1 152 ? 22.742 -20.572 -40.064 1.00 22.26 152 TYR C CA 1
ATOM 5958 C C . TYR C 1 152 ? 22.038 -21.513 -41.032 1.00 21.00 152 TYR C C 1
ATOM 5959 O O . TYR C 1 152 ? 22.678 -22.009 -41.944 1.00 20.56 152 TYR C O 1
ATOM 5968 N N . ASP C 1 153 ? 20.746 -21.794 -40.807 1.00 21.01 153 ASP C N 1
ATOM 5969 C CA . ASP C 1 153 ? 20.058 -22.854 -41.591 1.00 20.27 153 ASP C CA 1
ATOM 5970 C C . ASP C 1 153 ? 19.428 -22.186 -42.778 1.00 18.91 153 ASP C C 1
ATOM 5971 O O . ASP C 1 153 ? 18.278 -21.717 -42.760 1.00 17.92 153 ASP C O 1
ATOM 5976 N N . GLN C 1 154 ? 20.237 -22.039 -43.825 1.00 18.11 154 GLN C N 1
ATOM 5977 C CA . GLN C 1 154 ? 19.814 -21.238 -44.933 1.00 17.37 154 GLN C CA 1
ATOM 5978 C C . GLN C 1 154 ? 18.657 -21.885 -45.667 1.00 17.44 154 GLN C C 1
ATOM 5979 O O . GLN C 1 154 ? 17.716 -21.203 -46.137 1.00 17.14 154 GLN C O 1
ATOM 5985 N N . LEU C 1 155 ? 18.715 -23.208 -45.751 1.00 17.62 155 LEU C N 1
ATOM 5986 C CA . LEU C 1 155 ? 17.631 -23.963 -46.433 1.00 18.79 155 LEU C CA 1
ATOM 5987 C C . LEU C 1 155 ? 16.262 -23.739 -45.802 1.00 20.07 155 LEU C C 1
ATOM 5988 O O . LEU C 1 155 ? 15.297 -23.364 -46.498 1.00 20.06 155 LEU C O 1
ATOM 5993 N N . GLN C 1 156 ? 16.168 -23.902 -44.491 1.00 20.73 156 GLN C N 1
ATOM 5994 C CA . GLN C 1 156 ? 14.929 -23.672 -43.820 1.00 25.01 156 GLN C CA 1
ATOM 5995 C C . GLN C 1 156 ? 14.537 -22.188 -43.865 1.00 24.46 156 GLN C C 1
ATOM 5996 O O . GLN C 1 156 ? 13.349 -21.885 -43.992 1.00 23.79 156 GLN C O 1
ATOM 6002 N N . GLN C 1 157 ? 15.530 -21.279 -43.736 1.00 23.69 157 GLN C N 1
ATOM 6003 C CA . GLN C 1 157 ? 15.246 -19.879 -43.815 1.00 23.80 157 GLN C CA 1
ATOM 6004 C C . GLN C 1 157 ? 14.693 -19.559 -45.195 1.00 21.22 157 GLN C C 1
ATOM 6005 O O . GLN C 1 157 ? 13.675 -18.815 -45.282 1.00 19.83 157 GLN C O 1
ATOM 6011 N N . CYS C 1 158 ? 15.286 -20.090 -46.275 1.00 19.17 158 CYS C N 1
ATOM 6012 C CA . CYS C 1 158 ? 14.677 -19.827 -47.620 1.00 19.13 158 CYS C CA 1
ATOM 6013 C C . CYS C 1 158 ? 13.205 -20.338 -47.733 1.00 19.65 158 CYS C C 1
ATOM 6014 O O . CYS C 1 158 ? 12.344 -19.636 -48.254 1.00 21.45 158 CYS C O 1
ATOM 6017 N N . ILE C 1 159 ? 12.938 -21.577 -47.309 1.00 18.64 159 ILE C N 1
ATOM 6018 C CA . ILE C 1 159 ? 11.565 -22.133 -47.328 1.00 20.39 159 ILE C CA 1
ATOM 6019 C C . ILE C 1 159 ? 10.575 -21.238 -46.520 1.00 21.34 159 ILE C C 1
ATOM 6020 O O . ILE C 1 159 ? 9.468 -20.976 -46.941 1.00 23.27 159 ILE C O 1
ATOM 6025 N N . LYS C 1 160 ? 11.003 -20.756 -45.381 1.00 22.14 160 LYS C N 1
ATOM 6026 C CA . LYS C 1 160 ? 10.195 -19.840 -44.585 1.00 25.23 160 LYS C CA 1
ATOM 6027 C C . LYS C 1 160 ? 9.906 -18.536 -45.343 1.00 24.04 160 LYS C C 1
ATOM 6028 O O . LYS C 1 160 ? 8.778 -18.038 -45.316 1.00 25.57 160 LYS C O 1
ATOM 6034 N N . MET C 1 161 ? 10.918 -17.986 -46.019 1.00 21.84 161 MET C N 1
ATOM 6035 C CA . MET C 1 161 ? 10.708 -16.772 -46.763 1.00 22.05 161 MET C CA 1
ATOM 6036 C C . MET C 1 161 ? 9.799 -16.989 -47.948 1.00 21.60 161 MET C C 1
ATOM 6037 O O . MET C 1 161 ? 8.937 -16.160 -48.220 1.00 20.35 161 MET C O 1
ATOM 6042 N N . ILE C 1 162 ? 9.923 -18.133 -48.592 1.00 20.09 162 ILE C N 1
ATOM 6043 C CA . ILE C 1 162 ? 9.040 -18.435 -49.701 1.00 21.94 162 ILE C CA 1
ATOM 6044 C C . ILE C 1 162 ? 7.577 -18.501 -49.233 1.00 22.83 162 ILE C C 1
ATOM 6045 O O . ILE C 1 162 ? 6.668 -18.012 -49.925 1.00 23.69 162 ILE C O 1
ATOM 6050 N N . ARG C 1 163 ? 7.370 -19.042 -48.045 1.00 22.96 163 ARG C N 1
ATOM 6051 C CA . ARG C 1 163 ? 5.988 -19.173 -47.525 1.00 25.07 163 ARG C CA 1
ATOM 6052 C C . ARG C 1 163 ? 5.434 -17.840 -47.012 1.00 26.84 163 ARG C C 1
ATOM 6053 O O . ARG C 1 163 ? 4.239 -17.571 -47.109 1.00 26.29 163 ARG C O 1
ATOM 6061 N N . GLU C 1 164 ? 6.304 -17.045 -46.383 1.00 26.49 164 GLU C N 1
ATOM 6062 C CA . GLU C 1 164 ? 5.850 -15.860 -45.669 1.00 28.51 164 GLU C CA 1
ATOM 6063 C C . GLU C 1 164 ? 6.023 -14.553 -46.455 1.00 28.26 164 GLU C C 1
ATOM 6064 O O . GLU C 1 164 ? 5.197 -13.658 -46.325 1.00 26.51 164 GLU C O 1
ATOM 6070 N N . GLU C 1 165 ? 7.148 -14.420 -47.164 1.00 26.85 165 GLU C N 1
ATOM 6071 C CA . GLU C 1 165 ? 7.431 -13.251 -47.962 1.00 28.82 165 GLU C CA 1
ATOM 6072 C C . GLU C 1 165 ? 7.892 -13.637 -49.376 1.00 23.70 165 GLU C C 1
ATOM 6073 O O . GLU C 1 165 ? 9.070 -13.422 -49.766 1.00 24.23 165 GLU C O 1
ATOM 6079 N N . PRO C 1 166 ? 6.965 -14.229 -50.165 1.00 22.96 166 PRO C N 1
ATOM 6080 C CA . PRO C 1 166 ? 7.242 -14.741 -51.460 1.00 23.19 166 PRO C CA 1
ATOM 6081 C C . PRO C 1 166 ? 7.805 -13.702 -52.418 1.00 22.30 166 PRO C C 1
ATOM 6082 O O . PRO C 1 166 ? 8.436 -14.040 -53.338 1.00 20.58 166 PRO C O 1
ATOM 6086 N N . GLU C 1 167 ? 7.484 -12.442 -52.200 1.00 25.53 167 GLU C N 1
ATOM 6087 C CA . GLU C 1 167 ? 7.940 -11.362 -53.028 1.00 24.84 167 GLU C CA 1
ATOM 6088 C C . GLU C 1 167 ? 9.404 -11.013 -52.774 1.00 22.25 167 GLU C C 1
ATOM 6089 O O . GLU C 1 167 ? 9.958 -10.305 -53.527 1.00 21.80 167 GLU C O 1
ATOM 6095 N N . SER C 1 168 ? 10.032 -11.540 -51.727 1.00 23.85 168 SER C N 1
ATOM 6096 C CA . SER C 1 168 ? 11.394 -11.115 -51.317 1.00 21.08 168 SER C CA 1
ATOM 6097 C C . SER C 1 168 ? 12.431 -11.314 -52.420 1.00 19.88 168 SER C C 1
ATOM 6098 O O . SER C 1 168 ? 12.475 -12.373 -53.091 1.00 17.86 168 SER C O 1
ATOM 6101 N N . ARG C 1 169 ? 13.315 -10.330 -52.581 1.00 17.55 169 ARG C N 1
ATOM 6102 C CA . ARG C 1 169 ? 14.415 -10.504 -53.553 1.00 17.45 169 ARG C CA 1
ATOM 6103 C C . ARG C 1 169 ? 15.700 -10.974 -52.889 1.00 16.59 169 ARG C C 1
ATOM 6104 O O . ARG C 1 169 ? 16.766 -10.860 -53.435 1.00 15.75 169 ARG C O 1
ATOM 6112 N N . ARG C 1 170 ? 15.580 -11.462 -51.649 1.00 16.90 170 ARG C N 1
ATOM 6113 C CA . ARG C 1 170 ? 16.685 -11.807 -50.789 1.00 17.63 170 ARG C CA 1
ATOM 6114 C C . ARG C 1 170 ? 16.601 -13.298 -50.396 1.00 16.51 170 ARG C C 1
ATOM 6115 O O . ARG C 1 170 ? 17.144 -13.687 -49.369 1.00 16.88 170 ARG C O 1
ATOM 6123 N N . ILE C 1 171 ? 15.997 -14.130 -51.211 1.00 16.74 171 ILE C N 1
ATOM 6124 C CA . ILE C 1 171 ? 15.882 -15.581 -50.869 1.00 16.26 171 ILE C CA 1
ATOM 6125 C C . ILE C 1 171 ? 17.086 -16.339 -51.441 1.00 16.81 171 ILE C C 1
ATOM 6126 O O . ILE C 1 171 ? 17.051 -16.873 -52.542 1.00 16.89 171 ILE C O 1
ATOM 6131 N N . ILE C 1 172 ? 18.134 -16.385 -50.654 1.00 15.78 172 ILE C N 1
ATOM 6132 C CA . ILE C 1 172 ? 19.458 -16.721 -51.074 1.00 16.14 172 ILE C CA 1
ATOM 6133 C C . ILE C 1 172 ? 19.977 -17.886 -50.233 1.00 16.01 172 ILE C C 1
ATOM 6134 O O . ILE C 1 172 ? 19.794 -17.975 -48.998 1.00 16.71 172 ILE C O 1
ATOM 6139 N N . MET C 1 173 ? 20.668 -18.791 -50.875 1.00 14.48 173 MET C N 1
ATOM 6140 C CA . MET C 1 173 ? 21.410 -19.821 -50.177 1.00 15.68 173 MET C CA 1
ATOM 6141 C C . MET C 1 173 ? 22.822 -19.907 -50.795 1.00 15.98 173 MET C C 1
ATOM 6142 O O . MET C 1 173 ? 22.947 -20.079 -52.015 1.00 15.59 173 MET C O 1
ATOM 6147 N N . THR C 1 174 ? 23.863 -19.731 -49.993 1.00 15.51 174 THR C N 1
ATOM 6148 C CA . THR C 1 174 ? 25.222 -19.761 -50.509 1.00 15.14 174 THR C CA 1
ATOM 6149 C C . THR C 1 174 ? 25.952 -20.982 -49.954 1.00 15.35 174 THR C C 1
ATOM 6150 O O . THR C 1 174 ? 25.733 -21.394 -48.816 1.00 18.14 174 THR C O 1
ATOM 6154 N N . ALA C 1 175 ? 26.808 -21.560 -50.781 1.00 15.95 175 ALA C N 1
ATOM 6155 C CA . ALA C 1 175 ? 27.626 -22.707 -50.399 1.00 17.06 175 ALA C CA 1
ATOM 6156 C C . ALA C 1 175 ? 29.065 -22.277 -50.314 1.00 18.00 175 ALA C C 1
ATOM 6157 O O . ALA C 1 175 ? 29.912 -23.137 -50.217 1.00 18.08 175 ALA C O 1
ATOM 6159 N N . TRP C 1 176 ? 29.344 -20.957 -50.425 1.00 17.49 176 TRP C N 1
ATOM 6160 C CA . TRP C 1 176 ? 30.710 -20.472 -50.559 1.00 17.79 176 TRP C CA 1
ATOM 6161 C C . TRP C 1 176 ? 31.172 -19.761 -49.299 1.00 18.11 176 TRP C C 1
ATOM 6162 O O . TRP C 1 176 ? 30.709 -18.640 -48.985 1.00 17.61 176 TRP C O 1
ATOM 6173 N N . ASN C 1 177 ? 32.081 -20.391 -48.578 1.00 17.39 177 ASN C N 1
ATOM 6174 C CA . ASN C 1 177 ? 32.647 -19.741 -47.393 1.00 19.45 177 ASN C CA 1
ATOM 6175 C C . ASN C 1 177 ? 34.162 -19.873 -47.527 1.00 21.21 177 ASN C C 1
ATOM 6176 O O . ASN C 1 177 ? 34.718 -20.980 -47.276 1.00 21.86 177 ASN C O 1
ATOM 6181 N N . PRO C 1 178 ? 34.845 -18.768 -47.913 1.00 21.68 178 PRO C N 1
ATOM 6182 C CA . PRO C 1 178 ? 36.308 -18.940 -48.062 1.00 23.63 178 PRO C CA 1
ATOM 6183 C C . PRO C 1 178 ? 37.103 -19.411 -46.829 1.00 23.42 178 PRO C C 1
ATOM 6184 O O . PRO C 1 178 ? 38.120 -20.055 -46.998 1.00 23.20 178 PRO C O 1
ATOM 6188 N N . CYS C 1 179 ? 36.620 -19.140 -45.633 1.00 23.46 179 CYS C N 1
ATOM 6189 C CA . CYS C 1 179 ? 37.240 -19.658 -44.405 1.00 27.05 179 CYS C CA 1
ATOM 6190 C C . CYS C 1 179 ? 37.213 -21.207 -44.277 1.00 28.67 179 CYS C C 1
ATOM 6191 O O . CYS C 1 179 ? 37.913 -21.789 -43.446 1.00 28.44 179 CYS C O 1
ATOM 6194 N N . ASP C 1 180 ? 36.382 -21.861 -45.070 1.00 27.33 180 ASP C N 1
ATOM 6195 C CA . ASP C 1 180 ? 36.291 -23.287 -45.043 1.00 28.43 180 ASP C CA 1
ATOM 6196 C C . ASP C 1 180 ? 37.023 -23.987 -46.141 1.00 30.16 180 ASP C C 1
ATOM 6197 O O . ASP C 1 180 ? 37.064 -25.209 -46.161 1.00 28.54 180 ASP C O 1
ATOM 6202 N N . LEU C 1 181 ? 37.632 -23.235 -47.044 1.00 30.31 181 LEU C N 1
ATOM 6203 C CA . LEU C 1 181 ? 38.239 -23.849 -48.231 1.00 30.69 181 LEU C CA 1
ATOM 6204 C C . LEU C 1 181 ? 39.370 -24.747 -47.852 1.00 32.42 181 LEU C C 1
ATOM 6205 O O . LEU C 1 181 ? 39.573 -25.767 -48.483 1.00 31.44 181 LEU C O 1
ATOM 6210 N N . GLU C 1 182 ? 40.094 -24.360 -46.801 1.00 33.13 182 GLU C N 1
ATOM 6211 C CA A GLU C 1 182 ? 41.181 -25.146 -46.252 0.50 35.76 182 GLU C CA 1
ATOM 6212 C CA B GLU C 1 182 ? 41.184 -25.165 -46.296 0.50 36.01 182 GLU C CA 1
ATOM 6213 C C . GLU C 1 182 ? 40.701 -26.473 -45.605 1.00 36.88 182 GLU C C 1
ATOM 6214 O O . GLU C 1 182 ? 41.487 -27.424 -45.454 1.00 36.10 182 GLU C O 1
ATOM 6225 N N . LYS C 1 183 ? 39.426 -26.531 -45.224 1.00 33.64 183 LYS C N 1
ATOM 6226 C CA . LYS C 1 183 ? 38.852 -27.704 -44.533 1.00 37.13 183 LYS C CA 1
ATOM 6227 C C . LYS C 1 183 ? 38.139 -28.746 -45.426 1.00 33.78 183 LYS C C 1
ATOM 6228 O O . LYS C 1 183 ? 37.682 -29.782 -44.942 1.00 34.94 183 LYS C O 1
ATOM 6234 N N . VAL C 1 184 ? 38.082 -28.517 -46.717 1.00 32.23 184 VAL C N 1
ATOM 6235 C CA . VAL C 1 184 ? 37.229 -29.334 -47.551 1.00 33.38 184 VAL C CA 1
ATOM 6236 C C . VAL C 1 184 ? 38.059 -30.026 -48.563 1.00 35.61 184 VAL C C 1
ATOM 6237 O O . VAL C 1 184 ? 39.063 -29.505 -48.987 1.00 34.06 184 VAL C O 1
ATOM 6241 N N . ALA C 1 185 ? 37.587 -31.206 -48.956 1.00 37.41 185 ALA C N 1
ATOM 6242 C CA . ALA C 1 185 ? 38.209 -31.987 -49.983 1.00 39.04 185 ALA C CA 1
ATOM 6243 C C . ALA C 1 185 ? 38.355 -31.221 -51.299 1.00 39.08 185 ALA C C 1
ATOM 6244 O O . ALA C 1 185 ? 39.441 -31.176 -51.875 1.00 44.52 185 ALA C O 1
ATOM 6246 N N . LEU C 1 186 ? 37.259 -30.603 -51.737 1.00 36.15 186 LEU C N 1
ATOM 6247 C CA . LEU C 1 186 ? 37.143 -29.873 -52.986 1.00 36.93 186 LEU C CA 1
ATOM 6248 C C . LEU C 1 186 ? 36.217 -28.662 -52.760 1.00 33.22 186 LEU C C 1
ATOM 6249 O O . LEU C 1 186 ? 35.131 -28.838 -52.250 1.00 32.94 186 LEU C O 1
ATOM 6254 N N . PRO C 1 187 ? 36.598 -27.467 -53.203 1.00 30.55 187 PRO C N 1
ATOM 6255 C CA . PRO C 1 187 ? 35.704 -26.351 -53.057 1.00 29.41 187 PRO C CA 1
ATOM 6256 C C . PRO C 1 187 ? 34.365 -26.568 -53.773 1.00 30.79 187 PRO C C 1
ATOM 6257 O O . PRO C 1 187 ? 34.313 -27.191 -54.826 1.00 27.58 187 PRO C O 1
ATOM 6261 N N . PRO C 1 188 ? 33.290 -25.958 -53.284 1.00 30.58 188 PRO C N 1
ATOM 6262 C CA . PRO C 1 188 ? 31.997 -26.088 -54.001 1.00 29.02 188 PRO C CA 1
ATOM 6263 C C . PRO C 1 188 ? 32.045 -25.610 -55.477 1.00 26.64 188 PRO C C 1
ATOM 6264 O O . PRO C 1 188 ? 32.735 -24.637 -55.736 1.00 27.28 188 PRO C O 1
ATOM 6268 N N . CYS C 1 189 ? 31.326 -26.262 -56.398 1.00 24.62 189 CYS C N 1
ATOM 6269 C CA . CYS C 1 189 ? 31.124 -25.816 -57.812 1.00 25.47 189 CYS C CA 1
ATOM 6270 C C . CYS C 1 189 ? 29.770 -25.150 -57.979 1.00 24.81 189 CYS C C 1
ATOM 6271 O O . CYS C 1 189 ? 29.662 -24.177 -58.683 1.00 22.52 189 CYS C O 1
ATOM 6274 N N . HIS C 1 190 ? 28.708 -25.716 -57.401 1.00 21.61 190 HIS C N 1
ATOM 6275 C CA A HIS C 1 190 ? 27.431 -25.060 -57.449 0.70 21.44 190 HIS C CA 1
ATOM 6276 C CA B HIS C 1 190 ? 27.394 -25.024 -57.424 0.30 22.52 190 HIS C CA 1
ATOM 6277 C C . HIS C 1 190 ? 27.335 -24.130 -56.238 1.00 22.41 190 HIS C C 1
ATOM 6278 O O . HIS C 1 190 ? 27.056 -24.586 -55.119 1.00 25.25 190 HIS C O 1
ATOM 6291 N N . CYS C 1 191 ? 27.660 -22.827 -56.451 1.00 20.22 191 CYS C N 1
ATOM 6292 C CA . CYS C 1 191 ? 28.066 -21.963 -55.365 1.00 20.95 191 CYS C CA 1
ATOM 6293 C C . CYS C 1 191 ? 26.990 -21.147 -54.704 1.00 19.28 191 CYS C C 1
ATOM 6294 O O . CYS C 1 191 ? 27.115 -20.813 -53.529 1.00 21.01 191 CYS C O 1
ATOM 6297 N N . PHE C 1 192 ? 26.019 -20.723 -55.486 1.00 16.69 192 PHE C N 1
ATOM 6298 C CA . PHE C 1 192 ? 25.099 -19.658 -55.047 1.00 17.54 192 PHE C CA 1
ATOM 6299 C C . PHE C 1 192 ? 23.706 -19.971 -55.624 1.00 17.61 192 PHE C C 1
ATOM 6300 O O . PHE C 1 192 ? 23.585 -20.223 -56.794 1.00 16.89 192 PHE C O 1
ATOM 6308 N N . VAL C 1 193 ? 22.679 -19.893 -54.806 1.00 16.20 193 VAL C N 1
ATOM 6309 C CA . VAL C 1 193 ? 21.335 -20.164 -55.235 1.00 16.12 193 VAL C CA 1
ATOM 6310 C C . VAL C 1 193 ? 20.372 -19.037 -54.819 1.00 15.37 193 VAL C C 1
ATOM 6311 O O . VAL C 1 193 ? 20.422 -18.588 -53.686 1.00 15.40 193 VAL C O 1
ATOM 6315 N N . GLN C 1 194 ? 19.468 -18.629 -55.699 1.00 14.02 194 GLN C N 1
ATOM 6316 C CA . GLN C 1 194 ? 18.406 -17.696 -55.372 1.00 13.61 194 GLN C CA 1
ATOM 6317 C C . GLN C 1 194 ? 17.065 -18.255 -55.826 1.00 14.29 194 GLN C C 1
ATOM 6318 O O . GLN C 1 194 ? 16.963 -18.718 -56.964 1.00 14.63 194 GLN C O 1
ATOM 6324 N N . PHE C 1 195 ? 16.035 -18.086 -54.985 1.00 14.32 195 PHE C N 1
ATOM 6325 C CA . PHE C 1 195 ? 14.647 -18.432 -55.334 1.00 15.34 195 PHE C CA 1
ATOM 6326 C C . PHE C 1 195 ? 13.915 -17.192 -55.624 1.00 16.05 195 PHE C C 1
ATOM 6327 O O . PHE C 1 195 ? 14.295 -16.129 -55.132 1.00 16.48 195 PHE C O 1
ATOM 6335 N N . TYR C 1 196 ? 12.833 -17.319 -56.379 1.00 16.10 196 TYR C N 1
ATOM 6336 C CA . TYR C 1 196 ? 11.987 -16.230 -56.800 1.00 16.85 196 TYR C CA 1
ATOM 6337 C C . TYR C 1 196 ? 10.556 -16.750 -56.991 1.00 17.74 196 TYR C C 1
ATOM 6338 O O . TYR C 1 196 ? 10.358 -17.919 -57.419 1.00 17.20 196 TYR C O 1
ATOM 6347 N N . VAL C 1 197 ? 9.590 -15.968 -56.541 1.00 17.78 197 VAL C N 1
ATOM 6348 C CA . VAL C 1 197 ? 8.166 -16.335 -56.618 1.00 19.34 197 VAL C CA 1
ATOM 6349 C C . VAL C 1 197 ? 7.417 -15.203 -57.276 1.00 21.94 197 VAL C C 1
ATOM 6350 O O . VAL C 1 197 ? 7.535 -14.050 -56.833 1.00 22.20 197 VAL C O 1
ATOM 6354 N N . ALA C 1 198 ? 6.729 -15.511 -58.365 1.00 22.36 198 ALA C N 1
ATOM 6355 C CA . ALA C 1 198 ? 5.790 -14.590 -58.923 1.00 26.44 198 ALA C CA 1
ATOM 6356 C C . ALA C 1 198 ? 4.592 -15.368 -59.424 1.00 25.95 198 ALA C C 1
ATOM 6357 O O . ALA C 1 198 ? 4.729 -16.462 -59.930 1.00 24.83 198 ALA C O 1
ATOM 6359 N N . ASP C 1 199 ? 3.420 -14.797 -59.253 1.00 28.44 199 ASP C N 1
ATOM 6360 C CA . ASP C 1 199 ? 2.161 -15.361 -59.767 1.00 29.02 199 ASP C CA 1
ATOM 6361 C C . ASP C 1 199 ? 2.062 -16.835 -59.355 1.00 28.05 199 ASP C C 1
ATOM 6362 O O . ASP C 1 199 ? 1.666 -17.705 -60.173 1.00 26.65 199 ASP C O 1
ATOM 6367 N N . GLY C 1 200 ? 2.456 -17.115 -58.111 1.00 27.08 200 GLY C N 1
ATOM 6368 C CA . GLY C 1 200 ? 2.302 -18.443 -57.515 1.00 28.39 200 GLY C CA 1
ATOM 6369 C C . GLY C 1 200 ? 3.205 -19.562 -58.113 1.00 26.24 200 GLY C C 1
ATOM 6370 O O . GLY C 1 200 ? 2.935 -20.745 -57.939 1.00 25.85 200 GLY C O 1
ATOM 6371 N N . GLU C 1 201 ? 4.240 -19.168 -58.817 1.00 25.09 201 GLU C N 1
ATOM 6372 C CA . GLU C 1 201 ? 5.221 -20.099 -59.380 1.00 23.54 201 GLU C CA 1
ATOM 6373 C C . GLU C 1 201 ? 6.540 -19.874 -58.713 1.00 21.31 201 GLU C C 1
ATOM 6374 O O . GLU C 1 201 ? 7.031 -18.724 -58.680 1.00 20.88 201 GLU C O 1
ATOM 6380 N N . LEU C 1 202 ? 7.229 -20.944 -58.416 1.00 20.24 202 LEU C N 1
ATOM 6381 C CA . LEU C 1 202 ? 8.551 -20.893 -57.859 1.00 18.80 202 LEU C CA 1
ATOM 6382 C C . LEU C 1 202 ? 9.638 -21.122 -58.918 1.00 18.66 202 LEU C C 1
ATOM 6383 O O . LEU C 1 202 ? 9.622 -22.127 -59.703 1.00 19.72 202 LEU C O 1
ATOM 6388 N N . SER C 1 203 ? 10.611 -20.196 -58.982 1.00 16.03 203 SER C N 1
ATOM 6389 C CA . SER C 1 203 ? 11.755 -20.370 -59.817 1.00 15.72 203 SER C CA 1
ATOM 6390 C C . SER C 1 203 ? 13.054 -20.352 -59.005 1.00 14.58 203 SER C C 1
ATOM 6391 O O . SER C 1 203 ? 13.102 -19.860 -57.876 1.00 14.29 203 SER C O 1
ATOM 6394 N N . CYS C 1 204 ? 14.080 -20.905 -59.577 1.00 13.71 204 CYS C N 1
ATOM 6395 C CA . CYS C 1 204 ? 15.380 -21.086 -58.894 1.00 14.45 204 CYS C CA 1
ATOM 6396 C C . CYS C 1 204 ? 16.481 -20.766 -59.888 1.00 14.35 204 CYS C C 1
ATOM 6397 O O . CYS C 1 204 ? 16.443 -21.220 -61.057 1.00 14.28 204 CYS C O 1
ATOM 6400 N N . GLN C 1 205 ? 17.462 -19.965 -59.467 1.00 14.01 205 GLN C N 1
ATOM 6401 C CA . GLN C 1 205 ? 18.645 -19.687 -60.269 1.00 13.59 205 GLN C CA 1
ATOM 6402 C C . GLN C 1 205 ? 19.830 -20.182 -59.489 1.00 13.94 205 GLN C C 1
ATOM 6403 O O . GLN C 1 205 ? 20.023 -19.825 -58.303 1.00 13.88 205 GLN C O 1
ATOM 6409 N N . MET C 1 206 ? 20.658 -20.930 -60.136 1.00 13.07 206 MET C N 1
ATOM 6410 C CA . MET C 1 206 ? 21.921 -21.419 -59.504 1.00 14.83 206 MET C CA 1
ATOM 6411 C C . MET C 1 206 ? 23.130 -20.938 -60.303 1.00 14.31 206 MET C C 1
ATOM 6412 O O . MET C 1 206 ? 23.113 -21.007 -61.538 1.00 14.28 206 MET C O 1
ATOM 6417 N N . TYR C 1 207 ? 24.118 -20.412 -59.582 1.00 14.12 207 TYR C N 1
ATOM 6418 C CA . TYR C 1 207 ? 25.416 -19.939 -60.142 1.00 14.52 207 TYR C CA 1
ATOM 6419 C C . TYR C 1 207 ? 26.441 -21.028 -59.968 1.00 15.10 207 TYR C C 1
ATOM 6420 O O . TYR C 1 207 ? 26.748 -21.449 -58.819 1.00 16.46 207 TYR C O 1
ATOM 6429 N N . GLN C 1 208 ? 26.978 -21.518 -61.095 1.00 15.05 208 GLN C N 1
ATOM 6430 C CA . GLN C 1 208 ? 28.017 -22.588 -61.038 1.00 16.69 208 GLN C CA 1
ATOM 6431 C C . GLN C 1 208 ? 29.339 -22.041 -61.522 1.00 16.67 208 GLN C C 1
ATOM 6432 O O . GLN C 1 208 ? 29.440 -21.663 -62.699 1.00 17.22 208 GLN C O 1
ATOM 6438 N N . ARG C 1 209 ? 30.321 -21.979 -60.652 1.00 16.56 209 ARG C N 1
ATOM 6439 C CA . ARG C 1 209 ? 31.630 -21.390 -61.038 1.00 17.65 209 ARG C CA 1
ATOM 6440 C C . ARG C 1 209 ? 32.418 -22.151 -62.102 1.00 17.06 209 ARG C C 1
ATOM 6441 O O . ARG C 1 209 ? 33.244 -21.578 -62.794 1.00 16.17 209 ARG C O 1
ATOM 6449 N N . SER C 1 210 ? 32.159 -23.458 -62.268 1.00 16.96 210 SER C N 1
ATOM 6450 C CA . SER C 1 210 ? 32.968 -24.350 -63.072 1.00 16.94 210 SER C CA 1
ATOM 6451 C C . SER C 1 210 ? 32.048 -25.515 -63.459 1.00 17.79 210 SER C C 1
ATOM 6452 O O . SER C 1 210 ? 31.474 -26.112 -62.591 1.00 16.29 210 SER C O 1
ATOM 6455 N N . ALA C 1 211 ? 31.872 -25.742 -64.751 1.00 17.96 211 ALA C N 1
ATOM 6456 C CA . ALA C 1 211 ? 30.966 -26.738 -65.214 1.00 19.44 211 ALA C CA 1
ATOM 6457 C C . ALA C 1 211 ? 31.560 -27.528 -66.347 1.00 21.02 211 ALA C C 1
ATOM 6458 O O . ALA C 1 211 ? 31.870 -26.973 -67.399 1.00 21.16 211 ALA C O 1
ATOM 6460 N N . ASP C 1 212 ? 31.702 -28.820 -66.100 1.00 22.18 212 ASP C N 1
ATOM 6461 C CA . ASP C 1 212 ? 32.108 -29.806 -67.112 1.00 24.26 212 ASP C CA 1
ATOM 6462 C C . ASP C 1 212 ? 30.843 -30.128 -67.880 1.00 23.75 212 ASP C C 1
ATOM 6463 O O . ASP C 1 212 ? 29.922 -30.786 -67.350 1.00 22.75 212 ASP C O 1
ATOM 6468 N N . MET C 1 213 ? 30.793 -29.613 -69.089 1.00 23.88 213 MET C N 1
ATOM 6469 C CA . MET C 1 213 ? 29.572 -29.624 -69.888 1.00 24.84 213 MET C CA 1
ATOM 6470 C C . MET C 1 213 ? 29.192 -31.053 -70.306 1.00 26.75 213 MET C C 1
ATOM 6471 O O . MET C 1 213 ? 28.002 -31.286 -70.538 1.00 26.85 213 MET C O 1
ATOM 6476 N N . GLY C 1 214 ? 30.171 -31.953 -70.413 1.00 27.16 214 GLY C N 1
ATOM 6477 C CA . GLY C 1 214 ? 29.921 -33.354 -70.698 1.00 31.07 214 GLY C CA 1
ATOM 6478 C C . GLY C 1 214 ? 29.415 -34.151 -69.516 1.00 32.53 214 GLY C C 1
ATOM 6479 O O . GLY C 1 214 ? 28.305 -34.685 -69.540 1.00 33.97 214 GLY C O 1
ATOM 6480 N N . LEU C 1 215 ? 30.223 -34.204 -68.462 1.00 30.42 215 LEU C N 1
ATOM 6481 C CA . LEU C 1 215 ? 29.938 -35.067 -67.319 1.00 31.10 215 LEU C CA 1
ATOM 6482 C C . LEU C 1 215 ? 29.136 -34.426 -66.194 1.00 30.48 215 LEU C C 1
ATOM 6483 O O . LEU C 1 215 ? 28.391 -35.115 -65.512 1.00 29.21 215 LEU C O 1
ATOM 6488 N N . GLY C 1 216 ? 29.284 -33.118 -65.979 1.00 24.36 216 GLY C N 1
ATOM 6489 C CA . GLY C 1 216 ? 28.662 -32.505 -64.835 1.00 24.01 216 GLY C CA 1
ATOM 6490 C C . GLY C 1 216 ? 27.320 -31.876 -65.066 1.00 22.97 216 GLY C C 1
ATOM 6491 O O . GLY C 1 216 ? 26.383 -32.176 -64.303 1.00 24.76 216 GLY C O 1
ATOM 6492 N N . VAL C 1 217 ? 27.229 -31.036 -66.115 1.00 20.06 217 VAL C N 1
ATOM 6493 C CA . VAL C 1 217 ? 26.070 -30.184 -66.353 1.00 19.73 217 VAL C CA 1
ATOM 6494 C C . VAL C 1 217 ? 24.706 -30.949 -66.407 1.00 19.11 217 VAL C C 1
ATOM 6495 O O . VAL C 1 217 ? 23.783 -30.524 -65.773 1.00 19.88 217 VAL C O 1
ATOM 6499 N N . PRO C 1 218 ? 24.590 -32.094 -67.134 1.00 19.17 218 PRO C N 1
ATOM 6500 C CA . PRO C 1 218 ? 23.235 -32.792 -67.121 1.00 18.43 218 PRO C CA 1
ATOM 6501 C C . PRO C 1 218 ? 22.834 -33.214 -65.697 1.00 17.77 218 PRO C C 1
ATOM 6502 O O . PRO C 1 218 ? 21.736 -32.975 -65.221 1.00 18.42 218 PRO C O 1
ATOM 6506 N N . PHE C 1 219 ? 23.776 -33.747 -64.955 1.00 19.27 219 PHE C N 1
ATOM 6507 C CA . PHE C 1 219 ? 23.522 -34.037 -63.505 1.00 19.31 219 PHE C CA 1
ATOM 6508 C C . PHE C 1 219 ? 23.123 -32.806 -62.713 1.00 19.40 219 PHE C C 1
ATOM 6509 O O . PHE C 1 219 ? 22.153 -32.830 -61.969 1.00 18.18 219 PHE C O 1
ATOM 6517 N N . ASN C 1 220 ? 23.941 -31.729 -62.800 1.00 19.71 220 ASN C N 1
ATOM 6518 C CA . ASN C 1 220 ? 23.670 -30.513 -62.080 1.00 18.24 220 ASN C CA 1
ATOM 6519 C C . ASN C 1 220 ? 22.302 -29.903 -62.351 1.00 17.97 220 ASN C C 1
ATOM 6520 O O . ASN C 1 220 ? 21.623 -29.378 -61.458 1.00 17.52 220 ASN C O 1
ATOM 6525 N N . ILE C 1 221 ? 21.898 -29.918 -63.620 1.00 17.48 221 ILE C N 1
ATOM 6526 C CA . ILE C 1 221 ? 20.621 -29.444 -64.004 1.00 17.19 221 ILE C CA 1
ATOM 6527 C C . ILE C 1 221 ? 19.507 -30.239 -63.262 1.00 16.47 221 ILE C C 1
ATOM 6528 O O . ILE C 1 221 ? 18.473 -29.669 -62.818 1.00 14.06 221 ILE C O 1
ATOM 6533 N N . ALA C 1 222 ? 19.620 -31.577 -63.299 1.00 16.04 222 ALA C N 1
ATOM 6534 C CA . ALA C 1 222 ? 18.621 -32.399 -62.723 1.00 15.74 222 ALA C CA 1
ATOM 6535 C C . ALA C 1 222 ? 18.624 -32.084 -61.168 1.00 16.17 222 ALA C C 1
ATOM 6536 O O . ALA C 1 222 ? 17.596 -32.043 -60.530 1.00 17.20 222 ALA C O 1
ATOM 6538 N N . SER C 1 223 ? 19.780 -31.896 -60.570 1.00 16.33 223 SER C N 1
ATOM 6539 C CA . SER C 1 223 ? 19.845 -31.721 -59.126 1.00 16.90 223 SER C CA 1
ATOM 6540 C C . SER C 1 223 ? 19.030 -30.499 -58.674 1.00 16.64 223 SER C C 1
ATOM 6541 O O . SER C 1 223 ? 18.197 -30.610 -57.794 1.00 17.78 223 SER C O 1
ATOM 6544 N N . TYR C 1 224 ? 19.326 -29.353 -59.261 1.00 16.11 224 TYR C N 1
ATOM 6545 C CA . TYR C 1 224 ? 18.624 -28.097 -58.899 1.00 17.05 224 TYR C CA 1
ATOM 6546 C C . TYR C 1 224 ? 17.181 -28.016 -59.381 1.00 16.65 224 TYR C C 1
ATOM 6547 O O . TYR C 1 224 ? 16.375 -27.437 -58.691 1.00 15.60 224 TYR C O 1
ATOM 6556 N N . SER C 1 225 ? 16.835 -28.695 -60.505 1.00 16.53 225 SER C N 1
ATOM 6557 C CA . SER C 1 225 ? 15.392 -28.844 -60.904 1.00 16.30 225 SER C CA 1
ATOM 6558 C C . SER C 1 225 ? 14.635 -29.652 -59.858 1.00 16.26 225 SER C C 1
ATOM 6559 O O . SER C 1 225 ? 13.475 -29.334 -59.508 1.00 16.90 225 SER C O 1
ATOM 6562 N N . LEU C 1 226 ? 15.275 -30.697 -59.348 1.00 15.19 226 LEU C N 1
ATOM 6563 C CA . LEU C 1 226 ? 14.639 -31.555 -58.329 1.00 15.85 226 LEU C CA 1
ATOM 6564 C C . LEU C 1 226 ? 14.473 -30.741 -57.009 1.00 16.13 226 LEU C C 1
ATOM 6565 O O . LEU C 1 226 ? 13.429 -30.765 -56.408 1.00 16.01 226 LEU C O 1
ATOM 6570 N N . LEU C 1 227 ? 15.512 -29.979 -56.631 1.00 16.10 227 LEU C N 1
ATOM 6571 C CA . LEU C 1 227 ? 15.405 -29.136 -55.472 1.00 17.60 227 LEU C CA 1
ATOM 6572 C C . LEU C 1 227 ? 14.203 -28.174 -55.578 1.00 16.89 227 LEU C C 1
ATOM 6573 O O . LEU C 1 227 ? 13.440 -27.958 -54.605 1.00 16.53 227 LEU C O 1
ATOM 6578 N N . THR C 1 228 ? 14.063 -27.568 -56.742 1.00 16.73 228 THR C N 1
ATOM 6579 C CA . THR C 1 228 ? 13.037 -26.604 -56.989 1.00 17.74 228 THR C CA 1
ATOM 6580 C C . THR C 1 228 ? 11.649 -27.295 -56.850 1.00 18.08 228 THR C C 1
ATOM 6581 O O . THR C 1 228 ? 10.704 -26.734 -56.269 1.00 16.70 228 THR C O 1
ATOM 6585 N N . ARG C 1 229 ? 11.527 -28.488 -57.440 1.00 17.87 229 ARG C N 1
ATOM 6586 C CA . ARG C 1 229 ? 10.269 -29.276 -57.315 1.00 18.85 229 ARG C CA 1
ATOM 6587 C C . ARG C 1 229 ? 9.942 -29.583 -55.840 1.00 18.48 229 ARG C C 1
ATOM 6588 O O . ARG C 1 229 ? 8.828 -29.440 -55.424 1.00 19.02 229 ARG C O 1
ATOM 6596 N N . MET C 1 230 ? 10.945 -29.995 -55.078 1.00 18.81 230 MET C N 1
ATOM 6597 C CA . MET C 1 230 ? 10.789 -30.299 -53.645 1.00 19.64 230 MET C CA 1
ATOM 6598 C C . MET C 1 230 ? 10.223 -29.105 -52.877 1.00 19.48 230 MET C C 1
ATOM 6599 O O . MET C 1 230 ? 9.297 -29.233 -52.131 1.00 19.85 230 MET C O 1
ATOM 6604 N N . ILE C 1 231 ? 10.767 -27.912 -53.139 1.00 18.82 231 ILE C N 1
ATOM 6605 C CA . ILE C 1 231 ? 10.406 -26.756 -52.366 1.00 19.77 231 ILE C CA 1
ATOM 6606 C C . ILE C 1 231 ? 9.050 -26.221 -52.802 1.00 19.74 231 ILE C C 1
ATOM 6607 O O . ILE C 1 231 ? 8.235 -25.823 -51.974 1.00 22.15 231 ILE C O 1
ATOM 6612 N N . ALA C 1 232 ? 8.776 -26.296 -54.105 1.00 19.86 232 ALA C N 1
ATOM 6613 C CA . ALA C 1 232 ? 7.485 -25.924 -54.624 1.00 20.50 232 ALA C CA 1
ATOM 6614 C C . ALA C 1 232 ? 6.434 -26.827 -53.974 1.00 21.84 232 ALA C C 1
ATOM 6615 O O . ALA C 1 232 ? 5.429 -26.336 -53.502 1.00 21.52 232 ALA C O 1
ATOM 6617 N N . HIS C 1 233 ? 6.723 -28.126 -53.924 1.00 21.12 233 HIS C N 1
ATOM 6618 C CA . HIS C 1 233 ? 5.788 -29.101 -53.335 1.00 23.82 233 HIS C CA 1
ATOM 6619 C C . HIS C 1 233 ? 5.430 -28.762 -51.920 1.00 24.86 233 HIS C C 1
ATOM 6620 O O . HIS C 1 233 ? 4.261 -28.693 -51.574 1.00 25.91 233 HIS C O 1
ATOM 6627 N N . ILE C 1 234 ? 6.446 -28.537 -51.089 1.00 24.56 234 ILE C N 1
ATOM 6628 C CA . ILE C 1 234 ? 6.191 -28.280 -49.685 1.00 26.92 234 ILE C CA 1
ATOM 6629 C C . ILE C 1 234 ? 5.662 -26.868 -49.350 1.00 27.16 234 ILE C C 1
ATOM 6630 O O . ILE C 1 234 ? 5.168 -26.659 -48.247 1.00 28.31 234 ILE C O 1
ATOM 6635 N N . THR C 1 235 ? 5.740 -25.948 -50.289 1.00 25.82 235 THR C N 1
ATOM 6636 C CA . THR C 1 235 ? 5.256 -24.593 -50.088 1.00 25.68 235 THR C CA 1
ATOM 6637 C C . THR C 1 235 ? 3.961 -24.371 -50.877 1.00 29.11 235 THR C C 1
ATOM 6638 O O . THR C 1 235 ? 3.500 -23.222 -51.003 1.00 28.42 235 THR C O 1
ATOM 6642 N N . SER C 1 236 ? 3.407 -25.455 -51.427 1.00 31.52 236 SER C N 1
ATOM 6643 C CA . SER C 1 236 ? 2.175 -25.423 -52.238 1.00 34.36 236 SER C CA 1
ATOM 6644 C C . SER C 1 236 ? 2.242 -24.363 -53.344 1.00 32.73 236 SER C C 1
ATOM 6645 O O . SER C 1 236 ? 1.251 -23.699 -53.599 1.00 32.08 236 SER C O 1
ATOM 6648 N N . LEU C 1 237 ? 3.381 -24.251 -54.025 1.00 27.72 237 LEU C N 1
ATOM 6649 C CA . LEU C 1 237 ? 3.474 -23.411 -55.209 1.00 25.88 237 LEU C CA 1
ATOM 6650 C C . LEU C 1 237 ? 3.641 -24.294 -56.394 1.00 26.40 237 LEU C C 1
ATOM 6651 O O . LEU C 1 237 ? 3.962 -25.480 -56.273 1.00 27.75 237 LEU C O 1
ATOM 6656 N N . LYS C 1 238 ? 3.415 -23.725 -57.557 1.00 26.60 238 LYS C N 1
ATOM 6657 C CA . LYS C 1 238 ? 3.671 -24.438 -58.816 1.00 27.09 238 LYS C CA 1
ATOM 6658 C C . LYS C 1 238 ? 5.122 -24.186 -59.222 1.00 25.54 238 LYS C C 1
ATOM 6659 O O . LYS C 1 238 ? 5.657 -23.099 -58.987 1.00 23.11 238 LYS C O 1
ATOM 6665 N N . PRO C 1 239 ? 5.741 -25.150 -59.898 1.00 24.27 239 PRO C N 1
ATOM 6666 C CA . PRO C 1 239 ? 7.119 -24.948 -60.355 1.00 23.09 239 PRO C CA 1
ATOM 6667 C C . PRO C 1 239 ? 7.208 -24.081 -61.589 1.00 22.44 239 PRO C C 1
ATOM 6668 O O . PRO C 1 239 ? 6.347 -24.138 -62.461 1.00 22.62 239 PRO C O 1
ATOM 6672 N N . GLY C 1 240 ? 8.197 -23.196 -61.641 1.00 19.65 240 GLY C N 1
ATOM 6673 C CA . GLY C 1 240 ? 8.285 -22.302 -62.753 1.00 20.61 240 GLY C CA 1
ATOM 6674 C C . GLY C 1 240 ? 9.443 -22.678 -63.652 1.00 20.05 240 GLY C C 1
ATOM 6675 O O . GLY C 1 240 ? 9.299 -23.417 -64.657 1.00 19.36 240 GLY C O 1
ATOM 6676 N N . PHE C 1 241 ? 10.565 -22.059 -63.354 1.00 19.54 241 PHE C N 1
ATOM 6677 C CA . PHE C 1 241 ? 11.815 -22.199 -64.152 1.00 20.95 241 PHE C CA 1
ATOM 6678 C C . PHE C 1 241 ? 13.022 -22.468 -63.294 1.00 20.05 241 PHE C C 1
ATOM 6679 O O . PHE C 1 241 ? 13.159 -21.871 -62.203 1.00 16.77 241 PHE C O 1
ATOM 6687 N N . PHE C 1 242 ? 13.922 -23.353 -63.790 1.00 18.50 242 PHE C N 1
ATOM 6688 C CA . PHE C 1 242 ? 15.292 -23.438 -63.313 1.00 17.22 242 PHE C CA 1
ATOM 6689 C C . PHE C 1 242 ? 16.183 -22.689 -64.278 1.00 18.13 242 PHE C C 1
ATOM 6690 O O . PHE C 1 242 ? 16.195 -22.975 -65.479 1.00 17.47 242 PHE C O 1
ATOM 6698 N N . ILE C 1 243 ? 16.971 -21.793 -63.734 1.00 16.07 243 ILE C N 1
ATOM 6699 C CA . ILE C 1 243 ? 17.946 -20.988 -64.524 1.00 17.91 243 ILE C CA 1
ATOM 6700 C C . ILE C 1 243 ? 19.325 -21.320 -64.088 1.00 16.83 243 ILE C C 1
ATOM 6701 O O . ILE C 1 243 ? 19.663 -21.218 -62.880 1.00 13.57 243 ILE C O 1
ATOM 6706 N N . HIS C 1 244 ? 20.136 -21.748 -65.050 1.00 16.69 244 HIS C N 1
ATOM 6707 C CA . HIS C 1 244 ? 21.462 -22.250 -64.734 1.00 16.43 244 HIS C CA 1
ATOM 6708 C C . HIS C 1 244 ? 22.479 -21.213 -65.283 1.00 16.33 244 HIS C C 1
ATOM 6709 O O . HIS C 1 244 ? 22.633 -21.095 -66.514 1.00 16.03 244 HIS C O 1
ATOM 6716 N N . THR C 1 245 ? 23.194 -20.555 -64.378 1.00 13.84 245 THR C N 1
ATOM 6717 C CA . THR C 1 245 ? 24.212 -19.605 -64.768 1.00 14.21 245 THR C CA 1
ATOM 6718 C C . THR C 1 245 ? 25.590 -20.200 -64.533 1.00 13.93 245 THR C C 1
ATOM 6719 O O . THR C 1 245 ? 25.898 -20.711 -63.424 1.00 14.25 245 THR C O 1
ATOM 6723 N N . ILE C 1 246 ? 26.449 -20.177 -65.557 1.00 13.96 246 ILE C N 1
ATOM 6724 C CA . ILE C 1 246 ? 27.804 -20.745 -65.397 1.00 15.40 246 ILE C CA 1
ATOM 6725 C C . ILE C 1 246 ? 28.913 -19.707 -65.556 1.00 15.33 246 ILE C C 1
ATOM 6726 O O . ILE C 1 246 ? 28.819 -18.801 -66.394 1.00 17.26 246 ILE C O 1
ATOM 6731 N N . GLY C 1 247 ? 29.982 -19.894 -64.792 1.00 15.32 247 GLY C N 1
ATOM 6732 C CA . GLY C 1 247 ? 31.273 -19.191 -65.017 1.00 16.69 247 GLY C CA 1
ATOM 6733 C C . GLY C 1 247 ? 32.079 -19.849 -66.138 1.00 16.89 247 GLY C C 1
ATOM 6734 O O . GLY C 1 247 ? 31.787 -19.680 -67.317 1.00 18.54 247 GLY C O 1
ATOM 6735 N N . ASP C 1 248 ? 33.047 -20.682 -65.797 1.00 17.99 248 ASP C N 1
ATOM 6736 C CA . ASP C 1 248 ? 33.834 -21.383 -66.780 1.00 19.27 248 ASP C CA 1
ATOM 6737 C C . ASP C 1 248 ? 33.123 -22.702 -67.266 1.00 19.94 248 ASP C C 1
ATOM 6738 O O . ASP C 1 248 ? 33.165 -23.705 -66.562 1.00 20.34 248 ASP C O 1
ATOM 6743 N N . ALA C 1 249 ? 32.460 -22.645 -68.420 1.00 19.75 249 ALA C N 1
ATOM 6744 C CA . ALA C 1 249 ? 31.765 -23.766 -69.033 1.00 19.95 249 ALA C CA 1
ATOM 6745 C C . ALA C 1 249 ? 32.806 -24.404 -69.969 1.00 21.36 249 ALA C C 1
ATOM 6746 O O . ALA C 1 249 ? 33.392 -23.714 -70.829 1.00 21.67 249 ALA C O 1
ATOM 6748 N N . HIS C 1 250 ? 33.114 -25.685 -69.758 1.00 22.13 250 HIS C N 1
ATOM 6749 C CA . HIS C 1 250 ? 34.203 -26.316 -70.456 1.00 23.03 250 HIS C CA 1
ATOM 6750 C C . HIS C 1 250 ? 33.884 -27.748 -70.877 1.00 24.05 250 HIS C C 1
ATOM 6751 O O . HIS C 1 250 ? 32.949 -28.371 -70.388 1.00 22.38 250 HIS C O 1
ATOM 6758 N N . VAL C 1 251 ? 34.680 -28.192 -71.821 1.00 24.56 251 VAL C N 1
ATOM 6759 C CA . VAL C 1 251 ? 34.700 -29.545 -72.296 1.00 26.01 251 VAL C CA 1
ATOM 6760 C C . VAL C 1 251 ? 36.155 -30.014 -72.198 1.00 27.77 251 VAL C C 1
ATOM 6761 O O . VAL C 1 251 ? 37.052 -29.297 -72.677 1.00 27.26 251 VAL C O 1
ATOM 6765 N N . TYR C 1 252 ? 36.390 -31.171 -71.580 1.00 28.42 252 TYR C N 1
ATOM 6766 C CA . TYR C 1 252 ? 37.702 -31.750 -71.586 1.00 31.64 252 TYR C CA 1
ATOM 6767 C C . TYR C 1 252 ? 38.073 -32.323 -72.963 1.00 34.09 252 TYR C C 1
ATOM 6768 O O . TYR C 1 252 ? 37.241 -32.939 -73.635 1.00 33.21 252 TYR C O 1
ATOM 6777 N N . LEU C 1 253 ? 39.312 -32.105 -73.383 1.00 35.10 253 LEU C N 1
ATOM 6778 C CA . LEU C 1 253 ? 39.720 -32.560 -74.720 1.00 38.79 253 LEU C CA 1
ATOM 6779 C C . LEU C 1 253 ? 39.522 -34.080 -74.870 1.00 39.87 253 LEU C C 1
ATOM 6780 O O . LEU C 1 253 ? 39.144 -34.551 -75.943 1.00 40.88 253 LEU C O 1
ATOM 6785 N N . THR C 1 254 ? 39.682 -34.841 -73.791 1.00 40.74 254 THR C N 1
ATOM 6786 C CA . THR C 1 254 ? 39.452 -36.289 -73.862 1.00 43.51 254 THR C CA 1
ATOM 6787 C C . THR C 1 254 ? 37.967 -36.718 -74.014 1.00 42.33 254 THR C C 1
ATOM 6788 O O . THR C 1 254 ? 37.701 -37.875 -74.235 1.00 40.57 254 THR C O 1
ATOM 6792 N N . HIS C 1 255 ? 37.023 -35.789 -73.913 1.00 38.64 255 HIS C N 1
ATOM 6793 C CA . HIS C 1 255 ? 35.630 -36.099 -74.123 1.00 38.22 255 HIS C CA 1
ATOM 6794 C C . HIS C 1 255 ? 35.092 -35.678 -75.491 1.00 35.80 255 HIS C C 1
ATOM 6795 O O . HIS C 1 255 ? 33.985 -35.991 -75.784 1.00 37.64 255 HIS C O 1
ATOM 6802 N N . VAL C 1 256 ? 35.844 -34.953 -76.294 1.00 37.13 256 VAL C N 1
ATOM 6803 C CA . VAL C 1 256 ? 35.321 -34.359 -77.525 1.00 38.64 256 VAL C CA 1
ATOM 6804 C C . VAL C 1 256 ? 34.697 -35.433 -78.482 1.00 41.43 256 VAL C C 1
ATOM 6805 O O . VAL C 1 256 ? 33.581 -35.277 -79.049 1.00 37.97 256 VAL C O 1
ATOM 6809 N N . ASP C 1 257 ? 35.390 -36.539 -78.651 1.00 44.58 257 ASP C N 1
ATOM 6810 C CA . ASP C 1 257 ? 34.881 -37.537 -79.596 1.00 47.62 257 ASP C CA 1
ATOM 6811 C C . ASP C 1 257 ? 33.573 -38.124 -79.153 1.00 45.27 257 ASP C C 1
ATOM 6812 O O . ASP C 1 257 ? 32.670 -38.305 -79.975 1.00 48.41 257 ASP C O 1
ATOM 6817 N N . ALA C 1 258 ? 33.455 -38.401 -77.858 1.00 42.04 258 ALA C N 1
ATOM 6818 C CA . ALA C 1 258 ? 32.243 -38.923 -77.302 1.00 40.30 258 ALA C CA 1
ATOM 6819 C C . ALA C 1 258 ? 31.138 -37.878 -77.329 1.00 39.54 258 ALA C C 1
ATOM 6820 O O . ALA C 1 258 ? 29.960 -38.239 -77.448 1.00 37.58 258 ALA C O 1
ATOM 6822 N N . LEU C 1 259 ? 31.503 -36.599 -77.185 1.00 35.66 259 LEU C N 1
ATOM 6823 C CA . LEU C 1 259 ? 30.514 -35.533 -77.298 1.00 35.73 259 LEU C CA 1
ATOM 6824 C C . LEU C 1 259 ? 30.035 -35.354 -78.732 1.00 35.31 259 LEU C C 1
ATOM 6825 O O . LEU C 1 259 ? 28.872 -35.076 -78.953 1.00 34.18 259 LEU C O 1
ATOM 6830 N N . LYS C 1 260 ? 30.905 -35.566 -79.687 1.00 37.49 260 LYS C N 1
ATOM 6831 C CA . LYS C 1 260 ? 30.491 -35.483 -81.090 1.00 41.22 260 LYS C CA 1
ATOM 6832 C C . LYS C 1 260 ? 29.506 -36.582 -81.452 1.00 41.87 260 LYS C C 1
ATOM 6833 O O . LYS C 1 260 ? 28.699 -36.400 -82.346 1.00 43.64 260 LYS C O 1
ATOM 6839 N N . VAL C 1 261 ? 29.555 -37.701 -80.741 1.00 40.53 261 VAL C N 1
ATOM 6840 C CA . VAL C 1 261 ? 28.568 -38.750 -80.920 1.00 39.03 261 VAL C CA 1
ATOM 6841 C C . VAL C 1 261 ? 27.221 -38.302 -80.382 1.00 37.00 261 VAL C C 1
ATOM 6842 O O . VAL C 1 261 ? 26.180 -38.505 -81.024 1.00 35.54 261 VAL C O 1
ATOM 6846 N N . GLN C 1 262 ? 27.229 -37.715 -79.182 1.00 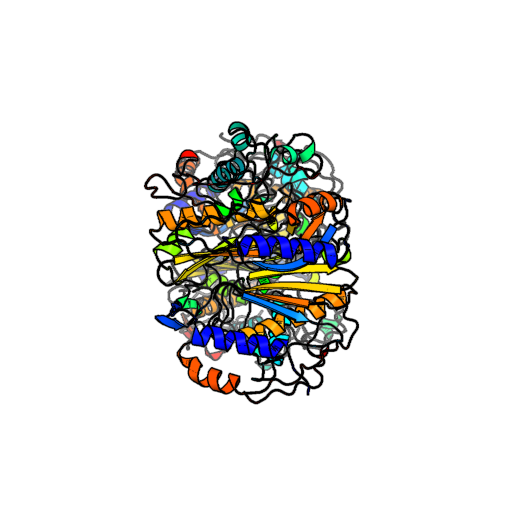33.90 262 GLN C N 1
ATOM 6847 C CA . GLN C 1 262 ? 26.035 -37.266 -78.551 1.00 32.05 262 GLN C CA 1
ATOM 6848 C C . GLN C 1 262 ? 25.396 -36.141 -79.354 1.00 31.63 262 GLN C C 1
ATOM 6849 O O . GLN C 1 262 ? 24.159 -36.075 -79.464 1.00 31.08 262 GLN C O 1
ATOM 6855 N N . MET C 1 263 ? 26.201 -35.226 -79.886 1.00 30.21 263 MET C N 1
ATOM 6856 C CA . MET C 1 263 ? 25.594 -34.137 -80.641 1.00 31.74 263 MET C CA 1
ATOM 6857 C C . MET C 1 263 ? 24.880 -34.588 -81.913 1.00 34.11 263 MET C C 1
ATOM 6858 O O . MET C 1 263 ? 24.126 -33.831 -82.520 1.00 36.31 263 MET C O 1
ATOM 6863 N N . GLU C 1 264 ? 25.123 -35.811 -82.338 1.00 33.82 264 GLU C N 1
ATOM 6864 C CA . GLU C 1 264 ? 24.413 -36.311 -83.519 1.00 36.98 264 GLU C CA 1
ATOM 6865 C C . GLU C 1 264 ? 23.088 -36.946 -83.172 1.00 35.31 264 GLU C C 1
ATOM 6866 O O . GLU C 1 264 ? 22.368 -37.340 -84.085 1.00 34.74 264 GLU C O 1
ATOM 6872 N N . ARG C 1 265 ? 22.776 -37.064 -81.875 1.00 32.08 265 ARG C N 1
ATOM 6873 C CA . ARG C 1 265 ? 21.554 -37.692 -81.456 1.00 33.31 265 ARG C CA 1
ATOM 6874 C C . ARG C 1 265 ? 20.434 -36.664 -81.386 1.00 32.92 265 ARG C C 1
ATOM 6875 O O . ARG C 1 265 ? 20.636 -35.522 -80.970 1.00 32.07 265 ARG C O 1
ATOM 6883 N N . LYS C 1 266 ? 19.246 -37.109 -81.770 1.00 32.31 266 LYS C N 1
ATOM 6884 C CA . LYS C 1 266 ? 18.111 -36.230 -81.826 1.00 33.06 266 LYS C CA 1
ATOM 6885 C C . LYS C 1 266 ? 17.412 -36.333 -80.454 1.00 30.94 266 LYS C C 1
ATOM 6886 O O . LYS C 1 266 ? 16.937 -37.401 -80.072 1.00 30.05 266 LYS C O 1
ATOM 6892 N N . PRO C 1 267 ? 17.387 -35.246 -79.703 1.00 29.27 267 PRO C N 1
ATOM 6893 C CA . PRO C 1 267 ? 16.729 -35.265 -78.407 1.00 29.04 267 PRO C CA 1
ATOM 6894 C C . PRO C 1 267 ? 15.260 -35.626 -78.457 1.00 29.21 267 PRO C C 1
ATOM 6895 O O . PRO C 1 267 ? 14.532 -35.310 -79.382 1.00 29.56 267 PRO C O 1
ATOM 6899 N N . ARG C 1 268 ? 14.862 -36.344 -77.440 1.00 30.69 268 ARG C N 1
ATOM 6900 C CA . ARG C 1 268 ? 13.522 -36.767 -77.285 1.00 30.78 268 ARG C CA 1
ATOM 6901 C C . ARG C 1 268 ? 12.866 -35.845 -76.311 1.00 29.17 268 ARG C C 1
ATOM 6902 O O . ARG C 1 268 ? 13.576 -35.084 -75.612 1.00 28.52 268 ARG C O 1
ATOM 6910 N N . PRO C 1 269 ? 11.528 -35.917 -76.212 1.00 28.41 269 PRO C N 1
ATOM 6911 C CA . PRO C 1 269 ? 10.795 -35.186 -75.172 1.00 27.80 269 PRO C CA 1
ATOM 6912 C C . PRO C 1 269 ? 11.336 -35.480 -73.766 1.00 26.18 269 PRO C C 1
ATOM 6913 O O . PRO C 1 269 ? 11.692 -36.636 -73.458 1.00 25.77 269 PRO C O 1
ATOM 6917 N N . PHE C 1 270 ? 11.338 -34.467 -72.912 1.00 24.73 270 PHE C N 1
ATOM 6918 C CA . PHE C 1 270 ? 11.721 -34.661 -71.511 1.00 23.66 270 PHE C CA 1
ATOM 6919 C C . PHE C 1 270 ? 10.699 -35.551 -70.791 1.00 24.68 270 PHE C C 1
ATOM 6920 O O . PHE C 1 270 ? 9.511 -35.495 -71.116 1.00 23.68 270 PHE C O 1
ATOM 6928 N N . PRO C 1 271 ? 11.142 -36.341 -69.790 1.00 24.88 271 PRO C N 1
ATOM 6929 C CA . PRO C 1 271 ? 10.155 -36.999 -68.915 1.00 25.34 271 PRO C CA 1
ATOM 6930 C C . PRO C 1 271 ? 9.329 -35.998 -68.089 1.00 25.60 271 PRO C C 1
ATOM 6931 O O . PRO C 1 271 ? 9.688 -34.815 -68.025 1.00 22.22 271 PRO C O 1
ATOM 6935 N N . LYS C 1 272 ? 8.246 -36.487 -67.458 1.00 27.46 272 LYS C N 1
ATOM 6936 C CA . LYS C 1 272 ? 7.630 -35.794 -66.336 1.00 28.06 272 LYS C CA 1
ATOM 6937 C C . LYS C 1 272 ? 8.148 -36.351 -65.009 1.00 27.75 272 LYS C C 1
ATOM 6938 O O . LYS C 1 272 ? 8.683 -37.474 -64.944 1.00 27.10 272 LYS C O 1
ATOM 6944 N N . LEU C 1 273 ? 8.019 -35.541 -63.941 1.00 26.75 273 LEU C N 1
ATOM 6945 C CA . LEU C 1 273 ? 8.376 -35.965 -62.580 1.00 27.36 273 LEU C CA 1
ATOM 6946 C C . LEU C 1 273 ? 7.181 -35.754 -61.674 1.00 27.45 273 LEU C C 1
ATOM 6947 O O . LEU C 1 273 ? 6.587 -34.692 -61.702 1.00 26.69 273 LEU C O 1
ATOM 6952 N N . LYS C 1 274 ? 6.812 -36.783 -60.911 1.00 27.99 274 LYS C N 1
ATOM 6953 C CA . LYS C 1 274 ? 5.631 -36.734 -60.089 1.00 28.84 274 LYS C CA 1
ATOM 6954 C C . LYS C 1 274 ? 6.136 -37.034 -58.699 1.00 26.64 274 LYS C C 1
ATOM 6955 O O . LYS C 1 274 ? 7.072 -37.830 -58.517 1.00 25.28 274 LYS C O 1
ATOM 6961 N N . ILE C 1 275 ? 5.589 -36.343 -57.721 1.00 25.02 275 ILE C N 1
ATOM 6962 C CA . ILE C 1 275 ? 5.935 -36.614 -56.344 1.00 26.00 275 ILE C CA 1
ATOM 6963 C C . ILE C 1 275 ? 4.745 -37.425 -55.762 1.00 27.55 275 ILE C C 1
ATOM 6964 O O . ILE C 1 275 ? 3.595 -37.009 -55.873 1.00 26.85 275 ILE C O 1
ATOM 6969 N N . LEU C 1 276 ? 5.041 -38.536 -55.094 1.00 28.79 276 LEU C N 1
ATOM 6970 C CA . LEU C 1 276 ? 4.022 -39.593 -54.812 1.00 30.51 276 LEU C CA 1
ATOM 6971 C C . LEU C 1 276 ? 3.301 -39.449 -53.465 1.00 33.92 276 LEU C C 1
ATOM 6972 O O . LEU C 1 276 ? 2.260 -40.094 -53.244 1.00 33.41 276 LEU C O 1
ATOM 6977 N N . ARG C 1 277 ? 3.811 -38.630 -52.556 1.00 33.76 277 ARG C N 1
ATOM 6978 C CA . ARG C 1 277 ? 3.009 -38.292 -51.396 1.00 37.49 277 ARG C CA 1
ATOM 6979 C C . ARG C 1 277 ? 3.097 -36.842 -50.958 1.00 36.43 277 ARG C C 1
ATOM 6980 O O . ARG C 1 277 ? 3.853 -36.032 -51.491 1.00 32.07 277 ARG C O 1
ATOM 6988 N N . ASN C 1 278 ? 2.271 -36.531 -49.988 1.00 36.98 278 ASN C N 1
ATOM 6989 C CA . ASN C 1 278 ? 2.250 -35.221 -49.386 1.00 39.41 278 ASN C CA 1
ATOM 6990 C C . ASN C 1 278 ? 3.347 -35.127 -48.377 1.00 37.96 278 ASN C C 1
ATOM 6991 O O . ASN C 1 278 ? 3.287 -35.777 -47.346 1.00 43.21 278 ASN C O 1
ATOM 6996 N N . VAL C 1 279 ? 4.316 -34.277 -48.639 1.00 35.01 279 VAL C N 1
ATOM 6997 C CA . VAL C 1 279 ? 5.430 -34.067 -47.747 1.00 34.43 279 VAL C CA 1
ATOM 6998 C C . VAL C 1 279 ? 5.306 -32.612 -47.244 1.00 34.22 279 VAL C C 1
ATOM 6999 O O . VAL C 1 279 ? 4.995 -31.724 -48.037 1.00 32.01 279 VAL C O 1
ATOM 7003 N N . GLU C 1 280 ? 5.465 -32.370 -45.941 1.00 35.90 280 GLU C N 1
ATOM 7004 C CA A GLU C 1 280 ? 5.243 -31.035 -45.370 0.50 36.25 280 GLU C CA 1
ATOM 7005 C CA B GLU C 1 280 ? 5.266 -31.009 -45.446 0.50 35.43 280 GLU C CA 1
ATOM 7006 C C . GLU C 1 280 ? 6.566 -30.286 -45.128 1.00 33.73 280 GLU C C 1
ATOM 7007 O O . GLU C 1 280 ? 6.586 -29.078 -45.063 1.00 33.06 280 GLU C O 1
ATOM 7018 N N . ASN C 1 281 ? 7.657 -31.011 -44.945 1.00 32.60 281 ASN C N 1
ATOM 7019 C CA . ASN C 1 281 ? 8.952 -30.389 -44.599 1.00 32.29 281 ASN C CA 1
ATOM 7020 C C . ASN C 1 281 ? 10.066 -30.950 -45.471 1.00 28.78 281 ASN C C 1
ATOM 7021 O O . ASN C 1 281 ? 10.025 -32.119 -45.863 1.00 26.02 281 ASN C O 1
ATOM 7026 N N . ILE C 1 282 ? 11.080 -30.124 -45.737 1.00 25.52 282 ILE C N 1
ATOM 7027 C CA . ILE C 1 282 ? 12.105 -30.481 -46.660 1.00 24.37 282 ILE C CA 1
ATOM 7028 C C . ILE C 1 282 ? 12.881 -31.709 -46.246 1.00 24.38 282 ILE C C 1
ATOM 7029 O O . ILE C 1 282 ? 13.428 -32.387 -47.122 1.00 25.00 282 ILE C O 1
ATOM 7034 N N . ASP C 1 283 ? 13.011 -31.931 -44.943 1.00 25.15 283 ASP C N 1
ATOM 7035 C CA . ASP C 1 283 ? 13.760 -33.096 -44.436 1.00 28.57 283 ASP C CA 1
ATOM 7036 C C . ASP C 1 283 ? 13.006 -34.410 -44.453 1.00 28.72 283 ASP C C 1
ATOM 7037 O O . ASP C 1 283 ? 13.579 -35.414 -44.068 1.00 28.14 283 ASP C O 1
ATOM 7042 N N . ASP C 1 284 ? 11.727 -34.376 -44.815 1.00 28.76 284 ASP C N 1
ATOM 7043 C CA . ASP C 1 284 ? 10.865 -35.548 -44.781 1.00 30.72 284 ASP C CA 1
ATOM 7044 C C . ASP C 1 284 ? 10.768 -36.362 -46.096 1.00 29.68 284 ASP C C 1
ATOM 7045 O O . ASP C 1 284 ? 10.053 -37.393 -46.124 1.00 29.35 284 ASP C O 1
ATOM 7050 N N . PHE C 1 285 ? 11.486 -35.974 -47.138 1.00 27.49 285 PHE C N 1
ATOM 7051 C CA . PHE C 1 285 ? 11.440 -36.728 -48.403 1.00 28.49 285 PHE C CA 1
ATOM 7052 C C . PHE C 1 285 ? 12.268 -38.046 -48.345 1.00 29.42 285 PHE C C 1
ATOM 7053 O O . PHE C 1 285 ? 13.272 -38.135 -47.604 1.00 31.10 285 PHE C O 1
ATOM 7061 N N . ARG C 1 286 ? 11.847 -39.035 -49.138 1.00 30.02 286 ARG C N 1
ATOM 7062 C CA . ARG C 1 286 ? 12.579 -40.276 -49.344 1.00 29.49 286 ARG C CA 1
ATOM 7063 C C . ARG C 1 286 ? 12.730 -40.471 -50.856 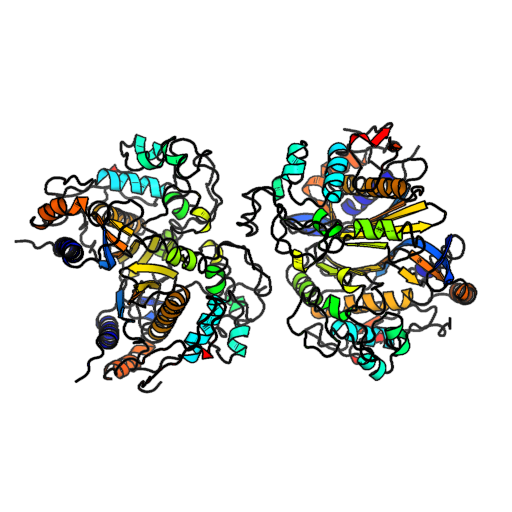1.00 27.36 286 ARG C C 1
ATOM 7064 O O . ARG C 1 286 ? 11.971 -39.917 -51.649 1.00 24.65 286 ARG C O 1
ATOM 7072 N N . ALA C 1 287 ? 13.766 -41.194 -51.245 1.00 27.21 287 ALA C N 1
ATOM 7073 C CA . ALA C 1 287 ? 14.026 -41.490 -52.665 1.00 26.32 287 ALA C CA 1
ATOM 7074 C C . ALA C 1 287 ? 12.807 -41.969 -53.440 1.00 26.78 287 ALA C C 1
ATOM 7075 O O . ALA C 1 287 ? 12.559 -41.537 -54.580 1.00 26.01 287 ALA C O 1
ATOM 7077 N N . GLU C 1 288 ? 12.034 -42.867 -52.837 1.00 27.51 288 GLU C N 1
ATOM 7078 C CA . GLU C 1 288 ? 10.867 -43.367 -53.524 1.00 29.45 288 GLU C CA 1
ATOM 7079 C C . GLU C 1 288 ? 9.712 -42.396 -53.674 1.00 28.49 288 GLU C C 1
ATOM 7080 O O . GLU C 1 288 ? 8.665 -42.760 -54.231 1.00 27.11 288 GLU C O 1
ATOM 7086 N N . ASP C 1 289 ? 9.841 -41.157 -53.175 1.00 27.79 289 ASP C N 1
ATOM 7087 C CA . ASP C 1 289 ? 8.781 -40.159 -53.400 1.00 27.67 289 ASP C CA 1
ATOM 7088 C C . ASP C 1 289 ? 8.719 -39.632 -54.831 1.00 26.97 289 ASP C C 1
ATOM 7089 O O . ASP C 1 289 ? 7.730 -38.996 -55.218 1.00 29.70 289 ASP C O 1
ATOM 7094 N N . PHE C 1 290 ? 9.751 -39.888 -55.624 1.00 26.46 290 PHE C N 1
ATOM 7095 C CA . PHE C 1 290 ? 9.889 -39.282 -56.948 1.00 25.08 290 PHE C CA 1
ATOM 7096 C C . PHE C 1 290 ? 9.662 -40.341 -58.009 1.00 26.60 290 PHE C C 1
ATOM 7097 O O . PHE C 1 290 ? 10.305 -41.397 -58.012 1.00 25.69 290 PHE C O 1
ATOM 7105 N N . GLU C 1 291 ? 8.773 -40.054 -58.931 1.00 28.07 291 GLU C N 1
ATOM 7106 C CA . GLU C 1 291 ? 8.523 -40.971 -60.017 1.00 30.68 291 GLU C CA 1
ATOM 7107 C C . GLU C 1 291 ? 8.745 -40.270 -61.306 1.00 30.13 291 GLU C C 1
ATOM 7108 O O . GLU C 1 291 ? 8.048 -39.261 -61.600 1.00 28.82 291 GLU C O 1
ATOM 7114 N N . LEU C 1 292 ? 9.687 -40.786 -62.079 1.00 29.78 292 LEU C N 1
ATOM 7115 C CA . LEU C 1 292 ? 9.951 -40.294 -63.422 1.00 31.83 292 LEU C CA 1
ATOM 7116 C C . LEU C 1 292 ? 9.067 -40.944 -64.449 1.00 34.65 292 LEU C C 1
ATOM 7117 O O . LEU C 1 292 ? 9.114 -42.122 -64.627 1.00 38.73 292 LEU C O 1
ATOM 7122 N N . ILE C 1 293 ? 8.269 -40.188 -65.161 1.00 35.46 293 ILE C N 1
ATOM 7123 C CA . ILE C 1 293 ? 7.395 -40.755 -66.175 1.00 34.94 293 ILE C CA 1
ATOM 7124 C C . ILE C 1 293 ? 7.965 -40.585 -67.630 1.00 34.96 293 ILE C C 1
ATOM 7125 O O . ILE C 1 293 ? 8.230 -39.457 -68.093 1.00 32.48 293 ILE C O 1
ATOM 7130 N N . ASN C 1 294 ? 8.141 -41.696 -68.331 1.00 33.23 294 ASN C N 1
ATOM 7131 C CA A ASN C 1 294 ? 8.490 -41.653 -69.771 0.50 33.16 294 ASN C CA 1
ATOM 7132 C CA B ASN C 1 294 ? 8.526 -41.730 -69.735 0.50 33.15 294 ASN C CA 1
ATOM 7133 C C . ASN C 1 294 ? 9.872 -41.043 -69.997 1.00 33.04 294 ASN C C 1
ATOM 7134 O O . ASN C 1 294 ? 10.021 -40.156 -70.872 1.00 34.65 294 ASN C O 1
ATOM 7143 N N . TYR C 1 295 ? 10.869 -41.448 -69.196 1.00 31.64 295 TYR C N 1
ATOM 7144 C CA . TYR C 1 295 ? 12.238 -41.070 -69.453 1.00 30.65 295 TYR C CA 1
ATOM 7145 C C . TYR C 1 295 ? 12.821 -42.076 -70.451 1.00 33.01 295 TYR C C 1
ATOM 7146 O O . TYR C 1 295 ? 12.793 -43.276 -70.172 1.00 32.18 295 TYR C O 1
ATOM 7155 N N . LYS C 1 296 ? 13.244 -41.594 -71.624 1.00 32.02 296 LYS C N 1
ATOM 7156 C CA . LYS C 1 296 ? 13.571 -42.497 -72.791 1.00 32.63 296 LYS C CA 1
ATOM 7157 C C . LYS C 1 296 ? 14.953 -42.095 -73.233 1.00 31.00 296 LYS C C 1
ATOM 7158 O O . LYS C 1 296 ? 15.128 -41.576 -74.323 1.00 32.11 296 LYS C O 1
ATOM 7164 N N . PRO C 1 297 ? 15.965 -42.283 -72.393 1.00 30.47 297 PRO C N 1
ATOM 7165 C CA . PRO C 1 297 ? 17.236 -41.793 -72.878 1.00 29.60 297 PRO C CA 1
ATOM 7166 C C . PRO C 1 297 ? 17.819 -42.706 -73.932 1.00 31.33 297 PRO C C 1
ATOM 7167 O O . PRO C 1 297 ? 17.390 -43.872 -73.978 1.00 31.58 297 PRO C O 1
ATOM 7171 N N . TYR C 1 298 ? 18.733 -42.186 -74.760 1.00 30.51 298 TYR C N 1
ATOM 7172 C CA . TYR C 1 298 ? 19.675 -43.015 -75.571 1.00 33.78 298 TYR C CA 1
ATOM 7173 C C . TYR C 1 298 ? 20.686 -43.571 -74.575 1.00 37.83 298 TYR C C 1
ATOM 7174 O O . TYR C 1 298 ? 20.796 -43.035 -73.447 1.00 44.36 298 TYR C O 1
ATOM 7183 N N . PRO C 1 299 ? 21.459 -44.581 -74.982 1.00 42.67 299 PRO C N 1
ATOM 7184 C CA . PRO C 1 299 ? 22.395 -45.187 -74.044 1.00 47.84 299 PRO C CA 1
ATOM 7185 C C . PRO C 1 299 ? 23.337 -44.246 -73.269 1.00 50.32 299 PRO C C 1
ATOM 7186 O O . PRO C 1 299 ? 23.681 -43.150 -73.754 1.00 52.67 299 PRO C O 1
ATOM 7190 N N . LYS C 1 300 ? 23.767 -44.701 -72.078 1.00 57.52 300 LYS C N 1
ATOM 7191 C CA . LYS C 1 300 ? 24.787 -43.991 -71.286 1.00 58.28 300 LYS C CA 1
ATOM 7192 C C . LYS C 1 300 ? 25.996 -43.732 -72.218 1.00 60.92 300 LYS C C 1
ATOM 7193 O O . LYS C 1 300 ? 26.357 -44.588 -73.049 1.00 57.82 300 LYS C O 1
ATOM 7199 N N . ILE C 1 301 ? 26.593 -42.549 -72.125 1.00 59.53 301 ILE C N 1
ATOM 7200 C CA . ILE C 1 301 ? 27.864 -42.293 -72.814 1.00 62.52 301 ILE C CA 1
ATOM 7201 C C . ILE C 1 301 ? 28.985 -42.214 -71.764 1.00 64.16 301 ILE C C 1
ATOM 7202 O O . ILE C 1 301 ? 28.875 -41.467 -70.768 1.00 50.39 301 ILE C O 1
ATOM 7207 N N . SER C 1 302 ? 30.025 -43.023 -72.018 1.00 63.47 302 SER C N 1
ATOM 7208 C CA . SER C 1 302 ? 31.150 -43.265 -71.117 1.00 69.57 302 SER C CA 1
ATOM 7209 C C . SER C 1 302 ? 32.298 -42.293 -71.414 1.00 71.93 302 SER C C 1
ATOM 7210 O O . SER C 1 302 ? 32.823 -42.258 -72.534 1.00 76.30 302 SER C O 1
ATOM 7213 N N . MET C 1 303 ? 32.708 -41.520 -70.414 1.00 73.28 303 MET C N 1
ATOM 7214 C CA . MET C 1 303 ? 33.819 -40.576 -70.597 1.00 77.04 303 MET C CA 1
ATOM 7215 C C . MET C 1 303 ? 34.872 -40.696 -69.491 1.00 73.98 303 MET C C 1
ATOM 7216 O O . MET C 1 303 ? 34.704 -40.139 -68.400 1.00 67.60 303 MET C O 1
ATOM 7221 N N . TYR D 1 18 ? 26.352 4.093 -86.671 1.00 77.91 18 TYR D N 1
ATOM 7222 C CA . TYR D 1 18 ? 26.847 3.281 -85.532 1.00 75.01 18 TYR D CA 1
ATOM 7223 C C . TYR D 1 18 ? 25.684 2.897 -84.624 1.00 71.36 18 TYR D C 1
ATOM 7224 O O . TYR D 1 18 ? 24.826 3.717 -84.275 1.00 73.61 18 TYR D O 1
ATOM 7233 N N . VAL D 1 19 ? 25.664 1.640 -84.233 1.00 64.13 19 VAL D N 1
ATOM 7234 C CA . VAL D 1 19 ? 24.722 1.216 -83.245 1.00 57.19 19 VAL D CA 1
ATOM 7235 C C . VAL D 1 19 ? 25.517 0.722 -82.031 1.00 50.83 19 VAL D C 1
ATOM 7236 O O . VAL D 1 19 ? 26.390 -0.138 -82.117 1.00 50.35 19 VAL D O 1
ATOM 7240 N N . ASN D 1 20 ? 25.242 1.299 -80.884 1.00 44.11 20 ASN D N 1
ATOM 7241 C CA . ASN D 1 20 ? 25.827 0.738 -79.668 1.00 38.58 20 ASN D CA 1
ATOM 7242 C C . ASN D 1 20 ? 25.048 -0.500 -79.299 1.00 35.74 20 ASN D C 1
ATOM 7243 O O . ASN D 1 20 ? 24.033 -0.400 -78.630 1.00 33.65 20 ASN D O 1
ATOM 7248 N N . GLN D 1 21 ? 25.508 -1.668 -79.712 1.00 35.89 21 GLN D N 1
ATOM 7249 C CA . GLN D 1 21 ? 24.685 -2.880 -79.488 1.00 36.04 21 GLN D CA 1
ATOM 7250 C C . GLN D 1 21 ? 24.491 -3.180 -78.027 1.00 33.80 21 GLN D C 1
ATOM 7251 O O . GLN D 1 21 ? 23.402 -3.623 -77.682 1.00 34.12 21 GLN D O 1
ATOM 7257 N N . GLU D 1 22 ? 25.513 -2.963 -77.185 1.00 32.43 22 GLU D N 1
ATOM 7258 C CA . GLU D 1 22 ? 25.385 -3.282 -75.741 1.00 31.51 22 GLU D CA 1
ATOM 7259 C C . GLU D 1 22 ? 24.340 -2.424 -75.056 1.00 30.28 22 GLU D C 1
ATOM 7260 O O . GLU D 1 22 ? 23.449 -2.935 -74.381 1.00 29.70 22 GLU D O 1
ATOM 7266 N N . GLU D 1 23 ? 24.330 -1.133 -75.337 1.00 32.78 23 GLU D N 1
ATOM 7267 C CA . GLU D 1 23 ? 23.302 -0.283 -74.748 1.00 32.68 23 GLU D CA 1
ATOM 7268 C C . GLU D 1 23 ? 21.918 -0.542 -75.349 1.00 33.34 23 GLU D C 1
ATOM 7269 O O . GLU D 1 23 ? 20.928 -0.482 -74.633 1.00 32.72 23 GLU D O 1
ATOM 7275 N N . LEU D 1 24 ? 21.829 -0.884 -76.634 1.00 34.98 24 LEU D N 1
ATOM 7276 C CA . LEU D 1 24 ? 20.550 -1.294 -77.201 1.00 34.86 24 LEU D CA 1
ATOM 7277 C C . LEU D 1 24 ? 19.974 -2.526 -76.482 1.00 33.23 24 LEU D C 1
ATOM 7278 O O . LEU D 1 24 ? 18.782 -2.606 -76.223 1.00 32.92 24 LEU D O 1
ATOM 7283 N N . ASN D 1 25 ? 20.834 -3.476 -76.146 1.00 31.81 25 ASN D N 1
ATOM 7284 C CA . ASN D 1 25 ? 20.411 -4.665 -75.462 1.00 32.40 25 ASN D CA 1
ATOM 7285 C C . ASN D 1 25 ? 19.772 -4.307 -74.122 1.00 31.49 25 ASN D C 1
ATOM 7286 O O . ASN D 1 25 ? 18.772 -4.909 -73.707 1.00 29.40 25 ASN D 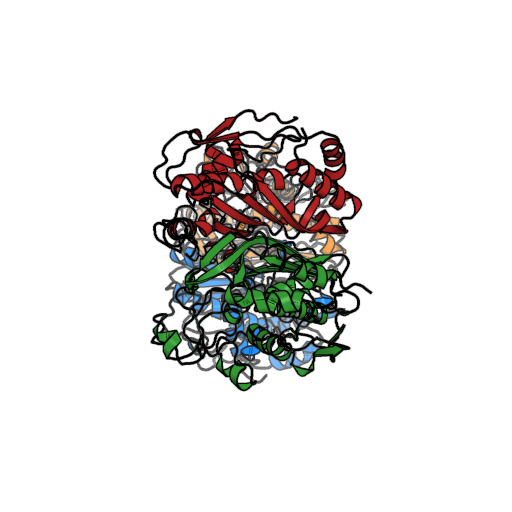O 1
ATOM 7291 N N . TYR D 1 26 ? 20.343 -3.290 -73.474 1.00 29.24 26 TYR D N 1
ATOM 7292 C CA . TYR D 1 26 ? 19.844 -2.823 -72.177 1.00 30.06 26 TYR D CA 1
ATOM 7293 C C . TYR D 1 26 ? 18.469 -2.167 -72.385 1.00 30.36 26 TYR D C 1
ATOM 7294 O O . TYR D 1 26 ? 17.527 -2.452 -71.649 1.00 32.28 26 TYR D O 1
ATOM 7303 N N . LEU D 1 27 ? 18.321 -1.350 -73.411 1.00 31.44 27 LEU D N 1
ATOM 7304 C CA . LEU D 1 27 ? 17.024 -0.704 -73.675 1.00 32.63 27 LEU D CA 1
ATOM 7305 C C . LEU D 1 27 ? 15.913 -1.694 -74.045 1.00 32.11 27 LEU D C 1
ATOM 7306 O O . LEU D 1 27 ? 14.712 -1.469 -73.749 1.00 31.37 27 LEU D O 1
ATOM 7311 N N . ASN D 1 28 ? 16.302 -2.765 -74.691 1.00 30.82 28 ASN D N 1
ATOM 7312 C CA . ASN D 1 28 ? 15.338 -3.786 -75.073 1.00 32.63 28 ASN D CA 1
ATOM 7313 C C . ASN D 1 28 ? 14.944 -4.668 -73.899 1.00 30.30 28 ASN D C 1
ATOM 7314 O O . ASN D 1 28 ? 13.809 -5.152 -73.825 1.00 29.10 28 ASN D O 1
ATOM 7319 N N . GLN D 1 29 ? 15.888 -4.839 -72.971 1.00 30.25 29 GLN D N 1
ATOM 7320 C CA . GLN D 1 29 ? 15.628 -5.513 -71.741 1.00 30.70 29 GLN D CA 1
ATOM 7321 C C . GLN D 1 29 ? 14.611 -4.684 -70.921 1.00 29.60 29 GLN D C 1
ATOM 7322 O O . GLN D 1 29 ? 13.650 -5.222 -70.460 1.00 28.10 29 GLN D O 1
ATOM 7328 N N . LEU D 1 30 ? 14.800 -3.378 -70.803 1.00 29.13 30 LEU D N 1
ATOM 7329 C CA . LEU D 1 30 ? 13.802 -2.499 -70.197 1.00 31.40 30 LEU D CA 1
ATOM 7330 C C . LEU D 1 30 ? 12.459 -2.693 -70.828 1.00 32.90 30 LEU D C 1
ATOM 7331 O O . LEU D 1 30 ? 11.488 -2.855 -70.135 1.00 34.92 30 LEU D O 1
ATOM 7336 N N . LYS D 1 31 ? 12.403 -2.685 -72.148 1.00 35.18 31 LYS D N 1
ATOM 7337 C CA . LYS D 1 31 ? 11.141 -2.760 -72.841 1.00 36.44 31 LYS D CA 1
ATOM 7338 C C . LYS D 1 31 ? 10.440 -4.082 -72.541 1.00 35.42 31 LYS D C 1
ATOM 7339 O O . LYS D 1 31 ? 9.208 -4.125 -72.329 1.00 33.20 31 LYS D O 1
ATOM 7345 N N . ASP D 1 32 ? 11.212 -5.161 -72.567 1.00 33.64 32 ASP D N 1
ATOM 7346 C CA . ASP D 1 32 ? 10.645 -6.481 -72.272 1.00 34.67 32 ASP D CA 1
ATOM 7347 C C . ASP D 1 32 ? 10.093 -6.584 -70.860 1.00 32.71 32 ASP D C 1
ATOM 7348 O O . ASP D 1 32 ? 9.109 -7.274 -70.644 1.00 33.62 32 ASP D O 1
ATOM 7353 N N . ILE D 1 33 ? 10.755 -5.956 -69.893 1.00 29.92 33 ILE D N 1
ATOM 7354 C CA . ILE D 1 33 ? 10.275 -5.969 -68.511 1.00 29.13 33 ILE D CA 1
ATOM 7355 C C . ILE D 1 33 ? 8.998 -5.140 -68.407 1.00 30.40 33 ILE D C 1
ATOM 7356 O O . ILE D 1 33 ? 8.017 -5.569 -67.802 1.00 30.35 33 ILE D O 1
ATOM 7361 N N . ILE D 1 34 ? 8.970 -4.003 -69.061 1.00 31.48 34 ILE D N 1
ATOM 7362 C CA . ILE D 1 34 ? 7.762 -3.176 -69.042 1.00 34.52 34 ILE D CA 1
ATOM 7363 C C . ILE D 1 34 ? 6.557 -3.849 -69.682 1.00 37.09 34 ILE D C 1
ATOM 7364 O O . ILE D 1 34 ? 5.454 -3.819 -69.128 1.00 39.22 34 ILE D O 1
ATOM 7369 N N . ASP D 1 35 ? 6.772 -4.511 -70.798 1.00 37.63 35 ASP D N 1
ATOM 7370 C CA . ASP D 1 35 ? 5.680 -5.059 -71.579 1.00 40.09 35 ASP D CA 1
ATOM 7371 C C . ASP D 1 35 ? 5.184 -6.402 -71.040 1.00 41.21 35 ASP D C 1
ATOM 7372 O O . ASP D 1 35 ? 3.966 -6.678 -71.053 1.00 39.86 35 ASP D O 1
ATOM 7377 N N . HIS D 1 36 ? 6.151 -7.229 -70.610 1.00 39.98 36 HIS D N 1
ATOM 7378 C CA . HIS D 1 36 ? 5.930 -8.629 -70.278 1.00 40.21 36 HIS D CA 1
ATOM 7379 C C . HIS D 1 36 ? 6.349 -9.002 -68.861 1.00 38.18 36 HIS D C 1
ATOM 7380 O O . HIS D 1 36 ? 6.159 -10.141 -68.453 1.00 39.41 36 HIS D O 1
ATOM 7387 N N . GLY D 1 37 ? 6.914 -8.074 -68.092 1.00 34.73 37 GLY D N 1
ATOM 7388 C CA . GLY D 1 37 ? 7.263 -8.360 -66.728 1.00 31.30 37 GLY D CA 1
ATOM 7389 C C . GLY D 1 37 ? 6.016 -8.600 -65.892 1.00 33.02 37 GLY D C 1
ATOM 7390 O O . GLY D 1 37 ? 4.910 -8.129 -66.208 1.00 31.00 37 GLY D O 1
AT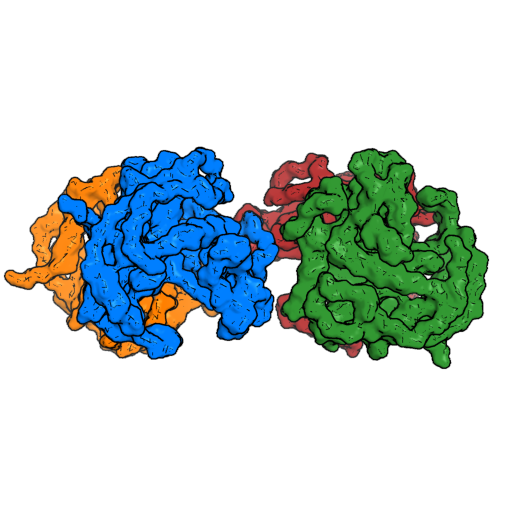OM 7391 N N . VAL D 1 38 ? 6.201 -9.322 -64.814 1.00 31.06 38 VAL D N 1
ATOM 7392 C CA . VAL D 1 38 ? 5.119 -9.628 -63.937 1.00 32.71 38 V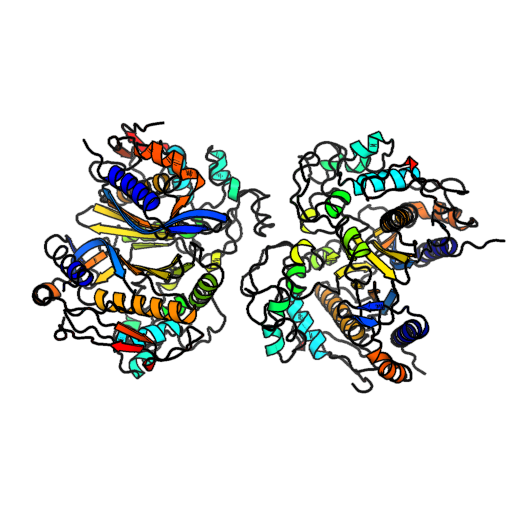AL D CA 1
ATOM 7393 C C . VAL D 1 38 ? 5.101 -8.570 -62.854 1.00 32.58 38 VAL D C 1
ATOM 7394 O O . VAL D 1 38 ? 6.161 -8.036 -62.417 1.00 29.03 38 VAL D O 1
ATOM 7398 N N . ARG D 1 39 ? 3.878 -8.196 -62.516 1.00 32.49 39 ARG D N 1
ATOM 7399 C CA . ARG D 1 39 ? 3.655 -7.343 -61.417 1.00 33.94 39 ARG D CA 1
ATOM 7400 C C . ARG D 1 39 ? 3.995 -8.092 -60.165 1.00 36.66 39 ARG D C 1
ATOM 7401 O O . ARG D 1 39 ? 3.652 -9.272 -60.021 1.00 35.07 39 ARG D O 1
ATOM 7409 N N . LYS D 1 40 ? 4.746 -7.417 -59.306 1.00 35.84 40 LYS D N 1
ATOM 7410 C CA . LYS D 1 40 ? 5.203 -7.948 -58.048 1.00 39.29 40 LYS D CA 1
ATOM 7411 C C . LYS D 1 40 ? 5.038 -6.712 -57.147 1.00 42.09 40 LYS D C 1
ATOM 7412 O O . LYS D 1 40 ? 5.429 -5.602 -57.503 1.00 42.21 40 LYS D O 1
ATOM 7418 N N . ASN D 1 41 ? 4.400 -6.861 -56.005 1.00 46.85 41 ASN D N 1
ATOM 7419 C CA . ASN D 1 41 ? 4.536 -5.823 -55.032 1.00 52.48 41 ASN D CA 1
ATOM 7420 C C . ASN D 1 41 ? 5.823 -6.219 -54.380 1.00 54.34 41 ASN D C 1
ATOM 7421 O O . ASN D 1 41 ? 6.391 -7.250 -54.744 1.00 54.00 41 ASN D O 1
ATOM 7426 N N . ASP D 1 42 ? 6.386 -5.388 -53.531 1.00 57.27 42 ASP D N 1
ATOM 7427 C CA . ASP D 1 42 ? 7.751 -5.696 -53.098 1.00 59.76 42 ASP D CA 1
ATOM 7428 C C . ASP D 1 42 ? 7.972 -5.231 -51.665 1.00 54.18 42 ASP D C 1
ATOM 7429 O O . ASP D 1 42 ? 7.015 -4.853 -51.005 1.00 46.68 42 ASP D O 1
ATOM 7434 N N . ARG D 1 43 ? 9.203 -5.327 -51.172 1.00 53.06 43 ARG D N 1
ATOM 7435 C CA . ARG D 1 43 ? 9.495 -4.932 -49.796 1.00 55.60 43 ARG D CA 1
ATOM 7436 C C . ARG D 1 43 ? 9.182 -3.450 -49.636 1.00 62.54 43 ARG D C 1
ATOM 7437 O O . ARG D 1 43 ? 8.592 -3.036 -48.622 1.00 56.81 43 ARG D O 1
ATOM 7445 N N . THR D 1 44 ? 9.587 -2.663 -50.645 1.00 64.44 44 THR D N 1
ATOM 7446 C CA . THR D 1 44 ? 9.316 -1.223 -50.656 1.00 69.88 44 THR D CA 1
ATOM 7447 C C . THR D 1 44 ? 7.806 -1.014 -50.527 1.00 67.17 44 THR D C 1
ATOM 7448 O O . THR D 1 44 ? 7.377 0.092 -50.157 1.00 60.93 44 THR D O 1
ATOM 7452 N N . GLY D 1 45 ? 7.018 -2.055 -50.862 1.00 61.41 45 GLY D N 1
ATOM 7453 C CA . GLY D 1 45 ? 5.546 -1.990 -50.839 1.00 60.45 45 GLY D CA 1
ATOM 7454 C C . GLY D 1 45 ? 5.083 -1.318 -52.118 1.00 57.71 45 GLY D C 1
ATOM 7455 O O . GLY D 1 45 ? 3.953 -1.522 -52.587 1.00 56.73 45 GLY D O 1
ATOM 7456 N N . ILE D 1 46 ? 5.992 -0.515 -52.673 1.00 52.18 46 ILE D N 1
ATOM 7457 C CA . ILE D 1 46 ? 5.860 0.012 -53.994 1.00 52.91 46 ILE D CA 1
ATOM 7458 C C . ILE D 1 46 ? 5.614 -1.212 -54.918 1.00 45.60 46 ILE D C 1
ATOM 7459 O O . ILE D 1 46 ? 5.886 -2.351 -54.559 1.00 49.33 46 ILE D O 1
ATOM 7464 N N . GLY D 1 47 ? 5.097 -0.992 -56.091 1.00 37.93 47 GLY D N 1
ATOM 7465 C CA . GLY D 1 47 ? 4.979 -2.098 -57.015 1.00 34.78 47 GLY D CA 1
ATOM 7466 C C . GLY D 1 47 ? 6.128 -2.094 -57.982 1.00 30.38 47 GLY D C 1
ATOM 7467 O O . GLY D 1 47 ? 6.652 -1.035 -58.278 1.00 28.73 47 GLY D O 1
ATOM 7468 N N . THR D 1 48 ? 6.516 -3.276 -58.473 1.00 27.90 48 THR D N 1
ATOM 7469 C CA . THR D 1 48 ? 7.406 -3.393 -59.629 1.00 27.21 48 THR D CA 1
ATOM 7470 C C . THR D 1 48 ? 6.829 -4.237 -60.758 1.00 26.78 48 THR D C 1
ATOM 7471 O O . THR D 1 48 ? 5.885 -5.033 -60.549 1.00 25.34 48 THR D O 1
ATOM 7475 N N . LEU D 1 49 ? 7.392 -4.050 -61.961 1.00 25.92 49 LEU D N 1
ATOM 7476 C CA . LEU D 1 49 ? 7.430 -5.077 -62.978 1.00 25.84 49 LEU D CA 1
ATOM 7477 C C . LEU D 1 49 ? 8.781 -5.855 -63.010 1.00 24.52 49 LEU D C 1
ATOM 7478 O O . LEU D 1 49 ? 9.870 -5.272 -63.071 1.00 22.92 49 LEU D O 1
ATOM 7483 N N . SER D 1 50 ? 8.723 -7.186 -63.012 1.00 24.12 50 SER D N 1
ATOM 7484 C CA . SER D 1 50 ? 9.893 -7.967 -62.739 1.00 23.15 50 SER D CA 1
ATOM 7485 C C . SER D 1 50 ? 10.079 -9.123 -63.737 1.00 22.98 50 SER D C 1
ATOM 7486 O O . SER D 1 50 ? 9.115 -9.685 -64.223 1.00 24.52 50 SER D O 1
ATOM 7489 N N . THR D 1 51 ? 11.335 -9.509 -63.969 1.00 22.19 51 THR D N 1
ATOM 7490 C CA . THR D 1 51 ? 11.645 -10.776 -64.574 1.00 21.99 51 THR D CA 1
ATOM 7491 C C . THR D 1 51 ? 12.781 -11.409 -63.764 1.00 21.32 51 THR D C 1
ATOM 7492 O O . THR D 1 51 ? 13.599 -10.721 -63.124 1.00 20.70 51 THR D O 1
ATOM 7496 N N . PHE D 1 52 ? 12.883 -12.733 -63.798 1.00 20.45 52 PHE D N 1
ATOM 7497 C CA . PHE D 1 52 ? 13.939 -13.436 -63.042 1.00 19.01 52 PHE D CA 1
ATOM 7498 C C . PHE D 1 52 ? 14.963 -14.134 -63.971 1.00 17.85 52 PHE D C 1
ATOM 7499 O O . PHE D 1 52 ? 14.543 -14.951 -64.821 1.00 17.69 52 PHE D O 1
ATOM 7507 N N . GLY D 1 53 ? 16.242 -13.826 -63.797 1.00 16.65 53 GLY D N 1
ATOM 7508 C CA . GLY D 1 53 ? 17.319 -14.429 -64.564 1.00 17.27 53 GLY D CA 1
ATOM 7509 C C . GLY D 1 53 ? 17.605 -13.777 -65.911 1.00 17.74 53 GLY D C 1
ATOM 7510 O O . GLY D 1 53 ? 16.996 -14.157 -66.966 1.00 17.66 53 GLY D O 1
ATOM 7511 N N . THR D 1 54 ? 18.590 -12.904 -65.908 1.00 17.98 54 THR D N 1
ATOM 7512 C CA . THR D 1 54 ? 19.099 -12.225 -67.114 1.00 18.87 54 THR D CA 1
ATOM 7513 C C . THR D 1 54 ? 20.627 -12.292 -67.129 1.00 18.53 54 THR D C 1
ATOM 7514 O O . THR D 1 54 ? 21.275 -12.465 -66.092 1.00 18.04 54 THR D O 1
ATOM 7518 N N . GLN D 1 55 ? 21.214 -12.196 -68.306 1.00 17.83 55 GLN D N 1
ATOM 7519 C CA . GLN D 1 55 ? 22.646 -12.092 -68.429 1.00 18.99 55 GLN D CA 1
ATOM 7520 C C . GLN D 1 55 ? 23.062 -11.257 -69.633 1.00 20.25 55 GLN D C 1
ATOM 7521 O O . GLN D 1 55 ? 22.473 -11.378 -70.686 1.00 20.43 55 GLN D O 1
ATOM 7527 N N . SER D 1 56 ? 24.087 -10.423 -69.457 1.00 21.12 56 SER D N 1
ATOM 7528 C CA . SER D 1 56 ? 24.478 -9.482 -70.467 1.00 23.53 56 SER D CA 1
ATOM 7529 C C . SER D 1 56 ? 25.968 -9.354 -70.412 1.00 22.31 56 SER D C 1
ATOM 7530 O O . SER D 1 56 ? 26.564 -9.331 -69.309 1.00 22.19 56 SER D O 1
ATOM 7533 N N . ARG D 1 57 ? 26.565 -9.146 -71.569 1.00 22.26 57 ARG D N 1
ATOM 7534 C CA . ARG D 1 57 ? 27.990 -9.117 -71.727 1.00 24.18 57 ARG D CA 1
ATOM 7535 C C . ARG D 1 57 ? 28.458 -7.729 -72.224 1.00 24.49 57 ARG D C 1
ATOM 7536 O O . ARG D 1 57 ? 27.836 -7.186 -73.158 1.00 24.59 57 ARG D O 1
ATOM 7544 N N . TYR D 1 58 ? 29.584 -7.255 -71.712 1.00 22.06 58 TYR D N 1
ATOM 7545 C CA . TYR D 1 58 ? 30.104 -5.868 -71.962 1.00 24.12 58 TYR D CA 1
ATOM 7546 C C . TYR D 1 58 ? 31.564 -6.063 -72.325 1.00 24.61 58 TYR D C 1
ATOM 7547 O O . TYR D 1 58 ? 32.357 -6.608 -71.542 1.00 23.93 58 TYR D O 1
ATOM 7556 N N . CYS D 1 59 ? 31.867 -5.778 -73.580 1.00 25.90 59 CYS D N 1
ATOM 7557 C CA . CYS D 1 59 ? 33.238 -5.942 -74.084 1.00 27.45 59 CYS D CA 1
ATOM 7558 C C . CYS D 1 59 ? 34.164 -4.784 -73.618 1.00 28.04 59 CYS D C 1
ATOM 7559 O O . CYS D 1 59 ? 33.816 -3.602 -73.786 1.00 29.51 59 CYS D O 1
ATOM 7562 N N . LEU D 1 60 ? 35.300 -5.128 -72.992 1.00 26.66 60 LEU D N 1
ATOM 7563 C CA . LEU D 1 60 ? 36.218 -4.131 -72.420 1.00 26.65 60 LEU D CA 1
ATOM 7564 C C . LEU D 1 60 ? 37.479 -3.945 -73.272 1.00 28.73 60 LEU D C 1
ATOM 7565 O O . LEU D 1 60 ? 38.435 -3.260 -72.863 1.00 27.87 60 LEU D O 1
ATOM 7570 N N . ARG D 1 61 ? 37.496 -4.518 -74.460 1.00 30.67 61 ARG D N 1
ATOM 7571 C CA . ARG D 1 61 ? 38.676 -4.444 -75.286 1.00 32.51 61 ARG D CA 1
ATOM 7572 C C . ARG D 1 61 ? 38.862 -3.031 -75.858 1.00 33.54 61 ARG D C 1
ATOM 7573 O O . ARG D 1 61 ? 37.946 -2.253 -75.882 1.00 31.87 61 ARG D O 1
ATOM 7581 N N . ASP D 1 62 ? 40.060 -2.696 -76.303 1.00 36.45 62 ASP D N 1
ATOM 7582 C CA . ASP D 1 62 ? 40.255 -1.392 -76.992 1.00 40.82 62 ASP D CA 1
ATOM 7583 C C . ASP D 1 62 ? 39.951 -0.212 -76.087 1.00 39.34 62 ASP D C 1
ATOM 7584 O O . ASP D 1 62 ? 39.588 0.857 -76.579 1.00 37.62 62 ASP D O 1
ATOM 7589 N N . ASP D 1 63 ? 40.044 -0.425 -74.762 1.00 37.34 63 ASP D N 1
ATOM 7590 C CA . ASP D 1 63 ? 39.727 0.592 -73.748 1.00 38.27 63 ASP D CA 1
ATOM 7591 C C . ASP D 1 63 ? 38.288 1.077 -73.700 1.00 35.12 63 ASP D C 1
ATOM 7592 O O . ASP D 1 63 ? 38.002 1.969 -72.882 1.00 34.99 63 ASP D O 1
ATOM 7597 N N . ILE D 1 64 ? 37.375 0.424 -74.426 1.00 33.42 64 ILE D N 1
ATOM 7598 C CA . ILE D 1 64 ? 35.980 0.817 -74.473 1.00 32.71 64 ILE D CA 1
ATOM 7599 C C . ILE D 1 64 ? 35.337 0.575 -73.109 1.00 29.85 64 ILE D C 1
ATOM 7600 O O . ILE D 1 64 ? 35.580 -0.454 -72.466 1.00 29.39 64 ILE D O 1
ATOM 7605 N N . PHE D 1 65 ? 34.539 1.522 -72.673 1.00 28.26 65 PHE D N 1
ATOM 7606 C CA . PHE D 1 65 ? 34.038 1.507 -71.293 1.00 27.26 65 PHE D CA 1
ATOM 7607 C C . PHE D 1 65 ? 32.513 1.726 -71.246 1.00 28.00 65 PHE D C 1
ATOM 7608 O O . PHE D 1 65 ? 31.994 2.748 -71.724 1.00 29.67 65 PHE D O 1
ATOM 7616 N N . PRO D 1 66 ? 31.772 0.731 -70.712 1.00 27.37 66 PRO D N 1
ATOM 7617 C CA . PRO D 1 66 ? 30.283 0.701 -70.829 1.00 27.69 66 PRO D CA 1
ATOM 7618 C C . PRO D 1 66 ? 29.557 1.574 -69.803 1.00 27.93 66 PRO D C 1
ATOM 7619 O O . PRO D 1 66 ? 28.818 1.110 -68.910 1.00 29.12 66 PRO D O 1
ATOM 7623 N N . LEU D 1 67 ? 29.766 2.864 -69.949 1.00 27.76 67 LEU D N 1
ATOM 7624 C CA . LEU D 1 67 ? 29.020 3.847 -69.175 1.00 27.75 67 LEU D CA 1
ATOM 7625 C C . LEU D 1 67 ? 27.855 4.300 -70.078 1.00 28.43 67 LEU D C 1
ATOM 7626 O O . LEU D 1 67 ? 28.069 4.959 -71.084 1.00 30.14 67 LEU D O 1
ATOM 7631 N N . LEU D 1 68 ? 26.625 4.023 -69.669 1.00 29.40 68 LEU D N 1
ATOM 7632 C CA . LEU D 1 68 ? 25.464 4.269 -70.499 1.00 30.54 68 LEU D CA 1
ATOM 7633 C C . LEU D 1 68 ? 25.332 5.723 -70.959 1.00 32.85 68 LEU D C 1
ATOM 7634 O O . LEU D 1 68 ? 25.652 6.636 -70.227 1.00 31.32 68 LEU D O 1
ATOM 7639 N N . THR D 1 69 ? 24.907 5.907 -72.211 1.00 33.67 69 THR D N 1
ATOM 7640 C CA . THR D 1 69 ? 24.796 7.230 -72.811 1.00 37.42 69 THR D CA 1
ATOM 7641 C C . THR D 1 69 ? 23.360 7.817 -72.846 1.00 38.89 69 THR D C 1
ATOM 7642 O O . THR D 1 69 ? 23.202 9.047 -72.952 1.00 40.20 69 THR D O 1
ATOM 7646 N N . THR D 1 70 ? 22.320 6.990 -72.679 1.00 37.88 70 THR D N 1
ATOM 7647 C CA . THR D 1 70 ? 20.941 7.505 -72.804 1.00 39.25 70 THR D CA 1
ATOM 7648 C C . THR D 1 70 ? 20.431 8.090 -71.480 1.00 40.13 70 THR D C 1
ATOM 7649 O O . THR D 1 70 ? 19.292 8.564 -71.401 1.00 40.14 70 THR D O 1
ATOM 7653 N N . LYS D 1 71 ? 21.281 8.106 -70.448 1.00 40.61 71 LYS D N 1
ATOM 7654 C CA . LYS D 1 71 ? 20.959 8.799 -69.195 1.00 40.64 71 LYS D CA 1
ATOM 7655 C C . LYS D 1 71 ? 22.253 8.877 -68.420 1.00 39.97 71 LYS D C 1
ATOM 7656 O O . LYS D 1 71 ? 22.786 7.839 -68.062 1.00 36.63 71 LYS D O 1
ATOM 7662 N N . ARG D 1 72 ? 22.747 10.094 -68.168 1.00 39.74 72 ARG D N 1
ATOM 7663 C CA . ARG D 1 72 ? 24.043 10.298 -67.504 1.00 39.86 72 ARG D CA 1
ATOM 7664 C C . ARG D 1 72 ? 24.190 9.426 -66.235 1.00 37.51 72 ARG D C 1
ATOM 7665 O O . ARG D 1 72 ? 23.243 9.300 -65.455 1.00 38.05 72 ARG D O 1
ATOM 7673 N N . VAL D 1 73 ? 25.346 8.760 -66.102 1.00 34.26 73 VAL D N 1
ATOM 7674 C CA . VAL D 1 73 ? 25.652 7.979 -64.925 1.00 30.73 73 VAL D CA 1
ATOM 7675 C C . VAL D 1 73 ? 26.569 8.771 -64.038 1.00 29.42 73 VAL D C 1
ATOM 7676 O O . VAL D 1 73 ? 27.417 9.549 -64.502 1.00 28.01 73 VAL D O 1
ATOM 7680 N N . PHE D 1 74 ? 26.367 8.595 -62.749 1.00 28.77 74 PHE D N 1
ATOM 7681 C CA . PHE D 1 74 ? 27.125 9.343 -61.699 1.00 26.50 74 PHE D CA 1
ATOM 7682 C C . PHE D 1 74 ? 28.536 8.740 -61.565 1.00 26.21 74 PHE D C 1
ATOM 7683 O O . PHE D 1 74 ? 28.894 8.048 -60.597 1.00 24.29 74 PHE D O 1
ATOM 7691 N N . TRP D 1 75 ? 29.337 9.003 -62.568 1.00 27.94 75 TRP D N 1
ATOM 7692 C CA . TRP D 1 75 ? 30.694 8.451 -62.623 1.00 28.44 75 TRP D CA 1
ATOM 7693 C C . TRP D 1 75 ? 31.551 8.804 -61.389 1.00 26.46 75 TRP D C 1
ATOM 7694 O O . TRP D 1 75 ? 32.232 7.946 -60.859 1.00 23.83 75 TRP D O 1
ATOM 7705 N N . ARG D 1 76 ? 31.517 10.040 -60.940 1.00 27.03 76 ARG D N 1
ATOM 7706 C CA . ARG D 1 76 ? 32.299 10.446 -59.754 1.00 26.40 76 ARG D CA 1
ATOM 7707 C C . ARG D 1 76 ? 31.990 9.596 -58.499 1.00 24.74 76 ARG D C 1
ATOM 7708 O O . ARG D 1 76 ? 32.885 9.258 -57.729 1.00 24.13 76 ARG D O 1
ATOM 7716 N N . GLY D 1 77 ? 30.730 9.233 -58.314 1.00 24.05 77 GLY D N 1
ATOM 7717 C CA . GLY D 1 77 ? 30.312 8.354 -57.200 1.00 23.00 77 GLY D CA 1
ATOM 7718 C C . GLY D 1 77 ? 30.710 6.893 -57.419 1.00 22.57 77 GLY D C 1
ATOM 7719 O O . GLY D 1 77 ? 31.154 6.243 -56.490 1.00 22.31 77 GLY D O 1
ATOM 7720 N N . VAL D 1 78 ? 30.638 6.421 -58.668 1.00 21.97 78 VAL D N 1
ATOM 7721 C CA . VAL D 1 78 ? 31.125 5.073 -59.019 1.00 21.56 78 VAL D CA 1
ATOM 7722 C C . VAL D 1 78 ? 32.600 4.907 -58.566 1.00 21.39 78 VAL D C 1
ATOM 7723 O O . VAL D 1 78 ? 32.963 3.927 -57.905 1.00 21.10 78 VAL D O 1
ATOM 7727 N N . VAL D 1 79 ? 33.452 5.850 -58.956 1.00 21.44 79 VAL D N 1
ATOM 7728 C CA . VAL D 1 79 ? 34.856 5.760 -58.683 1.00 21.27 79 VAL D CA 1
ATOM 7729 C C . VAL D 1 79 ? 35.111 5.832 -57.179 1.00 21.06 79 VAL D C 1
ATOM 7730 O O . VAL D 1 79 ? 35.798 5.002 -56.621 1.00 20.67 79 VAL D O 1
ATOM 7734 N N . GLU D 1 80 ? 34.567 6.850 -56.529 1.00 21.94 80 GLU D N 1
ATOM 7735 C CA . GLU D 1 80 ? 34.788 7.029 -55.076 1.00 22.30 80 GLU D CA 1
ATOM 7736 C C . GLU D 1 80 ? 34.212 5.893 -54.258 1.00 20.60 80 GLU D C 1
ATOM 7737 O O . GLU D 1 80 ? 34.871 5.410 -53.345 1.00 20.53 80 GLU D O 1
ATOM 7743 N N . GLU D 1 81 ? 32.992 5.456 -54.556 1.00 20.55 81 GLU D N 1
ATOM 7744 C CA . GLU D 1 81 ? 32.446 4.258 -53.864 1.00 19.51 81 GLU D CA 1
ATOM 7745 C C . GLU D 1 81 ? 33.395 3.072 -54.036 1.00 18.98 81 GLU D C 1
ATOM 7746 O O . GLU D 1 81 ? 33.689 2.390 -53.125 1.00 17.71 81 GLU D O 1
ATOM 7752 N N . LEU D 1 82 ? 33.856 2.828 -55.251 1.00 18.24 82 LEU D N 1
ATOM 7753 C CA . LEU D 1 82 ? 34.695 1.695 -55.476 1.00 18.52 82 LEU D CA 1
ATOM 7754 C C . LEU D 1 82 ? 35.957 1.775 -54.689 1.00 18.13 82 LEU D C 1
ATOM 7755 O O . LEU D 1 82 ? 36.335 0.773 -54.051 1.00 17.64 82 LEU D O 1
ATOM 7760 N N . LEU D 1 83 ? 36.623 2.921 -54.684 1.00 18.37 83 LEU D N 1
ATOM 7761 C CA . LEU D 1 83 ? 37.865 2.978 -53.943 1.00 19.72 83 LEU D CA 1
ATOM 7762 C C . LEU D 1 83 ? 37.628 2.773 -52.435 1.00 19.82 83 LEU D C 1
ATOM 7763 O O . LEU D 1 83 ? 38.462 2.176 -51.696 1.00 19.67 83 LEU D O 1
ATOM 7768 N N . TRP D 1 84 ? 36.472 3.268 -51.985 1.00 19.76 84 TRP D N 1
ATOM 7769 C CA . TRP D 1 84 ? 36.063 3.075 -50.581 1.00 20.26 84 TRP D CA 1
ATOM 7770 C C . TRP D 1 84 ? 35.765 1.577 -50.275 1.00 19.80 84 TRP D C 1
ATOM 7771 O O . TRP D 1 84 ? 36.244 1.084 -49.252 1.00 23.60 84 TRP D O 1
ATOM 7782 N N . PHE D 1 85 ? 35.097 0.854 -51.159 1.00 19.28 85 PHE D N 1
ATOM 7783 C CA . PHE D 1 85 ? 34.875 -0.593 -50.973 1.00 19.12 85 PHE D CA 1
ATOM 7784 C C . PHE D 1 85 ? 36.275 -1.274 -50.865 1.00 19.41 85 PHE D C 1
ATOM 7785 O O . PHE D 1 85 ? 36.539 -2.115 -49.971 1.00 17.40 85 PHE D O 1
ATOM 7793 N N . ILE D 1 86 ? 37.197 -0.881 -51.752 1.00 18.53 86 ILE D N 1
ATOM 7794 C CA . ILE D 1 86 ? 38.523 -1.554 -51.827 1.00 19.16 86 ILE D CA 1
ATOM 7795 C C . ILE D 1 86 ? 39.272 -1.378 -50.533 1.00 20.32 86 ILE D C 1
ATOM 7796 O O . ILE D 1 86 ? 39.928 -2.299 -50.047 1.00 21.15 86 ILE D O 1
ATOM 7801 N N . SER D 1 87 ? 39.113 -0.217 -49.930 1.00 19.72 87 SER D N 1
ATOM 7802 C CA . SER D 1 87 ? 39.789 0.115 -48.660 1.00 20.82 87 SER D CA 1
ATOM 7803 C C . SER D 1 87 ? 39.298 -0.726 -47.496 1.00 21.17 87 SER D C 1
ATOM 7804 O O . SER D 1 87 ? 39.943 -0.769 -46.455 1.00 22.26 87 SER D O 1
ATOM 7807 N N . GLY D 1 88 ? 38.179 -1.397 -47.677 1.00 19.73 88 GLY D N 1
ATOM 7808 C CA . GLY D 1 88 ? 37.531 -2.176 -46.613 1.00 20.83 88 GLY D CA 1
ATOM 7809 C C . GLY D 1 88 ? 36.716 -1.399 -45.608 1.00 20.79 88 GLY D C 1
ATOM 7810 O O . GLY D 1 88 ? 36.219 -1.986 -44.632 1.00 20.43 88 GLY D O 1
ATOM 7811 N N . SER D 1 89 ? 36.562 -0.095 -45.824 1.00 20.50 89 SER D N 1
ATOM 7812 C CA . SER D 1 89 ? 35.835 0.747 -44.847 1.00 20.80 89 SER D CA 1
ATOM 7813 C C . SER D 1 89 ? 34.361 0.404 -44.857 1.00 20.08 89 SER D C 1
ATOM 7814 O O . SER D 1 89 ? 33.773 0.014 -45.880 1.00 21.00 89 SER D O 1
ATOM 7817 N N . THR D 1 90 ? 33.765 0.574 -43.700 1.00 19.58 90 THR D N 1
ATOM 7818 C CA . THR D 1 90 ? 32.339 0.520 -43.579 1.00 19.79 90 THR D CA 1
ATOM 7819 C C . THR D 1 90 ? 31.738 1.836 -42.967 1.00 18.80 90 THR D C 1
ATOM 7820 O O . THR D 1 90 ? 30.592 1.854 -42.553 1.00 17.54 90 THR D O 1
ATOM 7824 N N . ASN D 1 91 ? 32.491 2.944 -43.019 1.00 18.27 91 ASN D N 1
ATOM 7825 C CA . ASN D 1 91 ? 32.094 4.211 -42.497 1.00 18.15 91 ASN D CA 1
ATOM 7826 C C . ASN D 1 91 ? 31.644 5.096 -43.634 1.00 18.77 91 ASN D C 1
ATOM 7827 O O . ASN D 1 91 ? 32.530 5.604 -44.412 1.00 17.94 91 ASN D O 1
ATOM 7832 N N . ALA D 1 92 ? 30.332 5.350 -43.728 1.00 18.12 92 ALA D N 1
ATOM 7833 C CA . ALA D 1 92 ? 29.822 6.200 -44.803 1.00 19.23 92 ALA D CA 1
ATOM 7834 C C . ALA D 1 92 ? 30.310 7.664 -44.729 1.00 21.09 92 ALA D C 1
ATOM 7835 O O . ALA D 1 92 ? 30.369 8.331 -45.747 1.00 19.84 92 ALA D O 1
ATOM 7837 N N . LYS D 1 93 ? 30.688 8.130 -43.539 1.00 22.02 93 LYS D N 1
ATOM 7838 C CA . LYS D 1 93 ? 31.316 9.488 -43.445 1.00 25.17 93 LYS D CA 1
ATOM 7839 C C . LYS D 1 93 ? 32.528 9.621 -44.340 1.00 24.92 93 LYS D C 1
ATOM 7840 O O . LYS D 1 93 ? 32.886 10.729 -44.764 1.00 24.44 93 LYS D O 1
ATOM 7846 N N . GLN D 1 94 ? 33.256 8.526 -44.545 1.00 24.34 94 GLN D N 1
ATOM 7847 C CA . GLN D 1 94 ? 34.450 8.629 -45.347 1.00 27.96 94 GLN D CA 1
ATOM 7848 C C . GLN D 1 94 ? 34.107 8.974 -46.800 1.00 27.16 94 GLN D C 1
ATOM 7849 O O . GLN D 1 94 ? 34.876 9.654 -47.459 1.00 27.27 94 GLN D O 1
ATOM 7855 N N . LEU D 1 95 ? 32.946 8.510 -47.274 1.00 23.78 95 LEU D N 1
ATOM 7856 C CA . LEU D 1 95 ? 32.387 8.850 -48.578 1.00 25.08 95 LEU D CA 1
ATOM 7857 C C . LEU D 1 95 ? 31.735 10.238 -48.570 1.00 26.21 95 LEU D C 1
ATOM 7858 O O . LEU D 1 95 ? 31.973 11.057 -49.483 1.00 25.71 95 LEU D O 1
ATOM 7863 N N . SER D 1 96 ? 31.026 10.531 -47.468 1.00 23.91 96 SER D N 1
ATOM 7864 C CA . SER D 1 96 ? 30.281 11.761 -47.337 1.00 28.35 96 SER D CA 1
ATOM 7865 C C . SER D 1 96 ? 31.256 12.962 -47.350 1.00 28.43 96 SER D C 1
ATOM 7866 O O . SER D 1 96 ? 30.973 14.063 -47.904 1.00 30.27 96 SER D O 1
ATOM 7869 N N . GLU D 1 97 ? 32.426 12.729 -46.785 1.00 29.00 97 GLU D N 1
ATOM 7870 C CA . GLU D 1 97 ? 33.473 13.767 -46.706 1.00 33.31 97 GLU D CA 1
ATOM 7871 C C . GLU D 1 97 ? 34.145 14.052 -48.066 1.00 33.16 97 GLU D C 1
ATOM 7872 O O . GLU D 1 97 ? 34.762 15.131 -48.242 1.00 34.44 97 GLU D O 1
ATOM 7878 N N . LYS D 1 98 ? 33.954 13.145 -49.017 1.00 28.54 98 LYS D N 1
ATOM 7879 C CA . LYS D 1 98 ? 34.259 13.371 -50.416 1.00 29.70 98 LYS D CA 1
ATOM 7880 C C . LYS D 1 98 ? 33.097 13.786 -51.298 1.00 26.14 98 LYS D C 1
ATOM 7881 O O . LYS D 1 98 ? 33.207 13.710 -52.516 1.00 25.32 98 LYS D O 1
ATOM 7887 N N . ASN D 1 99 ? 32.057 14.339 -50.704 1.00 25.28 99 ASN D N 1
ATOM 7888 C CA . ASN D 1 99 ? 30.857 14.775 -51.423 1.00 25.73 99 ASN D CA 1
ATOM 7889 C C . ASN D 1 99 ? 30.163 13.691 -52.255 1.00 24.16 99 ASN D C 1
ATOM 7890 O O . ASN D 1 99 ? 29.599 13.958 -53.291 1.00 25.37 99 ASN D O 1
ATOM 7895 N N . VAL D 1 100 ? 30.183 12.456 -51.781 1.00 24.17 100 VAL D N 1
ATOM 7896 C CA . VAL D 1 100 ? 29.395 11.390 -52.323 1.00 22.75 100 VAL D CA 1
ATOM 7897 C C . VAL D 1 100 ? 28.428 10.904 -51.172 1.00 24.27 100 VAL D C 1
ATOM 7898 O O . VAL D 1 100 ? 28.850 10.370 -50.150 1.00 23.54 100 VAL D O 1
ATOM 7902 N N . ASN D 1 101 ? 27.145 11.095 -51.391 1.00 24.31 101 ASN D N 1
ATOM 7903 C CA A ASN D 1 101 ? 26.165 10.980 -50.314 0.50 24.71 101 ASN D CA 1
ATOM 7904 C CA B ASN D 1 101 ? 26.138 11.011 -50.327 0.50 25.26 101 ASN D CA 1
ATOM 7905 C C . ASN D 1 101 ? 25.313 9.743 -50.415 1.00 25.25 101 ASN D C 1
ATOM 7906 O O . ASN D 1 101 ? 24.349 9.573 -49.661 1.00 25.35 101 ASN D O 1
ATOM 7915 N N . ILE D 1 102 ? 25.695 8.868 -51.322 1.00 23.68 102 ILE D N 1
ATOM 7916 C CA . ILE D 1 102 ? 24.851 7.725 -51.623 1.00 25.38 102 ILE D CA 1
ATOM 7917 C C . ILE D 1 102 ? 24.577 6.747 -50.499 1.00 21.27 102 ILE D C 1
ATOM 7918 O O . ILE D 1 102 ? 23.506 6.088 -50.526 1.00 20.88 102 ILE D O 1
ATOM 7923 N N . TRP D 1 103 ? 25.477 6.638 -49.549 1.00 19.32 103 TRP D N 1
ATOM 7924 C CA . TRP D 1 103 ? 25.301 5.800 -48.377 1.00 19.60 103 TRP D CA 1
ATOM 7925 C C . TRP D 1 103 ? 24.833 6.538 -47.110 1.00 21.53 103 TRP D C 1
ATOM 7926 O O . TRP D 1 103 ? 24.738 5.923 -46.057 1.00 19.36 103 TRP D O 1
ATOM 7937 N N . ASP D 1 104 ? 24.558 7.864 -47.191 1.00 21.83 104 ASP D N 1
ATOM 7938 C CA . ASP D 1 104 ? 24.196 8.640 -46.011 1.00 22.43 104 ASP D CA 1
ATOM 7939 C C . ASP D 1 104 ? 22.806 8.231 -45.447 1.00 23.33 104 ASP D C 1
ATOM 7940 O O . ASP D 1 104 ? 22.627 8.101 -44.230 1.00 22.96 104 ASP D O 1
ATOM 7945 N N . GLY D 1 105 ? 21.840 8.013 -46.345 1.00 24.66 105 GLY D N 1
ATOM 7946 C CA . GLY D 1 105 ? 20.468 7.654 -45.929 1.00 26.64 105 GLY D CA 1
ATOM 7947 C C . GLY D 1 105 ? 20.424 6.383 -45.093 1.00 25.60 105 GLY D C 1
ATOM 7948 O O . GLY D 1 105 ? 19.671 6.319 -44.107 1.00 30.30 105 GLY D O 1
ATOM 7949 N N . ASN D 1 106 ? 21.243 5.396 -45.433 1.00 24.02 106 ASN D N 1
ATOM 7950 C CA . ASN D 1 106 ? 21.259 4.129 -44.697 1.00 25.61 106 ASN D CA 1
ATOM 7951 C C . ASN D 1 106 ? 22.191 4.130 -43.498 1.00 25.18 106 ASN D C 1
ATOM 7952 O O . ASN D 1 106 ? 22.362 3.092 -42.818 1.00 24.60 106 ASN D O 1
ATOM 7957 N N . SER D 1 107 ? 22.840 5.249 -43.229 1.00 23.90 107 SER D N 1
ATOM 7958 C CA . SER D 1 107 ? 23.742 5.289 -42.057 1.00 24.26 107 SER D CA 1
ATOM 7959 C C . SER D 1 107 ? 23.464 6.396 -41.035 1.00 23.64 107 SER D C 1
ATOM 7960 O O . SER D 1 107 ? 24.213 6.583 -40.058 1.00 23.27 107 SER D O 1
ATOM 7963 N N . SER D 1 108 ? 22.341 7.071 -41.219 1.00 24.21 108 SER D N 1
ATOM 7964 C CA . SER D 1 108 ? 21.904 8.066 -40.275 1.00 26.02 108 SER D CA 1
ATOM 7965 C C . SER D 1 108 ? 21.470 7.467 -38.946 1.00 26.05 108 SER D C 1
ATOM 7966 O O . SER D 1 108 ? 20.960 6.346 -38.873 1.00 23.94 108 SER D O 1
ATOM 7969 N N . ARG D 1 109 ? 21.629 8.260 -37.906 1.00 27.40 109 ARG D N 1
ATOM 7970 C CA . ARG D 1 109 ? 21.086 7.924 -36.565 1.00 28.30 109 ARG D CA 1
ATOM 7971 C C . ARG D 1 109 ? 19.711 7.317 -36.654 1.00 27.23 109 ARG D C 1
ATOM 7972 O O . ARG D 1 109 ? 19.455 6.213 -36.154 1.00 27.52 109 ARG D O 1
ATOM 7980 N N . GLU D 1 110 ? 18.813 8.052 -37.297 1.00 28.79 110 GLU D N 1
ATOM 7981 C CA A GLU D 1 110 ? 17.420 7.643 -37.561 0.50 28.86 110 GLU D CA 1
ATOM 7982 C CA B GLU D 1 110 ? 17.448 7.561 -37.410 0.50 29.66 110 GLU D CA 1
ATOM 7983 C C . GLU D 1 110 ? 17.307 6.255 -38.171 1.00 28.13 110 GLU D C 1
ATOM 7984 O O . GLU D 1 110 ? 16.560 5.353 -37.714 1.00 27.88 110 GLU D O 1
ATOM 7995 N N . PHE D 1 111 ? 17.977 6.087 -39.315 1.00 26.42 111 PHE D N 1
ATOM 7996 C CA . PHE D 1 111 ? 17.868 4.815 -39.951 1.00 26.41 111 PHE D CA 1
ATOM 7997 C C . PHE D 1 111 ? 18.396 3.657 -39.076 1.00 24.05 111 PHE D C 1
ATOM 7998 O O . PHE D 1 111 ? 17.770 2.564 -38.978 1.00 23.77 111 PHE D O 1
ATOM 8006 N N . LEU D 1 112 ? 19.581 3.830 -38.523 1.00 24.12 112 LEU D N 1
ATOM 8007 C CA . LEU D 1 112 ? 20.190 2.774 -37.690 1.00 24.17 112 LEU D CA 1
ATOM 8008 C C . LEU D 1 112 ? 19.235 2.405 -36.502 1.00 25.42 112 LEU D C 1
ATOM 8009 O O . LEU D 1 112 ? 19.040 1.237 -36.136 1.00 25.70 112 LEU D O 1
ATOM 8014 N N . ASP D 1 113 ? 18.643 3.419 -35.919 1.00 28.56 113 ASP D N 1
ATOM 8015 C CA . ASP D 1 113 ? 17.696 3.205 -34.813 1.00 29.70 113 ASP D CA 1
ATOM 8016 C C . ASP D 1 113 ? 16.498 2.348 -35.225 1.00 31.00 113 ASP D C 1
ATOM 8017 O O . ASP D 1 113 ? 16.038 1.471 -34.456 1.00 27.22 113 ASP D O 1
ATOM 8022 N N . SER D 1 114 ? 16.062 2.567 -36.465 1.00 30.59 114 SER D N 1
ATOM 8023 C CA . SER D 1 114 ? 14.981 1.814 -37.061 1.00 32.12 114 SER D CA 1
ATOM 8024 C C . SER D 1 114 ? 15.348 0.322 -37.275 1.00 31.15 114 SER D C 1
ATOM 8025 O O . SER D 1 114 ? 14.466 -0.526 -37.359 1.00 32.87 114 SER D O 1
ATOM 8028 N N . ARG D 1 115 ? 16.648 0.018 -37.404 1.00 27.27 115 ARG D N 1
ATOM 8029 C CA A ARG D 1 115 ? 17.084 -1.344 -37.558 0.50 28.16 115 ARG D CA 1
ATOM 8030 C CA B ARG D 1 115 ? 17.127 -1.341 -37.559 0.50 26.37 115 ARG D CA 1
ATOM 8031 C C . ARG D 1 115 ? 17.429 -2.003 -36.196 1.00 26.37 115 ARG D C 1
ATOM 8032 O O . ARG D 1 115 ? 17.747 -3.171 -36.144 1.00 28.17 115 ARG D O 1
ATOM 8047 N N . GLY D 1 116 ? 17.349 -1.265 -35.120 1.00 26.38 116 GLY D N 1
ATOM 8048 C CA . GLY D 1 116 ? 17.722 -1.786 -33.807 1.00 27.55 116 GLY D CA 1
ATOM 8049 C C . GLY D 1 116 ? 19.199 -1.611 -33.528 1.00 26.54 116 GLY D C 1
ATOM 8050 O O . GLY D 1 116 ? 19.681 -1.971 -32.452 1.00 25.84 116 GLY D O 1
ATOM 8051 N N . LEU D 1 117 ? 19.907 -0.966 -34.454 1.00 25.31 117 LEU D N 1
ATOM 8052 C CA . LEU D 1 117 ? 21.352 -0.712 -34.271 1.00 24.72 117 LEU D CA 1
ATOM 8053 C C . LEU D 1 117 ? 21.678 0.546 -33.504 1.00 25.36 117 LEU D C 1
ATOM 8054 O O . LEU D 1 117 ? 22.370 1.463 -33.981 1.00 23.69 117 LEU D O 1
ATOM 8059 N N . TYR D 1 118 ? 21.245 0.565 -32.243 1.00 27.43 118 TYR D N 1
ATOM 8060 C CA . TYR D 1 118 ? 21.358 1.767 -31.442 1.00 26.01 118 TYR D CA 1
ATOM 8061 C C . TYR D 1 118 ? 22.788 1.925 -30.998 1.00 25.89 118 TYR D C 1
ATOM 8062 O O . TYR D 1 118 ? 23.223 3.015 -30.728 1.00 28.20 118 TYR D O 1
ATOM 8071 N N . ASN D 1 119 ? 23.562 0.861 -30.938 1.00 26.23 119 ASN D N 1
ATOM 8072 C CA . ASN D 1 119 ? 24.976 1.048 -30.564 1.00 29.11 119 ASN D CA 1
ATOM 8073 C C . ASN D 1 119 ? 25.919 1.503 -31.662 1.00 26.78 119 ASN D C 1
ATOM 8074 O O . ASN D 1 119 ? 27.069 1.791 -31.372 1.00 26.88 119 ASN D O 1
ATOM 8079 N N . TYR D 1 120 ? 25.481 1.459 -32.923 1.00 24.21 120 TYR D N 1
ATOM 8080 C CA . TYR D 1 120 ? 26.297 1.981 -34.014 1.00 22.48 120 TYR D CA 1
ATOM 8081 C C . TYR D 1 120 ? 26.296 3.498 -33.968 1.00 23.42 120 TYR D C 1
ATOM 8082 O O . TYR D 1 120 ? 25.226 4.136 -33.819 1.00 22.07 120 TYR D O 1
ATOM 8091 N N . GLU D 1 121 ? 27.487 4.081 -34.162 1.00 24.47 121 GLU D N 1
ATOM 8092 C CA . GLU D 1 121 ? 27.600 5.532 -34.346 1.00 26.47 121 GLU D CA 1
ATOM 8093 C C . GLU D 1 121 ? 27.110 5.851 -35.744 1.00 25.33 121 GLU D C 1
ATOM 8094 O O . GLU D 1 121 ? 27.243 5.004 -36.685 1.00 22.27 121 GLU D O 1
ATOM 8100 N N . GLU D 1 122 ? 26.617 7.090 -35.924 1.00 23.13 122 GLU D N 1
ATOM 8101 C CA . GLU D 1 122 ? 26.251 7.529 -37.240 1.00 24.35 122 GLU D CA 1
ATOM 8102 C C . GLU D 1 122 ? 27.376 7.349 -38.285 1.00 22.38 122 GLU D C 1
ATOM 8103 O O . GLU D 1 122 ? 28.524 7.653 -38.049 1.00 22.84 122 GLU D O 1
ATOM 8109 N N . GLY D 1 123 ? 27.046 6.808 -39.428 1.00 21.07 123 GLY D N 1
ATOM 8110 C CA . GLY D 1 123 ? 28.037 6.482 -40.448 1.00 20.43 123 GLY D CA 1
ATOM 8111 C C . GLY D 1 123 ? 28.347 4.974 -40.484 1.00 20.22 123 GLY D C 1
ATOM 8112 O O . GLY D 1 123 ? 28.772 4.475 -41.522 1.00 18.17 123 GLY D O 1
ATOM 8113 N N . ASP D 1 124 ? 28.099 4.241 -39.394 1.00 18.54 124 ASP D N 1
ATOM 8114 C CA . ASP D 1 124 ? 28.429 2.784 -39.343 1.00 19.31 124 ASP D CA 1
ATOM 8115 C C . ASP D 1 124 ? 27.381 1.946 -40.067 1.00 18.65 124 ASP D C 1
ATOM 8116 O O . ASP D 1 124 ? 26.225 1.787 -39.599 1.00 20.81 124 ASP D O 1
ATOM 8121 N N . LEU D 1 125 ? 27.747 1.428 -41.219 1.00 17.24 125 LEU D N 1
ATOM 8122 C CA . LEU D 1 125 ? 26.816 0.617 -42.034 1.00 18.56 125 LEU D CA 1
ATOM 8123 C C . LEU D 1 125 ? 26.759 -0.852 -41.612 1.00 17.11 125 LEU D C 1
ATOM 8124 O O . LEU D 1 125 ? 25.987 -1.648 -42.185 1.00 18.25 125 LEU D O 1
ATOM 8129 N N . GLY D 1 126 ? 27.654 -1.227 -40.736 1.00 16.66 126 GLY D N 1
ATOM 8130 C CA . GLY D 1 126 ? 27.881 -2.648 -40.419 1.00 16.88 126 GLY D CA 1
ATOM 8131 C C . GLY D 1 126 ? 28.776 -3.278 -41.479 1.00 16.23 126 GLY D C 1
ATOM 8132 O O . GLY D 1 126 ? 29.371 -2.580 -42.278 1.00 14.14 126 GLY D O 1
ATOM 8133 N N . PRO D 1 127 ? 28.879 -4.616 -41.468 1.00 17.56 127 PRO D N 1
ATOM 8134 C CA . PRO D 1 127 ? 29.823 -5.313 -42.319 1.00 17.96 127 PRO D CA 1
ATOM 8135 C C . PRO D 1 127 ? 29.339 -5.517 -43.792 1.00 15.58 127 PRO D C 1
ATOM 8136 O O . PRO D 1 127 ? 29.005 -6.657 -44.231 1.00 18.12 127 PRO D O 1
ATOM 8140 N N . VAL D 1 128 ? 29.285 -4.414 -44.501 1.00 15.81 128 VAL D N 1
ATOM 8141 C CA . VAL D 1 128 ? 28.837 -4.322 -45.942 1.00 17.29 128 VAL D CA 1
ATOM 8142 C C . VAL D 1 128 ? 30.000 -4.600 -46.856 1.00 15.86 128 VAL D C 1
ATOM 8143 O O . VAL D 1 128 ? 31.063 -5.115 -46.421 1.00 15.70 128 VAL D O 1
ATOM 8147 N N . TYR D 1 129 ? 29.863 -4.312 -48.158 1.00 16.96 129 TYR D N 1
ATOM 8148 C CA . TYR D 1 129 ? 30.814 -4.802 -49.130 1.00 17.18 129 TYR D CA 1
ATOM 8149 C C . TYR D 1 129 ? 32.294 -4.776 -48.773 1.00 17.55 129 TYR D C 1
ATOM 8150 O O . TYR D 1 129 ? 32.948 -5.780 -48.872 1.00 18.66 129 TYR D O 1
ATOM 8159 N N . GLY D 1 130 ? 32.820 -3.625 -48.356 1.00 17.87 130 GLY D N 1
ATOM 8160 C CA . GLY D 1 130 ? 34.246 -3.485 -48.072 1.00 20.54 130 GLY D CA 1
ATOM 8161 C C . GLY D 1 130 ? 34.803 -4.454 -47.049 1.00 19.88 130 GLY D C 1
ATOM 8162 O O . GLY D 1 130 ? 35.906 -5.039 -47.195 1.00 20.73 130 GLY D O 1
ATOM 8163 N N . PHE D 1 131 ? 33.997 -4.638 -46.032 1.00 18.87 131 PHE D N 1
ATOM 8164 C CA . PHE D 1 131 ? 34.315 -5.535 -44.963 1.00 18.40 131 PHE D CA 1
ATOM 8165 C C . PHE D 1 131 ? 34.329 -6.960 -45.523 1.00 18.05 131 PHE D C 1
ATOM 8166 O O . PHE D 1 131 ? 35.200 -7.722 -45.211 1.00 17.06 131 PHE D O 1
ATOM 8174 N N . GLN D 1 132 ? 33.309 -7.331 -46.266 1.00 18.57 132 GLN D N 1
ATOM 8175 C CA . GLN D 1 132 ? 33.251 -8.720 -46.792 1.00 19.22 132 GLN D CA 1
ATOM 8176 C C . GLN D 1 132 ? 34.434 -8.996 -47.782 1.00 18.25 132 GLN D C 1
ATOM 8177 O O . GLN D 1 132 ? 35.034 -10.074 -47.755 1.00 18.06 132 GLN D O 1
ATOM 8183 N N . TRP D 1 133 ? 34.727 -8.040 -48.645 1.00 16.60 133 TRP D N 1
ATOM 8184 C CA . TRP D 1 133 ? 35.787 -8.205 -49.613 1.00 17.29 133 TRP D CA 1
ATOM 8185 C C . TRP D 1 133 ? 37.174 -8.409 -48.955 1.00 17.79 133 TRP D C 1
ATOM 8186 O O . TRP D 1 133 ? 37.993 -9.171 -49.481 1.00 19.51 133 TRP D O 1
ATOM 8197 N N . ARG D 1 134 ? 37.425 -7.755 -47.844 1.00 17.20 134 ARG D N 1
ATOM 8198 C CA . ARG D 1 134 ? 38.792 -7.665 -47.326 1.00 19.25 134 ARG D CA 1
ATOM 8199 C C . ARG D 1 134 ? 38.965 -8.432 -46.024 1.00 18.75 134 ARG D C 1
ATOM 8200 O O . ARG D 1 134 ? 40.112 -8.683 -45.653 1.00 18.49 134 ARG D O 1
ATOM 8208 N N . HIS D 1 135 ? 37.860 -8.799 -45.374 1.00 17.26 135 HIS D N 1
ATOM 8209 C CA . HIS D 1 135 ? 37.881 -9.297 -43.996 1.00 18.80 135 HIS D CA 1
ATOM 8210 C C . HIS D 1 135 ? 36.824 -10.387 -43.741 1.00 18.08 135 HIS D C 1
ATOM 8211 O O . HIS D 1 135 ? 36.373 -10.585 -42.608 1.00 17.56 135 HIS D O 1
ATOM 8218 N N . PHE D 1 136 ? 36.483 -11.114 -44.788 1.00 18.88 136 PHE D N 1
ATOM 8219 C CA . PHE D 1 136 ? 35.397 -12.099 -44.671 1.00 18.58 136 PHE D CA 1
ATOM 8220 C C . PHE D 1 136 ? 35.601 -13.019 -43.475 1.00 19.66 136 PHE D C 1
ATOM 8221 O O . PHE D 1 136 ? 36.719 -13.613 -43.233 1.00 20.31 136 PHE D O 1
ATOM 8229 N N . GLY D 1 137 ? 34.528 -13.169 -42.738 1.00 19.38 137 GLY D N 1
ATOM 8230 C CA . GLY D 1 137 ? 34.530 -14.149 -41.624 1.00 23.60 137 GLY D CA 1
ATOM 8231 C C . GLY D 1 137 ? 34.997 -13.604 -40.282 1.00 25.34 137 GLY D C 1
ATOM 8232 O O . GLY D 1 137 ? 34.736 -14.205 -39.273 1.00 29.29 137 GLY D O 1
ATOM 8233 N N . CYS D 1 138 ? 35.590 -12.417 -40.262 1.00 25.65 138 CYS D N 1
ATOM 8234 C CA . CYS D 1 138 ? 36.002 -11.771 -39.022 1.00 27.19 138 CYS D CA 1
ATOM 8235 C C . CYS D 1 138 ? 34.800 -11.250 -38.259 1.00 26.81 138 CYS D C 1
ATOM 8236 O O . CYS D 1 138 ? 34.016 -10.572 -38.842 1.00 25.27 138 CYS D O 1
ATOM 8239 N N . PRO D 1 139 ? 34.660 -11.530 -36.925 1.00 28.56 139 PRO D N 1
ATOM 8240 C CA . PRO D 1 139 ? 33.573 -10.866 -36.209 1.00 29.16 139 PRO D CA 1
ATOM 8241 C C . PRO D 1 139 ? 33.589 -9.341 -36.359 1.00 27.53 139 PRO D C 1
ATOM 8242 O O . PRO D 1 139 ? 34.629 -8.726 -36.241 1.00 28.83 139 PRO D O 1
ATOM 8246 N N . TYR D 1 140 ? 32.442 -8.736 -36.621 1.00 25.66 140 TYR D N 1
ATOM 8247 C CA . TYR D 1 140 ? 32.373 -7.276 -36.768 1.00 24.96 140 TYR D CA 1
ATOM 8248 C C . TYR D 1 140 ? 32.029 -6.624 -35.434 1.00 27.59 140 TYR D C 1
ATOM 8249 O O . TYR D 1 140 ? 31.056 -7.011 -34.795 1.00 25.60 140 TYR D O 1
ATOM 8258 N N . SER D 1 141 ? 32.827 -5.638 -34.997 1.00 26.43 141 SER D N 1
ATOM 8259 C CA . SER D 1 141 ? 32.459 -4.887 -33.799 1.00 28.76 141 SER D CA 1
ATOM 8260 C C . SER D 1 141 ? 31.889 -3.522 -34.209 1.00 26.82 141 SER D C 1
ATOM 8261 O O . SER D 1 141 ? 30.697 -3.305 -34.152 1.00 28.24 141 SER D O 1
ATOM 8264 N N . SER D 1 142 ? 32.725 -2.607 -34.635 1.00 27.08 142 SER D N 1
ATOM 8265 C CA . SER D 1 142 ? 32.221 -1.372 -35.167 1.00 27.45 142 SER D CA 1
ATOM 8266 C C . SER D 1 142 ? 33.103 -0.954 -36.301 1.00 26.13 142 SER D C 1
ATOM 8267 O O . SER D 1 142 ? 34.137 -1.620 -36.566 1.00 25.25 142 SER D O 1
ATOM 8270 N N . MET D 1 143 ? 32.739 0.155 -36.938 1.00 24.45 143 MET D N 1
ATOM 8271 C CA . MET D 1 143 ? 33.540 0.718 -38.044 1.00 25.50 143 MET D CA 1
ATOM 8272 C C . MET D 1 143 ? 34.919 1.289 -37.702 1.00 26.83 143 MET D C 1
ATOM 8273 O O . MET D 1 143 ? 35.715 1.487 -38.616 1.00 26.46 143 MET D O 1
ATOM 8278 N N . THR D 1 144 ? 35.209 1.530 -36.430 1.00 28.28 144 THR D N 1
ATOM 8279 C CA . THR D 1 144 ? 36.511 2.083 -36.029 1.00 34.57 144 THR D CA 1
ATOM 8280 C C . THR D 1 144 ? 37.536 1.043 -35.543 1.00 35.20 144 THR D C 1
ATOM 8281 O O . THR D 1 144 ? 38.657 1.389 -35.269 1.00 33.53 144 THR D O 1
ATOM 8285 N N . ALA D 1 145 ? 37.121 -0.210 -35.394 1.00 33.89 145 ALA D N 1
ATOM 8286 C CA . ALA D 1 145 ? 37.990 -1.254 -34.863 1.00 34.06 145 ALA D CA 1
ATOM 8287 C C . ALA D 1 145 ? 39.154 -1.573 -35.787 1.00 33.91 145 ALA D C 1
ATOM 8288 O O . ALA D 1 145 ? 39.176 -1.213 -36.980 1.00 33.52 145 ALA D O 1
ATOM 8290 N N . ASP D 1 146 ? 40.163 -2.224 -35.228 1.00 34.57 146 ASP D N 1
ATOM 8291 C CA . ASP D 1 146 ? 41.305 -2.628 -36.039 1.00 38.94 146 ASP D CA 1
ATOM 8292 C C . ASP D 1 146 ? 41.089 -3.999 -36.681 1.00 33.76 146 ASP D C 1
ATOM 8293 O O . ASP D 1 146 ? 40.973 -5.005 -35.964 1.00 35.13 146 ASP D O 1
ATOM 8298 N N . TYR D 1 147 ? 40.948 -4.039 -38.003 1.00 31.18 147 TYR D N 1
ATOM 8299 C CA . TYR D 1 147 ? 40.708 -5.322 -38.716 1.00 30.06 147 TYR D CA 1
ATOM 8300 C C . TYR D 1 147 ? 41.914 -5.787 -39.567 1.00 31.54 147 TYR D C 1
ATOM 8301 O O . TYR D 1 147 ? 41.836 -6.790 -40.279 1.00 28.46 147 TYR D O 1
ATOM 8310 N N . LYS D 1 148 ? 43.022 -5.042 -39.472 1.00 33.68 148 LYS D N 1
ATOM 8311 C CA . LYS D 1 148 ? 44.251 -5.381 -40.191 1.00 36.07 148 LYS D CA 1
ATOM 8312 C C . LYS D 1 148 ? 44.624 -6.827 -40.006 1.00 33.70 148 LYS D C 1
ATOM 8313 O O . LYS D 1 148 ? 44.794 -7.307 -38.861 1.00 32.52 148 LYS D O 1
ATOM 8319 N N . GLY D 1 149 ? 44.690 -7.530 -41.134 1.00 31.80 149 GLY D N 1
ATOM 8320 C CA . GLY D 1 149 ? 45.109 -8.920 -41.169 1.00 32.69 149 GLY D CA 1
ATOM 8321 C C . GLY D 1 149 ? 44.134 -9.891 -40.565 1.00 32.62 149 GLY D C 1
ATOM 8322 O O . GLY D 1 149 ? 44.486 -11.058 -40.411 1.00 31.20 149 GLY D O 1
ATOM 8323 N N . LYS D 1 150 ? 42.916 -9.423 -40.242 1.00 30.34 150 LYS D N 1
ATOM 8324 C CA . LYS D 1 150 ? 41.837 -10.318 -39.756 1.00 29.12 150 LYS D CA 1
ATOM 8325 C C . LYS D 1 150 ? 40.825 -10.665 -40.855 1.00 27.09 150 LYS D C 1
ATOM 8326 O O . LYS D 1 150 ? 40.542 -9.831 -41.679 1.00 24.53 150 LYS D O 1
ATOM 8332 N N . GLY D 1 151 ? 40.227 -11.873 -40.783 1.00 24.74 151 GLY D N 1
ATOM 8333 C CA . GLY D 1 151 ? 39.328 -12.389 -41.810 1.00 22.78 151 GLY D CA 1
ATOM 8334 C C . GLY D 1 151 ? 40.106 -12.820 -43.038 1.00 22.37 151 GLY D C 1
ATOM 8335 O O . GLY D 1 151 ? 41.334 -12.776 -43.073 1.00 21.64 151 GLY D O 1
ATOM 8336 N N . TYR D 1 152 ? 39.378 -13.115 -44.096 1.00 20.98 152 TYR D N 1
ATOM 8337 C CA . TYR D 1 152 ? 39.933 -13.667 -45.312 1.00 21.38 152 TYR D CA 1
ATOM 8338 C C . TYR D 1 152 ? 39.867 -12.568 -46.341 1.00 20.70 152 TYR D C 1
ATOM 8339 O O . TYR D 1 152 ? 38.798 -12.070 -46.668 1.00 18.76 152 TYR D O 1
ATOM 8348 N N . ASP D 1 153 ? 41.051 -12.136 -46.800 1.00 21.41 153 ASP D N 1
ATOM 8349 C CA . ASP D 1 153 ? 41.122 -11.058 -47.770 1.00 20.67 153 ASP D CA 1
ATOM 8350 C C . ASP D 1 153 ? 40.917 -11.679 -49.145 1.00 18.65 153 ASP D C 1
ATOM 8351 O O . ASP D 1 153 ? 41.831 -12.067 -49.827 1.00 19.54 153 ASP D O 1
ATOM 8356 N N . GLN D 1 154 ? 39.665 -11.747 -49.530 1.00 17.77 154 GLN D N 1
ATOM 8357 C CA . GLN D 1 154 ? 39.262 -12.273 -50.793 1.00 16.74 154 GLN D CA 1
ATOM 8358 C C . GLN D 1 154 ? 39.784 -11.478 -51.944 1.00 17.52 154 GLN D C 1
ATOM 8359 O O . GLN D 1 154 ? 40.193 -12.062 -52.929 1.00 18.43 154 GLN D O 1
ATOM 8365 N N . LEU D 1 155 ? 39.750 -10.143 -51.835 1.00 17.96 155 LEU D N 1
ATOM 8366 C CA . LEU D 1 155 ? 40.221 -9.309 -52.927 1.00 18.44 155 LEU D CA 1
ATOM 8367 C C . LEU D 1 155 ? 41.703 -9.593 -53.257 1.00 19.58 155 LEU D C 1
ATOM 8368 O O . LEU D 1 155 ? 42.056 -9.805 -54.411 1.00 20.24 155 LEU D O 1
ATOM 8373 N N . GLN D 1 156 ? 42.559 -9.586 -52.256 1.00 21.27 156 GLN D N 1
ATOM 8374 C CA . GLN D 1 156 ? 43.953 -9.882 -52.488 1.00 24.76 156 GLN D CA 1
ATOM 8375 C C . GLN D 1 156 ? 44.180 -11.343 -52.950 1.00 22.77 156 GLN D C 1
ATOM 8376 O O . GLN D 1 156 ? 45.061 -11.583 -53.752 1.00 21.30 156 GLN D O 1
ATOM 8382 N N . GLN D 1 157 ? 43.421 -12.294 -52.399 1.00 21.48 157 GLN D N 1
ATOM 8383 C CA . GLN D 1 157 ? 43.531 -13.687 -52.800 1.00 21.90 157 GLN D CA 1
ATOM 8384 C C . GLN D 1 157 ? 43.114 -13.820 -54.271 1.00 22.27 157 GLN D C 1
ATOM 8385 O O . GLN D 1 157 ? 43.733 -14.588 -54.959 1.00 21.32 157 GLN D O 1
ATOM 8391 N N . CYS D 1 158 ? 42.055 -13.130 -54.739 1.00 20.53 158 CYS D N 1
ATOM 8392 C CA . CYS D 1 158 ? 41.725 -13.164 -56.189 1.00 20.49 158 CYS D CA 1
ATOM 8393 C C . CYS D 1 158 ? 42.893 -12.688 -57.084 1.00 21.73 158 CYS D C 1
ATOM 8394 O O . CYS D 1 158 ? 43.214 -13.299 -58.083 1.00 22.91 158 CYS D O 1
ATOM 8397 N N . ILE D 1 159 ? 43.525 -11.581 -56.717 1.00 21.96 159 ILE D N 1
ATOM 8398 C CA . ILE D 1 159 ? 44.675 -11.048 -57.443 1.00 22.35 159 ILE D CA 1
ATOM 8399 C C . ILE D 1 159 ? 45.845 -12.055 -57.436 1.00 23.03 159 ILE D C 1
ATOM 8400 O O . ILE D 1 159 ? 46.413 -12.398 -58.501 1.00 21.55 159 ILE D O 1
ATOM 8405 N N . LYS D 1 160 ? 46.113 -12.622 -56.269 1.00 22.51 160 LYS D N 1
ATOM 8406 C CA . LYS D 1 160 ? 47.138 -13.624 -56.197 1.00 25.38 160 LYS D CA 1
ATOM 8407 C C . LYS D 1 160 ? 46.869 -14.798 -57.141 1.00 23.97 160 LYS D C 1
ATOM 8408 O O . LYS D 1 160 ? 47.773 -15.266 -57.875 1.00 26.04 160 LYS D O 1
ATOM 8414 N N . MET D 1 161 ? 45.628 -15.272 -57.129 1.00 21.96 161 MET D N 1
ATOM 8415 C CA . MET D 1 161 ? 45.262 -16.394 -57.983 1.00 23.33 161 MET D CA 1
ATOM 8416 C C . MET D 1 161 ? 45.382 -16.075 -59.456 1.00 23.91 161 MET D C 1
ATOM 8417 O O . MET D 1 161 ? 45.904 -16.876 -60.263 1.00 24.60 161 MET D O 1
ATOM 8422 N N . ILE D 1 162 ? 44.937 -14.881 -59.801 1.00 23.35 162 ILE D N 1
ATOM 8423 C CA . ILE D 1 162 ? 45.064 -14.412 -61.154 1.00 23.98 162 ILE D CA 1
ATOM 8424 C C . ILE D 1 162 ? 46.497 -14.437 -61.649 1.00 25.08 162 ILE D C 1
ATOM 8425 O O . ILE D 1 162 ? 46.779 -14.811 -62.811 1.00 24.99 162 ILE D O 1
ATOM 8430 N N . ARG D 1 163 ? 47.401 -14.117 -60.751 1.00 25.97 163 ARG D N 1
ATOM 8431 C CA A ARG D 1 163 ? 48.813 -14.062 -61.114 0.50 27.97 163 ARG D CA 1
ATOM 8432 C CA B ARG D 1 163 ? 48.836 -14.039 -61.046 0.50 27.82 163 ARG D CA 1
ATOM 8433 C C . ARG D 1 163 ? 49.500 -15.419 -61.027 1.00 28.62 163 ARG D C 1
ATOM 8434 O O . ARG D 1 163 ? 50.319 -15.718 -61.891 1.00 29.48 163 ARG D O 1
ATOM 8449 N N . GLU D 1 164 ? 49.188 -16.220 -60.009 1.00 26.28 164 GLU D N 1
ATOM 8450 C CA . GLU D 1 164 ? 49.878 -17.469 -59.786 1.00 27.91 164 GLU D CA 1
ATOM 8451 C C . GLU D 1 164 ? 49.203 -18.713 -60.449 1.00 28.54 164 GLU D C 1
ATOM 8452 O O . GLU D 1 164 ? 49.871 -19.701 -60.781 1.00 28.12 164 GLU D O 1
ATOM 8458 N N . GLU D 1 165 ? 47.871 -18.670 -60.602 1.00 28.62 165 GLU D N 1
ATOM 8459 C CA . GLU D 1 165 ? 47.145 -19.776 -61.250 1.00 31.08 165 GLU D CA 1
ATOM 8460 C C . GLU D 1 165 ? 46.023 -19.222 -62.144 1.00 28.35 165 GLU D C 1
ATOM 8461 O O . GLU D 1 165 ? 44.846 -19.432 -61.868 1.00 25.25 165 GLU D O 1
ATOM 8467 N N . PRO D 1 166 ? 46.399 -18.486 -63.209 1.00 27.96 166 PRO D N 1
ATOM 8468 C CA . PRO D 1 166 ? 45.392 -17.840 -64.063 1.00 26.91 166 PRO D CA 1
ATOM 8469 C C . PRO D 1 166 ? 44.356 -18.801 -64.651 1.00 26.91 166 PRO D C 1
ATOM 8470 O O . PRO D 1 166 ? 43.230 -18.402 -64.936 1.00 28.13 166 PRO D O 1
ATOM 8474 N N . GLU D 1 167 ? 44.709 -20.057 -64.810 1.00 27.94 167 GLU D N 1
ATOM 8475 C CA . GLU D 1 167 ? 43.762 -21.084 -65.304 1.00 28.42 167 GLU D CA 1
ATOM 8476 C C . GLU D 1 167 ? 42.638 -21.460 -64.292 1.00 26.96 167 GLU D C 1
ATOM 8477 O O . GLU D 1 167 ? 41.652 -22.134 -64.628 1.00 25.72 167 GLU D O 1
ATOM 8483 N N . SER D 1 168 ? 42.816 -21.083 -63.038 1.00 24.27 168 SER D N 1
ATOM 8484 C CA . SER D 1 168 ? 41.927 -21.542 -62.007 1.00 24.45 168 SER D CA 1
ATOM 8485 C C . SER D 1 168 ? 40.441 -21.179 -62.257 1.00 22.45 168 SER D C 1
ATOM 8486 O O . SER D 1 168 ? 40.116 -20.041 -62.689 1.00 22.85 168 SER D O 1
ATOM 8489 N N . ARG D 1 169 ? 39.564 -22.105 -61.872 1.00 20.70 169 ARG D N 1
ATOM 8490 C CA . ARG D 1 169 ? 38.134 -21.879 -61.985 1.00 20.06 169 ARG D CA 1
ATOM 8491 C C . ARG D 1 169 ? 37.498 -21.541 -60.626 1.00 19.37 169 ARG D C 1
ATOM 8492 O O . ARG D 1 169 ? 36.252 -21.580 -60.480 1.00 18.52 169 ARG D O 1
ATOM 8500 N N . ARG D 1 170 ? 38.352 -21.216 -59.649 1.00 20.42 170 ARG D N 1
ATOM 8501 C CA . ARG D 1 170 ? 37.993 -20.961 -58.241 1.00 20.92 170 ARG D CA 1
ATOM 8502 C C . ARG D 1 170 ? 38.299 -19.475 -57.844 1.00 20.67 170 ARG D C 1
ATOM 8503 O O . ARG D 1 170 ? 38.374 -19.163 -56.669 1.00 20.07 170 ARG D O 1
ATOM 8511 N N . ILE D 1 171 ? 38.374 -18.561 -58.823 1.00 20.01 171 ILE D N 1
ATOM 8512 C CA . ILE D 1 171 ? 38.750 -17.169 -58.503 1.00 20.93 171 ILE D CA 1
ATOM 8513 C C . ILE D 1 171 ? 37.490 -16.371 -58.200 1.00 19.77 171 ILE D C 1
ATOM 8514 O O . ILE D 1 171 ? 36.901 -15.744 -59.091 1.00 18.96 171 ILE D O 1
ATOM 8519 N N . ILE D 1 172 ? 37.118 -16.421 -56.921 1.00 19.20 172 ILE D N 1
ATOM 8520 C CA . ILE D 1 172 ? 35.817 -16.022 -56.397 1.00 19.50 172 ILE D CA 1
ATOM 8521 C C . ILE D 1 172 ? 35.915 -14.978 -55.296 1.00 18.88 172 ILE D C 1
ATOM 8522 O O . ILE D 1 172 ? 36.781 -15.075 -54.427 1.00 17.92 172 ILE D O 1
ATOM 8527 N N . MET D 1 173 ? 35.054 -13.951 -55.355 1.00 18.96 173 MET D N 1
ATOM 8528 C CA . MET D 1 173 ? 34.887 -13.064 -54.235 1.00 18.41 173 MET D CA 1
ATOM 8529 C C . MET D 1 173 ? 33.351 -12.998 -53.954 1.00 18.64 173 MET D C 1
ATOM 8530 O O . MET D 1 173 ? 32.549 -12.814 -54.904 1.00 17.02 173 MET D O 1
ATOM 8535 N N . THR D 1 174 ? 32.974 -13.299 -52.699 1.00 17.22 174 THR D N 1
ATOM 8536 C CA . THR D 1 174 ? 31.594 -13.271 -52.252 1.00 17.03 174 THR D CA 1
ATOM 8537 C C . THR D 1 174 ? 31.395 -12.149 -51.258 1.00 17.17 174 THR D C 1
ATOM 8538 O O . THR D 1 174 ? 32.250 -11.896 -50.442 1.00 18.58 174 THR D O 1
ATOM 8542 N N . ALA D 1 175 ? 30.265 -11.466 -51.392 1.00 16.42 175 ALA D N 1
ATOM 8543 C CA . ALA D 1 175 ? 29.790 -10.497 -50.448 1.00 16.19 175 ALA D CA 1
ATOM 8544 C C . ALA D 1 175 ? 28.619 -10.981 -49.551 1.00 15.92 175 ALA D C 1
ATOM 8545 O O . ALA D 1 175 ? 28.087 -10.162 -48.777 1.00 18.47 175 ALA D O 1
ATOM 8547 N N . TRP D 1 176 ? 28.308 -12.288 -49.567 1.00 14.18 176 TRP D N 1
ATOM 8548 C CA . TRP D 1 176 ? 27.149 -12.794 -48.887 1.00 14.12 176 TRP D CA 1
ATOM 8549 C C . TRP D 1 176 ? 27.525 -13.646 -47.730 1.00 15.03 176 TRP D C 1
ATOM 8550 O O . TRP D 1 176 ? 28.097 -14.730 -47.910 1.00 14.67 176 TRP D O 1
ATOM 8561 N N . ASN D 1 177 ? 27.296 -13.151 -46.503 1.00 15.51 177 ASN D N 1
ATOM 8562 C CA . ASN D 1 177 ? 27.532 -13.928 -45.342 1.00 16.43 177 ASN D CA 1
ATOM 8563 C C . ASN D 1 177 ? 26.222 -13.863 -44.581 1.00 16.30 177 ASN D C 1
ATOM 8564 O O . ASN D 1 177 ? 25.937 -12.880 -43.926 1.00 15.68 177 ASN D O 1
ATOM 8569 N N . PRO D 1 178 ? 25.451 -14.989 -44.547 1.00 18.14 178 PRO D N 1
ATOM 8570 C CA . PRO D 1 178 ? 24.197 -14.940 -43.844 1.00 17.90 178 PRO D CA 1
ATOM 8571 C C . PRO D 1 178 ? 24.285 -14.621 -42.355 1.00 18.16 178 PRO D C 1
ATOM 8572 O O . PRO D 1 178 ? 23.337 -13.986 -41.816 1.00 18.02 178 PRO D O 1
ATOM 8576 N N . CYS D 1 179 ? 25.398 -14.990 -41.733 1.00 18.17 179 CYS D N 1
ATOM 8577 C CA . CYS D 1 179 ? 25.643 -14.648 -40.327 1.00 20.27 179 CYS D CA 1
ATOM 8578 C C . CYS D 1 179 ? 25.757 -13.138 -40.083 1.00 20.82 179 CYS D C 1
ATOM 8579 O O . CYS D 1 179 ? 25.602 -12.746 -38.952 1.00 19.30 179 CYS D O 1
ATOM 8582 N N . ASP D 1 180 ? 25.977 -12.346 -41.119 1.00 20.11 180 ASP D N 1
ATOM 8583 C CA . ASP D 1 180 ? 26.176 -10.906 -40.983 1.00 22.44 180 ASP D CA 1
ATOM 8584 C C . ASP D 1 180 ? 24.918 -10.088 -41.335 1.00 23.44 180 ASP D C 1
ATOM 8585 O O . ASP D 1 180 ? 24.939 -8.869 -41.140 1.00 25.79 180 ASP D O 1
ATOM 8590 N N . LEU D 1 181 ? 23.793 -10.732 -41.718 1.00 20.28 181 LEU D N 1
ATOM 8591 C CA . LEU D 1 181 ? 22.674 -9.994 -42.246 1.00 21.52 181 LEU D CA 1
ATOM 8592 C C . LEU D 1 181 ? 21.925 -9.147 -41.212 1.00 22.39 181 LEU D C 1
ATOM 8593 O O . LEU D 1 181 ? 21.301 -8.175 -41.565 1.00 21.87 181 LEU D O 1
ATOM 8598 N N . GLU D 1 182 ? 22.003 -9.531 -39.960 1.00 22.22 182 GLU D N 1
ATOM 8599 C CA . GLU D 1 182 ? 21.319 -8.832 -38.917 1.00 27.13 182 GLU D CA 1
ATOM 8600 C C . GLU D 1 182 ? 22.040 -7.562 -38.455 1.00 28.03 182 GLU D C 1
ATOM 8601 O O . GLU D 1 182 ? 21.435 -6.762 -37.795 1.00 23.74 182 GLU D O 1
ATOM 8607 N N . LYS D 1 183 ? 23.318 -7.412 -38.774 1.00 28.21 183 LYS D N 1
ATOM 8608 C CA . LYS D 1 183 ? 24.135 -6.301 -38.245 1.00 31.75 183 LYS D CA 1
ATOM 8609 C C . LYS D 1 183 ? 24.499 -5.310 -39.330 1.00 30.42 183 LYS D C 1
ATOM 8610 O O . LYS D 1 183 ? 25.230 -4.347 -39.094 1.00 27.68 183 LYS D O 1
ATOM 8616 N N . VAL D 1 184 ? 23.898 -5.484 -40.516 1.00 29.50 184 VAL D N 1
ATOM 8617 C CA . VAL D 1 184 ? 24.059 -4.560 -41.576 1.00 27.69 184 VAL D CA 1
ATOM 8618 C C . VAL D 1 184 ? 22.871 -3.688 -41.732 1.00 26.48 184 VAL D C 1
ATOM 8619 O O . VAL D 1 184 ? 21.733 -4.118 -41.616 1.00 26.37 184 VAL D O 1
ATOM 8623 N N . ALA D 1 185 ? 23.158 -2.453 -42.095 1.00 25.81 185 ALA D N 1
ATOM 8624 C CA . ALA D 1 185 ? 22.098 -1.489 -42.338 1.00 27.87 185 ALA D CA 1
ATOM 8625 C C . ALA D 1 185 ? 21.216 -2.030 -43.467 1.00 28.19 185 ALA D C 1
ATOM 8626 O O . ALA D 1 185 ? 19.971 -1.964 -43.402 1.00 31.06 185 ALA D O 1
ATOM 8628 N N . LEU D 1 186 ? 21.814 -2.653 -44.466 1.00 30.17 186 LEU D N 1
ATOM 8629 C CA . LEU D 1 186 ? 21.011 -3.414 -45.473 1.00 30.80 186 LEU D CA 1
ATOM 8630 C C . LEU D 1 186 ? 21.841 -4.541 -46.184 1.00 29.55 186 LEU D C 1
ATOM 8631 O O . LEU D 1 186 ? 23.067 -4.521 -46.192 1.00 29.76 186 LEU D O 1
ATOM 8636 N N . PRO D 1 187 ? 21.186 -5.547 -46.728 1.00 26.64 187 PRO D N 1
ATOM 8637 C CA . PRO D 1 187 ? 21.896 -6.729 -47.254 1.00 27.22 187 PRO D CA 1
ATOM 8638 C C . PRO D 1 187 ? 22.581 -6.386 -48.559 1.00 27.28 187 PRO D C 1
ATOM 8639 O O . PRO D 1 187 ? 22.307 -5.320 -49.077 1.00 31.06 187 PRO D O 1
ATOM 8643 N N . PRO D 1 188 ? 23.498 -7.213 -49.040 1.00 24.20 188 PRO D N 1
ATOM 8644 C CA . PRO D 1 188 ? 24.221 -6.925 -50.294 1.00 24.28 188 PRO D CA 1
ATOM 8645 C C . PRO D 1 188 ? 23.346 -7.191 -51.520 1.00 26.22 188 PRO D C 1
ATOM 8646 O O . PRO D 1 188 ? 22.555 -8.164 -51.465 1.00 29.38 188 PRO D O 1
ATOM 8650 N N . CYS D 1 189 ? 23.441 -6.366 -52.561 1.00 22.76 189 CYS D N 1
ATOM 8651 C CA . CYS D 1 189 ? 22.818 -6.618 -53.828 1.00 25.13 189 CYS D CA 1
ATOM 8652 C C . CYS D 1 189 ? 23.764 -7.328 -54.849 1.00 23.71 189 CYS D C 1
ATOM 8653 O O . CYS D 1 189 ? 23.387 -8.281 -55.477 1.00 23.93 189 CYS D O 1
ATOM 8656 N N . HIS D 1 190 ? 24.968 -6.790 -55.039 1.00 21.52 190 HIS D N 1
ATOM 8657 C CA A HIS D 1 190 ? 26.024 -7.412 -55.818 0.70 21.16 190 HIS D CA 1
ATOM 8658 C CA B HIS D 1 190 ? 25.995 -7.478 -55.851 0.30 22.12 190 HIS D CA 1
ATOM 8659 C C . HIS D 1 190 ? 26.778 -8.463 -54.999 1.00 21.06 190 HIS D C 1
ATOM 8660 O O . HIS D 1 190 ? 27.719 -8.114 -54.275 1.00 23.54 190 HIS D O 1
ATOM 8673 N N . CYS D 1 191 ? 26.343 -9.706 -55.112 1.00 17.41 191 CYS D N 1
ATOM 8674 C CA . CYS D 1 191 ? 26.577 -10.740 -54.138 1.00 19.09 191 CYS D CA 1
ATOM 8675 C C . CYS D 1 191 ? 27.802 -11.583 -54.392 1.00 17.92 191 CYS D C 1
ATOM 8676 O O . CYS D 1 191 ? 28.354 -12.137 -53.505 1.00 17.71 191 CYS D O 1
ATOM 8679 N N . PHE D 1 192 ? 28.135 -11.797 -55.638 1.00 17.52 192 PHE D N 1
ATOM 8680 C CA . PHE D 1 192 ? 29.129 -12.848 -55.954 1.00 19.30 192 PHE D CA 1
ATOM 8681 C C . PHE D 1 192 ? 29.856 -12.471 -57.239 1.00 20.67 192 PHE D C 1
ATOM 8682 O O . PHE D 1 192 ? 29.224 -12.027 -58.215 1.00 18.40 192 PHE D O 1
ATOM 8690 N N . VAL D 1 193 ? 31.181 -12.559 -57.218 1.00 19.77 193 VAL D N 1
ATOM 8691 C CA . VAL D 1 193 ? 31.983 -12.194 -58.377 1.00 18.52 193 VAL D CA 1
ATOM 8692 C C . VAL D 1 193 ? 32.960 -13.323 -58.687 1.00 17.04 193 VAL D C 1
ATOM 8693 O O . VAL D 1 193 ? 33.518 -13.944 -57.772 1.00 16.46 193 VAL D O 1
ATOM 8697 N N . GLN D 1 194 ? 33.209 -13.575 -59.962 1.00 16.30 194 GLN D N 1
ATOM 8698 C CA . GLN D 1 194 ? 34.238 -14.504 -60.403 1.00 16.06 194 GLN D CA 1
ATOM 8699 C C . GLN D 1 194 ? 35.075 -13.890 -61.474 1.00 17.32 194 GLN D C 1
ATOM 8700 O O . GLN D 1 194 ? 34.530 -13.218 -62.373 1.00 17.53 194 GLN D O 1
ATOM 8706 N N . PHE D 1 195 ? 36.371 -14.167 -61.420 1.00 18.86 195 PHE D N 1
ATOM 8707 C CA . PHE D 1 195 ? 37.294 -13.766 -62.478 1.00 20.46 195 PHE D CA 1
ATOM 8708 C C . PHE D 1 195 ? 37.719 -14.929 -63.288 1.00 20.58 195 PHE D C 1
ATOM 8709 O O . PHE D 1 195 ? 37.639 -16.052 -62.819 1.00 20.75 195 PHE D O 1
ATOM 8717 N N . TYR D 1 196 ? 38.188 -14.659 -64.505 1.00 21.64 196 TYR D N 1
ATOM 8718 C CA . TYR D 1 196 ? 38.631 -15.688 -65.436 1.00 21.12 196 TYR D CA 1
ATOM 8719 C C . TYR D 1 196 ? 39.707 -15.115 -66.347 1.00 22.30 196 TYR D C 1
ATOM 8720 O O . TYR D 1 196 ? 39.631 -13.946 -66.754 1.00 21.34 196 TYR D O 1
ATOM 8729 N N . VAL D 1 197 ? 40.659 -15.950 -66.742 1.00 22.85 197 VAL D N 1
ATOM 8730 C CA . VAL D 1 197 ? 41.740 -15.523 -67.568 1.00 24.85 197 VAL D CA 1
ATOM 8731 C C . VAL D 1 197 ? 41.848 -16.497 -68.746 1.00 26.38 197 VAL D C 1
ATOM 8732 O O . VAL D 1 197 ? 41.810 -17.716 -68.572 1.00 26.19 197 VAL D O 1
ATOM 8736 N N . ALA D 1 198 ? 41.963 -15.967 -69.948 1.00 27.69 198 ALA D N 1
ATOM 8737 C CA . ALA D 1 198 ? 42.275 -16.831 -71.094 1.00 30.86 198 ALA D CA 1
ATOM 8738 C C . ALA D 1 198 ? 42.895 -15.956 -72.162 1.00 33.06 198 ALA D C 1
ATOM 8739 O O . ALA D 1 198 ? 42.521 -14.794 -72.284 1.00 31.59 198 ALA D O 1
ATOM 8741 N N . ASP D 1 199 ? 43.867 -16.481 -72.905 1.00 37.55 199 ASP D N 1
ATOM 8742 C CA . ASP D 1 199 ? 44.431 -15.722 -74.031 1.00 40.49 199 ASP D CA 1
ATOM 8743 C C . ASP D 1 199 ? 44.965 -14.341 -73.574 1.00 38.73 199 ASP D C 1
ATOM 8744 O O . ASP D 1 199 ? 44.762 -13.355 -74.253 1.00 37.48 199 ASP D O 1
ATOM 8749 N N . GLY D 1 200 ? 45.528 -14.259 -72.368 1.00 37.01 200 GLY D N 1
ATOM 8750 C CA . GLY D 1 200 ? 46.058 -13.003 -71.847 1.00 36.59 200 GLY D CA 1
ATOM 8751 C C . GLY D 1 200 ? 45.021 -11.954 -71.456 1.00 34.33 200 GLY D C 1
ATOM 8752 O O . GLY D 1 200 ? 45.395 -10.799 -71.219 1.00 33.17 200 GLY D O 1
ATOM 8753 N N . GLU D 1 201 ? 43.725 -12.314 -71.401 1.00 31.12 201 GLU D N 1
ATOM 8754 C CA . GLU D 1 201 ? 42.682 -11.331 -71.103 1.00 29.70 201 GLU D CA 1
ATOM 8755 C C . GLU D 1 201 ? 41.948 -11.697 -69.837 1.00 26.69 201 GLU D C 1
ATOM 8756 O O . GLU D 1 201 ? 41.647 -12.888 -69.618 1.00 25.82 201 GLU D O 1
ATOM 8762 N N . LEU D 1 202 ? 41.654 -10.678 -69.034 1.00 25.37 202 LEU D N 1
ATOM 8763 C CA . LEU D 1 202 ? 40.900 -10.865 -67.782 1.00 24.37 202 LEU D CA 1
ATOM 8764 C C . LEU D 1 202 ? 39.431 -10.473 -67.953 1.00 23.93 202 LEU D C 1
ATOM 8765 O O . LEU D 1 202 ? 39.121 -9.357 -68.406 1.00 24.55 202 LEU D O 1
ATOM 8770 N N . SER D 1 203 ? 38.548 -11.392 -67.538 1.00 22.91 203 SER D N 1
ATOM 8771 C CA . SER D 1 203 ? 37.097 -11.221 -67.586 1.00 21.82 203 SER D CA 1
ATOM 8772 C C . SER D 1 203 ? 36.553 -11.369 -66.162 1.00 20.95 203 SER D C 1
ATOM 8773 O O . SER D 1 203 ? 37.209 -11.988 -65.279 1.00 22.12 203 SER D O 1
ATOM 8776 N N . CYS D 1 204 ? 35.455 -10.671 -65.913 1.00 19.29 204 CYS D N 1
ATOM 8777 C CA . CYS D 1 204 ? 34.717 -10.762 -64.666 1.00 18.92 204 CYS D CA 1
ATOM 8778 C C . CYS D 1 204 ? 33.202 -11.008 -64.835 1.00 18.83 204 CYS D C 1
ATOM 8779 O O . CYS D 1 204 ? 32.550 -10.351 -65.642 1.00 18.99 204 CYS D O 1
ATOM 8782 N N . GLN D 1 205 ? 32.626 -11.908 -64.028 1.00 18.37 205 GLN D N 1
ATOM 8783 C CA . GLN D 1 205 ? 31.194 -12.084 -63.999 1.00 16.71 205 GLN D CA 1
ATOM 8784 C C . GLN D 1 205 ? 30.745 -11.681 -62.558 1.00 15.49 205 GLN D C 1
ATOM 8785 O O . GLN D 1 205 ? 31.344 -12.118 -61.569 1.00 15.46 205 GLN D O 1
ATOM 8791 N N . MET D 1 206 ? 29.717 -10.871 -62.498 1.00 14.42 206 MET D N 1
ATOM 8792 C CA . MET D 1 206 ? 29.090 -10.496 -61.224 1.00 16.33 206 MET D CA 1
ATOM 8793 C C . MET D 1 206 ? 27.604 -10.931 -61.238 1.00 16.21 206 MET D C 1
ATOM 8794 O O . MET D 1 206 ? 26.879 -10.655 -62.176 1.00 15.38 206 MET D O 1
ATOM 8799 N N . TYR D 1 207 ? 27.193 -11.520 -60.152 1.00 14.95 207 TYR D N 1
ATOM 8800 C CA . TYR D 1 207 ? 25.816 -11.947 -59.899 1.00 16.32 207 TYR D CA 1
ATOM 8801 C C . TYR D 1 207 ? 25.148 -10.964 -58.927 1.00 15.92 207 TYR D C 1
ATOM 8802 O O . TYR D 1 207 ? 25.649 -10.701 -57.765 1.00 13.87 207 TYR D O 1
ATOM 8811 N N . GLN D 1 208 ? 24.074 -10.379 -59.443 1.00 14.69 208 GLN D N 1
ATOM 8812 C CA . GLN D 1 208 ? 23.328 -9.377 -58.697 1.00 15.59 208 GLN D CA 1
ATOM 8813 C C . GLN D 1 208 ? 21.920 -9.913 -58.396 1.00 14.12 208 GLN D C 1
ATOM 8814 O O . GLN D 1 208 ? 21.160 -10.199 -59.316 1.00 14.80 208 GLN D O 1
ATOM 8820 N N . ARG D 1 209 ? 21.555 -10.029 -57.103 1.00 13.33 209 ARG D N 1
ATOM 8821 C CA . ARG D 1 209 ? 20.283 -10.705 -56.779 1.00 14.49 209 ARG D CA 1
ATOM 8822 C C . ARG D 1 209 ? 19.051 -9.910 -57.132 1.00 14.60 209 ARG D C 1
ATOM 8823 O O . ARG D 1 209 ? 17.975 -10.479 -57.259 1.00 13.84 209 ARG D O 1
ATOM 8831 N N . SER D 1 210 ? 19.215 -8.574 -57.232 1.00 14.50 210 SER D N 1
ATOM 8832 C CA . SER D 1 210 ? 18.136 -7.650 -57.306 1.00 15.87 210 SER D CA 1
ATOM 8833 C C . SER D 1 210 ? 18.654 -6.400 -57.975 1.00 16.88 210 SER D C 1
ATOM 8834 O O . SER D 1 210 ? 19.646 -5.850 -57.501 1.00 17.23 210 SER D O 1
ATOM 8837 N N . ALA D 1 211 ? 18.048 -6.012 -59.082 1.00 17.94 211 ALA D N 1
ATOM 8838 C CA . ALA D 1 211 ? 18.552 -4.950 -59.945 1.00 19.85 211 ALA D CA 1
ATOM 8839 C C . ALA D 1 211 ? 17.442 -4.030 -60.379 1.00 20.78 211 ALA D C 1
ATOM 8840 O O . ALA D 1 211 ? 16.540 -4.466 -61.086 1.00 19.90 211 ALA D O 1
ATOM 8842 N N . ASP D 1 212 ? 17.487 -2.762 -59.917 1.00 19.78 212 ASP D N 1
ATOM 8843 C CA . ASP D 1 212 ? 16.576 -1.747 -60.405 1.00 21.42 212 ASP D CA 1
ATOM 8844 C C . ASP D 1 212 ? 17.125 -1.250 -61.730 1.00 22.02 212 ASP D C 1
ATOM 8845 O O . ASP D 1 212 ? 18.165 -0.548 -61.781 1.00 20.90 212 ASP D O 1
ATOM 8850 N N . MET D 1 213 ? 16.450 -1.625 -62.809 1.00 23.10 213 MET D N 1
ATOM 8851 C CA . MET D 1 213 ? 17.015 -1.487 -64.137 1.00 24.31 213 MET D CA 1
ATOM 8852 C C . MET D 1 213 ? 17.186 -0.009 -64.486 1.00 26.04 213 MET D C 1
ATOM 8853 O O . MET D 1 213 ? 18.092 0.365 -65.234 1.00 27.13 213 MET D O 1
ATOM 8858 N N . GLY D 1 214 ? 16.308 0.825 -63.961 1.00 26.41 214 GLY D N 1
ATOM 8859 C CA . GLY D 1 214 ? 16.434 2.262 -64.170 1.00 29.78 214 GLY D CA 1
ATOM 8860 C C . GLY D 1 214 ? 17.565 2.948 -63.406 1.00 31.34 214 GLY D C 1
ATOM 8861 O O . GLY D 1 214 ? 18.418 3.561 -64.006 1.00 32.84 214 GLY D O 1
ATOM 8862 N N . LEU D 1 215 ? 17.573 2.850 -62.094 1.00 31.15 215 LEU D N 1
ATOM 8863 C CA . LEU D 1 215 ? 18.507 3.629 -61.316 1.00 33.82 215 LEU D CA 1
ATOM 8864 C C . LEU D 1 215 ? 19.769 2.882 -60.905 1.00 33.03 215 LEU D C 1
ATOM 8865 O O . LEU D 1 215 ? 20.794 3.500 -60.615 1.00 31.47 215 LEU D O 1
ATOM 8870 N N . GLY D 1 216 ? 19.739 1.566 -60.899 1.00 26.48 216 GLY D N 1
ATOM 8871 C CA . GLY D 1 216 ? 20.825 0.828 -60.332 1.00 24.98 216 GLY D CA 1
ATOM 8872 C C . GLY D 1 216 ? 21.737 0.245 -61.353 1.00 23.09 216 GLY D C 1
ATOM 8873 O O . GLY D 1 216 ? 22.948 0.433 -61.299 1.00 22.25 216 GLY D O 1
ATOM 8874 N N . VAL D 1 217 ? 21.139 -0.480 -62.306 1.00 23.77 217 VAL D N 1
ATOM 8875 C CA . VAL D 1 217 ? 21.896 -1.231 -63.225 1.00 22.75 217 VAL D CA 1
ATOM 8876 C C . VAL D 1 217 ? 22.988 -0.412 -63.924 1.00 22.28 217 VAL D C 1
ATOM 8877 O O . VAL D 1 217 ? 24.068 -0.875 -64.024 1.00 22.64 217 VAL D O 1
ATOM 8881 N N . PRO D 1 218 ? 22.716 0.792 -64.395 1.00 21.90 218 PRO D N 1
ATOM 8882 C CA . PRO D 1 218 ? 23.850 1.467 -65.086 1.00 22.47 218 PRO D CA 1
ATOM 8883 C C . PRO D 1 218 ? 25.077 1.802 -64.232 1.00 21.86 218 PRO D C 1
ATOM 8884 O O . PRO D 1 218 ? 26.212 1.752 -64.747 1.00 21.43 218 PRO D O 1
ATOM 8888 N N . PHE D 1 219 ? 24.835 2.202 -62.976 1.00 21.74 219 PHE D N 1
ATOM 8889 C CA . PHE D 1 219 ? 25.881 2.432 -61.966 1.00 20.68 219 PHE D CA 1
ATOM 8890 C C . PHE D 1 219 ? 26.656 1.145 -61.633 1.00 19.61 219 PHE D C 1
ATOM 8891 O O . PHE D 1 219 ? 27.878 1.076 -61.741 1.00 19.01 219 PHE D O 1
ATOM 8899 N N . ASN D 1 220 ? 25.917 0.057 -61.425 1.00 19.97 220 ASN D N 1
ATOM 8900 C CA . ASN D 1 220 ? 26.485 -1.279 -61.155 1.00 17.96 220 ASN D CA 1
ATOM 8901 C C . ASN D 1 220 ? 27.469 -1.790 -62.245 1.00 18.34 220 ASN D C 1
ATOM 8902 O O . ASN D 1 220 ? 28.541 -2.342 -61.958 1.00 20.04 220 ASN D O 1
ATOM 8907 N N . ILE D 1 221 ? 27.100 -1.625 -63.491 1.00 18.22 221 ILE D N 1
ATOM 8908 C CA . ILE D 1 221 ? 27.881 -2.117 -64.632 1.00 19.46 221 ILE D CA 1
ATOM 8909 C C . ILE D 1 221 ? 29.204 -1.367 -64.625 1.00 20.36 221 ILE D C 1
ATOM 8910 O O . ILE D 1 221 ? 30.302 -1.945 -64.842 1.00 20.88 221 ILE D O 1
ATOM 8915 N N . ALA D 1 222 ? 29.114 -0.082 -64.337 1.00 19.38 222 ALA D N 1
ATOM 8916 C CA . ALA D 1 222 ? 30.254 0.766 -64.429 1.00 19.44 222 ALA D CA 1
ATOM 8917 C C . ALA D 1 222 ? 31.192 0.453 -63.264 1.00 20.23 222 ALA D C 1
ATOM 8918 O O . ALA D 1 222 ? 32.374 0.395 -63.449 1.00 21.84 222 ALA D O 1
ATOM 8920 N N . SER D 1 223 ? 30.634 0.171 -62.072 1.00 19.13 223 SER D N 1
ATOM 8921 C CA A SER D 1 223 ? 31.450 -0.124 -60.957 0.50 19.16 223 SER D CA 1
ATOM 8922 C CA B SER D 1 223 ? 31.420 -0.187 -60.902 0.50 18.60 223 SER D CA 1
ATOM 8923 C C . SER D 1 223 ? 32.263 -1.411 -61.190 1.00 17.93 223 SER D C 1
ATOM 8924 O O . SER D 1 223 ? 33.474 -1.422 -60.960 1.00 17.90 223 SER D O 1
ATOM 8929 N N . TYR D 1 224 ? 31.620 -2.453 -61.715 1.00 17.47 224 TYR D N 1
ATOM 8930 C CA . TYR D 1 224 ? 32.301 -3.749 -61.885 1.00 16.77 224 TYR D CA 1
ATOM 8931 C C . TYR D 1 224 ? 33.216 -3.772 -63.114 1.00 17.68 224 TYR D C 1
ATOM 8932 O O . TYR D 1 224 ? 34.206 -4.473 -63.118 1.00 19.05 224 TYR D O 1
ATOM 8941 N N . SER D 1 225 ? 32.889 -3.018 -64.150 1.00 18.77 225 SER D N 1
ATOM 8942 C CA . SER D 1 225 ? 33.764 -2.857 -65.264 1.00 19.37 225 SER D CA 1
ATOM 8943 C C . SER D 1 225 ? 35.030 -2.137 -64.802 1.00 20.34 225 SER D C 1
ATOM 8944 O O . SER D 1 225 ? 36.155 -2.479 -65.193 1.00 20.88 225 SER D O 1
ATOM 8947 N N . LEU D 1 226 ? 34.846 -1.119 -63.967 1.00 21.41 226 LEU D N 1
ATOM 8948 C CA . LEU D 1 226 ? 36.003 -0.349 -63.428 1.00 22.05 226 LEU D CA 1
ATOM 8949 C C . LEU D 1 226 ? 36.856 -1.278 -62.616 1.00 21.69 226 LEU D C 1
ATOM 8950 O O . LEU D 1 226 ? 38.028 -1.223 -62.729 1.00 20.93 226 LEU D O 1
ATOM 8955 N N . LEU D 1 227 ? 36.230 -2.178 -61.861 1.00 20.00 227 LEU D N 1
ATOM 8956 C CA . LEU D 1 227 ? 37.028 -3.088 -61.032 1.00 21.07 227 LEU D CA 1
ATOM 8957 C C . LEU D 1 227 ? 37.870 -3.996 -61.884 1.00 20.25 227 LEU D C 1
ATOM 8958 O O . LEU D 1 227 ? 39.027 -4.273 -61.587 1.00 21.34 227 LEU D O 1
ATOM 8963 N N . THR D 1 228 ? 37.272 -4.469 -62.964 1.00 21.31 228 THR D N 1
ATOM 8964 C CA . THR D 1 228 ? 37.932 -5.358 -63.913 1.00 21.36 228 THR D CA 1
ATOM 8965 C C . THR D 1 228 ? 39.145 -4.699 -64.547 1.00 22.96 228 THR D C 1
ATOM 8966 O O . THR D 1 228 ? 40.228 -5.290 -64.590 1.00 22.18 228 THR D O 1
ATOM 8970 N N . ARG D 1 229 ? 39.009 -3.418 -64.862 1.00 22.98 229 ARG D N 1
ATOM 8971 C CA . ARG D 1 229 ? 40.127 -2.638 -65.427 1.00 24.12 229 ARG D CA 1
ATOM 8972 C C . ARG D 1 229 ? 41.257 -2.447 -64.424 1.00 24.21 229 ARG D C 1
ATOM 8973 O O . ARG D 1 229 ? 42.440 -2.573 -64.756 1.00 23.44 229 ARG D O 1
ATOM 8981 N N . MET D 1 230 ? 40.891 -2.158 -63.180 1.00 23.62 230 MET D N 1
ATOM 8982 C CA . MET D 1 230 ? 41.885 -1.997 -62.142 1.00 22.78 230 MET D CA 1
ATOM 8983 C C . MET D 1 230 ? 42.713 -3.267 -61.897 1.00 22.61 230 MET D C 1
ATOM 8984 O O . MET D 1 230 ? 43.940 -3.231 -61.840 1.00 22.13 230 MET D O 1
ATOM 8989 N N . ILE D 1 231 ? 42.016 -4.410 -61.817 1.00 21.36 231 ILE D N 1
ATOM 8990 C CA . ILE D 1 231 ? 42.654 -5.697 -61.575 1.00 22.20 231 ILE D CA 1
ATOM 8991 C C . ILE D 1 231 ? 43.492 -6.130 -62.762 1.00 23.17 231 ILE D C 1
ATOM 8992 O O . ILE D 1 231 ? 44.623 -6.618 -62.576 1.00 25.38 231 ILE D O 1
ATOM 8997 N N . ALA D 1 232 ? 43.019 -5.885 -64.002 1.00 22.94 232 ALA D N 1
ATOM 8998 C CA . ALA D 1 232 ? 43.815 -6.201 -65.160 1.00 24.71 232 ALA D CA 1
ATOM 8999 C C . ALA D 1 232 ? 45.138 -5.386 -65.181 1.00 25.92 232 ALA D C 1
ATOM 9000 O O . ALA D 1 232 ? 46.202 -5.885 -65.553 1.00 26.15 232 ALA D O 1
ATOM 9002 N N . HIS D 1 233 ? 45.047 -4.119 -64.806 1.00 27.01 233 HIS D N 1
ATOM 9003 C CA . HIS D 1 233 ? 46.219 -3.284 -64.792 1.00 28.67 233 HIS D CA 1
ATOM 9004 C C . HIS D 1 233 ? 47.255 -3.862 -63.835 1.00 30.78 233 HIS D C 1
ATOM 9005 O O . HIS D 1 233 ? 48.426 -3.984 -64.181 1.00 32.48 233 HIS D O 1
ATOM 9012 N N . ILE D 1 234 ? 46.843 -4.223 -62.616 1.00 31.23 234 ILE D N 1
ATOM 9013 C CA . ILE D 1 234 ? 47.873 -4.642 -61.673 1.00 33.19 234 ILE D CA 1
ATOM 9014 C C . ILE D 1 234 ? 48.278 -6.111 -61.792 1.00 32.83 234 ILE D C 1
ATOM 9015 O O . ILE D 1 234 ? 49.204 -6.527 -61.174 1.00 34.38 234 ILE D O 1
ATOM 9020 N N . THR D 1 235 ? 47.586 -6.891 -62.603 1.00 31.27 235 THR D N 1
ATOM 9021 C CA . THR D 1 235 ? 48.045 -8.261 -62.896 1.00 30.55 235 THR D CA 1
ATOM 9022 C C . THR D 1 235 ? 48.650 -8.361 -64.281 1.00 33.11 235 THR D C 1
ATOM 9023 O O . THR D 1 235 ? 48.970 -9.460 -64.721 1.00 34.34 235 THR D O 1
ATOM 9027 N N . SER D 1 236 ? 48.847 -7.225 -64.963 1.00 34.03 236 SER D N 1
ATOM 9028 C CA . SER D 1 236 ? 49.532 -7.203 -66.241 1.00 33.91 236 SER D CA 1
ATOM 9029 C C . SER D 1 236 ? 48.741 -7.927 -67.326 1.00 34.41 236 SER D C 1
ATOM 9030 O O . SER D 1 236 ? 49.334 -8.486 -68.242 1.00 34.37 236 SER D O 1
ATOM 9033 N N . LEU D 1 237 ? 47.403 -7.896 -67.239 1.00 31.50 237 LEU D N 1
ATOM 9034 C CA . LEU D 1 237 ? 46.560 -8.529 -68.249 1.00 32.52 237 LEU D CA 1
ATOM 9035 C C . LEU D 1 237 ? 45.797 -7.487 -69.038 1.00 32.05 237 LEU D C 1
ATOM 9036 O O . LEU D 1 237 ? 45.723 -6.337 -68.639 1.00 32.21 237 LEU D O 1
ATOM 9041 N N . LYS D 1 238 ? 45.277 -7.912 -70.182 1.00 32.08 238 LYS D N 1
ATOM 9042 C CA A LYS D 1 238 ? 44.393 -7.083 -70.977 0.50 32.27 238 LYS D CA 1
ATOM 9043 C CA B LYS D 1 238 ? 44.377 -7.097 -70.987 0.50 32.57 238 LYS D CA 1
ATOM 9044 C C . LYS D 1 238 ? 42.924 -7.346 -70.559 1.00 31.40 238 LYS D C 1
ATOM 9045 O O . LYS D 1 238 ? 42.605 -8.431 -70.207 1.00 30.76 238 LYS D O 1
ATOM 9056 N N . PRO D 1 239 ? 42.061 -6.323 -70.615 1.00 30.73 239 PRO D N 1
ATOM 9057 C CA . PRO D 1 239 ? 40.654 -6.466 -70.210 1.00 29.87 239 PRO D CA 1
ATOM 9058 C C . PRO D 1 239 ? 39.868 -7.241 -71.268 1.00 28.62 239 PRO D C 1
ATOM 9059 O O . PRO D 1 239 ? 40.073 -7.024 -72.449 1.00 27.57 239 PRO D O 1
ATOM 9063 N N . GLY D 1 240 ? 39.006 -8.168 -70.836 1.00 25.81 240 GLY D N 1
ATOM 9064 C CA . GLY D 1 240 ? 38.222 -8.971 -71.769 1.00 25.71 240 GLY D CA 1
ATOM 9065 C C . GLY D 1 240 ? 36.787 -8.496 -71.770 1.00 25.58 240 GLY D C 1
ATOM 9066 O O . GLY D 1 240 ? 36.466 -7.511 -72.441 1.00 23.98 240 GLY D O 1
ATOM 9067 N N . PHE D 1 241 ? 35.947 -9.158 -70.944 1.00 23.56 241 PHE D N 1
ATOM 9068 C CA . PHE D 1 241 ? 34.512 -8.891 -70.829 1.00 24.63 241 PHE D CA 1
ATOM 9069 C C . PHE D 1 241 ? 34.108 -8.775 -69.341 1.00 22.71 241 PHE D C 1
ATOM 9070 O O . PHE D 1 241 ? 34.717 -9.429 -68.486 1.00 22.20 241 PHE D O 1
ATOM 9078 N N . PHE D 1 242 ? 33.123 -7.909 -69.081 1.00 21.20 242 PHE D N 1
ATOM 9079 C CA . PHE D 1 242 ? 32.325 -7.925 -67.873 1.00 19.80 242 PHE D CA 1
ATOM 9080 C C . PHE D 1 242 ? 30.954 -8.547 -68.213 1.00 19.41 242 PHE D C 1
ATOM 9081 O O . PHE D 1 242 ? 30.288 -8.133 -69.184 1.00 20.00 242 PHE D O 1
ATOM 9089 N N . ILE D 1 243 ? 30.601 -9.573 -67.467 1.00 17.24 243 ILE D N 1
ATOM 9090 C CA . ILE D 1 243 ? 29.356 -10.276 -67.623 1.00 17.33 243 ILE D CA 1
ATOM 9091 C C . ILE D 1 243 ? 28.490 -10.018 -66.406 1.00 16.69 243 ILE D C 1
ATOM 9092 O O . ILE D 1 243 ? 28.906 -10.315 -65.272 1.00 15.15 243 ILE D O 1
ATOM 9097 N N . HIS D 1 244 ? 27.317 -9.455 -66.657 1.00 16.90 244 HIS D N 1
ATOM 9098 C CA . HIS D 1 244 ? 26.404 -9.066 -65.606 1.00 17.48 244 HIS D CA 1
ATOM 9099 C C . HIS D 1 244 ? 25.220 -10.025 -65.567 1.00 16.17 244 HIS D C 1
ATOM 9100 O O . HIS D 1 244 ? 24.445 -10.128 -66.571 1.00 17.46 244 HIS D O 1
ATOM 9107 N N . THR D 1 245 ? 25.148 -10.745 -64.473 1.00 15.43 245 THR D N 1
ATOM 9108 C CA . THR D 1 245 ? 24.042 -11.696 -64.257 1.00 15.58 245 THR D CA 1
ATOM 9109 C C . THR D 1 245 ? 23.082 -11.250 -63.113 1.00 16.03 245 THR D C 1
ATOM 9110 O O . THR D 1 245 ? 23.541 -10.937 -62.042 1.00 14.58 245 THR D O 1
ATOM 9114 N N . ILE D 1 246 ? 21.767 -11.246 -63.410 1.00 16.60 246 ILE D N 1
ATOM 9115 C CA . ILE D 1 246 ? 20.756 -10.739 -62.480 1.00 16.76 246 ILE D CA 1
ATOM 9116 C C . ILE D 1 246 ? 19.754 -11.814 -62.083 1.00 16.60 246 ILE D C 1
ATOM 9117 O O . ILE D 1 246 ? 19.385 -12.645 -62.905 1.00 16.39 246 ILE D O 1
ATOM 9122 N N . GLY D 1 247 ? 19.414 -11.830 -60.775 1.00 16.10 247 GLY D N 1
ATOM 9123 C CA . GLY D 1 247 ? 18.154 -12.510 -60.322 1.00 16.07 247 GLY D CA 1
ATOM 9124 C C . GLY D 1 247 ? 16.895 -11.713 -60.689 1.00 15.83 247 GLY D C 1
ATOM 9125 O O . GLY D 1 247 ? 16.435 -11.680 -61.822 1.00 13.89 247 GLY D O 1
ATOM 9126 N N . ASP D 1 248 ? 16.333 -11.017 -59.691 1.00 16.18 248 ASP D N 1
ATOM 9127 C CA . ASP D 1 248 ? 15.142 -10.189 -59.938 1.00 16.72 248 ASP D CA 1
ATOM 9128 C C . ASP D 1 248 ? 15.524 -8.856 -60.598 1.00 17.50 248 ASP D C 1
ATOM 9129 O O . ASP D 1 248 ? 16.035 -7.951 -59.928 1.00 18.04 248 ASP D O 1
ATOM 9134 N N . ALA D 1 249 ? 15.332 -8.784 -61.913 1.00 17.31 249 ALA D N 1
ATOM 9135 C CA . ALA D 1 249 ? 15.568 -7.568 -62.698 1.00 18.16 249 ALA D CA 1
ATOM 9136 C C . ALA D 1 249 ? 14.207 -6.882 -62.814 1.00 18.59 249 ALA D C 1
ATOM 9137 O O . ALA D 1 249 ? 13.237 -7.460 -63.359 1.00 19.30 249 ALA D O 1
ATOM 9139 N N . HIS D 1 250 ? 14.147 -5.641 -62.359 1.00 19.09 250 HIS D N 1
ATOM 9140 C CA . HIS D 1 250 ? 12.890 -4.945 -62.249 1.00 20.25 250 HIS D CA 1
ATOM 9141 C C . HIS D 1 250 ? 12.879 -3.455 -62.567 1.00 21.76 250 HIS D C 1
ATOM 9142 O O . HIS D 1 250 ? 13.894 -2.777 -62.553 1.00 22.13 250 HIS D O 1
ATOM 9149 N N . VAL D 1 251 ? 11.687 -2.965 -62.797 1.00 23.05 251 VAL D N 1
ATOM 9150 C CA . VAL D 1 251 ? 11.430 -1.500 -62.956 1.00 25.72 251 VAL D CA 1
ATOM 9151 C C . VAL D 1 251 ? 10.310 -1.121 -61.993 1.00 26.49 251 VAL D C 1
ATOM 9152 O O . VAL D 1 251 ? 9.282 -1.845 -61.928 1.00 25.22 251 VAL D O 1
ATOM 9156 N N . TYR D 1 252 ? 10.447 -0.022 -61.258 1.00 26.29 252 TYR D N 1
ATOM 9157 C CA . TYR D 1 252 ? 9.352 0.410 -60.371 1.00 26.76 252 TYR D CA 1
ATOM 9158 C C . TYR D 1 252 ? 8.217 1.008 -61.165 1.00 27.87 252 TYR D C 1
ATOM 9159 O O . TYR D 1 252 ? 8.432 1.636 -62.220 1.00 29.39 252 TYR D O 1
ATOM 9168 N N . LEU D 1 253 ? 6.996 0.764 -60.706 1.00 28.15 253 LEU D N 1
ATOM 9169 C CA . LEU D 1 253 ? 5.830 1.208 -61.430 1.00 30.60 253 LEU D CA 1
ATOM 9170 C C . LEU D 1 253 ? 5.861 2.691 -61.577 1.00 32.54 253 LEU D C 1
ATOM 9171 O O . LEU D 1 253 ? 5.527 3.197 -62.637 1.00 32.25 253 LEU D O 1
ATOM 9176 N N . THR D 1 254 ? 6.329 3.380 -60.534 1.00 32.46 254 THR D N 1
ATOM 9177 C CA . THR D 1 254 ? 6.416 4.869 -60.613 1.00 37.45 254 THR D CA 1
ATOM 9178 C C . THR D 1 254 ? 7.477 5.392 -61.606 1.00 37.75 254 THR D C 1
ATOM 9179 O O . THR D 1 254 ? 7.457 6.573 -61.914 1.00 40.45 254 THR D O 1
ATOM 9183 N N . HIS D 1 255 ? 8.404 4.545 -62.059 1.00 36.00 255 HIS D N 1
ATOM 9184 C CA . HIS D 1 255 ? 9.415 4.966 -63.036 1.00 37.94 255 HIS D CA 1
ATOM 9185 C C . HIS D 1 255 ? 8.997 4.763 -64.472 1.00 39.41 255 HIS D C 1
ATOM 9186 O O . HIS D 1 255 ? 9.734 5.158 -65.369 1.00 37.77 255 HIS D O 1
ATOM 9193 N N . VAL D 1 256 ? 7.900 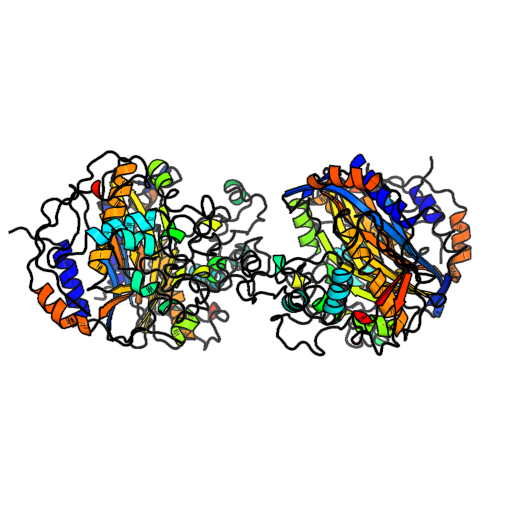4.036 -64.710 1.00 39.76 256 VAL D N 1
ATOM 9194 C CA . VAL D 1 256 ? 7.639 3.546 -66.034 1.00 40.82 256 VAL D CA 1
ATOM 9195 C C . VAL D 1 256 ? 7.611 4.622 -67.090 1.00 44.38 256 VAL D C 1
ATOM 9196 O O . VAL D 1 256 ? 8.201 4.429 -68.139 1.00 43.66 256 VAL D O 1
ATOM 9200 N N . ASP D 1 257 ? 6.959 5.759 -66.823 1.00 46.41 257 ASP D N 1
ATOM 9201 C CA . ASP D 1 257 ? 6.833 6.795 -67.859 1.00 50.85 257 ASP D CA 1
ATOM 9202 C C . ASP D 1 257 ? 8.168 7.399 -68.202 1.00 49.36 257 ASP D C 1
ATOM 9203 O O . ASP D 1 257 ? 8.438 7.641 -69.379 1.00 48.76 257 ASP D O 1
ATOM 9208 N N . ALA D 1 258 ? 8.983 7.638 -67.168 1.00 48.42 258 ALA D N 1
ATOM 9209 C CA . ALA D 1 258 ? 10.308 8.226 -67.324 1.00 48.03 258 ALA D CA 1
ATOM 9210 C C . ALA D 1 258 ? 11.256 7.307 -68.116 1.00 49.78 258 ALA D C 1
ATOM 9211 O O . ALA D 1 258 ? 12.201 7.780 -68.766 1.00 51.97 258 ALA D O 1
ATOM 9213 N N . LEU D 1 259 ? 11.040 5.996 -68.017 1.00 44.46 259 LEU D N 1
ATOM 9214 C CA . LEU D 1 259 ? 11.825 5.067 -68.799 1.00 43.94 259 LEU D CA 1
ATOM 9215 C C . LEU D 1 259 ? 11.319 4.972 -70.241 1.00 45.64 259 LEU D C 1
ATOM 9216 O O . LEU D 1 259 ? 12.120 4.780 -71.150 1.00 43.49 259 LEU D O 1
ATOM 9221 N N . LYS D 1 260 ? 10.003 5.102 -70.460 1.00 48.90 260 LYS D N 1
ATOM 9222 C CA . LYS D 1 260 ? 9.465 5.104 -71.832 1.00 52.13 260 LYS D CA 1
ATOM 9223 C C . LYS D 1 260 ? 10.041 6.264 -72.656 1.00 53.72 260 LYS D C 1
ATOM 9224 O O . LYS D 1 260 ? 10.250 6.135 -73.863 1.00 56.66 260 LYS D O 1
ATOM 9230 N N . VAL D 1 261 ? 10.290 7.387 -72.003 1.00 53.61 261 VAL D N 1
ATOM 9231 C CA . VAL D 1 261 ? 10.996 8.511 -72.626 1.00 53.93 261 VAL D CA 1
ATOM 9232 C C . VAL D 1 261 ? 12.457 8.126 -72.916 1.00 51.93 261 VAL D C 1
ATOM 9233 O O . VAL D 1 261 ? 12.886 8.182 -74.065 1.00 53.25 261 VAL D O 1
ATOM 9237 N N . GLN D 1 262 ? 13.211 7.702 -71.900 1.00 46.87 262 GLN D N 1
ATOM 9238 C CA . GLN D 1 262 ? 14.603 7.266 -72.113 1.00 45.10 262 GLN D CA 1
ATOM 9239 C C . GLN D 1 262 ? 14.780 6.265 -73.255 1.00 46.59 262 GLN D C 1
ATOM 9240 O O . GLN D 1 262 ? 15.738 6.369 -74.011 1.00 47.09 262 GLN D O 1
ATOM 9246 N N . MET D 1 263 ? 13.847 5.322 -73.386 1.00 48.12 263 MET D N 1
ATOM 9247 C CA . MET D 1 263 ? 13.882 4.308 -74.468 1.00 50.04 263 MET D CA 1
ATOM 9248 C C . MET D 1 263 ? 13.719 4.855 -75.889 1.00 52.49 263 MET D C 1
ATOM 9249 O O . MET D 1 263 ? 14.034 4.175 -76.857 1.00 54.31 263 MET D O 1
ATOM 9254 N N . GLU D 1 264 ? 13.202 6.057 -76.040 1.00 54.27 264 GLU D N 1
ATOM 9255 C CA . GLU D 1 264 ? 13.118 6.634 -77.385 1.00 57.82 264 GLU D CA 1
ATOM 9256 C C . GLU D 1 264 ? 14.416 7.366 -77.759 1.00 54.32 264 GLU D C 1
ATOM 9257 O O . GLU D 1 264 ? 14.497 7.943 -78.806 1.00 53.23 264 GLU D O 1
ATOM 9263 N N . ARG D 1 265 ? 15.440 7.320 -76.902 1.00 50.91 265 ARG D N 1
ATOM 9264 C CA . ARG D 1 265 ? 16.737 7.921 -77.239 1.00 49.98 265 ARG D CA 1
ATOM 9265 C C . ARG D 1 265 ? 17.651 6.877 -77.841 1.00 48.91 265 ARG D C 1
ATOM 9266 O O . ARG D 1 265 ? 17.574 5.707 -77.509 1.00 44.44 265 ARG D O 1
ATOM 9274 N N . LYS D 1 266 ? 18.504 7.322 -78.748 1.00 49.76 266 LYS D N 1
ATOM 9275 C CA . LYS D 1 266 ? 19.325 6.425 -79.491 1.00 49.57 266 LYS D CA 1
ATOM 9276 C C . LYS D 1 266 ? 20.656 6.466 -78.823 1.00 47.13 266 LYS D C 1
ATOM 9277 O O . LYS D 1 266 ? 21.280 7.541 -78.744 1.00 46.10 266 LYS D O 1
ATOM 9283 N N . PRO D 1 267 ? 21.118 5.307 -78.371 1.00 45.39 267 PRO D N 1
ATOM 9284 C CA . PRO D 1 267 ? 22.399 5.255 -77.682 1.00 44.41 267 PRO D CA 1
ATOM 9285 C C . PRO D 1 267 ? 23.514 5.785 -78.560 1.00 45.63 267 PRO D C 1
ATOM 9286 O O . PRO D 1 267 ? 23.445 5.667 -79.798 1.00 43.15 267 PRO D O 1
ATOM 9290 N N . ARG D 1 268 ? 24.475 6.454 -77.923 1.00 43.72 268 ARG D N 1
ATOM 9291 C CA . ARG D 1 268 ? 25.647 6.969 -78.589 1.00 45.89 268 ARG D CA 1
ATOM 9292 C C . ARG D 1 268 ? 26.809 6.034 -78.303 1.00 43.12 268 ARG D C 1
ATOM 9293 O O . ARG D 1 268 ? 26.667 5.095 -77.520 1.00 43.85 268 ARG D O 1
ATOM 9301 N N . PRO D 1 269 ? 27.968 6.250 -78.925 1.00 42.49 269 PRO D N 1
ATOM 9302 C CA . PRO D 1 269 ? 29.036 5.287 -78.593 1.00 40.54 269 PRO D CA 1
ATOM 9303 C C . PRO D 1 269 ? 29.487 5.447 -77.152 1.00 37.60 269 PRO D C 1
ATOM 9304 O O . PRO D 1 269 ? 29.425 6.541 -76.628 1.00 38.85 269 PRO D O 1
ATOM 9308 N N . PHE D 1 270 ? 29.953 4.364 -76.539 1.00 34.17 270 PHE D N 1
ATOM 9309 C CA . PHE D 1 270 ? 30.562 4.383 -75.211 1.00 32.35 270 PHE D CA 1
ATOM 9310 C C . PHE D 1 270 ? 31.858 5.162 -75.195 1.00 32.71 270 PHE D C 1
ATOM 9311 O O . PHE D 1 270 ? 32.469 5.333 -76.245 1.00 33.72 270 PHE D O 1
ATOM 9319 N N . PRO D 1 271 ? 32.289 5.597 -74.010 1.00 32.12 271 PRO D N 1
ATOM 9320 C CA . PRO D 1 271 ? 33.576 6.288 -73.886 1.00 33.14 271 PRO D CA 1
ATOM 9321 C C . PRO D 1 271 ? 34.767 5.309 -73.817 1.00 33.36 271 PRO D C 1
ATOM 9322 O O . PRO D 1 271 ? 34.546 4.071 -73.756 1.00 31.63 271 PRO D O 1
ATOM 9326 N N . LYS D 1 272 ? 36.008 5.828 -73.777 1.00 33.40 272 LYS D N 1
ATOM 9327 C CA . LYS D 1 272 ? 37.147 4.988 -73.399 1.00 34.63 272 LYS D CA 1
ATOM 9328 C C . LYS D 1 272 ? 37.586 5.312 -71.972 1.00 34.48 272 LYS D C 1
ATOM 9329 O O . LYS D 1 272 ? 37.234 6.373 -71.453 1.00 36.31 272 LYS D O 1
ATOM 9335 N N . LEU D 1 273 ? 38.309 4.388 -71.337 1.00 32.72 273 LEU D N 1
ATOM 9336 C CA . LEU D 1 273 ? 38.926 4.638 -70.037 1.00 33.31 273 LEU D CA 1
ATOM 9337 C C . LEU D 1 273 ? 40.376 4.278 -70.110 1.00 33.25 273 LEU D C 1
ATOM 9338 O O . LEU D 1 273 ? 40.708 3.156 -70.510 1.00 32.18 273 LEU D O 1
ATOM 9343 N N . LYS D 1 274 ? 41.222 5.218 -69.701 1.00 35.33 274 LYS D N 1
ATOM 9344 C CA . LYS D 1 274 ? 42.668 5.057 -69.608 1.00 36.12 274 LYS D CA 1
ATOM 9345 C C . LYS D 1 274 ? 43.088 5.189 -68.155 1.00 34.77 274 LYS D C 1
ATOM 9346 O O . LYS D 1 274 ? 42.499 5.985 -67.392 1.00 33.37 274 LYS D O 1
ATOM 9352 N N . ILE D 1 275 ? 44.074 4.371 -67.757 1.00 34.25 275 ILE D N 1
ATOM 9353 C CA . ILE D 1 275 ? 44.675 4.447 -66.432 1.00 33.95 275 ILE D CA 1
ATOM 9354 C C . ILE D 1 275 ? 45.977 5.232 -66.569 1.00 35.69 275 ILE D C 1
ATOM 9355 O O . ILE D 1 275 ? 46.816 4.927 -67.422 1.00 36.35 275 ILE D O 1
ATOM 9360 N N . LEU D 1 276 ? 46.153 6.241 -65.731 1.00 36.19 276 LEU D N 1
ATOM 9361 C CA . LEU D 1 276 ? 47.213 7.226 -66.020 1.00 39.80 276 LEU D CA 1
ATOM 9362 C C . LEU D 1 276 ? 48.516 6.996 -65.297 1.00 39.90 276 LEU D C 1
ATOM 9363 O O . LEU D 1 276 ? 49.395 7.801 -65.420 1.00 41.92 276 LEU D O 1
ATOM 9368 N N . ARG D 1 277 ? 48.683 5.899 -64.595 1.00 39.28 277 ARG D N 1
ATOM 9369 C CA . ARG D 1 277 ? 49.872 5.739 -63.743 1.00 39.88 277 ARG D CA 1
ATOM 9370 C C . ARG D 1 277 ? 50.174 4.255 -63.604 1.00 40.15 277 ARG D C 1
ATOM 9371 O O . ARG D 1 277 ? 49.236 3.439 -63.584 1.00 38.25 277 ARG D O 1
ATOM 9379 N N . ASN D 1 278 ? 51.442 3.888 -63.510 1.00 40.56 278 ASN D N 1
ATOM 9380 C CA . ASN D 1 278 ? 51.800 2.527 -63.129 1.00 40.77 278 ASN D CA 1
ATOM 9381 C C . ASN D 1 278 ? 51.466 2.321 -61.652 1.00 39.71 278 ASN D C 1
ATOM 9382 O O . ASN D 1 278 ? 52.244 2.632 -60.752 1.00 37.81 278 ASN D O 1
ATOM 9387 N N . VAL D 1 279 ? 50.278 1.801 -61.409 1.00 37.55 279 VAL D N 1
ATOM 9388 C CA . VAL D 1 279 ? 49.786 1.731 -60.073 1.00 37.68 279 VAL D CA 1
ATOM 9389 C C . VAL D 1 279 ? 50.402 0.541 -59.378 1.00 39.04 279 VAL D C 1
ATOM 9390 O O . VAL D 1 279 ? 50.415 -0.562 -59.919 1.00 41.39 279 VAL D O 1
ATOM 9394 N N . GLU D 1 280 ? 50.870 0.791 -58.161 1.00 42.17 280 GLU D N 1
ATOM 9395 C CA . GLU D 1 280 ? 51.662 -0.170 -57.378 1.00 45.20 280 GLU D CA 1
ATOM 9396 C C . GLU D 1 280 ? 50.919 -1.507 -57.055 1.00 42.34 280 GLU D C 1
ATOM 9397 O O . GLU D 1 280 ? 51.477 -2.562 -57.227 1.00 42.70 280 GLU D O 1
ATOM 9403 N N . ASN D 1 281 ? 49.669 -1.423 -56.608 1.00 38.55 281 ASN D N 1
ATOM 9404 C CA . ASN D 1 281 ? 48.900 -2.593 -56.074 1.00 34.37 281 ASN D CA 1
ATOM 9405 C C . ASN D 1 281 ? 47.472 -2.116 -55.930 1.00 30.44 281 ASN D C 1
ATOM 9406 O O . ASN D 1 281 ? 47.212 -0.923 -56.016 1.00 26.94 281 ASN D O 1
ATOM 9411 N N . ILE D 1 282 ? 46.556 -3.046 -55.684 1.00 27.72 282 ILE D N 1
ATOM 9412 C CA . ILE D 1 282 ? 45.146 -2.715 -55.668 1.00 26.60 282 ILE D CA 1
ATOM 9413 C C . ILE D 1 282 ? 44.783 -1.653 -54.642 1.00 26.67 282 ILE D C 1
ATOM 9414 O O . ILE D 1 282 ? 43.821 -0.917 -54.853 1.00 26.30 282 ILE D O 1
ATOM 9419 N N . ASP D 1 283 ? 45.543 -1.557 -53.559 1.00 26.74 283 ASP D N 1
ATOM 9420 C CA . ASP D 1 283 ? 45.252 -0.541 -52.550 1.00 28.66 283 ASP D CA 1
ATOM 9421 C C . ASP D 1 283 ? 45.839 0.860 -52.849 1.00 29.67 283 ASP D C 1
ATOM 9422 O O . ASP D 1 283 ? 45.596 1.743 -52.048 1.00 27.47 283 ASP D O 1
ATOM 9427 N N . ASP D 1 284 ? 46.498 1.063 -54.009 1.00 27.64 284 ASP D N 1
ATOM 9428 C CA . ASP D 1 284 ? 47.263 2.298 -54.291 1.00 30.92 284 ASP D CA 1
ATOM 9429 C C . ASP D 1 284 ? 46.528 3.132 -55.319 1.00 29.69 284 ASP D C 1
ATOM 9430 O O . ASP D 1 284 ? 47.037 4.153 -55.757 1.00 27.94 284 ASP D O 1
ATOM 9435 N N . PHE D 1 285 ? 45.352 2.678 -55.757 1.00 28.44 285 PHE D N 1
ATOM 9436 C CA . PHE D 1 285 ? 44.632 3.425 -56.815 1.00 28.77 285 PHE D CA 1
ATOM 9437 C C . PHE D 1 285 ? 44.049 4.718 -56.273 1.00 31.08 285 PHE D C 1
ATOM 9438 O O . PHE D 1 285 ? 43.711 4.782 -55.090 1.00 29.34 285 PHE D O 1
ATOM 9446 N N . ARG D 1 286 ? 43.967 5.751 -57.110 1.00 32.55 286 ARG D N 1
ATOM 9447 C CA . ARG D 1 286 ? 43.310 7.016 -56.705 1.00 33.70 286 ARG D CA 1
ATOM 9448 C C . ARG D 1 286 ? 42.484 7.599 -57.833 1.00 32.23 286 ARG D C 1
ATOM 9449 O O . ARG D 1 286 ? 42.644 7.198 -59.022 1.00 29.09 286 ARG D O 1
ATOM 9457 N N . ALA D 1 287 ? 41.542 8.476 -57.445 1.00 30.09 287 ALA D N 1
ATOM 9458 C CA . ALA D 1 287 ? 40.473 8.893 -58.371 1.00 29.44 287 ALA D CA 1
ATOM 9459 C C . ALA D 1 287 ? 41.049 9.516 -59.606 1.00 31.49 287 ALA D C 1
ATOM 9460 O O . ALA D 1 287 ? 40.539 9.314 -60.703 1.00 31.91 287 ALA D O 1
ATOM 9462 N N . GLU D 1 288 ? 42.143 10.276 -59.411 1.00 32.50 288 GLU D N 1
ATOM 9463 C CA . GLU D 1 288 ? 42.844 10.912 -60.488 1.00 33.53 288 GLU D CA 1
ATOM 9464 C C . GLU D 1 288 ? 43.588 9.973 -61.432 1.00 33.14 288 GLU D C 1
ATOM 9465 O O . GLU D 1 288 ? 44.154 10.418 -62.420 1.00 34.30 288 GLU D O 1
ATOM 9471 N N . ASP D 1 289 ? 43.649 8.679 -61.122 1.00 32.35 289 ASP D N 1
ATOM 9472 C CA . ASP D 1 289 ? 44.243 7.712 -62.072 1.00 33.15 289 ASP D CA 1
ATOM 9473 C C . ASP D 1 289 ? 43.344 7.459 -63.266 1.00 33.06 289 ASP D C 1
ATOM 9474 O O . ASP D 1 289 ? 43.824 6.952 -64.292 1.00 34.48 289 ASP D O 1
ATOM 9479 N N . PHE D 1 290 ? 42.050 7.783 -63.193 1.00 33.34 290 PHE D N 1
ATOM 9480 C CA . PHE D 1 290 ? 41.163 7.328 -64.305 1.00 32.63 290 PHE D CA 1
ATOM 9481 C C . PHE D 1 290 ? 40.765 8.493 -65.171 1.00 34.31 290 PHE D C 1
ATOM 9482 O O . PHE D 1 290 ? 40.347 9.516 -64.675 1.00 32.95 290 PHE D O 1
ATOM 9490 N N . GLU D 1 291 ? 40.919 8.310 -66.475 1.00 35.56 291 GLU D N 1
ATOM 9491 C CA . GLU D 1 291 ? 40.584 9.337 -67.443 1.00 39.27 291 GLU D CA 1
ATOM 9492 C C . GLU D 1 291 ? 39.552 8.724 -68.373 1.00 38.21 291 GLU D C 1
ATOM 9493 O O . GLU D 1 291 ? 39.875 7.767 -69.074 1.00 36.71 291 GLU D O 1
ATOM 9499 N N . LEU D 1 292 ? 38.376 9.340 -68.392 1.00 36.66 292 LEU D N 1
ATOM 9500 C CA . LEU D 1 292 ? 37.250 8.936 -69.158 1.00 38.48 292 LEU D CA 1
ATOM 9501 C C . LEU D 1 292 ? 37.130 9.792 -70.409 1.00 42.46 292 LEU D C 1
ATOM 9502 O O . LEU D 1 292 ? 36.888 11.006 -70.332 1.00 44.65 292 LEU D O 1
ATOM 9507 N N . ILE D 1 293 ? 37.336 9.168 -71.570 1.00 42.29 293 ILE D N 1
ATOM 9508 C CA . ILE D 1 293 ? 37.488 9.889 -72.838 1.00 45.54 293 ILE D CA 1
ATOM 9509 C C . ILE D 1 293 ? 36.205 9.879 -73.656 1.00 45.89 293 ILE D C 1
ATOM 9510 O O . ILE D 1 293 ? 35.631 8.801 -73.911 1.00 43.43 293 ILE D O 1
ATOM 9515 N N . ASN D 1 294 ? 35.734 11.065 -74.031 1.00 44.49 294 ASN D N 1
ATOM 9516 C CA . ASN D 1 294 ? 34.515 11.193 -74.819 1.00 46.69 294 ASN D CA 1
ATOM 9517 C C . ASN D 1 294 ? 33.185 10.597 -74.247 1.00 44.47 294 ASN D C 1
ATOM 9518 O O . ASN D 1 294 ? 32.402 9.959 -74.946 1.00 41.95 294 ASN D O 1
ATOM 9523 N N . TYR D 1 295 ? 32.911 10.829 -72.981 1.00 41.62 295 TYR D N 1
ATOM 9524 C CA . TYR D 1 295 ? 31.633 10.395 -72.443 1.00 41.05 295 TYR D CA 1
ATOM 9525 C C . TYR D 1 295 ? 30.636 11.476 -72.832 1.00 42.78 295 TYR D C 1
ATOM 9526 O O . TYR D 1 295 ? 30.868 12.621 -72.545 1.00 41.75 295 TYR D O 1
ATOM 9535 N N . LYS D 1 296 ? 29.547 11.102 -73.500 1.00 43.42 296 LYS D N 1
ATOM 9536 C CA . LYS D 1 296 ? 28.635 12.063 -74.077 1.00 45.45 296 LYS D CA 1
ATOM 9537 C C . LYS D 1 296 ? 27.220 11.595 -73.952 1.00 44.11 296 LYS D C 1
ATOM 9538 O O . LYS D 1 296 ? 26.591 11.200 -74.917 1.00 43.57 296 LYS D O 1
ATOM 9544 N N . PRO D 1 297 ? 26.705 11.617 -72.734 1.00 43.54 297 PRO D N 1
ATOM 9545 C CA . PRO D 1 297 ? 25.388 11.095 -72.520 1.00 42.94 297 PRO D CA 1
ATOM 9546 C C . PRO D 1 297 ? 24.370 12.161 -72.786 1.00 44.16 297 PRO D C 1
ATOM 9547 O O . PRO D 1 297 ? 24.704 13.336 -72.833 1.00 47.38 297 PRO D O 1
ATOM 9551 N N . TYR D 1 298 ? 23.122 11.754 -72.893 1.00 44.94 298 TYR D N 1
ATOM 9552 C CA . TYR D 1 298 ? 22.003 12.666 -72.856 1.00 47.28 298 TYR D CA 1
ATOM 9553 C C . TYR D 1 298 ? 21.939 13.164 -71.420 1.00 49.64 298 TYR D C 1
ATOM 9554 O O . TYR D 1 298 ? 22.694 12.678 -70.586 1.00 54.04 298 TYR D O 1
ATOM 9563 N N . PRO D 1 299 ? 21.068 14.139 -71.116 1.00 54.10 299 PRO D N 1
ATOM 9564 C CA . PRO D 1 299 ? 20.875 14.703 -69.756 1.00 56.08 299 PRO D CA 1
ATOM 9565 C C . PRO D 1 299 ? 20.793 13.765 -68.511 1.00 57.90 299 PRO D C 1
ATOM 9566 O O . PRO D 1 299 ? 20.420 12.583 -68.607 1.00 60.06 299 PRO D O 1
#

Nearest PDB structures (foldseek):
  5by6-assembly2_C  TM=1.001E+00  e=7.089E-65  Trichinella spiralis
  5m4z-assembly1_A  TM=9.999E-01  e=2.584E-62  Trichinella spiralis
  4irr-assembly1_B  TM=9.883E-01  e=4.979E-50  Caenorhabditis elegans
  3clb-assembly2_B  TM=9.879E-01  e=1.703E-47  Trypanosoma cruzi
  7dp6-assembly1_A  TM=9.928E-01  e=1.142E-46  Brugia malayi

B-factor: mean 32.19, std 12.58, range [12.37, 85.35]

Solvent-accessible surface area: 45519 Å² total; per-residue (Å²): 169,123,75,6,102,37,0,59,72,8,9,70,44,0,107,74,1,20,77,144,17,46,177,14,80,10,142,92,56,85,14,1,20,1,39,8,6,13,52,38,97,8,36,0,99,108,48,63,0,0,0,1,0,0,44,124,10,81,38,122,0,0,8,33,13,2,31,14,2,5,75,10,17,4,23,1,86,79,2,28,142,113,107,0,89,73,22,53,54,40,3,22,80,121,62,0,51,90,85,37,15,157,84,24,78,78,1,1,0,0,2,6,13,0,0,4,2,20,27,1,20,3,68,8,71,8,29,84,29,95,19,164,49,16,10,60,49,2,0,76,59,1,6,99,18,4,158,118,71,50,59,12,20,48,0,10,0,0,3,4,14,5,62,17,41,148,73,4,1,52,16,14,39,17,0,1,3,1,1,15,12,14,120,38,43,0,9,0,1,0,2,6,8,11,0,26,7,6,111,20,4,14,33,19,0,0,3,2,0,0,0,0,15,0,0,2,55,26,9,92,34,124,25,0,42,0,1,3,0,7,0,1,0,6,0,35,61,120,46,21,111,66,10,98,95,12,41,158,65,124,10,86,61,22,0,89,0,62,34,103,68,133,12,139,70,2,84,33,15,102,39,120,3,18,78,41,65,87,33,96,18,47,94,168,187,119,91,3,97,38,0,54,59,0,10,83,46,0,103,83,5,22,76,146,16,52,129,14,65,11,140,59,53,65,5,1,26,1,46,10,5,26,43,16,100,5,35,0,104,118,35,57,0,0,0,0,0,0,16,117,8,81,40,119,0,0,7,25,14,1,33,15,1,3,74,10,17,6,26,1,96,90,2,33,140,111,102,1,87,80,40,50,52,46,4,25,72,128,66,0,55,90,90,37,18,148,145,23,115,64,0,1,0,0,2,5,10,0,1,3,2,28,26,1,40,8,88,10,69,36,41,112,39,108,26,182,81,116,43,64,50,2,0,59,58,1,0,96,29,4,103,119,66,48,53,7,23,74,0,11,0,0,3,4,11,3,23,11,36,124,38,2,9,55,5,9,29,15,0,1,3,1,1,13,12,15,115,34,27,0,9,0,1,0,2,5,5,11,0,26,5,0,84,18,3,1,32,18,0,0,4,1,0,1,0,0,14,0,0,1,54,13,16,110,42,124,23,0,46,0,0,2,0,6,0,1,0,3,0,26,70,70,4,21,111,24,0,100,80,0,45,155,46,110,5,65,66,20,0,84,0,81,27,99,83,134,6,128,60,2,84,71,12,137,31,133,6,18,75,40,52,116,33,124,17,45,95,139,26,105,14,127,173,86,6,95,38,0,58,67,0,9,72,40,0,104,81,5,25,88,136,17,43,124,14,88,13,154,80,56,80,2,1,22,1,45,9,5,28,49,21,96,4,35,0,107,116,36,54,0,0,0,0,0,0,14,107,7,61,39,116,0,0,7,27,12,3,31,12,1,3,68,10,16,5,25,0,95,79,2,32,138,110,102,1,88,75,26,50,55,43,3,21,78,120,57,0,48,88,82,39,16,164,148,16,127,76,0,1,0,0,2,5,13,0,1,3,2,25,26,1,41,12,118,14,72,38,43,114,40,115,25,178,82,119,41,70,49,2,0,64,50,2,0,32,24,3,110,56,75,45,64,10,19,77,0,10,1,0,3,5,12,4,51,16,41,135,50,4,2,54,18,11,41,14,0,1,3,1,1,15,9,14,118,34,28,0,10,0,1,0,2,5,10,12,1,25,1,0,80,19,2,0,29,19,0,0,5,4,0,1,0,0,18,0,0,2,55,13,17,106,40,122,22,0,40,0,1,3,0,4,0,1,0,3,0,30,65,100,16,22,112,23,0,104,75,0,45,147,42,136,11,85,65,16,0,73,0,85,26,105,84,126,8,119,75,1,77,68,18,130,28,126,3,18,81,42,61,85,30,113,18,44,94,115,40,109,63,176,83,3,94,37,0,53,73,8,10,68,49,0,98,75,1,28,77,144,18,45,168,14,101,11,148,65,47,75,7,1,20,1,43,8,5,14,51,40,94,8,35,0,107,119,41,50,0,0,0,0,0,0,76,142,9,82,38,125,0,0,8,31,13,1,31,14,0,4,72,9,20,5,29,1,76,82,2,32,141,113,109,0,88,75,25,49,55,39,4,27,70,96,45,0,29,57,90,0,1,62,130,8,127,70,1,1,0,0,2,10,14,0,1,4,2,23,26,1,40,12,119,33,72,39,37,116,40,109,26,168,70,108,41,65,50,1,0,72,58,2,2,93,20,4,151,124,68,50,54,12,20,75,0,11,1,0,4,5,14,5,68,23,49,55,50,9,0,57,23,16,37,14,0,1,3,1,1,14,12,14,121,39,40,0,11,0,1,0,2,4,11,10,0,28,5,3,112,19,4,8,34,19,0,0,4,1,0,0,0,0,15,0,0,2,60,24,12,91,33,122,23,0,42,0,0,3,0,7,0,1,0,4,0,28,61,115,44,25,100,72,10,98,93,9,50,155,65,140,11,85,71,17,1,82,0,88,33,107,72,136,11,139,71,2,85,29,15,102,40,122,3,20,78,42,65,98,31,131,14,50,130